Protein 8TJ3 (pdb70)

Sequence (833 aa):
TFWDKVHLDPTMLLILLALLVYSALVIWSASGQDIGMMERKIGQIAMGLVIMVVMAQIPPRVYEGWAPYLYIICIILLVAVDAFGRFQPSEIAKIAVPLMVARFINRDVCPPSLKNTGIALVLIFMPTLLVAAQPDLGTSILVALSGLFVLFLSGLSWRLIGVAVVLVAAFIPILWFFLMHDYQRQRVMMLLDPESDPLGAGYHIIQSKIAIGSGGLRGKGWLHGTQSQLEFLPERHTDFIFAVLAEELGLVGILILLALYILLIMRGLWIAARAQTTFGRVMAGGLMLILFVYVFVNIGMVSGILPVVGVPLPLVSYGGSALIVLMAGFGIVMSIHTHRKTAESALFVRRALVAFLGILLLTGVLIANLYNLQIVRFTDYQTRSNENRIKLVPIAPSRGIIYDRNGIPLALNRTIYQIEMMPEKVDNVQQTLDALRSVVDLTDDDIAAFRKERARSHRFTSIPVKTNLTEVQVARFAVNQYRFPGVEVKGYKRRYYPYGSALTHVIGYVSKINDKDVERLNNDGKLANYAATHDIGKLGIERYYEDVLHGQTGYEEVEVNNRGRVIRQLKEVPPQAGHDIYLTLDLKLQQYIETLLAGSRAAVVVTDPRTGGVLALVSTPSYDPNLFVDGISSKDYSALLNDPNTPLVNRATQGVYPPASTVKPYVAVSALSAGDRLSEWMGKFGYGHYTGIDLAEERSGNMPTWTATPIQMSKALMILINDGIVKVPHLLMSTAEDGKQVPWVQPHEPPVGDIHSGYWELAKDGMYGVANRPNGTAHKYFASAPYKIDHKLMTAFAPYNNPQVAVAMILENGGAGPAVGTLMRQILDHIML

GO terms:
  GO:0005886 plasma membrane (C, IDA)
  GO:0008360 regulation of cell shape (P, EXP)
  GO:0009252 peptidoglycan biosynthetic process (P, EXP)
  GO:0005515 protein binding (F, IPI)
  GO:0008360 regulation of cell shape (P, IMP)
  GO:0008955 peptidoglycan glycosyltransferase activity (F, IDA)
  GO:0031504 peptidoglycan-based cell wall organization (P, IDA)
  GO:0009252 peptidoglycan biosynthetic process (P, IDA)

Radius of gyration: 35.45 Å; Cα contacts (8 Å, |Δi|>4): 1522; chains: 2; bounding box: 64×69×116 Å

InterPro domains:
  IPR001182 Probable peptidoglycan glycosyltransferase FtsW/RodA [PF01098] (20-364)
  IPR001182 Probable peptidoglycan glycosyltransferase FtsW/RodA [PTHR30474] (14-365)
  IPR011923 Probable peptidoglycan glycosyltransferase RodA/MrdB [MF_02079] (12-366)
  IPR011923 Probable peptidoglycan glycosyltransferase RodA/MrdB [TIGR02210] (17-364)
  IPR018365 Cell cycle, FtsW / RodA / SpoVE, conserved site [PS00428] (321-345)

B-factor: mean 107.6, std 36.01, range [61.43, 160.34]

Solvent-accessible surface area: 37955 Å² total; per-residue (Å²): 159,122,109,68,140,40,49,9,0,62,58,0,32,120,21,1,90,41,0,7,80,35,0,12,93,5,0,72,1,2,15,45,76,61,137,19,22,29,123,128,1,90,39,36,19,51,114,0,57,95,45,0,50,82,58,0,58,67,36,20,176,46,18,22,43,160,1,22,136,49,23,96,94,2,30,113,46,2,79,35,42,27,44,188,93,233,106,116,7,18,33,40,0,15,25,1,1,0,4,29,0,0,53,63,5,42,140,61,102,57,62,18,36,92,113,110,4,4,77,26,0,55,120,24,1,84,54,0,16,118,20,2,38,123,83,75,118,12,18,6,76,5,0,16,60,0,0,60,33,0,2,36,0,2,5,21,34,119,177,39,54,31,90,45,86,96,106,82,56,55,109,102,53,78,65,109,128,151,99,72,124,106,164,73,62,93,155,67,78,81,79,107,48,12,59,37,50,21,10,19,73,0,70,65,4,13,8,0,30,16,6,0,0,7,8,0,44,147,58,88,29,71,83,67,32,40,121,21,34,4,56,45,1,43,82,18,45,30,38,11,0,0,0,0,0,0,1,1,27,0,14,37,1,0,70,91,0,5,51,28,0,18,80,0,0,74,38,0,15,156,4,0,29,134,8,91,62,13,1,0,18,0,0,0,0,0,10,1,2,10,1,2,20,7,0,25,21,3,0,0,22,1,0,2,61,52,52,82,26,56,5,46,1,0,3,0,8,55,30,22,57,20,2,47,13,14,0,12,5,4,0,4,0,0,0,8,50,10,44,105,222,143,78,30,39,41,32,2,57,131,2,10,100,73,14,38,104,30,15,70,129,70,12,36,79,0,55,52,30,0,88,82,3,0,20,85,96,100,44,10,56,84,33,224,45,114,61,9,75,20,75,2,35,43,36,52,10,56,29,0,45,0,40,0,102,88,24,59,52,5,0,46,38,99,62,16,86,17,0,16,9,58,21,112,98,31,137,77,55,83,101,6,6,78,17,1,61,89,37,2,110,6,63,106,107,25,5,58,44,4,117,94,58,86,89,160,28,114,126,79,66,57,3,71,14,34,53,73,14,66,151,99,37,27,51,138,3,50,110,35,58,165,171,20,43,9,5,21,36,90,32,64,135,32,8,67,4,56,75,8,48,12,6,1,4,4,0,0,12,3,8,74,50,73,123,137,18,47,92,105,20,84,130,91,59,64,43,6,17,3,44,12,21,83,16,14,8,58,15,2,0,0,97,94,23,16,87,49,0,2,17,97,7,0,40,17,9,0,4,8,39,48,110,23,129,76,83,57,97,73,78,55,64,87,44,105,50,2,74,40,0,53,0,3,0,31,0,109,3,1,52,70,0,28,100,44,8,76,57,4,57,0,0,2,0,0,1,7,1,134,71,0,1,0,14,0,0,1,6,19,28,5,12,53,0,29,71,6,2,16,40,36,60,82,152,48,84,51,37,20,88,116,48,122,69,50,10,49,44,10,7,0,1,35,2,25,42,78,3,72,74,13,15,137,19,1,55,38,2,11,53,59,43,60,103,119,175,76,12,114,45,0,19,97,1,6,0,19,89,159,0,24,2,4,6,58,57,30,126,48,29,75,36,68,143,79,35,0,0,0,0,0,1,1,16,0,1,0,0,0,15,27,35,0,55,6,35,15,0,4,0,12,49,4,16,16,69,145,58,138,84,61,101,56,122,37,77,177,74,117,59,4,45,91,76,172,23,52,100,5,85,103,8,17,76,37,34,63,0,76,7,35,97,114,119,8,108,18,46,149,60,4,68,100,16,118,48,126,4,138,63,105,29,33,24,12,7,0,16,66,139,101,18,57,9,0,2,0,4,2,6,12,78,27,27,85,44,91,51,10,1,60,13,0,38,102,0,0,43,56,33,59,161

Nearest PDB structures (foldseek):
  8tj3-assembly1_B  TM=1.003E+00  e=8.280E-47  Escherichia coli
  6pl5-assembly1_A  TM=8.513E-01  e=1.662E-13  Thermus thermophilus HB8
  6pl6-assembly1_A  TM=8.512E-01  e=1.893E-13  Thermus thermophilus HB8
  8bh1-assembly1_A  TM=8.185E-01  e=3.469E-11  Pseudomonas aeruginosa PAO1
  6bas-assembly1_A  TM=8.240E-01  e=2.146E-09  Thermus thermophilus HB8

Secondary structure (DSSP, 8-state):
--HHHHT--HHHHHHHHHHHHHHHHHHHHHTTS-HHHHHHHHHHHHHHHHHHHHHTTS-HHHHHHHHHHHHHHHHHHHHHHHS-----THHHHHHHHHHHHHHHHHTS-SSPPTTTTHHHHHHHHHHHHHHHHSS-SHHHHHHHHHHHHHHHHHT--HHHHHHHHHHHHHHHHHHHHTT--HHHHHHHHHHH-SSSSTTTHHHHHHHHHHHHHTT-STT--S-STT-S--SSSS-TTTTTHHHHHHHHHHHHHHHHHHHHHHHHHHHHHHHHTT-SSHHHHHHHHHHHHHHHHHHHHHHHHHHT-S-S---PPTTSSS-HHHHHHHHHHHHHHHHHHHH--/-HHHHHHHHHHHHHHHHHHHHHHHHHHHHIIIIIITGGGT--SSTT----EEEE---PPPBB-SS---SBEEEEEEEEEE-GGG-S-HHHHHHHHHHHH---HHHHHHHHHHHHHSPSSS-EEEE-S--HHHHHHHHHT-TTSSSEEEEEEEEEE-TTGGGSSSSS--EEE--HHHHHHHHHTT-HHHHSS-SEEE-SSHHHHTHHHHH---EEEE--EETTTEE----EEEPP-PPP--EES--HHHHHHHHHHHTTS-EEEEEEETTTTEEEEEEESS---SHHHHTT--HHHHHHHHT-TT-TTS-TTTT--B--GGGGHHHHHHHHHHT--HHHHHHHHHTTTS----S-SS----B----BB-HHHHHHHHHHHHTTT-----B-EEE--STTS--PPPP-----SS-SS-THHHHHHHHHHHHHSSTTSTTGGGTTT-SS----EEEEEES-SSS---EEEEEEGGG-SSS-HHHHHHHHHHHHH-

Foldseek 3Di:
DVCLVLLFDVVLVVLVVVLLVVLLQLLCLQVLVDPVLSVVLVVLVVLLLVLLSVLSPDAVVVLLVCLVVLLVVLLVVLVVVVPPCPPPCLLSLQLRLLSNLLSLLLPDDQAADVVPRVVVSVVSLVSSLCSNPSVHNFSSVLSNQLNVQLNVVSHPDVVVVVVVVVVVVVVVVVCVPVVPPPVVVVVVVCQQALCPPDPPSNVLLVVLQVLLVALQAPVQGAAGPNPGDPVSRPLCFWQVSVSSQRNHGHVVSVVVSVVSLVSSLVVLLVLLCVQDRSSSVSLSNSLSVSLVVLQVVSVCSNNGRGGDHDRTNQSNGRDNSRSNSNSSSSSNSSSRSSVHD/DVVVVVVVVVVVVVVVVVVVVVVVVVVVVCVVPPVVVCLPVDPDPQWAQDWAWFFFAFAFAAEPVGDTFKHWDWWKFKKFAPVQFPDPVVLVVVCCVQQVQDVVLVVVQVVCVPQPDHPDMGTRDTRRDPSSVVSCVVVVVVGRTMAMDIDTFIGGPVFLLQDQAQFAWAAQHVVNVVVVVVVVCCQQPVNDGTAGPWHLSPLCVCQRRARIKIWRFGAHGNGDGDRTDDIDHTDHRKHFYWNEDSVLSVLLQVQFAQQFKWKFKAFLVQLETHYTDGHPRHGRVCRRTPNDPVVVVCCCPPPSNNVDRQQFNVWAFPVCLCVLQVQLVCVLVCVVCLVSLVLLQQQADLPESIPPGDRAHRPCGTGGQLSSVQNVSCLLQQQFGFRHYGGQFIQDPVGTDGDDGDGDDGDHDSPDCSSVVSLVVQQCLCPPVVHPNVVLCVPPPARWVKAWDWIFGHSVNTGMTITMIRPPQRDDDHVSNSVSVSVVVVVD

Structure (mmCIF, N/CA/C/O backbone):
data_8TJ3
#
_entry.id   8TJ3
#
_cell.length_a   1.00
_cell.length_b   1.00
_cell.length_c   1.00
_cell.angle_alpha   90.00
_cell.angle_beta   90.00
_cell.angle_gamma   90.00
#
_symmetry.space_group_name_H-M   'P 1'
#
loop_
_entity.id
_entity.type
_entity.pdbx_description
1 polymer 'Peptidoglycan glycosyltransferase MrdB'
2 polymer 'Peptidoglycan D,D-transpeptidase MrdA'
#
loop_
_atom_site.group_PDB
_atom_site.id
_atom_site.type_symbol
_atom_site.label_atom_id
_atom_site.label_alt_id
_atom_site.label_comp_id
_atom_site.label_asym_id
_atom_site.label_entity_id
_atom_site.label_seq_id
_atom_site.pdbx_PDB_ins_code
_atom_site.Cartn_x
_atom_site.Cartn_y
_atom_site.Cartn_z
_atom_site.occupancy
_atom_site.B_iso_or_equiv
_atom_site.auth_seq_id
_atom_site.auth_comp_id
_atom_site.auth_asym_id
_atom_site.auth_atom_id
_atom_site.pdbx_PDB_model_num
ATOM 1 N N . THR A 1 9 ? 173.518 151.010 124.476 1.00 78.74 9 THR B N 1
ATOM 2 C CA . THR A 1 9 ? 173.235 149.837 125.293 1.00 78.74 9 THR B CA 1
ATOM 3 C C . THR A 1 9 ? 174.444 149.461 126.143 1.00 78.74 9 THR B C 1
ATOM 4 O O . THR A 1 9 ? 174.702 148.284 126.389 1.00 78.74 9 THR B O 1
ATOM 14 N N . PHE A 1 10 ? 175.185 150.475 126.590 1.00 74.64 10 PHE B N 1
ATOM 15 C CA . PHE A 1 10 ? 176.310 150.265 127.493 1.00 74.64 10 PHE B CA 1
ATOM 16 C C . PHE A 1 10 ? 175.909 150.383 128.955 1.00 74.64 10 PHE B C 1
ATOM 17 O O . PHE A 1 10 ? 176.355 149.586 129.788 1.00 74.64 10 PHE B O 1
ATOM 34 N N . TRP A 1 11 ? 175.084 151.375 129.286 1.00 73.32 11 TRP B N 1
ATOM 35 C CA . TRP A 1 11 ? 174.700 151.583 130.676 1.00 73.32 11 TRP B CA 1
ATOM 36 C C . TRP A 1 11 ? 173.916 150.390 131.205 1.00 73.32 11 TRP B C 1
ATOM 37 O O . TRP A 1 11 ? 174.134 149.938 132.334 1.00 73.32 11 TRP B O 1
ATOM 58 N N . ASP A 1 12 ? 173.065 149.829 130.342 1.00 74.41 12 ASP B N 1
ATOM 59 C CA . ASP A 1 12 ? 172.249 148.638 130.679 1.00 74.41 12 ASP B CA 1
ATOM 60 C C . ASP A 1 12 ? 173.192 147.458 130.855 1.00 74.41 12 ASP B C 1
ATOM 61 O O . ASP A 1 12 ? 172.916 146.609 131.715 1.00 74.41 12 ASP B O 1
ATOM 70 N N . LYS A 1 13 ? 174.233 147.382 130.033 1.00 72.31 13 LYS B N 1
ATOM 71 C CA . LYS A 1 13 ? 175.240 146.337 130.176 1.00 72.31 13 LYS B CA 1
ATOM 72 C C . LYS A 1 13 ? 175.932 146.442 131.525 1.00 72.31 13 LYS B C 1
ATOM 73 O O . LYS A 1 13 ? 176.198 145.426 132.177 1.00 72.31 13 LYS B O 1
ATOM 92 N N . VAL A 1 14 ? 176.237 147.667 131.958 1.00 70.62 14 VAL B N 1
ATOM 93 C CA . VAL A 1 14 ? 176.764 147.888 133.302 1.00 70.62 14 VAL B CA 1
ATOM 94 C C . VAL A 1 14 ? 175.673 147.851 134.359 1.00 70.62 14 VAL B C 1
ATOM 95 O O . VAL A 1 14 ? 175.981 147.747 135.553 1.00 70.62 14 VAL B O 1
ATOM 108 N N . HIS A 1 15 ? 174.406 147.914 133.950 1.00 69.09 15 HIS B N 1
ATOM 109 C CA . HIS A 1 15 ? 173.267 147.934 134.865 1.00 69.09 15 HIS B CA 1
ATOM 110 C C . HIS A 1 15 ? 173.292 149.192 135.734 1.00 69.09 15 HIS B C 1
ATOM 111 O O . HIS A 1 15 ? 173.310 149.136 136.963 1.00 69.09 15 HIS B O 1
ATOM 125 N N . LEU A 1 16 ? 173.301 150.339 135.061 1.00 69.13 16 LEU B N 1
ATOM 126 C CA . LEU A 1 16 ? 173.207 151.628 135.728 1.00 69.13 16 LEU B CA 1
ATOM 127 C C . LEU A 1 16 ? 172.266 152.525 134.940 1.00 69.13 16 LEU B C 1
ATOM 128 O O . LEU A 1 16 ? 172.124 152.386 133.724 1.00 69.13 16 LEU B O 1
ATOM 144 N N . ASP A 1 17 ? 171.623 153.449 135.651 1.00 69.51 17 ASP B N 1
ATOM 145 C CA . ASP A 1 17 ? 170.687 154.375 135.037 1.00 69.51 17 ASP B CA 1
ATOM 146 C C . ASP A 1 17 ? 171.394 155.696 134.782 1.00 69.51 17 ASP B C 1
ATOM 147 O O . ASP A 1 17 ? 171.828 156.342 135.748 1.00 69.51 17 ASP B O 1
ATOM 156 N N . PRO A 1 18 ? 171.549 156.140 133.532 1.00 70.09 18 PRO B N 1
ATOM 157 C CA . PRO A 1 18 ? 172.298 157.387 133.309 1.00 70.09 18 PRO B CA 1
ATOM 158 C C . PRO A 1 18 ? 171.697 158.588 134.014 1.00 70.09 18 PRO B C 1
ATOM 159 O O . PRO A 1 18 ? 172.438 159.397 134.583 1.00 70.09 18 PRO B O 1
ATOM 170 N N . THR A 1 19 ? 170.371 158.725 134.004 1.00 67.42 19 THR B N 1
ATOM 171 C CA . THR A 1 19 ? 169.754 159.932 134.545 1.00 67.42 19 THR B CA 1
ATOM 172 C C . THR A 1 19 ? 169.907 159.998 136.059 1.00 67.42 19 THR B C 1
ATOM 173 O O . THR A 1 19 ? 170.316 161.029 136.608 1.00 67.42 19 THR B O 1
ATOM 184 N N . MET A 1 20 ? 169.579 158.907 136.754 1.00 67.89 20 MET B N 1
ATOM 185 C CA . MET A 1 20 ? 169.748 158.897 138.201 1.00 67.89 20 MET B CA 1
ATOM 186 C C . MET A 1 20 ? 171.207 159.073 138.579 1.00 67.89 20 MET B C 1
ATOM 187 O O . MET A 1 20 ? 171.525 159.805 139.520 1.00 67.89 20 MET B O 1
ATOM 201 N N . LEU A 1 21 ? 172.111 158.403 137.864 1.00 68.52 21 LEU B N 1
ATOM 202 C CA . LEU A 1 21 ? 173.526 158.525 138.191 1.00 68.52 21 LEU B CA 1
ATOM 203 C C . LEU A 1 21 ? 174.004 159.959 138.009 1.00 68.52 21 LEU B C 1
ATOM 204 O O . LEU A 1 21 ? 174.755 160.479 138.839 1.00 68.52 21 LEU B O 1
ATOM 220 N N . LEU A 1 22 ? 173.564 160.623 136.940 1.00 66.37 22 LEU B N 1
ATOM 221 C CA . LEU A 1 22 ? 173.982 161.999 136.696 1.00 66.37 22 LEU B CA 1
ATOM 222 C C . LEU A 1 22 ? 173.433 162.940 137.761 1.00 66.37 22 LEU B C 1
ATOM 223 O O . LEU A 1 22 ? 174.162 163.786 138.294 1.00 66.37 22 LEU B O 1
ATOM 239 N N . ILE A 1 23 ? 172.142 162.819 138.076 1.00 65.96 23 ILE B N 1
ATOM 240 C CA . ILE A 1 23 ? 171.554 163.686 139.093 1.00 65.96 23 ILE B CA 1
ATOM 241 C C . ILE A 1 23 ? 172.225 163.450 140.437 1.00 65.96 23 ILE B C 1
ATOM 242 O O . ILE A 1 23 ? 172.501 164.393 141.187 1.00 65.96 23 ILE B O 1
ATOM 258 N N . LEU A 1 24 ? 172.499 162.187 140.761 1.00 67.24 24 LEU B N 1
ATOM 259 C CA . LEU A 1 24 ? 173.124 161.865 142.035 1.00 67.24 24 LEU B CA 1
ATOM 260 C C . LEU A 1 24 ? 174.557 162.370 142.089 1.00 67.24 24 LEU B C 1
ATOM 261 O O . LEU A 1 24 ? 175.024 162.806 143.143 1.00 67.24 24 LEU B O 1
ATOM 277 N N . LEU A 1 25 ? 175.273 162.324 140.966 1.00 67.59 25 LEU B N 1
ATOM 278 C CA . LEU A 1 25 ? 176.619 162.884 140.925 1.00 67.59 25 LEU B CA 1
ATOM 279 C C . LEU A 1 25 ? 176.591 164.393 141.123 1.00 67.59 25 LEU B C 1
ATOM 280 O O . LEU A 1 25 ? 177.422 164.948 141.851 1.00 67.59 25 LEU B O 1
ATOM 296 N N . ALA A 1 26 ? 175.646 165.077 140.476 1.00 67.28 26 ALA B N 1
ATOM 297 C CA . ALA A 1 26 ? 175.525 166.518 140.674 1.00 67.28 26 ALA B CA 1
ATOM 298 C C . ALA A 1 26 ? 175.211 166.842 142.128 1.00 67.28 26 ALA B C 1
ATOM 299 O O . ALA A 1 26 ? 175.805 167.754 142.718 1.00 67.28 26 ALA B O 1
ATOM 306 N N . LEU A 1 27 ? 174.288 166.092 142.727 1.00 67.31 27 LEU B N 1
ATOM 307 C CA . LEU A 1 27 ? 173.941 166.327 144.121 1.00 67.31 27 LEU B CA 1
ATOM 308 C C . LEU A 1 27 ? 175.110 166.011 145.043 1.00 67.31 27 LEU B C 1
ATOM 309 O O . LEU A 1 27 ? 175.305 166.699 146.048 1.00 67.31 27 LEU B O 1
ATOM 325 N N . LEU A 1 28 ? 175.906 164.992 144.714 1.00 66.96 28 LEU B N 1
ATOM 326 C CA . LEU A 1 28 ? 177.080 164.673 145.518 1.00 66.96 28 LEU B CA 1
ATOM 327 C C . LEU A 1 28 ? 178.127 165.775 145.433 1.00 66.96 28 LEU B C 1
ATOM 328 O O . LEU A 1 28 ? 178.757 166.116 146.437 1.00 66.96 28 LEU B O 1
ATOM 344 N N . VAL A 1 29 ? 178.337 166.336 144.243 1.00 64.58 29 VAL B N 1
ATOM 345 C CA . VAL A 1 29 ? 179.273 167.449 144.110 1.00 64.58 29 VAL B CA 1
ATOM 346 C C . VAL A 1 29 ? 178.789 168.644 144.919 1.00 64.58 29 VAL B C 1
ATOM 347 O O . VAL A 1 29 ? 179.572 169.313 145.611 1.00 64.58 29 VAL B O 1
ATOM 360 N N . TYR A 1 30 ? 177.493 168.943 144.831 1.00 67.03 30 TYR B N 1
ATOM 361 C CA . TYR A 1 30 ? 176.945 170.059 145.591 1.00 67.03 30 TYR B CA 1
ATOM 362 C C . TYR A 1 30 ? 177.102 169.819 147.088 1.00 67.03 30 TYR B C 1
ATOM 363 O O . TYR A 1 30 ? 177.441 170.739 147.843 1.00 67.03 30 TYR B O 1
ATOM 381 N N . SER A 1 31 ? 176.883 168.579 147.530 1.00 67.03 31 SER B N 1
ATOM 382 C CA . SER A 1 31 ? 177.102 168.229 148.929 1.00 67.03 31 SER B CA 1
ATOM 383 C C . SER A 1 31 ? 178.560 168.400 149.323 1.00 67.03 31 SER B C 1
ATOM 384 O O . SER A 1 31 ? 178.861 168.851 150.432 1.00 67.03 31 SER B O 1
ATOM 392 N N . ALA A 1 32 ? 179.481 168.011 148.443 1.00 65.73 32 ALA B N 1
ATOM 393 C CA . ALA A 1 32 ? 180.899 168.171 148.740 1.00 65.73 32 ALA B CA 1
ATOM 394 C C . ALA A 1 32 ? 181.247 169.637 148.948 1.00 65.73 32 ALA B C 1
ATOM 395 O O . ALA A 1 32 ? 181.936 169.993 149.912 1.00 65.73 32 ALA B O 1
ATOM 402 N N . LEU A 1 33 ? 180.766 170.504 148.060 1.00 65.18 33 LEU B N 1
ATOM 403 C CA . LEU A 1 33 ? 181.037 171.929 148.214 1.00 65.18 33 LEU B CA 1
ATOM 404 C C . LEU A 1 33 ? 180.414 172.464 149.498 1.00 65.18 33 LEU B C 1
ATOM 405 O O . LEU A 1 33 ? 181.032 173.249 150.229 1.00 65.18 33 LEU B O 1
ATOM 421 N N . VAL A 1 34 ? 179.184 172.041 149.793 1.00 66.84 34 VAL B N 1
ATOM 422 C CA . VAL A 1 34 ? 178.514 172.518 150.996 1.00 66.84 34 VAL B CA 1
ATOM 423 C C . VAL A 1 34 ? 179.257 172.068 152.245 1.00 66.84 34 VAL B C 1
ATOM 424 O O . VAL A 1 34 ? 179.331 172.812 153.227 1.00 66.84 34 VAL B O 1
ATOM 437 N N . ILE A 1 35 ? 179.804 170.852 152.245 1.00 66.84 35 ILE B N 1
ATOM 438 C CA . ILE A 1 35 ? 180.560 170.380 153.401 1.00 66.84 35 ILE B CA 1
ATOM 439 C C . ILE A 1 35 ? 181.873 171.139 153.525 1.00 66.84 35 ILE B C 1
ATOM 440 O O . ILE A 1 35 ? 182.311 171.471 154.633 1.00 66.84 35 ILE B O 1
ATOM 456 N N . TRP A 1 36 ? 182.530 171.418 152.399 1.00 66.97 36 TRP B N 1
ATOM 457 C CA . TRP A 1 36 ? 183.713 172.270 152.441 1.00 66.97 36 TRP B CA 1
ATOM 458 C C . TRP A 1 36 ? 183.390 173.596 153.110 1.00 66.97 36 TRP B C 1
ATOM 459 O O . TRP A 1 36 ? 184.144 174.080 153.961 1.00 66.97 36 TRP B O 1
ATOM 480 N N . SER A 1 37 ? 182.260 174.196 152.737 1.00 68.04 37 SER B N 1
ATOM 481 C CA . SER A 1 37 ? 181.834 175.430 153.388 1.00 68.04 37 SER B CA 1
ATOM 482 C C . SER A 1 37 ? 181.575 175.209 154.874 1.00 68.04 37 SER B C 1
ATOM 483 O O . SER A 1 37 ? 181.956 176.035 155.710 1.00 68.04 37 SER B O 1
ATOM 491 N N . ALA A 1 38 ? 180.935 174.094 155.220 1.00 68.29 38 ALA B N 1
ATOM 492 C CA . ALA A 1 38 ? 180.482 173.827 156.578 1.00 68.29 38 ALA B CA 1
ATOM 493 C C . ALA A 1 38 ? 181.519 173.124 157.438 1.00 68.29 38 ALA B C 1
ATOM 494 O O . ALA A 1 38 ? 181.273 172.922 158.630 1.00 68.29 38 ALA B O 1
ATOM 501 N N . SER A 1 39 ? 182.658 172.741 156.874 1.00 68.76 39 SER B N 1
ATOM 502 C CA . SER A 1 39 ? 183.687 172.033 157.621 1.00 68.76 39 SER B CA 1
ATOM 503 C C . SER A 1 39 ? 184.737 172.965 158.208 1.00 68.76 39 SER B C 1
ATOM 504 O O . SER A 1 39 ? 185.678 172.489 158.849 1.00 68.76 39 SER B O 1
ATOM 512 N N . GLY A 1 40 ? 184.595 174.272 158.017 1.00 70.10 40 GLY B N 1
ATOM 513 C CA . GLY A 1 40 ? 185.628 175.201 158.435 1.00 70.10 40 GLY B CA 1
ATOM 514 C C . GLY A 1 40 ? 186.908 175.032 157.649 1.00 70.10 40 GLY B C 1
ATOM 515 O O . GLY A 1 40 ? 188.000 175.205 158.203 1.00 70.10 40 GLY B O 1
ATOM 519 N N . GLN A 1 41 ? 186.799 174.702 156.363 1.00 69.88 41 GLN B N 1
ATOM 520 C CA . GLN A 1 41 ? 187.965 174.447 155.522 1.00 69.88 41 GLN B CA 1
ATOM 521 C C . GLN A 1 41 ? 188.851 173.364 156.133 1.00 69.88 41 GLN B C 1
ATOM 522 O O . GLN A 1 41 ? 190.078 173.413 156.040 1.00 69.88 41 GLN B O 1
ATOM 536 N N . ASP A 1 42 ? 188.223 172.376 156.766 1.00 68.17 42 ASP B N 1
ATOM 537 C CA . ASP A 1 42 ? 188.954 171.268 157.368 1.00 68.17 42 ASP B CA 1
ATOM 538 C C . ASP A 1 42 ? 189.328 170.269 156.282 1.00 68.17 42 ASP B C 1
ATOM 539 O O . ASP A 1 42 ? 188.452 169.723 155.604 1.00 68.17 42 ASP B O 1
ATOM 548 N N . ILE A 1 43 ? 190.629 170.031 156.116 1.00 65.57 43 ILE B N 1
ATOM 549 C CA . ILE A 1 43 ? 191.086 169.125 155.069 1.00 65.57 43 ILE B CA 1
ATOM 550 C C . ILE A 1 43 ? 190.732 167.684 155.412 1.00 65.57 43 ILE B C 1
ATOM 551 O O . ILE A 1 43 ? 190.318 166.910 154.543 1.00 65.57 43 ILE B O 1
ATOM 567 N N . GLY A 1 44 ? 190.895 167.295 156.678 1.00 66.36 44 GLY B N 1
ATOM 568 C CA . GLY A 1 44 ? 190.630 165.916 157.054 1.00 66.36 44 GLY B CA 1
ATOM 569 C C . GLY A 1 44 ? 189.179 165.523 156.861 1.00 66.36 44 GLY B C 1
ATOM 570 O O . GLY A 1 44 ? 188.879 164.441 156.347 1.00 66.36 44 GLY B O 1
ATOM 574 N N . MET A 1 45 ? 188.257 166.391 157.278 1.00 68.49 45 MET B N 1
ATOM 575 C CA . MET A 1 45 ? 186.841 166.081 157.124 1.00 68.49 45 MET B CA 1
ATOM 576 C C . MET A 1 45 ? 186.456 166.004 155.654 1.00 68.49 45 MET B C 1
ATOM 577 O O . MET A 1 45 ? 185.649 165.156 155.265 1.00 68.49 45 MET B O 1
ATOM 591 N N . MET A 1 46 ? 187.021 166.878 154.819 1.00 66.94 46 MET B N 1
ATOM 592 C CA . MET A 1 46 ? 186.746 166.800 153.388 1.00 66.94 46 MET B CA 1
ATOM 593 C C . MET A 1 46 ? 187.292 165.513 152.787 1.00 66.94 46 MET B C 1
ATOM 594 O O . MET A 1 46 ? 186.640 164.891 151.939 1.00 66.94 46 MET B O 1
ATOM 608 N N . GLU A 1 47 ? 188.493 165.104 153.196 1.00 67.41 47 GLU B N 1
ATOM 609 C CA . GLU A 1 47 ? 189.034 163.838 152.717 1.00 67.41 47 GLU B CA 1
ATOM 610 C C . GLU A 1 47 ? 188.118 162.685 153.102 1.00 67.41 47 GLU B C 1
ATOM 611 O O . GLU A 1 47 ? 187.819 161.812 152.277 1.00 67.41 47 GLU B O 1
ATOM 623 N N . ARG A 1 48 ? 187.645 162.676 154.349 1.00 67.71 48 ARG B N 1
ATOM 624 C CA . ARG A 1 48 ? 186.757 161.605 154.788 1.00 67.71 48 ARG B CA 1
ATOM 625 C C . ARG A 1 48 ? 185.437 161.637 154.029 1.00 67.71 48 ARG B C 1
ATOM 626 O O . ARG A 1 48 ? 184.877 160.586 153.699 1.00 67.71 48 ARG B O 1
ATOM 647 N N . LYS A 1 49 ? 184.915 162.831 153.748 1.00 66.65 49 LYS B N 1
ATOM 648 C CA . LYS A 1 49 ? 183.669 162.925 152.996 1.00 66.65 49 LYS B CA 1
ATOM 649 C C . LYS A 1 49 ? 183.838 162.419 151.573 1.00 66.65 49 LYS B C 1
ATOM 650 O O . LYS A 1 49 ? 182.946 161.746 151.046 1.00 66.65 49 LYS B O 1
ATOM 669 N N . ILE A 1 50 ? 184.960 162.739 150.931 1.00 66.37 50 ILE B N 1
ATOM 670 C CA . ILE A 1 50 ? 185.210 162.212 149.594 1.00 66.37 50 ILE B CA 1
ATOM 671 C C . ILE A 1 50 ? 185.330 160.695 149.642 1.00 66.37 50 ILE B C 1
ATOM 672 O O . ILE A 1 50 ? 184.842 159.991 148.751 1.00 66.37 50 ILE B O 1
ATOM 688 N N . GLY A 1 51 ? 185.983 160.167 150.678 1.00 67.05 51 GLY B N 1
ATOM 689 C CA . GLY A 1 51 ? 186.051 158.722 150.829 1.00 67.05 51 GLY B CA 1
ATOM 690 C C . GLY A 1 51 ? 184.680 158.093 150.981 1.00 67.05 51 GLY B C 1
ATOM 691 O O . GLY A 1 51 ? 184.394 157.047 150.391 1.00 67.05 51 GLY B O 1
ATOM 695 N N . GLN A 1 52 ? 183.813 158.722 151.776 1.00 68.83 52 GLN B N 1
ATOM 696 C CA . GLN A 1 52 ? 182.453 158.221 151.935 1.00 68.83 52 GLN B CA 1
ATOM 697 C C . GLN A 1 52 ? 181.694 158.263 150.617 1.00 68.83 52 GLN B C 1
ATOM 698 O O . GLN A 1 52 ? 180.948 157.335 150.292 1.00 68.83 52 GLN B O 1
ATOM 712 N N . ILE A 1 53 ? 181.866 159.337 149.847 1.00 66.79 53 ILE B N 1
ATOM 713 C CA . ILE A 1 53 ? 181.205 159.434 148.549 1.00 66.79 53 ILE B CA 1
ATOM 714 C C . ILE A 1 53 ? 181.680 158.320 147.627 1.00 66.79 53 ILE B C 1
ATOM 715 O O . ILE A 1 53 ? 180.882 157.701 146.913 1.00 66.79 53 ILE B O 1
ATOM 731 N N . ALA A 1 54 ? 182.989 158.061 147.610 1.00 66.84 54 ALA B N 1
ATOM 732 C CA . ALA A 1 54 ? 183.517 156.999 146.760 1.00 66.84 54 ALA B CA 1
ATOM 733 C C . ALA A 1 54 ? 182.974 155.639 147.179 1.00 66.84 54 ALA B C 1
ATOM 734 O O . ALA A 1 54 ? 182.587 154.825 146.330 1.00 66.84 54 ALA B O 1
ATOM 741 N N . MET A 1 55 ? 182.937 155.375 148.486 1.00 69.89 55 MET B N 1
ATOM 742 C CA . MET A 1 55 ? 182.385 154.113 148.963 1.00 69.89 55 MET B CA 1
ATOM 743 C C . MET A 1 55 ? 180.917 153.986 148.581 1.00 69.89 55 MET B C 1
ATOM 744 O O . MET A 1 55 ? 180.456 152.903 148.199 1.00 69.89 55 MET B O 1
ATOM 758 N N . GLY A 1 56 ? 180.166 155.082 148.684 1.00 67.79 56 GLY B N 1
ATOM 759 C CA . GLY A 1 56 ? 178.768 155.048 148.293 1.00 67.79 56 GLY B CA 1
ATOM 760 C C . GLY A 1 56 ? 178.584 154.755 146.818 1.00 67.79 56 GLY B C 1
ATOM 761 O O . GLY A 1 56 ? 177.713 153.974 146.436 1.00 67.79 56 GLY B O 1
ATOM 765 N N . LEU A 1 57 ? 179.402 155.377 145.968 1.00 67.79 57 LEU B N 1
ATOM 766 C CA . LEU A 1 57 ? 179.334 155.078 144.541 1.00 67.79 57 LEU B CA 1
ATOM 767 C C . LEU A 1 57 ? 179.640 153.611 144.279 1.00 67.79 57 LEU B C 1
ATOM 768 O O . LEU A 1 57 ? 178.957 152.955 143.481 1.00 67.79 57 LEU B O 1
ATOM 784 N N . VAL A 1 58 ? 180.667 153.077 144.942 1.00 67.21 58 VAL B N 1
ATOM 785 C CA . VAL A 1 58 ? 181.050 151.686 144.718 1.00 67.21 58 VAL B CA 1
ATOM 786 C C . VAL A 1 58 ? 179.919 150.753 145.130 1.00 67.21 58 VAL B C 1
ATOM 787 O O . VAL A 1 58 ? 179.572 149.813 144.405 1.00 67.21 58 VAL B O 1
ATOM 800 N N . ILE A 1 59 ? 179.328 150.994 146.302 1.00 67.49 59 ILE B N 1
ATOM 801 C CA . ILE A 1 59 ? 178.272 150.107 146.779 1.00 67.49 59 ILE B CA 1
ATOM 802 C C . ILE A 1 59 ? 177.030 150.239 145.907 1.00 67.49 59 ILE B C 1
ATOM 803 O O . ILE A 1 59 ? 176.338 149.251 145.641 1.00 67.49 59 ILE B O 1
ATOM 819 N N . MET A 1 60 ? 176.727 151.453 145.445 1.00 68.19 60 MET B N 1
ATOM 820 C CA . MET A 1 60 ? 175.614 151.648 144.523 1.00 68.19 60 MET B CA 1
ATOM 821 C C . MET A 1 60 ? 175.811 150.827 143.256 1.00 68.19 60 MET B C 1
ATOM 822 O O . MET A 1 60 ? 174.911 150.096 142.824 1.00 68.19 60 MET B O 1
ATOM 836 N N . VAL A 1 61 ? 176.997 150.922 142.655 1.00 66.91 61 VAL B N 1
ATOM 837 C CA . VAL A 1 61 ? 177.259 150.183 141.425 1.00 66.91 61 VAL B CA 1
ATOM 838 C C . VAL A 1 61 ? 177.183 148.684 141.680 1.00 66.91 61 VAL B C 1
ATOM 839 O O . VAL A 1 61 ? 176.615 147.933 140.880 1.00 66.91 61 VAL B O 1
ATOM 852 N N . VAL A 1 62 ? 177.751 148.222 142.795 1.00 65.61 62 VAL B N 1
ATOM 853 C CA . VAL A 1 62 ? 177.743 146.792 143.091 1.00 65.61 62 VAL B CA 1
ATOM 854 C C . VAL A 1 62 ? 176.313 146.293 143.257 1.00 65.61 62 VAL B C 1
ATOM 855 O O . VAL A 1 62 ? 175.937 145.246 142.718 1.00 65.61 62 VAL B O 1
ATOM 868 N N . MET A 1 63 ? 175.494 147.033 144.007 1.00 67.37 63 MET B N 1
ATOM 869 C CA . MET A 1 63 ? 174.110 146.628 144.213 1.00 67.37 63 MET B CA 1
ATOM 870 C C . MET A 1 63 ? 173.293 146.723 142.936 1.00 67.37 63 MET B C 1
ATOM 871 O O . MET A 1 63 ? 172.271 146.040 142.818 1.00 67.37 63 MET B O 1
ATOM 885 N N . ALA A 1 64 ? 173.714 147.548 141.979 1.00 66.63 64 ALA B N 1
ATOM 886 C CA . ALA A 1 64 ? 172.982 147.653 140.726 1.00 66.63 64 ALA B CA 1
ATOM 887 C C . ALA A 1 64 ? 173.179 146.442 139.825 1.00 66.63 64 ALA B C 1
ATOM 888 O O . ALA A 1 64 ? 172.485 146.331 138.811 1.00 66.63 64 ALA B O 1
ATOM 895 N N . GLN A 1 65 ? 174.100 145.539 140.161 1.00 65.36 65 GLN B N 1
ATOM 896 C CA . GLN A 1 65 ? 174.374 144.376 139.324 1.00 65.36 65 GLN B CA 1
ATOM 897 C C . GLN A 1 65 ? 173.493 143.184 139.680 1.00 65.36 65 GLN B C 1
ATOM 898 O O . GLN A 1 65 ? 172.932 142.540 138.789 1.00 65.36 65 GLN B O 1
ATOM 912 N N . ILE A 1 66 ? 173.367 142.874 140.966 1.00 63.50 66 ILE B N 1
ATOM 913 C CA . ILE A 1 66 ? 172.646 141.654 141.351 1.00 63.50 66 ILE B CA 1
ATOM 914 C C . ILE A 1 66 ? 171.196 141.755 140.887 1.00 63.50 66 ILE B C 1
ATOM 915 O O . ILE A 1 66 ? 170.545 142.793 141.112 1.00 63.50 66 ILE B O 1
ATOM 931 N N . PRO A 1 67 ? 170.640 140.727 140.237 1.00 63.05 67 PRO B N 1
ATOM 932 C CA . PRO A 1 67 ? 169.340 140.893 139.592 1.00 63.05 67 PRO B CA 1
ATOM 933 C C . PRO A 1 67 ? 168.231 141.060 140.612 1.00 63.05 67 PRO B C 1
ATOM 934 O O . PRO A 1 67 ? 168.349 140.602 141.762 1.00 63.05 67 PRO B O 1
ATOM 945 N N . PRO A 1 68 ? 167.122 141.701 140.235 1.00 62.51 68 PRO B N 1
ATOM 946 C CA . PRO A 1 68 ? 166.001 141.834 141.175 1.00 62.51 68 PRO B CA 1
ATOM 947 C C . PRO A 1 68 ? 165.419 140.506 141.615 1.00 62.51 68 PRO B C 1
ATOM 948 O O . PRO A 1 68 ? 164.920 140.404 142.741 1.00 62.51 68 PRO B O 1
ATOM 959 N N . ARG A 1 69 ? 165.443 139.487 140.755 1.00 61.43 69 ARG B N 1
ATOM 960 C CA . ARG A 1 69 ? 164.952 138.178 141.171 1.00 61.43 69 ARG B CA 1
ATOM 961 C C . ARG A 1 69 ? 165.732 137.665 142.372 1.00 61.43 69 ARG B C 1
ATOM 962 O O . ARG A 1 69 ? 165.163 137.026 143.263 1.00 61.43 69 ARG B O 1
ATOM 983 N N . VAL A 1 70 ? 167.035 137.943 142.422 1.00 62.23 70 VAL B N 1
ATOM 984 C CA . VAL A 1 70 ? 167.823 137.561 143.588 1.00 62.23 70 VAL B CA 1
ATOM 985 C C . VAL A 1 70 ? 167.372 138.347 144.810 1.00 62.23 70 VAL B C 1
ATOM 986 O O . VAL A 1 70 ? 167.320 137.813 145.924 1.00 62.23 70 VAL B O 1
ATOM 999 N N . TYR A 1 71 ? 167.050 139.629 144.628 1.00 64.11 71 TYR B N 1
ATOM 1000 C CA . TYR A 1 71 ? 166.524 140.417 145.735 1.00 64.11 71 TYR B CA 1
ATOM 1001 C C . TYR A 1 71 ? 165.252 139.790 146.283 1.00 64.11 71 TYR B C 1
ATOM 1002 O O . TYR A 1 71 ? 165.092 139.639 147.497 1.00 64.11 71 TYR B O 1
ATOM 1020 N N . GLU A 1 72 ? 164.311 139.441 145.415 1.00 65.37 72 GLU B N 1
ATOM 1021 C CA . GLU A 1 72 ? 163.053 138.805 145.863 1.00 65.37 72 GLU B CA 1
ATOM 1022 C C . GLU A 1 72 ? 163.422 137.508 146.570 1.00 65.37 72 GLU B C 1
ATOM 1023 O O . GLU A 1 72 ? 162.944 137.311 147.681 1.00 65.37 72 GLU B O 1
ATOM 1035 N N . GLY A 1 73 ? 164.266 136.666 145.984 1.00 65.00 73 GLY B N 1
ATOM 1036 C CA . GLY A 1 73 ? 164.554 135.377 146.587 1.00 65.00 73 GLY B CA 1
ATOM 1037 C C . GLY A 1 73 ? 165.159 135.499 147.972 1.00 65.00 73 GLY B C 1
ATOM 1038 O O . GLY A 1 73 ? 164.832 134.721 148.871 1.00 65.00 73 GLY B O 1
ATOM 1042 N N . TRP A 1 74 ? 166.047 136.470 148.164 1.00 64.30 74 TRP B N 1
ATOM 1043 C CA . TRP A 1 74 ? 166.778 136.601 149.416 1.00 64.30 74 TRP B CA 1
ATOM 1044 C C . TRP A 1 74 ? 166.128 137.565 150.398 1.00 64.30 74 TRP B C 1
ATOM 1045 O O . TRP A 1 74 ? 166.608 137.683 151.530 1.00 64.30 74 TRP B O 1
ATOM 1066 N N . ALA A 1 75 ? 165.057 138.252 150.008 1.00 63.77 75 ALA B N 1
ATOM 1067 C CA . ALA A 1 75 ? 164.380 139.156 150.934 1.00 63.77 75 ALA B CA 1
ATOM 1068 C C . ALA A 1 75 ? 163.985 138.480 152.236 1.00 63.77 75 ALA B C 1
ATOM 1069 O O . ALA A 1 75 ? 164.182 139.085 153.300 1.00 63.77 75 ALA B O 1
ATOM 1076 N N . PRO A 1 76 ? 163.422 137.270 152.242 1.00 63.64 76 PRO B N 1
ATOM 1077 C CA . PRO A 1 76 ? 163.117 136.638 153.533 1.00 63.64 76 PRO B CA 1
ATOM 1078 C C . PRO A 1 76 ? 164.340 136.489 154.417 1.00 63.64 76 PRO B C 1
ATOM 1079 O O . PRO A 1 76 ? 164.276 136.787 155.616 1.00 63.64 76 PRO B O 1
ATOM 1090 N N . TYR A 1 77 ? 165.471 136.072 153.846 1.00 62.97 77 TYR B N 1
ATOM 1091 C CA . TYR A 1 77 ? 166.666 135.851 154.653 1.00 62.97 77 TYR B CA 1
ATOM 1092 C C . TYR A 1 77 ? 167.252 137.168 155.140 1.00 62.97 77 TYR B C 1
ATOM 1093 O O . TYR A 1 77 ? 167.660 137.281 156.303 1.00 62.97 77 TYR B O 1
ATOM 1111 N N . LEU A 1 78 ? 167.305 138.174 154.266 1.00 63.70 78 LEU B N 1
ATOM 1112 C CA . LEU A 1 78 ? 167.800 139.480 154.682 1.00 63.70 78 LEU B CA 1
ATOM 1113 C C . LEU A 1 78 ? 166.929 140.061 155.785 1.00 63.70 78 LEU B C 1
ATOM 1114 O O . LEU A 1 78 ? 167.438 140.596 156.776 1.00 63.70 78 LEU B O 1
ATOM 1130 N N . TYR A 1 79 ? 165.609 139.950 155.637 1.00 63.75 79 TYR B N 1
ATOM 1131 C CA . TYR A 1 79 ? 164.698 140.446 156.660 1.00 63.75 79 TYR B CA 1
ATOM 1132 C C . TYR A 1 79 ? 164.884 139.696 157.971 1.00 63.75 79 TYR B C 1
ATOM 1133 O O . TYR A 1 79 ? 164.862 140.301 159.047 1.00 63.75 79 TYR B O 1
ATOM 1151 N N . ILE A 1 80 ? 165.064 138.376 157.905 1.00 62.10 80 ILE B N 1
ATOM 1152 C CA . ILE A 1 80 ? 165.225 137.594 159.126 1.00 62.10 80 ILE B CA 1
ATOM 1153 C C . ILE A 1 80 ? 166.499 138.002 159.853 1.00 62.10 80 ILE B C 1
ATOM 1154 O O . ILE A 1 80 ? 166.499 138.202 161.073 1.00 62.10 80 ILE B O 1
ATOM 1170 N N . ILE A 1 81 ? 167.608 138.121 159.121 1.00 63.78 81 ILE B N 1
ATOM 1171 C CA . ILE A 1 81 ? 168.858 138.504 159.771 1.00 63.78 81 ILE B CA 1
ATOM 1172 C C . ILE A 1 81 ? 168.755 139.921 160.319 1.00 63.78 81 ILE B C 1
ATOM 1173 O O . ILE A 1 81 ? 169.268 140.220 161.405 1.00 63.78 81 ILE B O 1
ATOM 1189 N N . CYS A 1 82 ? 168.083 140.814 159.588 1.00 64.58 82 CYS B N 1
ATOM 1190 C CA . CYS A 1 82 ? 167.918 142.179 160.069 1.00 64.58 82 CY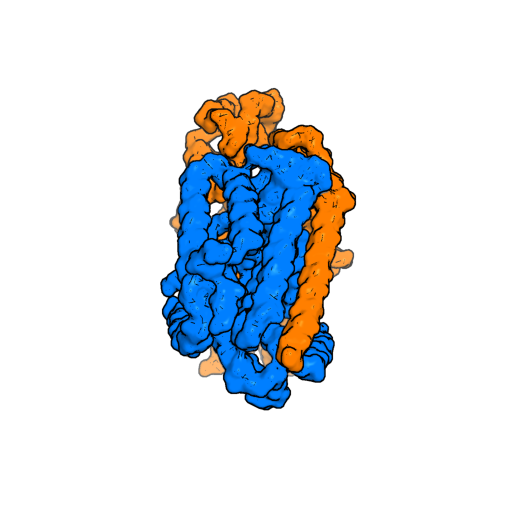S B CA 1
ATOM 1191 C C . CYS A 1 82 ? 167.117 142.212 161.361 1.00 64.58 82 CYS B C 1
ATOM 1192 O O . CYS A 1 82 ? 167.465 142.939 162.295 1.00 64.58 82 CYS B O 1
ATOM 1200 N N . ILE A 1 83 ? 166.037 141.436 161.433 1.00 63.34 83 ILE B N 1
ATOM 1201 C CA . ILE A 1 83 ? 165.239 141.395 162.654 1.00 63.34 83 ILE B CA 1
ATOM 1202 C C . ILE A 1 83 ? 166.045 140.790 163.792 1.00 63.34 83 ILE B C 1
ATOM 1203 O O . ILE A 1 83 ? 165.972 141.251 164.937 1.00 63.34 83 ILE B O 1
ATOM 1219 N N . ILE A 1 84 ? 166.825 139.748 163.503 1.00 63.41 84 ILE B N 1
ATOM 1220 C CA . ILE A 1 84 ? 167.624 139.112 164.546 1.00 63.41 84 ILE B CA 1
ATOM 1221 C C . ILE A 1 84 ? 168.614 140.112 165.126 1.00 63.41 84 ILE B C 1
ATOM 1222 O O . ILE A 1 84 ? 168.770 140.230 166.348 1.00 63.41 84 ILE B O 1
ATOM 1238 N N . LEU A 1 85 ? 169.288 140.861 164.257 1.00 64.48 85 LEU B N 1
ATOM 1239 C CA . LEU A 1 85 ? 170.297 141.799 164.732 1.00 64.48 85 LEU B CA 1
ATOM 1240 C C . LEU A 1 85 ? 169.677 143.053 165.347 1.00 64.48 85 LEU B C 1
ATOM 1241 O O . LEU A 1 85 ? 170.289 143.666 166.228 1.00 64.48 85 LEU B O 1
ATOM 1257 N N . LEU A 1 86 ? 168.465 143.439 164.938 1.00 64.52 86 LEU B N 1
ATOM 1258 C CA . LEU A 1 86 ? 167.762 144.496 165.662 1.00 64.52 86 LEU B CA 1
ATOM 1259 C C . LEU A 1 86 ? 167.371 144.034 167.058 1.00 64.52 86 LEU B C 1
ATOM 1260 O O . LEU A 1 86 ? 167.455 144.806 168.020 1.00 64.52 86 LEU B O 1
ATOM 1276 N N . VAL A 1 87 ? 166.935 142.783 167.193 1.00 65.63 87 VAL B N 1
ATOM 1277 C CA . VAL A 1 87 ? 166.660 142.243 168.519 1.00 65.63 87 VAL B CA 1
ATOM 1278 C C . VAL A 1 87 ? 167.937 142.225 169.346 1.00 65.63 87 VAL B C 1
ATOM 1279 O O . VAL A 1 87 ? 167.918 142.487 170.555 1.00 65.63 87 VAL B O 1
ATOM 1292 N N . ALA A 1 88 ? 169.064 141.912 168.708 1.00 65.91 88 ALA B N 1
ATOM 1293 C CA . ALA A 1 88 ? 170.341 141.928 169.414 1.00 65.91 88 ALA B CA 1
ATOM 1294 C C . ALA A 1 88 ? 170.684 143.331 169.902 1.00 65.91 88 ALA B C 1
ATOM 1295 O O . ALA A 1 88 ? 170.974 143.535 171.086 1.00 65.91 88 ALA B O 1
ATOM 1302 N N . VAL A 1 89 ? 170.649 144.318 169.004 1.00 65.73 89 VAL B N 1
ATOM 1303 C CA . VAL A 1 89 ? 171.060 145.668 169.382 1.00 65.73 89 VAL B CA 1
ATOM 1304 C C . VAL A 1 89 ? 170.127 146.221 170.448 1.00 65.73 89 VAL B C 1
ATOM 1305 O O . VAL A 1 89 ? 170.571 146.868 171.404 1.00 65.73 89 VAL B O 1
ATOM 1318 N N . ASP A 1 90 ? 168.822 145.983 170.306 1.00 68.17 90 ASP B N 1
ATOM 1319 C CA . ASP A 1 90 ? 167.901 146.365 171.368 1.00 68.17 90 ASP B CA 1
ATOM 1320 C C . ASP A 1 90 ? 168.236 145.643 172.663 1.00 68.17 90 ASP B C 1
ATOM 1321 O O . ASP A 1 90 ? 168.059 146.202 173.750 1.00 68.17 90 ASP B O 1
ATOM 1330 N N . ALA A 1 91 ? 168.721 144.410 172.569 1.00 69.71 91 ALA B N 1
ATOM 1331 C CA . ALA A 1 91 ? 169.292 143.738 173.722 1.00 69.71 91 ALA B CA 1
ATOM 1332 C C . ALA A 1 91 ? 170.680 144.310 173.998 1.00 69.71 91 ALA B C 1
ATOM 1333 O O . ALA A 1 91 ? 171.158 145.212 173.306 1.00 69.71 91 ALA B O 1
ATOM 1340 N N . PHE A 1 92 ? 171.345 143.779 175.021 1.00 71.02 92 PHE B N 1
ATOM 1341 C CA . PHE A 1 92 ? 172.635 144.311 175.455 1.00 71.02 92 PHE B CA 1
ATOM 1342 C C . PHE A 1 92 ? 172.514 145.790 175.810 1.00 71.02 92 PHE B C 1
ATOM 1343 O O . PHE A 1 92 ? 173.412 146.590 175.539 1.00 71.02 92 PHE B O 1
ATOM 1360 N N . GLY A 1 93 ? 171.391 146.157 176.419 1.00 71.66 93 GLY B N 1
ATOM 1361 C CA . GLY A 1 93 ? 171.136 147.539 176.780 1.00 71.66 93 GLY B CA 1
ATOM 1362 C C . GLY A 1 93 ? 170.455 148.310 175.667 1.00 71.66 93 GLY B C 1
ATOM 1363 O O . GLY A 1 93 ? 169.333 147.990 175.275 1.00 71.66 93 GLY B O 1
ATOM 1367 N N . ARG A 1 109 ? 176.306 146.106 167.248 1.00 74.98 109 ARG B N 1
ATOM 1368 C CA . ARG A 1 109 ? 177.336 147.136 167.297 1.00 74.98 109 ARG B CA 1
ATOM 1369 C C . ARG A 1 109 ? 176.897 148.365 166.500 1.00 74.98 109 ARG B C 1
ATOM 1370 O O . ARG A 1 109 ? 176.220 149.243 167.037 1.00 74.98 109 ARG B O 1
ATOM 1390 N N . PHE A 1 110 ? 177.279 148.432 165.227 1.00 72.02 110 PHE B N 1
ATOM 1391 C CA . PHE A 1 110 ? 176.856 149.542 164.387 1.00 72.02 110 PHE B CA 1
ATOM 1392 C C . PHE A 1 110 ? 175.336 149.591 164.313 1.00 72.02 110 PHE B C 1
ATOM 1393 O O . PHE A 1 110 ? 174.673 148.570 164.116 1.00 72.02 110 PHE B O 1
ATOM 1410 N N . GLN A 1 111 ? 174.783 150.791 164.481 1.00 71.22 111 GLN B N 1
ATOM 1411 C CA . GLN A 1 111 ? 173.339 150.982 164.479 1.00 71.22 111 GLN B CA 1
ATOM 1412 C C . GLN A 1 111 ? 172.765 150.436 163.175 1.00 71.22 111 GLN B C 1
ATOM 1413 O O . GLN A 1 111 ? 172.950 151.052 162.118 1.00 71.22 111 GLN B O 1
ATOM 1427 N N . PRO A 1 112 ? 172.078 149.292 163.196 1.00 65.65 112 PRO B N 1
ATOM 1428 C CA . PRO A 1 112 ? 171.643 148.659 161.948 1.00 65.65 112 PRO B CA 1
ATOM 1429 C C . PRO A 1 112 ? 170.336 149.184 161.377 1.00 65.65 112 PRO B C 1
ATOM 1430 O O . PRO A 1 112 ? 169.791 148.555 160.467 1.00 65.65 112 PRO B O 1
ATOM 1441 N N . SER A 1 113 ? 169.811 150.304 161.873 1.00 68.01 113 SER B N 1
ATOM 1442 C CA . SER A 1 113 ? 168.534 150.795 161.370 1.00 68.01 113 SER B CA 1
ATOM 1443 C C . SER A 1 113 ? 168.568 150.990 159.861 1.00 68.01 113 SER B C 1
ATOM 1444 O O . SER A 1 113 ? 167.528 150.901 159.199 1.00 68.01 113 SER B O 1
ATOM 1452 N N . GLU A 1 114 ? 169.745 151.272 159.301 1.00 69.65 114 GLU B N 1
ATOM 1453 C CA . GLU A 1 114 ? 169.867 151.354 157.849 1.00 69.65 114 GLU B CA 1
ATOM 1454 C C . GLU A 1 114 ? 169.506 150.025 157.201 1.00 69.65 114 GLU B C 1
ATOM 1455 O O . GLU A 1 114 ? 168.793 149.985 156.188 1.00 69.65 114 GLU B O 1
ATOM 1467 N N . ILE A 1 115 ? 169.984 148.922 157.778 1.00 67.17 115 ILE B N 1
ATOM 1468 C CA . ILE A 1 115 ? 169.604 147.608 157.276 1.00 67.17 115 ILE B CA 1
ATOM 1469 C C . ILE A 1 115 ? 168.096 147.435 157.366 1.00 67.17 115 ILE B C 1
ATOM 1470 O O . ILE A 1 115 ? 167.469 146.866 156.469 1.00 67.17 115 ILE B O 1
ATOM 1486 N N . ALA A 1 116 ? 167.487 147.928 158.445 1.00 67.29 116 ALA B N 1
ATOM 1487 C CA . ALA A 1 116 ? 166.042 147.793 158.603 1.00 67.29 116 ALA B CA 1
ATOM 1488 C C . ALA A 1 116 ? 165.296 148.539 157.506 1.00 67.29 116 ALA B C 1
ATOM 1489 O O . ALA A 1 116 ? 164.356 148.006 156.905 1.00 67.29 116 ALA B O 1
ATOM 1496 N N . LYS A 1 117 ? 165.703 149.776 157.228 1.00 68.32 117 LYS B N 1
ATOM 1497 C CA . LYS A 1 117 ? 164.982 150.588 156.258 1.00 68.32 117 LYS B CA 1
ATOM 1498 C C . LYS A 1 117 ? 165.343 150.253 154.821 1.00 68.32 117 LYS B C 1
ATOM 1499 O O . LYS A 1 117 ? 164.694 150.767 153.904 1.00 68.32 117 LYS B O 1
ATOM 1518 N N . ILE A 1 118 ? 166.359 149.422 154.597 1.00 67.25 118 ILE B N 1
ATOM 1519 C CA . ILE A 1 118 ? 166.573 148.849 153.273 1.00 67.25 118 ILE B CA 1
ATOM 1520 C C . ILE A 1 118 ? 165.979 147.448 153.151 1.00 67.25 118 ILE B C 1
ATOM 1521 O O . ILE A 1 118 ? 165.797 146.964 152.023 1.00 67.25 118 ILE B O 1
ATOM 1537 N N . ALA A 1 119 ? 165.659 146.792 154.266 1.00 65.80 119 ALA B N 1
ATOM 1538 C CA . ALA A 1 119 ? 165.172 145.419 154.262 1.00 65.80 119 ALA B CA 1
ATOM 1539 C C . ALA A 1 119 ? 163.654 145.319 154.302 1.00 65.80 119 ALA B C 1
ATOM 1540 O O . ALA A 1 119 ? 163.068 144.601 153.489 1.00 65.80 119 ALA B O 1
ATOM 1547 N N . VAL A 1 120 ? 162.994 146.011 155.238 1.00 66.35 120 VAL B N 1
ATOM 1548 C CA . VAL A 1 120 ? 161.543 145.852 155.377 1.00 66.35 120 VAL B CA 1
ATOM 1549 C C . VAL A 1 120 ? 160.818 146.162 154.078 1.00 66.35 120 VAL B C 1
ATOM 1550 O O . VAL A 1 120 ? 159.849 145.458 153.757 1.00 66.35 120 VAL B O 1
ATOM 1563 N N . PRO A 1 121 ? 161.202 147.167 153.285 1.00 65.53 121 PRO B N 1
ATOM 1564 C CA . PRO A 1 121 ? 160.538 147.315 151.985 1.00 65.53 121 PRO B CA 1
ATOM 1565 C C . PRO A 1 121 ? 160.730 146.100 151.099 1.00 65.53 121 PRO B C 1
ATOM 1566 O O . PRO A 1 121 ? 159.809 145.733 150.364 1.00 65.53 121 PRO B O 1
ATOM 1577 N N . LEU A 1 122 ? 161.891 145.443 151.167 1.00 65.10 122 LEU B N 1
ATOM 1578 C CA . LEU A 1 122 ? 162.116 144.247 150.360 1.00 65.10 122 LEU B CA 1
ATOM 1579 C C . LEU A 1 122 ? 161.170 143.124 150.767 1.00 65.10 122 LEU B C 1
ATOM 1580 O O . LEU A 1 122 ? 160.516 142.511 149.916 1.00 65.10 122 LEU B O 1
ATOM 1596 N N . MET A 1 123 ? 161.093 142.832 152.067 1.00 64.84 123 MET B N 1
ATOM 1597 C CA . MET A 1 123 ? 160.202 141.775 152.530 1.00 64.84 123 MET B CA 1
ATOM 1598 C C . MET A 1 123 ? 158.755 142.101 152.205 1.00 64.84 123 MET B C 1
ATOM 1599 O O . MET A 1 123 ? 157.990 141.224 151.787 1.00 64.84 123 MET B O 1
ATOM 1613 N N . VAL A 1 124 ? 158.361 143.358 152.391 1.00 65.92 124 VAL B N 1
ATOM 1614 C CA . VAL A 1 124 ? 156.984 143.750 152.120 1.00 65.92 124 VAL B CA 1
ATOM 1615 C C . VAL A 1 124 ? 156.667 143.600 150.638 1.00 65.92 124 VAL B C 1
ATOM 1616 O O . VAL A 1 124 ? 155.605 143.089 150.267 1.00 65.92 124 VAL B O 1
ATOM 1629 N N . ALA A 1 125 ? 157.578 144.040 149.767 1.00 65.38 125 ALA B N 1
ATOM 1630 C CA . ALA A 1 125 ? 157.349 143.917 148.334 1.00 65.38 125 ALA B CA 1
ATOM 1631 C C . ALA A 1 125 ? 157.288 142.457 147.910 1.00 65.38 125 ALA B C 1
ATOM 1632 O O . ALA A 1 125 ? 156.469 142.088 147.063 1.00 65.38 125 ALA B O 1
ATOM 1639 N N . ARG A 1 126 ? 158.150 141.611 148.478 1.00 64.87 126 ARG B N 1
ATOM 1640 C CA . ARG A 1 126 ? 158.072 140.188 148.173 1.00 64.87 126 ARG B CA 1
ATOM 1641 C C . ARG A 1 126 ? 156.730 139.613 148.593 1.00 64.87 126 ARG B C 1
ATOM 1642 O O . ARG A 1 126 ? 156.070 138.921 147.810 1.00 64.87 126 ARG B O 1
ATOM 1663 N N . PHE A 1 127 ? 156.305 139.893 149.825 1.00 66.07 127 PHE B N 1
ATOM 1664 C CA . PHE A 1 127 ? 155.047 139.340 150.307 1.00 66.07 127 PHE B CA 1
ATOM 1665 C C . PHE A 1 127 ? 153.885 139.806 149.442 1.00 66.07 127 PHE B C 1
ATOM 1666 O O . PHE A 1 127 ? 152.981 139.024 149.128 1.00 66.07 127 PHE B O 1
ATOM 1683 N N . ILE A 1 128 ? 153.892 141.078 149.047 1.00 66.68 128 ILE B N 1
ATOM 1684 C CA . ILE A 1 128 ? 152.857 141.580 148.150 1.00 66.68 128 ILE B CA 1
ATOM 1685 C C . ILE A 1 128 ? 152.900 140.836 146.823 1.00 66.68 128 ILE B C 1
ATOM 1686 O O . ILE A 1 128 ? 151.863 140.435 146.284 1.00 66.68 128 ILE B O 1
ATOM 1702 N N . ASN A 1 129 ? 154.101 140.640 146.275 1.00 64.73 129 ASN B N 1
ATOM 1703 C CA . ASN A 1 129 ? 154.237 139.990 144.978 1.00 64.73 129 ASN B CA 1
ATOM 1704 C C . ASN A 1 129 ? 153.734 138.555 144.996 1.00 64.73 129 ASN B C 1
ATOM 1705 O O . ASN A 1 129 ? 153.353 138.031 143.944 1.00 64.73 129 ASN B O 1
ATOM 1716 N N . ARG A 1 130 ? 153.719 137.909 146.162 1.00 66.80 130 ARG B N 1
ATOM 1717 C CA . ARG A 1 130 ? 153.298 136.520 146.291 1.00 66.80 130 ARG B CA 1
ATOM 1718 C C . ARG A 1 130 ? 151.823 136.385 146.643 1.00 66.80 130 ARG B C 1
ATOM 1719 O O . ARG A 1 130 ? 151.435 135.413 147.304 1.00 66.80 130 ARG B O 1
ATOM 1740 N N . ASP A 1 131 ? 151.010 137.357 146.258 1.00 71.40 131 ASP B N 1
ATOM 1741 C CA . ASP A 1 131 ? 149.582 137.366 146.641 1.00 71.40 131 ASP B CA 1
ATOM 1742 C C . ASP A 1 131 ? 148.773 137.863 145.453 1.00 71.40 131 ASP B C 1
ATOM 1743 O O . ASP A 1 131 ? 149.367 138.060 144.381 1.00 71.40 131 ASP B O 1
ATOM 1752 N N . VAL A 1 132 ? 147.476 138.072 145.645 1.00 73.93 132 VAL B N 1
ATOM 1753 C CA . VAL A 1 132 ? 146.602 138.559 144.589 1.00 73.93 132 VAL B CA 1
ATOM 1754 C C . VAL A 1 132 ? 147.030 139.969 144.181 1.00 73.93 132 VAL B C 1
ATOM 1755 O O . VAL A 1 132 ? 147.790 140.649 144.881 1.00 73.93 132 VAL B O 1
ATOM 1768 N N . CYS A 1 133 ? 146.537 140.405 143.023 1.00 72.98 133 CYS B N 1
ATOM 1769 C CA . CYS A 1 133 ? 146.983 141.677 142.458 1.00 72.98 133 CYS B CA 1
ATOM 1770 C C . CYS A 1 133 ? 146.835 142.838 143.437 1.00 72.98 133 CYS B C 1
ATOM 1771 O O . CYS A 1 133 ? 147.865 143.405 143.840 1.00 72.98 133 CYS B O 1
ATOM 1779 N N . PRO A 1 134 ? 145.639 143.244 143.863 1.00 70.55 134 PRO B N 1
ATOM 1780 C CA . PRO A 1 134 ? 145.550 144.177 144.988 1.00 70.55 134 PRO B CA 1
ATOM 1781 C C . PRO A 1 134 ? 145.495 143.421 146.302 1.00 70.55 134 PRO B C 1
ATOM 1782 O O . PRO A 1 134 ? 144.935 142.317 146.365 1.00 70.55 134 PRO B O 1
ATOM 1793 N N . PRO A 1 135 ? 146.055 143.973 147.375 1.00 68.59 135 PRO B N 1
ATOM 1794 C CA . PRO A 1 135 ? 146.086 143.229 148.638 1.00 68.59 135 PRO B CA 1
ATOM 1795 C C . PRO A 1 135 ? 144.682 142.947 149.147 1.00 68.59 135 PRO B C 1
ATOM 1796 O O . PRO A 1 135 ? 143.746 143.711 148.904 1.00 68.59 135 PRO B O 1
ATOM 1807 N N . SER A 1 136 ? 144.543 141.829 149.854 1.00 71.85 136 SER B N 1
ATOM 1808 C CA . SER A 1 136 ? 143.253 141.412 150.384 1.00 71.85 136 SER B CA 1
ATOM 1809 C C . SER A 1 136 ? 142.987 142.083 151.725 1.00 71.85 136 SER B C 1
ATOM 1810 O O . SER A 1 136 ? 143.830 142.050 152.627 1.00 71.85 136 SER B O 1
ATOM 1818 N N . LEU A 1 137 ? 141.806 142.684 151.854 1.00 75.12 137 LEU B N 1
ATOM 1819 C CA . LEU A 1 137 ? 141.452 143.419 153.061 1.00 75.12 137 LEU B CA 1
ATOM 1820 C C . LEU A 1 137 ? 141.481 142.501 154.275 1.00 75.12 137 LEU B C 1
ATOM 1821 O O . LEU A 1 137 ? 140.802 141.471 154.303 1.00 75.12 137 LEU B O 1
ATOM 1837 N N . LYS A 1 138 ? 142.270 142.881 155.278 1.00 75.22 138 LYS B N 1
ATOM 1838 C CA . LYS A 1 138 ? 142.379 142.145 156.538 1.00 75.22 138 LYS B CA 1
ATOM 1839 C C . LYS A 1 138 ? 142.669 140.665 156.319 1.00 75.22 138 LYS B C 1
ATOM 1840 O O . LYS A 1 138 ? 142.366 139.832 157.179 1.00 75.22 138 LYS B O 1
ATOM 1859 N N . ASN A 1 139 ? 143.248 140.322 155.177 1.00 74.42 139 ASN B N 1
ATOM 1860 C CA . ASN A 1 139 ? 143.787 138.992 154.933 1.00 74.42 139 ASN B CA 1
ATOM 1861 C C . ASN A 1 139 ? 145.246 139.040 154.530 1.00 74.42 139 ASN B C 1
ATOM 1862 O O . ASN A 1 139 ? 146.021 138.165 154.922 1.00 74.42 139 ASN B O 1
ATOM 1873 N N . THR A 1 140 ? 145.596 140.088 153.784 1.00 71.26 140 THR B N 1
ATOM 1874 C CA . THR A 1 140 ? 146.999 140.313 153.369 1.00 71.26 140 THR B CA 1
ATOM 1875 C C . THR A 1 140 ? 147.499 141.554 154.095 1.00 71.26 140 THR B C 1
ATOM 1876 O O . THR A 1 140 ? 148.526 141.452 154.699 1.00 71.26 140 THR B O 1
ATOM 1887 N N . GLY A 1 141 ? 146.805 142.674 154.037 1.00 68.44 141 GLY B N 1
ATOM 1888 C CA . GLY A 1 141 ? 147.246 143.895 154.691 1.00 68.44 141 GLY B CA 1
ATOM 1889 C C . GLY A 1 141 ? 147.560 143.684 156.157 1.00 68.44 141 GLY B C 1
ATOM 1890 O O . GLY A 1 141 ? 148.509 144.265 156.690 1.00 68.44 141 GLY B O 1
ATOM 1894 N N . ILE A 1 142 ? 146.776 142.842 156.829 1.00 72.79 142 ILE B N 1
ATOM 1895 C CA . ILE A 1 142 ? 147.077 142.508 158.217 1.00 72.79 142 ILE B CA 1
ATOM 1896 C C . ILE A 1 142 ? 148.426 141.811 158.305 1.00 72.79 142 ILE B C 1
ATOM 1897 O O . ILE A 1 142 ? 149.227 142.092 159.203 1.00 72.79 142 ILE B O 1
ATOM 1913 N N . ALA A 1 143 ? 148.701 140.891 157.379 1.00 68.76 143 ALA B N 1
ATOM 1914 C CA . ALA A 1 143 ? 149.986 140.202 157.389 1.00 68.76 143 ALA B CA 1
ATOM 1915 C C . ALA A 1 143 ? 151.133 141.182 157.186 1.00 68.76 143 ALA B C 1
ATOM 1916 O O . ALA A 1 143 ? 152.164 141.095 157.864 1.00 68.76 143 ALA B O 1
ATOM 1923 N N . LEU A 1 144 ? 150.974 142.126 156.259 1.00 68.85 144 LEU B N 1
ATOM 1924 C CA . LEU A 1 144 ? 152.028 143.106 156.026 1.00 68.85 144 LEU B CA 1
ATOM 1925 C C . LEU A 1 144 ? 152.257 143.963 157.264 1.00 68.85 144 LEU B C 1
ATOM 1926 O O . LEU A 1 144 ? 153.398 144.158 157.701 1.00 68.85 144 LEU B O 1
ATOM 1942 N N . VAL A 1 145 ? 151.179 144.484 157.851 1.00 68.16 145 VAL B N 1
ATOM 1943 C CA . VAL A 1 145 ? 151.326 145.315 159.039 1.00 68.16 145 VAL B CA 1
ATOM 1944 C C . VAL A 1 145 ? 151.948 144.516 160.176 1.00 68.16 145 VAL B C 1
ATOM 1945 O O . VAL A 1 145 ? 152.690 145.067 160.999 1.00 68.16 145 VAL B O 1
ATOM 1958 N N . LEU A 1 146 ? 151.651 143.218 160.256 1.00 68.12 146 LEU B N 1
ATOM 1959 C CA . LEU A 1 146 ? 152.264 142.390 161.286 1.00 68.12 146 LEU B CA 1
ATOM 1960 C C . LEU A 1 146 ? 153.747 142.187 161.019 1.00 68.12 146 LEU B C 1
ATOM 1961 O O . LEU A 1 146 ? 154.534 142.087 161.963 1.00 68.12 146 LEU B O 1
ATOM 1977 N N . ILE A 1 147 ? 154.145 142.110 159.749 1.00 67.32 147 ILE B N 1
ATOM 1978 C CA . ILE A 1 147 ? 155.570 142.138 159.426 1.00 67.32 147 ILE B CA 1
ATOM 1979 C C . ILE A 1 147 ? 156.175 143.451 159.897 1.00 67.32 147 ILE B C 1
ATOM 1980 O O . ILE A 1 147 ? 157.317 143.499 160.369 1.00 67.32 147 ILE B O 1
ATOM 1996 N N . PHE A 1 148 ? 155.416 144.536 159.766 1.00 67.65 148 PHE B N 1
ATOM 1997 C CA . PHE A 1 148 ? 155.941 145.863 160.071 1.00 67.65 148 PHE B CA 1
ATOM 1998 C C . PHE A 1 148 ? 156.187 146.032 161.563 1.00 67.65 148 PHE B C 1
ATOM 1999 O O . PHE A 1 148 ? 157.262 146.472 161.985 1.00 67.65 148 PHE B O 1
ATOM 2016 N N . MET A 1 149 ? 155.192 145.688 162.375 1.00 70.26 149 MET B N 1
ATOM 2017 C CA . MET A 1 149 ? 155.224 146.034 163.795 1.00 70.26 149 MET B CA 1
ATOM 2018 C C . MET A 1 149 ? 156.478 145.564 164.518 1.00 70.26 149 MET B C 1
ATOM 2019 O O . MET A 1 149 ? 157.034 146.352 165.297 1.00 70.26 149 MET B O 1
ATOM 2033 N N . PRO A 1 150 ? 156.962 144.330 164.353 1.00 69.16 150 PRO B N 1
ATOM 2034 C CA . PRO A 1 150 ? 158.215 143.981 165.040 1.00 69.16 150 PRO B CA 1
ATOM 2035 C C . PRO A 1 150 ? 159.367 144.876 164.627 1.00 69.16 150 PRO B C 1
ATOM 2036 O O . PRO A 1 150 ? 160.156 145.301 165.482 1.00 69.16 150 PRO B O 1
ATOM 2047 N N . THR A 1 151 ? 159.458 145.217 163.340 1.00 66.92 151 THR B N 1
ATOM 2048 C CA . THR A 1 151 ? 160.530 146.093 162.885 1.00 66.92 151 THR B CA 1
ATOM 2049 C C . THR A 1 151 ? 160.407 147.476 163.510 1.00 66.92 151 THR B C 1
ATOM 2050 O O . THR A 1 151 ? 161.393 148.045 163.990 1.00 66.92 151 THR B O 1
ATOM 2061 N N . LEU A 1 152 ? 159.199 148.040 163.501 1.00 67.44 152 LEU B N 1
ATOM 2062 C CA . LEU A 1 152 ? 159.015 149.372 164.061 1.00 67.44 152 LEU B CA 1
ATOM 2063 C C . LEU A 1 152 ? 159.281 149.380 165.556 1.00 67.44 152 LEU B C 1
ATOM 2064 O O . LEU A 1 152 ? 159.905 150.307 166.074 1.00 67.44 152 LEU B O 1
ATOM 2080 N N . LEU A 1 153 ? 158.815 148.356 166.266 1.00 69.57 153 LEU B N 1
ATOM 2081 C CA . LEU A 1 153 ? 159.068 148.277 167.698 1.00 69.57 153 LEU B CA 1
ATOM 2082 C C . LEU A 1 153 ? 160.562 148.206 167.982 1.00 69.57 153 LEU B C 1
ATOM 2083 O O . LEU A 1 153 ? 161.074 148.918 168.855 1.00 69.57 153 LEU B O 1
ATOM 2099 N N . VAL A 1 154 ? 161.285 147.360 167.245 1.00 66.92 154 VAL B N 1
ATOM 2100 C CA . VAL A 1 154 ? 162.704 147.189 167.532 1.00 66.92 154 VAL B CA 1
ATOM 2101 C C . VAL A 1 154 ? 163.483 148.448 167.166 1.00 66.92 154 VAL B C 1
ATOM 2102 O O . VAL A 1 154 ? 164.429 148.829 167.864 1.00 66.92 154 VAL B O 1
ATOM 2115 N N . ALA A 1 155 ? 163.107 149.116 166.076 1.00 66.60 155 ALA B N 1
ATOM 2116 C CA . ALA A 1 155 ? 163.803 150.319 165.640 1.00 66.60 155 ALA B CA 1
ATOM 2117 C C . ALA A 1 155 ? 163.318 151.574 166.349 1.00 66.60 155 ALA B C 1
ATOM 2118 O O . ALA A 1 155 ? 163.905 152.642 166.153 1.00 66.60 155 ALA B O 1
ATOM 2125 N N . ALA A 1 156 ? 162.260 151.475 167.155 1.00 67.71 156 ALA B N 1
ATOM 2126 C CA . ALA A 1 156 ? 161.778 152.591 167.950 1.00 67.71 156 ALA B CA 1
ATOM 2127 C C . ALA A 1 156 ? 162.147 152.484 169.417 1.00 67.71 156 ALA B C 1
ATOM 2128 O O . ALA A 1 156 ? 162.176 153.509 170.103 1.00 67.71 156 ALA B O 1
ATOM 2135 N N . GLN A 1 157 ? 162.424 151.280 169.912 1.00 69.83 157 GLN B N 1
ATOM 2136 C CA . GLN A 1 157 ? 162.783 151.130 171.320 1.00 69.83 157 GLN B CA 1
ATOM 2137 C C . GLN A 1 157 ? 163.967 152.003 171.709 1.00 69.83 157 GLN B C 1
ATOM 2138 O O . GLN A 1 157 ? 163.875 152.710 172.728 1.00 69.83 157 GLN B O 1
ATOM 2152 N N . PRO A 1 158 ? 165.087 152.016 170.978 1.00 67.93 158 PRO B N 1
ATOM 2153 C CA . PRO A 1 158 ? 166.182 152.921 171.350 1.00 67.93 158 PRO B CA 1
ATOM 2154 C C . PRO A 1 158 ? 165.872 154.379 171.045 1.00 67.93 158 PRO B C 1
ATOM 2155 O O . PRO A 1 158 ? 166.085 155.253 171.891 1.00 67.93 158 PRO B O 1
ATOM 2166 N N . ASP A 1 159 ? 165.361 154.652 169.846 1.00 69.32 159 ASP B N 1
ATOM 2167 C CA . ASP A 1 159 ? 165.079 156.017 169.427 1.00 69.32 159 ASP B CA 1
ATOM 2168 C C . ASP A 1 159 ? 163.926 156.012 168.437 1.00 69.32 159 ASP B C 1
ATOM 2169 O O . ASP A 1 159 ? 163.709 155.032 167.721 1.00 69.32 159 ASP B O 1
ATOM 2178 N N . LEU A 1 160 ? 163.202 157.129 168.388 1.00 70.85 160 LEU B N 1
ATOM 2179 C CA . LEU A 1 160 ? 161.999 157.234 167.574 1.00 70.85 160 LEU B CA 1
ATOM 2180 C C . LEU A 1 160 ? 162.265 157.773 166.177 1.00 70.85 160 LEU B C 1
ATOM 2181 O O . LEU A 1 160 ? 161.484 157.490 165.262 1.00 70.85 160 LEU B O 1
ATOM 2197 N N . GLY A 1 161 ? 163.347 158.518 165.983 1.00 69.90 161 GLY B N 1
ATOM 2198 C CA . GLY A 1 161 ? 163.613 159.137 164.699 1.00 69.90 161 GLY B CA 1
ATOM 2199 C C . GLY A 1 161 ? 163.613 158.165 163.539 1.00 69.90 161 GLY B C 1
ATOM 2200 O O . GLY A 1 161 ? 162.763 158.253 162.649 1.00 69.90 161 GLY B O 1
ATOM 2204 N N . THR A 1 162 ? 164.566 157.231 163.535 1.00 69.29 162 THR B N 1
ATOM 2205 C CA . THR A 1 162 ? 164.668 156.274 162.439 1.00 69.29 162 THR B CA 1
ATOM 2206 C C . THR A 1 162 ? 163.457 155.355 162.353 1.00 69.29 162 THR B C 1
ATOM 2207 O O . THR A 1 162 ? 163.200 154.790 161.284 1.00 69.29 162 THR B O 1
ATOM 2218 N N . SER A 1 163 ? 162.717 155.184 163.449 1.00 68.19 163 SER B N 1
ATOM 2219 C CA . SER A 1 163 ? 161.539 154.325 163.415 1.00 68.19 163 SER B CA 1
ATOM 2220 C C . SER A 1 163 ? 160.492 154.862 162.449 1.00 68.19 163 SER B C 1
ATOM 2221 O O . SER A 1 163 ? 159.864 154.095 161.710 1.00 68.19 163 SER B O 1
ATOM 2229 N N . ILE A 1 164 ? 160.280 156.178 162.447 1.00 68.60 164 ILE B N 1
ATOM 2230 C CA . ILE A 1 164 ? 159.297 156.760 161.541 1.00 68.60 164 ILE B CA 1
ATOM 2231 C C . ILE A 1 164 ? 159.691 156.490 160.097 1.00 68.60 164 ILE B C 1
ATOM 2232 O O . ILE A 1 164 ? 158.846 156.154 159.260 1.00 68.60 164 ILE B O 1
ATOM 2248 N N . LEU A 1 165 ? 160.976 156.647 159.778 1.00 68.83 165 LEU B N 1
ATOM 2249 C CA . LEU A 1 165 ? 161.433 156.351 158.426 1.00 68.83 165 LEU B CA 1
ATOM 2250 C C . LEU A 1 165 ? 161.219 154.883 158.088 1.00 68.83 165 LEU B C 1
ATOM 2251 O O . LEU A 1 165 ? 160.726 154.553 157.003 1.00 68.83 165 LEU B O 1
ATOM 2267 N N . VAL A 1 166 ? 161.571 153.988 159.011 1.00 67.06 166 VAL B N 1
ATOM 2268 C CA . VAL A 1 166 ? 161.430 152.560 158.744 1.00 67.06 166 VAL B CA 1
ATOM 2269 C C . VAL A 1 166 ? 159.978 152.223 158.442 1.00 67.06 166 VAL B C 1
ATOM 2270 O O . VAL A 1 166 ? 159.682 151.467 157.509 1.00 67.06 166 VAL B O 1
ATOM 2283 N N . ALA A 1 167 ? 159.049 152.775 159.224 1.00 66.76 167 ALA B N 1
ATOM 2284 C CA . ALA A 1 167 ? 157.633 152.542 158.954 1.00 66.76 167 ALA B CA 1
ATOM 2285 C C . ALA A 1 167 ? 157.232 153.118 157.606 1.00 66.76 167 ALA B C 1
ATOM 2286 O O . ALA A 1 167 ? 156.841 152.380 156.694 1.00 66.76 167 ALA B O 1
ATOM 2293 N N . LEU A 1 168 ? 157.349 154.437 157.452 1.00 67.54 168 LEU B N 1
ATOM 2294 C CA . LEU A 1 168 ? 156.827 155.089 156.258 1.00 67.54 168 LEU B CA 1
ATOM 2295 C C . LEU A 1 168 ? 157.397 154.481 154.986 1.00 67.54 168 LEU B C 1
ATOM 2296 O O . LEU A 1 168 ? 156.689 154.389 153.977 1.00 67.54 168 LEU B O 1
ATOM 2312 N N . SER A 1 169 ? 158.653 154.026 155.017 1.00 68.12 169 SER B N 1
ATOM 2313 C CA . SER A 1 169 ? 159.266 153.484 153.810 1.00 68.12 169 SER B CA 1
ATOM 2314 C C . SER A 1 169 ? 158.416 152.379 153.203 1.00 68.12 169 SER B C 1
ATOM 2315 O O . SER A 1 169 ? 158.137 152.388 151.999 1.00 68.12 169 SER B O 1
ATOM 2323 N N . GLY A 1 170 ? 157.985 151.426 154.022 1.00 67.00 170 GLY B N 1
ATOM 2324 C CA . GLY A 1 170 ? 157.208 150.312 153.525 1.00 67.00 170 GLY B CA 1
ATOM 2325 C C . GLY A 1 170 ? 155.711 150.543 153.580 1.00 67.00 170 GLY B C 1
ATOM 2326 O O . GLY A 1 170 ? 154.950 149.863 152.883 1.00 67.00 170 GLY B O 1
ATOM 2330 N N . LEU A 1 171 ? 155.261 151.473 154.423 1.00 67.17 171 LEU B N 1
ATOM 2331 C CA . LEU A 1 171 ? 153.879 151.917 154.308 1.00 67.17 171 LEU B CA 1
ATOM 2332 C C . LEU A 1 171 ? 153.622 152.488 152.926 1.00 67.17 171 LEU B C 1
ATOM 2333 O O . LEU A 1 171 ? 152.523 152.342 152.385 1.00 67.17 171 LEU B O 1
ATOM 2349 N N . PHE A 1 172 ? 154.635 153.116 152.329 1.00 67.56 172 PHE B N 1
ATOM 2350 C CA . PHE A 1 172 ? 154.528 153.531 150.935 1.00 67.56 172 PHE B CA 1
ATOM 2351 C C . PHE A 1 172 ? 154.394 152.334 150.005 1.00 67.56 172 PHE B C 1
ATOM 2352 O O . PHE A 1 172 ? 153.642 152.386 149.027 1.00 67.56 172 PHE B O 1
ATOM 2369 N N . VAL A 1 173 ? 155.113 151.247 150.283 1.00 66.97 173 VAL B N 1
ATOM 2370 C CA . VAL A 1 173 ? 154.977 150.050 149.456 1.00 66.97 173 VAL B CA 1
ATOM 2371 C C . VAL A 1 173 ? 153.552 149.521 149.534 1.00 66.97 173 VAL B C 1
ATOM 2372 O O . VAL A 1 173 ? 152.938 149.180 148.517 1.00 66.97 173 VAL B O 1
ATOM 2385 N N . LEU A 1 174 ? 153.007 149.444 150.747 1.00 67.98 174 LEU B N 1
ATOM 2386 C CA . LEU A 1 174 ? 151.633 148.978 150.908 1.00 67.98 174 LEU B CA 1
ATOM 2387 C C . LEU A 1 174 ? 150.657 149.906 150.200 1.00 67.98 174 LEU B C 1
ATOM 2388 O O . LEU A 1 174 ? 149.722 149.448 149.535 1.00 67.98 174 LEU B O 1
ATOM 2404 N N . PHE A 1 175 ? 150.861 151.215 150.331 1.00 66.36 175 PHE B N 1
ATOM 2405 C CA . PHE A 1 175 ? 149.975 152.174 149.688 1.00 66.36 175 PHE B CA 1
ATOM 2406 C C . PHE A 1 175 ? 150.014 152.030 148.173 1.00 66.36 175 PHE B C 1
ATOM 2407 O O . PHE A 1 175 ? 148.977 152.115 147.506 1.00 66.36 175 PHE B O 1
ATOM 2424 N N . LEU A 1 176 ? 151.203 151.814 147.611 1.00 65.97 176 LEU B N 1
ATOM 2425 C CA . LEU A 1 176 ? 151.343 151.654 146.170 1.00 65.97 176 LEU B CA 1
ATOM 2426 C C . LEU A 1 176 ? 150.855 150.300 145.680 1.00 65.97 176 LEU B C 1
ATOM 2427 O O . LEU A 1 176 ? 150.507 150.169 144.503 1.00 65.97 176 LEU B O 1
ATOM 2443 N N . SER A 1 177 ? 150.830 149.291 146.551 1.00 67.79 177 SER B N 1
ATOM 2444 C CA . SER A 1 177 ? 150.382 147.966 146.149 1.00 67.79 177 SER B CA 1
ATOM 2445 C C . SER A 1 177 ? 148.891 147.922 145.855 1.00 67.79 177 SER B C 1
ATOM 2446 O O . SER A 1 177 ? 148.435 146.993 145.183 1.00 67.79 177 SER B O 1
ATOM 2454 N N . GLY A 1 178 ? 148.126 148.893 146.346 1.00 67.99 178 GLY B N 1
ATOM 2455 C CA . GLY A 1 178 ? 146.698 148.921 146.114 1.00 67.99 178 GLY B CA 1
ATOM 2456 C C . GLY A 1 178 ? 145.885 148.741 147.378 1.00 67.99 178 GLY B C 1
ATOM 2457 O O . GLY A 1 178 ? 144.739 148.288 147.321 1.00 67.99 178 GLY B O 1
ATOM 2461 N N . LEU A 1 179 ? 146.464 149.093 148.525 1.00 69.93 179 LEU B N 1
ATOM 2462 C CA . LEU A 1 179 ? 145.745 148.989 149.787 1.00 69.93 179 LEU B CA 1
ATOM 2463 C C . LEU A 1 179 ? 144.416 149.723 149.685 1.00 69.93 179 LEU B C 1
ATOM 2464 O O . LEU A 1 179 ? 144.361 150.872 149.242 1.00 69.93 179 LEU B O 1
ATOM 2480 N N . SER A 1 180 ? 143.344 149.049 150.095 1.00 71.58 180 SER B N 1
ATOM 2481 C CA . SER A 1 180 ? 142.003 149.558 149.841 1.00 71.58 180 SER B CA 1
ATOM 2482 C C . SER A 1 180 ? 141.812 150.926 150.478 1.00 71.58 180 SER B C 1
ATOM 2483 O O . SER A 1 180 ? 142.162 151.139 151.642 1.00 71.58 180 SER B O 1
ATOM 2491 N N . TRP A 1 181 ? 141.249 151.856 149.704 1.00 69.29 181 TRP B N 1
ATOM 2492 C CA . TRP A 1 181 ? 140.954 153.178 150.241 1.00 69.29 181 TRP B CA 1
ATOM 2493 C C . TRP A 1 181 ? 139.972 153.099 151.398 1.00 69.29 181 TRP B C 1
ATOM 2494 O O . TRP A 1 181 ? 139.969 153.975 152.267 1.00 69.29 181 TRP B O 1
ATOM 2515 N N . ARG A 1 182 ? 139.126 152.068 151.425 1.00 74.36 182 ARG B N 1
ATOM 2516 C CA . ARG A 1 182 ? 138.189 151.918 152.533 1.00 74.36 182 ARG B CA 1
ATOM 2517 C C . ARG A 1 182 ? 138.934 151.762 153.850 1.00 74.36 182 ARG B C 1
ATOM 2518 O O . ARG A 1 182 ? 138.596 152.407 154.848 1.00 74.36 182 ARG B O 1
ATOM 2539 N N . LEU A 1 183 ? 139.967 150.918 153.866 1.00 74.59 183 LEU B N 1
ATOM 2540 C CA . LEU A 1 183 ? 140.752 150.738 155.082 1.00 74.59 183 LEU B CA 1
ATOM 2541 C C . LEU A 1 183 ? 141.461 152.027 155.473 1.00 74.59 183 LEU B C 1
ATOM 2542 O O . LEU A 1 183 ? 141.507 152.384 156.654 1.00 74.59 183 LEU B O 1
ATOM 2558 N N . ILE A 1 184 ? 142.029 152.733 154.495 1.00 75.51 184 ILE B N 1
ATOM 2559 C CA . ILE A 1 184 ? 142.738 153.975 154.793 1.00 75.51 184 ILE B CA 1
ATOM 2560 C C . ILE A 1 184 ? 141.784 154.989 155.411 1.00 75.51 184 ILE B C 1
ATOM 2561 O O . ILE A 1 184 ? 142.098 155.632 156.419 1.00 75.51 184 ILE B O 1
ATOM 2577 N N . GLY A 1 185 ? 140.603 155.146 154.814 1.00 78.35 185 GLY B N 1
ATOM 2578 C CA . GLY A 1 185 ? 139.633 156.085 155.349 1.00 78.35 185 GLY B CA 1
ATOM 2579 C C . GLY A 1 185 ? 139.142 155.690 156.727 1.00 78.35 185 GLY B C 1
ATOM 2580 O O . GLY A 1 185 ? 138.971 156.540 157.603 1.00 78.35 185 GLY B O 1
ATOM 2584 N N . VAL A 1 186 ? 138.901 154.396 156.938 1.00 79.40 186 VAL B N 1
ATOM 2585 C CA . VAL A 1 186 ? 138.460 153.931 158.248 1.00 79.40 186 VAL B CA 1
ATOM 2586 C C . VAL A 1 186 ? 139.522 154.236 159.294 1.00 79.40 186 VAL B C 1
ATOM 2587 O O . VAL A 1 186 ? 139.220 154.731 160.386 1.00 79.40 186 VAL B O 1
ATOM 2600 N N . ALA A 1 187 ? 140.785 153.951 158.974 1.00 80.34 187 ALA B N 1
ATOM 2601 C CA . ALA A 1 187 ? 141.862 154.229 159.916 1.00 80.34 187 ALA B CA 1
ATOM 2602 C C . ALA A 1 187 ? 141.971 155.720 160.200 1.00 80.34 187 ALA B C 1
ATOM 2603 O O . ALA A 1 187 ? 14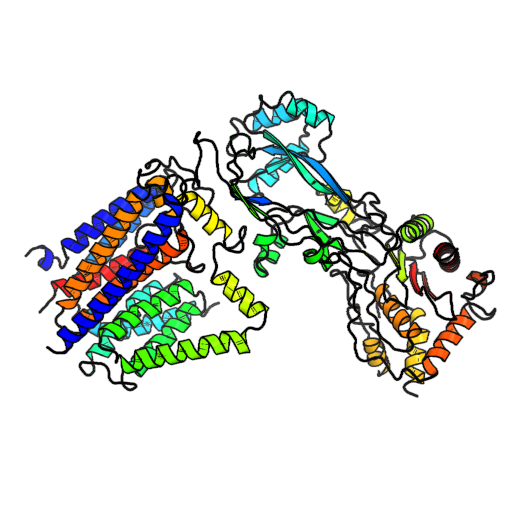2.161 156.128 161.352 1.00 80.34 187 ALA B O 1
ATOM 2610 N N . VAL A 1 188 ? 141.858 156.550 159.162 1.00 82.74 188 VAL B N 1
ATOM 2611 C CA . VAL A 1 188 ? 141.956 157.993 159.356 1.00 82.74 188 VAL B CA 1
ATOM 2612 C C . VAL A 1 188 ? 140.833 158.482 160.257 1.00 82.74 188 VAL B C 1
ATOM 2613 O O . VAL A 1 188 ? 141.055 159.284 161.172 1.00 82.74 188 VAL B O 1
ATOM 2626 N N . VAL A 1 189 ? 139.608 158.013 160.015 1.00 83.57 189 VAL B N 1
ATOM 2627 C CA . VAL A 1 189 ? 138.480 158.438 160.837 1.00 83.57 189 VAL B CA 1
ATOM 2628 C C . VAL A 1 189 ? 138.672 157.982 162.277 1.00 83.57 189 VAL B C 1
ATOM 2629 O O . VAL A 1 189 ? 138.417 158.738 163.221 1.00 83.57 189 VAL B O 1
ATOM 2642 N N . LEU A 1 190 ? 139.119 156.741 162.473 1.00 84.03 190 LEU B N 1
ATOM 2643 C CA . LEU A 1 190 ? 139.312 156.243 163.831 1.00 84.03 190 LEU B CA 1
ATOM 2644 C C . LEU A 1 190 ? 140.379 157.037 164.572 1.00 84.03 190 LEU B C 1
ATOM 2645 O O . LEU A 1 190 ? 140.204 157.370 165.748 1.00 84.03 190 LEU B O 1
ATOM 2661 N N . VAL A 1 191 ? 141.492 157.355 163.909 1.00 86.46 191 VAL B N 1
ATOM 2662 C CA . VAL A 1 191 ? 142.541 158.109 164.592 1.00 86.46 191 VAL B CA 1
ATOM 2663 C C . VAL A 1 191 ? 142.082 159.537 164.864 1.00 86.46 191 VAL B C 1
ATOM 2664 O O . VAL A 1 191 ? 142.375 160.105 165.923 1.00 86.46 191 VAL B O 1
ATOM 2677 N N . ALA A 1 192 ? 141.357 160.143 163.920 1.00 88.60 192 ALA B N 1
ATOM 2678 C CA . ALA A 1 192 ? 140.859 161.496 164.127 1.00 88.60 192 ALA B CA 1
ATOM 2679 C C . ALA A 1 192 ? 139.776 161.552 165.194 1.00 88.60 192 ALA B C 1
ATOM 2680 O O . ALA A 1 192 ? 139.541 162.622 165.761 1.00 88.60 192 ALA B O 1
ATOM 2687 N N . ALA A 1 193 ? 139.095 160.439 165.458 1.00 90.47 193 ALA B N 1
ATOM 2688 C CA . ALA A 1 193 ? 138.143 160.380 166.559 1.00 90.47 193 ALA B CA 1
ATOM 2689 C C . ALA A 1 193 ? 138.816 160.063 167.884 1.00 90.47 193 ALA B C 1
ATOM 2690 O O . ALA A 1 193 ? 138.333 160.495 168.936 1.00 90.47 193 ALA B O 1
ATOM 2697 N N . PHE A 1 194 ? 139.918 159.316 167.852 1.00 94.95 194 PHE B N 1
ATOM 2698 C CA . PHE A 1 194 ? 140.658 158.997 169.064 1.00 94.95 194 PHE B CA 1
ATOM 2699 C C . PHE A 1 194 ? 141.499 160.165 169.560 1.00 94.95 194 PHE B C 1
ATOM 2700 O O . PHE A 1 194 ? 141.712 160.287 170.770 1.00 94.95 194 PHE B O 1
ATOM 2717 N N . ILE A 1 195 ? 141.979 161.020 168.660 1.00 94.88 195 ILE B N 1
ATOM 2718 C CA . ILE A 1 195 ? 142.823 162.150 169.043 1.00 94.88 195 ILE B CA 1
ATOM 2719 C C . ILE A 1 195 ? 142.053 163.081 169.975 1.00 94.88 195 ILE B C 1
ATOM 2720 O O . ILE A 1 195 ? 142.557 163.411 171.058 1.00 94.88 195 ILE B O 1
ATOM 2736 N N . PRO A 1 196 ? 140.846 163.531 169.619 1.00 96.84 196 PRO B N 1
ATOM 2737 C CA . PRO A 1 196 ? 140.081 164.352 170.570 1.00 96.84 196 PRO B CA 1
ATOM 2738 C C . PRO A 1 196 ? 139.847 163.660 171.897 1.00 96.84 196 PRO B C 1
ATOM 2739 O O . PRO A 1 196 ? 139.891 164.317 172.945 1.00 96.84 196 PRO B O 1
ATOM 2750 N N . ILE A 1 197 ? 139.604 162.350 171.889 1.00 97.75 197 ILE B N 1
ATOM 2751 C CA . ILE A 1 197 ? 139.491 161.620 173.147 1.00 97.75 197 ILE B CA 1
ATOM 2752 C C . ILE A 1 197 ? 140.809 161.685 173.905 1.00 97.75 197 ILE B C 1
ATOM 2753 O O . ILE A 1 197 ? 140.833 161.888 175.125 1.00 97.75 197 ILE B O 1
ATOM 2769 N N . LEU A 1 198 ? 141.926 161.512 173.196 1.00 97.26 198 LEU B N 1
ATOM 2770 C CA . LEU A 1 198 ? 143.228 161.776 173.794 1.00 97.26 198 LEU B CA 1
ATOM 2771 C C . LEU A 1 198 ? 143.379 163.235 174.197 1.00 97.26 198 LEU B C 1
ATOM 2772 O O . LEU A 1 198 ? 144.138 163.535 175.125 1.00 97.26 198 LEU B O 1
ATOM 2788 N N . TRP A 1 199 ? 142.677 164.143 173.521 1.00 98.96 199 TRP B N 1
ATOM 2789 C CA . TRP A 1 199 ? 142.758 165.568 173.801 1.00 98.96 199 TRP B CA 1
ATOM 2790 C C . TRP A 1 199 ? 141.813 166.014 174.909 1.00 98.96 199 TRP B C 1
ATOM 2791 O O . TRP A 1 199 ? 141.914 167.159 175.360 1.00 98.96 199 TRP B O 1
ATOM 2812 N N . PHE A 1 200 ? 140.893 165.153 175.347 1.00 100.60 200 PHE B N 1
ATOM 2813 C CA . PHE A 1 200 ? 139.986 165.478 176.443 1.00 100.60 200 PHE B CA 1
ATOM 2814 C C . PHE A 1 200 ? 140.203 164.578 177.651 1.00 100.60 200 PHE B C 1
ATOM 2815 O O . PHE A 1 200 ? 140.485 165.082 178.743 1.00 100.60 200 PHE B O 1
ATOM 2832 N N . PHE A 1 201 ? 140.086 163.258 177.493 1.00 100.56 201 PHE B N 1
ATOM 2833 C CA . PHE A 1 201 ? 140.218 162.363 178.638 1.00 100.56 201 PHE B CA 1
ATOM 2834 C C . PHE A 1 201 ? 141.673 162.172 179.039 1.00 100.56 201 PHE B C 1
ATOM 2835 O O . PHE A 1 201 ? 141.984 162.091 180.233 1.00 100.56 201 PHE B O 1
ATOM 2852 N N . LEU A 1 202 ? 142.575 162.098 178.065 1.00 100.72 202 LEU B N 1
ATOM 2853 C CA . LEU A 1 202 ? 144.003 161.920 178.319 1.00 100.72 202 LEU B CA 1
ATOM 2854 C C . LEU A 1 202 ? 144.758 163.229 178.146 1.00 100.72 202 LEU B C 1
ATOM 2855 O O . LEU A 1 202 ? 145.885 163.260 177.643 1.00 100.72 202 LEU B O 1
ATOM 2871 N N . MET A 1 203 ? 144.142 164.346 178.547 1.00 102.98 203 MET B N 1
ATOM 2872 C CA . MET A 1 203 ? 144.777 165.689 178.445 1.00 102.98 203 MET B CA 1
ATOM 2873 C C . MET A 1 203 ? 145.397 166.060 179.792 1.00 102.98 203 MET B C 1
ATOM 2874 O O . MET A 1 203 ? 145.660 167.260 179.998 1.00 102.98 203 MET B O 1
ATOM 2888 N N . HIS A 1 204 ? 145.614 165.087 180.681 1.00 105.39 204 HIS B N 1
ATOM 2889 C CA . HIS A 1 204 ? 146.265 165.352 181.959 1.00 105.39 204 HIS B CA 1
ATOM 2890 C C . HIS A 1 204 ? 147.428 166.318 181.771 1.00 105.39 204 HIS B C 1
ATOM 2891 O O . HIS A 1 204 ? 148.179 166.232 180.797 1.00 105.39 204 HIS B O 1
ATOM 2905 N N . ASP A 1 205 ? 147.569 167.243 182.723 1.00 104.53 205 ASP B N 1
ATOM 2906 C CA . ASP A 1 205 ? 148.234 168.510 182.436 1.00 104.53 205 ASP B CA 1
ATOM 2907 C C . ASP A 1 205 ? 149.634 168.308 181.863 1.00 104.53 205 ASP B C 1
ATOM 2908 O O . ASP A 1 205 ? 149.953 168.838 180.794 1.00 104.53 205 ASP B O 1
ATOM 2917 N N . TYR A 1 206 ? 150.485 167.538 182.545 1.00 104.61 206 TYR B N 1
ATOM 2918 C CA . TYR A 1 206 ? 151.884 167.521 182.127 1.00 104.61 206 TYR B CA 1
ATOM 2919 C C . TYR A 1 206 ? 152.110 166.659 180.890 1.00 104.61 206 TYR B C 1
ATOM 2920 O O . TYR A 1 206 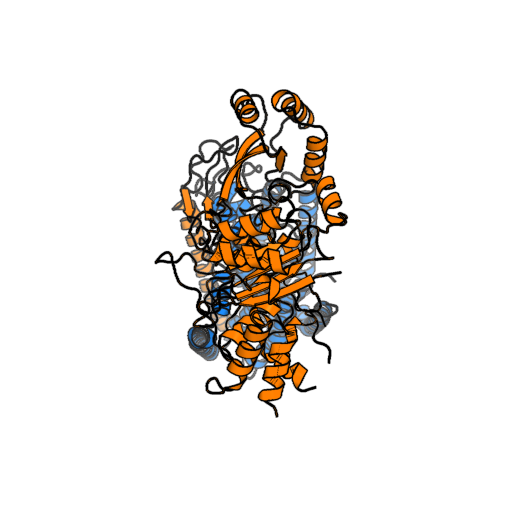? 152.992 166.977 180.085 1.00 104.61 206 TYR B O 1
ATOM 2938 N N . GLN A 1 207 ? 151.325 165.598 180.690 1.00 103.63 207 GLN B N 1
ATOM 2939 C CA . GLN A 1 207 ? 151.387 164.892 179.413 1.00 103.63 207 GLN B CA 1
ATOM 2940 C C . GLN A 1 207 ? 151.091 165.836 178.255 1.00 103.63 207 GLN B C 1
ATOM 2941 O O . GLN A 1 207 ? 151.845 165.894 177.276 1.00 103.63 207 GLN B O 1
ATOM 2955 N N . ARG A 1 208 ? 149.992 166.587 178.346 1.00 100.35 208 ARG B N 1
ATOM 2956 C CA . ARG A 1 208 ? 149.628 167.471 177.246 1.00 100.35 208 ARG B CA 1
ATOM 2957 C C . ARG A 1 208 ? 150.649 168.588 177.079 1.00 100.35 208 ARG B C 1
ATOM 2958 O O . ARG A 1 208 ? 150.949 168.998 175.952 1.00 100.35 208 ARG B O 1
ATOM 2979 N N . GLN A 1 209 ? 151.195 169.094 178.185 1.00 100.29 209 GLN B N 1
ATOM 2980 C CA . GLN A 1 209 ? 152.226 170.119 178.079 1.00 100.29 209 GLN B CA 1
ATOM 2981 C C . GLN A 1 209 ? 153.460 169.581 177.368 1.00 100.29 209 GLN B C 1
ATOM 2982 O O . GLN A 1 209 ? 154.038 170.262 176.514 1.00 100.29 209 GLN B O 1
ATOM 2996 N N . ARG A 1 210 ? 153.879 168.359 177.703 1.00 98.08 210 ARG B N 1
ATOM 2997 C CA . ARG A 1 210 ? 155.020 167.763 177.019 1.00 98.08 210 ARG B CA 1
ATOM 2998 C C . ARG A 1 210 ? 154.725 167.559 175.540 1.00 98.08 210 ARG B C 1
ATOM 2999 O O . ARG A 1 210 ? 155.599 167.766 174.688 1.00 98.08 210 ARG B O 1
ATOM 3020 N N . VAL A 1 211 ? 153.503 167.136 175.215 1.00 97.75 211 VAL B N 1
ATOM 3021 C CA . VAL A 1 211 ? 153.135 166.967 173.812 1.00 97.75 211 VAL B CA 1
ATOM 3022 C C . VAL A 1 211 ? 153.221 168.299 173.081 1.00 97.75 211 VAL B C 1
ATOM 3023 O O . VAL A 1 211 ? 153.711 168.371 171.949 1.00 97.75 211 VAL B O 1
ATOM 3036 N N . MET A 1 212 ? 152.739 169.373 173.708 1.00 97.00 212 MET B N 1
ATOM 3037 C CA . MET A 1 212 ? 152.840 170.691 173.088 1.00 97.00 212 MET B CA 1
ATOM 3038 C C . MET A 1 212 ? 154.295 171.101 172.901 1.00 97.00 212 MET B C 1
ATOM 3039 O O . MET A 1 212 ? 154.668 171.626 171.846 1.00 97.00 212 MET B O 1
ATOM 3053 N N . MET A 1 213 ? 155.132 170.870 173.914 1.00 95.06 213 MET B N 1
ATOM 3054 C CA . MET A 1 213 ? 156.547 171.209 173.796 1.00 95.06 213 MET B CA 1
ATOM 3055 C C . MET A 1 213 ? 157.182 170.484 172.618 1.00 95.06 213 MET B C 1
ATOM 3056 O O . MET A 1 213 ? 157.863 171.096 171.788 1.00 95.06 213 MET B O 1
ATOM 3070 N N . LEU A 1 214 ? 156.966 169.172 172.528 1.00 92.02 214 LEU B N 1
ATOM 3071 C CA . LEU A 1 214 ? 157.544 168.407 171.429 1.00 92.02 214 LEU B CA 1
ATOM 3072 C C . LEU A 1 214 ? 157.006 168.890 170.088 1.00 92.02 214 LEU B C 1
ATOM 3073 O O . LEU A 1 214 ? 157.768 169.080 169.133 1.00 92.02 214 LEU B O 1
ATOM 3089 N N . LEU A 1 215 ? 155.695 169.111 170.003 1.00 90.39 215 LEU B N 1
ATOM 3090 C CA . LEU A 1 215 ? 155.093 169.528 168.741 1.00 90.39 215 LEU B CA 1
ATOM 3091 C C . LEU A 1 215 ? 155.584 170.908 168.324 1.00 90.39 215 LEU B C 1
ATOM 3092 O O . LEU A 1 215 ? 155.757 171.174 167.129 1.00 90.39 215 LEU B O 1
ATOM 3108 N N . ASP A 1 216 ? 155.802 171.801 169.290 1.00 87.66 216 ASP B N 1
ATOM 3109 C CA . ASP A 1 216 ? 156.222 173.166 169.005 1.00 87.66 216 ASP B CA 1
ATOM 3110 C C . ASP A 1 216 ? 157.721 173.290 169.246 1.00 87.66 216 ASP B C 1
ATOM 3111 O O . ASP A 1 216 ? 158.140 173.537 170.387 1.00 87.66 216 ASP B O 1
ATOM 3120 N N . PRO A 1 217 ? 158.570 173.127 168.226 1.00 80.93 217 PRO B N 1
ATOM 3121 C CA . PRO A 1 217 ? 160.018 173.221 168.458 1.00 80.93 217 PRO B CA 1
ATOM 3122 C C . PRO A 1 217 ? 160.467 174.624 168.830 1.00 80.93 217 PRO B C 1
ATOM 3123 O O . PRO A 1 217 ? 161.159 174.811 169.836 1.00 80.93 217 PRO B O 1
ATOM 3134 N N . GLU A 1 218 ? 160.078 175.621 168.030 1.00 82.62 218 GLU B N 1
ATOM 3135 C CA . GLU A 1 218 ? 160.527 176.984 168.291 1.00 82.62 218 GLU B CA 1
ATOM 3136 C C . GLU A 1 218 ? 160.122 177.447 169.682 1.00 82.62 218 GLU B C 1
ATOM 3137 O O . GLU A 1 218 ? 160.788 178.308 170.268 1.00 82.62 218 GLU B O 1
ATOM 3149 N N . SER A 1 219 ? 159.041 176.897 170.225 1.00 87.22 219 SER B N 1
ATOM 3150 C CA . SER A 1 219 ? 158.678 177.200 171.597 1.00 87.22 219 SER B CA 1
ATOM 3151 C C . SER A 1 219 ? 159.726 176.631 172.548 1.00 87.22 219 SER B C 1
ATOM 3152 O O . SER A 1 219 ? 160.537 175.776 172.184 1.00 87.22 219 SER B O 1
ATOM 3160 N N . ASP A 1 220 ? 159.699 177.119 173.781 1.00 94.05 220 ASP B N 1
ATOM 3161 C CA . ASP A 1 220 ? 160.717 176.782 174.767 1.00 94.05 220 ASP B CA 1
ATOM 3162 C C . ASP A 1 220 ? 162.109 177.077 174.219 1.00 94.05 220 ASP B C 1
ATOM 3163 O O . ASP A 1 220 ? 162.929 176.160 174.090 1.00 94.05 220 ASP B O 1
ATOM 3172 N N . PRO A 1 221 ? 162.416 178.328 173.879 1.00 92.14 221 PRO B N 1
ATOM 3173 C CA . PRO A 1 221 ? 163.790 178.667 173.498 1.00 92.14 221 PRO B CA 1
ATOM 3174 C C . PRO A 1 221 ? 164.764 178.347 174.617 1.00 92.14 221 PRO B C 1
ATOM 3175 O O . PRO A 1 221 ? 164.387 177.992 175.734 1.00 92.14 221 PRO B O 1
ATOM 3186 N N . LEU A 1 222 ? 166.050 178.480 174.301 1.00 98.52 222 LEU B N 1
ATOM 3187 C CA . LEU A 1 222 ? 167.153 178.252 175.226 1.00 98.52 222 LEU B CA 1
ATOM 3188 C C . LEU A 1 222 ? 167.307 176.786 175.597 1.00 98.52 222 LEU B C 1
ATOM 3189 O O . LEU A 1 222 ? 168.179 176.457 176.409 1.00 98.52 222 LEU B O 1
ATOM 3205 N N . GLY A 1 223 ? 166.494 175.895 175.038 1.00 93.24 223 GLY B N 1
ATOM 3206 C CA . GLY A 1 223 ? 166.610 174.475 175.295 1.00 93.24 223 GLY B CA 1
ATOM 3207 C C . GLY A 1 223 ? 166.544 173.680 174.010 1.00 93.24 223 GLY B C 1
ATOM 3208 O O . GLY A 1 223 ? 167.342 173.901 173.095 1.00 93.24 223 GLY B O 1
ATOM 3212 N N . ALA A 1 224 ? 165.594 172.748 173.930 1.00 85.16 224 ALA B N 1
ATOM 3213 C CA . ALA A 1 224 ? 165.423 171.983 172.702 1.00 85.16 224 ALA B CA 1
ATOM 3214 C C . ALA A 1 224 ? 165.229 172.905 171.507 1.00 85.16 224 ALA B C 1
ATOM 3215 O O . ALA A 1 224 ? 165.742 172.635 170.415 1.00 85.16 224 ALA B O 1
ATOM 3222 N N . GLY A 1 225 ? 164.498 174.003 171.695 1.00 83.42 225 GLY B N 1
ATOM 3223 C CA . GLY A 1 225 ? 164.286 174.957 170.624 1.00 83.42 225 GLY B CA 1
ATOM 3224 C C . GLY A 1 225 ? 165.418 175.934 170.406 1.00 83.42 225 GLY B C 1
ATOM 3225 O O . GLY A 1 225 ? 165.367 176.719 169.455 1.00 83.42 225 GLY B O 1
ATOM 3229 N N . TYR A 1 226 ? 166.441 175.901 171.259 1.00 84.70 226 TYR B N 1
ATOM 3230 C CA . TYR A 1 226 ? 167.544 176.847 171.132 1.00 84.70 226 TYR B CA 1
ATOM 3231 C C . TYR A 1 226 ? 168.212 176.725 169.770 1.00 84.70 226 TYR B C 1
ATOM 3232 O O . TYR A 1 226 ? 168.356 177.714 169.041 1.00 84.70 226 TYR B O 1
ATOM 3250 N N . HIS A 1 227 ? 168.612 175.510 169.401 1.00 77.91 227 HIS B N 1
ATOM 3251 C CA . HIS A 1 227 ? 169.301 175.323 168.132 1.00 77.91 227 HIS B CA 1
ATOM 3252 C C . HIS A 1 227 ? 168.370 175.550 166.952 1.00 77.91 227 HIS B C 1
ATOM 3253 O O . HIS A 1 227 ? 168.811 176.033 165.908 1.00 77.91 227 HIS B O 1
ATOM 3267 N N . ILE A 1 228 ? 167.084 175.230 167.094 1.00 77.36 228 ILE B N 1
ATOM 3268 C CA . ILE A 1 228 ? 166.148 175.499 166.007 1.00 77.36 228 ILE B CA 1
ATOM 3269 C C . ILE A 1 228 ? 165.977 176.998 165.812 1.00 77.36 228 ILE B C 1
ATOM 3270 O O . ILE A 1 228 ? 165.855 177.477 164.680 1.00 77.36 228 ILE B O 1
ATOM 3286 N N . ILE A 1 229 ? 165.969 177.766 166.900 1.00 81.41 229 ILE B N 1
ATOM 3287 C CA . ILE A 1 229 ? 165.849 179.214 166.761 1.00 81.41 229 ILE B CA 1
ATOM 3288 C C . ILE A 1 229 ? 167.123 179.800 166.169 1.00 81.41 229 ILE B C 1
ATOM 3289 O O . ILE A 1 229 ? 167.073 180.722 165.348 1.00 81.41 229 ILE B O 1
ATOM 3305 N N . GLN A 1 230 ? 168.285 179.286 166.575 1.00 79.60 230 GLN B N 1
ATOM 3306 C CA . GLN A 1 230 ? 169.526 179.724 165.947 1.00 79.60 230 GLN B CA 1
ATOM 3307 C C . GLN A 1 230 ? 169.525 179.394 164.461 1.00 79.60 230 GLN B C 1
ATOM 3308 O O . GLN A 1 230 ? 169.993 180.188 163.640 1.00 79.60 230 GLN B O 1
ATOM 3322 N N . SER A 1 231 ? 169.001 178.224 164.097 1.00 74.47 231 SER B N 1
ATOM 3323 C CA . SER A 1 231 ? 168.898 177.852 162.692 1.00 74.47 231 SER B CA 1
ATOM 3324 C C . SER A 1 231 ? 167.952 178.780 161.948 1.00 74.47 231 SER B C 1
ATOM 3325 O O . SER A 1 231 ? 168.198 179.126 160.789 1.00 74.47 231 SER B O 1
ATOM 3333 N N . LYS A 1 232 ? 166.849 179.168 162.586 1.00 73.83 232 LYS B N 1
ATOM 3334 C CA . LYS A 1 232 ? 165.928 180.104 161.955 1.00 73.83 232 LYS B CA 1
ATOM 3335 C C . LYS A 1 232 ? 166.590 181.456 161.741 1.00 73.83 232 LYS B C 1
ATOM 3336 O O . LYS A 1 232 ? 166.418 182.081 160.690 1.00 73.83 232 LYS B O 1
ATOM 3355 N N . ILE A 1 233 ? 167.354 181.925 162.729 1.00 77.95 233 ILE B N 1
ATOM 3356 C CA . ILE A 1 233 ? 168.087 183.178 162.566 1.00 77.95 233 ILE B CA 1
ATOM 3357 C C . ILE A 1 233 ? 169.098 183.050 161.437 1.00 77.95 233 ILE B C 1
ATOM 3358 O O . ILE A 1 233 ? 169.288 183.977 160.643 1.00 77.95 233 ILE B O 1
ATOM 3374 N N . ALA A 1 234 ? 169.766 181.901 161.351 1.00 73.81 234 ALA B N 1
ATOM 3375 C CA . ALA A 1 234 ? 170.713 181.667 160.268 1.00 73.81 234 ALA B CA 1
ATOM 3376 C C . ALA A 1 234 ? 170.022 181.737 158.915 1.00 73.81 234 ALA B C 1
ATOM 3377 O O . ALA A 1 234 ? 170.480 182.433 158.004 1.00 73.81 234 ALA B O 1
ATOM 3384 N N . ILE A 1 235 ? 168.905 181.024 158.770 1.00 70.91 235 ILE B N 1
ATOM 3385 C CA . ILE A 1 235 ? 168.214 180.976 157.488 1.00 70.91 235 ILE B CA 1
ATOM 3386 C C . ILE A 1 235 ? 167.672 182.348 157.124 1.00 70.91 235 ILE B C 1
ATOM 3387 O O . ILE A 1 235 ? 167.679 182.740 155.953 1.00 70.91 235 ILE B O 1
ATOM 3403 N N . GLY A 1 236 ? 167.179 183.097 158.109 1.00 74.89 236 GLY B N 1
ATOM 3404 C CA . GLY A 1 236 ? 166.743 184.454 157.834 1.00 74.89 236 GLY B CA 1
ATOM 3405 C C . GLY A 1 236 ? 167.891 185.341 157.398 1.00 74.89 236 GLY B C 1
ATOM 3406 O O . GLY A 1 236 ? 167.750 186.151 156.478 1.00 74.89 236 GLY B O 1
ATOM 3410 N N . SER A 1 237 ? 169.040 185.197 158.047 1.00 75.56 237 SER B N 1
ATOM 3411 C CA . SER A 1 237 ? 170.208 185.992 157.706 1.00 75.56 237 SER B CA 1
ATOM 3412 C C . SER A 1 237 ? 170.852 185.443 156.443 1.00 75.56 237 SER B C 1
ATOM 3413 O O . SER A 1 237 ? 171.200 184.260 156.378 1.00 75.56 237 SER B O 1
ATOM 3421 N N . GLY A 1 238 ? 171.004 186.299 155.438 1.00 75.44 238 GLY B N 1
ATOM 3422 C CA . GLY A 1 238 ? 171.626 185.891 154.197 1.00 75.44 238 GLY B CA 1
ATOM 3423 C C . GLY A 1 238 ? 170.907 184.726 153.556 1.00 75.44 238 GLY B C 1
ATOM 3424 O O . GLY A 1 238 ? 171.518 183.928 152.840 1.00 75.44 238 GLY B O 1
ATOM 3428 N N . GLY A 1 239 ? 169.612 184.606 153.821 1.00 70.45 239 GLY B N 1
ATOM 3429 C CA . GLY A 1 239 ? 168.803 183.585 153.198 1.00 70.45 239 GLY B CA 1
ATOM 3430 C C . GLY A 1 239 ? 167.942 184.065 152.060 1.00 70.45 239 GLY B C 1
ATOM 3431 O O . GLY A 1 239 ? 167.208 183.267 151.471 1.00 70.45 239 GLY B O 1
ATOM 3435 N N . LEU A 1 240 ? 168.009 185.346 151.722 1.00 71.16 240 LEU B N 1
ATOM 3436 C CA . LEU A 1 240 ? 167.108 185.897 150.727 1.00 71.16 240 LEU B CA 1
ATOM 3437 C C . LEU A 1 240 ? 167.337 185.243 149.367 1.00 71.16 240 LEU B C 1
ATOM 3438 O O . LEU A 1 240 ? 168.280 184.478 149.155 1.00 71.16 240 LEU B O 1
ATOM 3454 N N . ARG A 1 241 ? 166.443 185.564 148.435 1.00 70.15 241 ARG B N 1
ATOM 3455 C CA . ARG A 1 241 ? 166.568 185.121 147.055 1.00 70.15 241 ARG B CA 1
ATOM 3456 C C . ARG A 1 241 ? 167.785 185.763 146.405 1.00 70.15 241 ARG B C 1
ATOM 3457 O O . ARG A 1 241 ? 168.222 185.335 145.332 1.00 70.15 241 ARG B O 1
ATOM 3478 N N . GLY A 1 242 ? 168.339 186.792 147.046 1.00 71.53 242 GLY B N 1
ATOM 3479 C CA . GLY A 1 242 ? 169.563 187.421 146.604 1.00 71.53 242 GLY B CA 1
ATOM 3480 C C . GLY A 1 242 ? 170.812 186.611 146.846 1.00 71.53 242 GLY B C 1
ATOM 3481 O O . GLY A 1 242 ? 171.919 187.131 146.689 1.00 71.53 242 GLY B O 1
ATOM 3485 N N . LYS A 1 243 ? 170.667 185.343 147.223 1.00 69.90 243 LYS B N 1
ATOM 3486 C CA . LYS A 1 243 ? 171.721 184.368 147.459 1.00 69.90 243 LYS B CA 1
ATOM 3487 C C . LYS A 1 243 ? 172.422 184.584 148.795 1.00 69.90 243 LYS B C 1
ATOM 3488 O O . LYS A 1 243 ? 173.202 183.724 149.201 1.00 69.90 243 LYS B O 1
ATOM 3507 N N . GLY A 1 244 ? 172.159 185.672 149.510 1.00 72.45 244 GLY B N 1
ATOM 3508 C CA . GLY A 1 244 ? 172.929 185.975 150.700 1.00 72.45 244 GLY B CA 1
ATOM 3509 C C . GLY A 1 244 ? 174.418 185.954 150.421 1.00 72.45 244 GLY B C 1
ATOM 3510 O O . GLY A 1 244 ? 174.834 185.958 149.259 1.00 72.45 244 GLY B O 1
ATOM 3514 N N . TRP A 1 245 ? 175.235 185.939 151.469 1.00 74.97 245 TRP B N 1
ATOM 3515 C CA . TRP A 1 245 ? 176.667 185.755 151.277 1.00 74.97 245 TRP B CA 1
ATOM 3516 C C . TRP A 1 245 ? 176.928 184.341 150.775 1.00 74.97 245 TRP B C 1
ATOM 3517 O O . TRP A 1 245 ? 176.262 183.389 151.188 1.00 74.97 245 TRP B O 1
ATOM 3538 N N . LEU A 1 246 ? 177.903 184.201 149.880 1.00 70.81 246 LEU B N 1
ATOM 3539 C CA . LEU A 1 246 ? 178.055 182.985 149.086 1.00 70.81 246 LEU B CA 1
ATOM 3540 C C . LEU A 1 246 ? 179.342 182.260 149.456 1.00 70.81 246 LEU B C 1
ATOM 3541 O O . LEU A 1 246 ? 180.438 182.810 149.303 1.00 70.81 246 LEU B O 1
ATOM 3557 N N . HIS A 1 247 ? 179.203 181.022 149.935 1.00 67.27 247 HIS B N 1
ATOM 3558 C CA . HIS A 1 247 ? 180.312 180.077 150.016 1.00 67.27 247 HIS B CA 1
ATOM 3559 C C . HIS A 1 247 ? 181.459 180.633 150.851 1.00 67.27 247 HIS B C 1
ATOM 3560 O O . HIS A 1 247 ? 181.365 181.740 151.388 1.00 67.27 247 HIS B O 1
ATOM 3574 N N . GLY A 1 248 ? 182.535 179.860 150.987 1.00 70.56 248 GLY B N 1
ATOM 3575 C CA . GLY A 1 248 ? 183.737 180.331 151.636 1.00 70.56 248 GLY B CA 1
ATOM 3576 C C . GLY A 1 248 ? 183.649 180.425 153.137 1.00 70.56 248 GLY B C 1
ATOM 3577 O O . GLY A 1 248 ? 184.553 180.994 153.759 1.00 70.56 248 GLY B O 1
ATOM 3581 N N . THR A 1 249 ? 182.590 179.893 153.741 1.00 74.31 249 THR B N 1
ATOM 3582 C CA . THR A 1 249 ? 182.364 180.022 155.177 1.00 74.31 249 THR B CA 1
ATOM 3583 C C . THR A 1 249 ? 182.264 181.491 155.581 1.00 74.31 249 THR B C 1
ATOM 3584 O O . THR A 1 249 ? 182.468 181.849 156.743 1.00 74.31 249 THR B O 1
ATOM 3595 N N . GLN A 1 250 ? 181.940 182.357 154.622 1.00 71.32 250 GLN B N 1
ATOM 3596 C CA . GLN A 1 250 ? 181.690 183.758 154.928 1.00 71.32 250 GLN B CA 1
ATOM 3597 C C . GLN A 1 250 ? 180.334 183.864 155.602 1.00 71.32 250 GLN B C 1
ATOM 3598 O O . GLN A 1 250 ? 179.389 184.416 155.032 1.00 71.32 250 GLN B O 1
ATOM 3612 N N . SER A 1 251 ? 180.234 183.335 156.817 1.00 75.29 251 SER B N 1
ATOM 3613 C CA . SER A 1 251 ? 178.951 183.175 157.477 1.00 75.29 251 SER B CA 1
ATOM 3614 C C . SER A 1 251 ? 179.164 183.139 158.981 1.00 75.29 251 SER B C 1
ATOM 3615 O O . SER A 1 251 ? 180.289 183.235 159.477 1.00 75.29 251 SER B O 1
ATOM 3623 N N . GLN A 1 252 ? 178.059 182.998 159.702 1.00 80.83 252 GLN B N 1
ATOM 3624 C CA . GLN A 1 252 ? 178.049 182.906 161.157 1.00 80.83 252 GLN B CA 1
ATOM 3625 C C . GLN A 1 252 ? 177.182 181.701 161.504 1.00 80.83 252 GLN B C 1
ATOM 3626 O O . GLN A 1 252 ? 175.974 181.830 161.717 1.00 80.83 252 GLN B O 1
ATOM 3640 N N . LEU A 1 253 ? 177.810 180.522 161.550 1.00 76.43 253 LEU B N 1
ATOM 3641 C CA . LEU A 1 253 ? 177.069 179.279 161.714 1.00 76.43 253 LEU B CA 1
ATOM 3642 C C . LEU A 1 253 ? 177.711 178.332 162.718 1.00 76.43 253 LEU B C 1
ATOM 3643 O O . LEU A 1 253 ? 177.342 177.152 162.750 1.00 76.43 253 LEU B O 1
ATOM 3659 N N . GLU A 1 254 ? 178.663 178.789 163.520 1.00 89.01 254 GLU B N 1
ATOM 3660 C CA . GLU A 1 254 ? 179.123 178.006 164.654 1.00 89.01 254 GLU B CA 1
ATOM 3661 C C . GLU A 1 254 ? 178.304 178.285 165.906 1.00 89.01 254 GLU B C 1
ATOM 3662 O O . GLU A 1 254 ? 178.579 177.695 166.956 1.00 89.01 254 GLU B O 1
ATOM 3674 N N . PHE A 1 255 ? 177.312 179.174 165.817 1.00 86.94 255 PHE B N 1
ATOM 3675 C CA . PHE A 1 255 ? 176.353 179.336 166.903 1.00 86.94 255 PHE B CA 1
ATOM 3676 C C . PHE A 1 255 ? 175.578 178.049 167.132 1.00 86.94 255 PHE B C 1
ATOM 3677 O O . PHE A 1 255 ? 175.239 177.709 168.272 1.00 86.94 255 PHE B O 1
ATOM 3694 N N . LEU A 1 256 ? 175.284 177.327 166.056 1.00 76.49 256 LEU B N 1
ATOM 3695 C CA . LEU A 1 256 ? 174.617 176.039 166.138 1.00 76.49 256 LEU B CA 1
ATOM 3696 C C . LEU A 1 256 ? 175.637 174.936 165.896 1.00 76.49 256 LEU B C 1
ATOM 3697 O O . LEU A 1 256 ? 176.156 174.823 164.776 1.00 76.49 256 LEU B O 1
ATOM 3713 N N . PRO A 1 257 ? 175.982 174.123 166.900 1.00 76.19 257 PRO B N 1
ATOM 3714 C CA . PRO A 1 257 ? 176.986 173.075 166.678 1.00 76.19 257 PRO B CA 1
ATOM 3715 C C . PRO A 1 257 ? 176.502 172.028 165.694 1.00 76.19 257 PRO B C 1
ATOM 3716 O O . PRO A 1 257 ? 175.402 172.150 165.149 1.00 76.19 257 PRO B O 1
ATOM 3727 N N . GLU A 1 258 ? 177.322 171.003 165.456 1.00 72.67 258 GLU B N 1
ATOM 3728 C CA . GLU A 1 258 ? 177.031 169.983 164.456 1.00 72.67 258 GLU B CA 1
ATOM 3729 C C . GLU A 1 258 ? 176.451 170.627 163.205 1.00 72.67 258 GLU B C 1
ATOM 3730 O O . GLU A 1 258 ? 175.477 170.133 162.629 1.00 72.67 258 GLU B O 1
ATOM 3742 N N . ARG A 1 259 ? 177.052 171.737 162.781 1.00 72.41 259 ARG B N 1
ATOM 3743 C CA . ARG A 1 259 ? 176.623 172.430 161.576 1.00 72.41 259 ARG B CA 1
ATOM 3744 C C . ARG A 1 259 ? 176.888 171.627 160.313 1.00 72.41 259 ARG B C 1
ATOM 3745 O O . ARG A 1 259 ? 176.398 172.008 159.246 1.00 72.41 259 ARG B O 1
ATOM 3766 N N . HIS A 1 260 ? 177.650 170.538 160.405 1.00 69.81 260 HIS B N 1
ATOM 3767 C CA . HIS A 1 260 ? 178.040 169.759 159.242 1.00 69.81 260 HIS B CA 1
ATOM 3768 C C . HIS A 1 260 ? 177.298 168.438 159.103 1.00 69.81 260 HIS B C 1
ATOM 3769 O O . HIS A 1 260 ? 177.477 167.759 158.087 1.00 69.81 260 HIS B O 1
ATOM 3783 N N . THR A 1 261 ? 176.474 168.051 160.079 1.00 69.58 261 THR B N 1
ATOM 3784 C CA . THR A 1 261 ? 175.773 166.773 160.031 1.00 69.58 261 THR B CA 1
ATOM 3785 C C . THR A 1 261 ? 174.265 166.940 159.896 1.00 69.58 261 THR B C 1
ATOM 3786 O O . THR A 1 261 ? 173.674 166.452 158.930 1.00 69.58 261 THR B O 1
ATOM 3797 N N . ASP A 1 262 ? 173.624 167.632 160.835 1.00 70.93 262 ASP B N 1
ATOM 3798 C CA . ASP A 1 262 ? 172.172 167.765 160.850 1.00 70.93 262 ASP B CA 1
ATOM 3799 C C . ASP A 1 262 ? 171.707 169.107 160.305 1.00 70.93 262 ASP B C 1
ATOM 3800 O O . ASP A 1 262 ? 170.828 169.156 159.441 1.00 70.93 262 ASP B O 1
ATOM 3809 N N . PHE A 1 263 ? 172.283 170.201 160.794 1.00 71.27 263 PHE B N 1
ATOM 3810 C CA . PHE A 1 263 ? 171.937 171.535 160.332 1.00 71.27 263 PHE B CA 1
ATOM 3811 C C . PHE A 1 263 ? 172.772 171.961 159.134 1.00 71.27 263 PHE B C 1
ATOM 3812 O O . PHE A 1 263 ? 172.905 173.164 158.865 1.00 71.27 263 PHE B O 1
ATOM 3829 N N . ILE A 1 264 ? 173.337 170.995 158.408 1.00 69.09 264 ILE B N 1
ATOM 3830 C CA . ILE A 1 264 ? 173.995 171.308 157.149 1.00 69.09 264 ILE B CA 1
ATOM 3831 C C . ILE A 1 264 ? 173.050 172.081 156.249 1.00 69.09 264 ILE B C 1
ATOM 3832 O O . ILE A 1 264 ? 173.488 172.894 155.431 1.00 69.09 264 ILE B O 1
ATOM 3848 N N . PHE A 1 265 ? 171.742 171.858 156.388 1.00 69.11 265 PHE B N 1
ATOM 3849 C CA . PHE A 1 265 ? 170.794 172.693 155.663 1.00 69.11 265 PHE B CA 1
ATOM 3850 C C . PHE A 1 265 ? 170.803 174.121 156.182 1.00 69.11 265 PHE B C 1
ATOM 3851 O O . PHE A 1 265 ? 170.620 175.059 155.402 1.00 69.11 265 PHE B O 1
ATOM 3868 N N . ALA A 1 266 ? 170.992 174.314 157.487 1.00 71.66 266 ALA B N 1
ATOM 3869 C CA . ALA A 1 266 ? 171.134 175.671 158.000 1.00 71.66 266 ALA B CA 1
ATOM 3870 C C . ALA A 1 266 ? 172.343 176.351 157.379 1.00 71.66 266 ALA B C 1
ATOM 3871 O O . ALA A 1 266 ? 172.272 177.516 156.964 1.00 71.66 266 ALA B O 1
ATOM 3878 N N . VAL A 1 267 ? 173.462 175.630 157.296 1.00 70.92 267 VAL B N 1
ATOM 3879 C CA . VAL A 1 267 ? 174.655 176.192 156.669 1.00 70.92 267 VAL B CA 1
ATOM 3880 C C . VAL A 1 267 ? 174.380 176.511 155.207 1.00 70.92 267 VAL B C 1
ATOM 3881 O O . VAL A 1 267 ? 174.740 177.582 154.705 1.00 70.92 267 VAL B O 1
ATOM 3894 N N . LEU A 1 268 ? 173.742 175.577 154.503 1.00 69.09 268 LEU B N 1
ATOM 3895 C CA . LEU A 1 268 ? 173.405 175.787 153.102 1.00 69.09 268 LEU B CA 1
ATOM 3896 C C . LEU A 1 268 ? 172.568 177.043 152.930 1.00 69.09 268 LEU B C 1
ATOM 3897 O O . LEU A 1 268 ? 172.850 177.878 152.068 1.00 69.09 268 LEU B O 1
ATOM 3913 N N . ALA A 1 269 ? 171.525 177.191 153.742 1.00 70.61 269 ALA B N 1
ATOM 3914 C CA . ALA A 1 269 ? 170.659 178.355 153.633 1.00 70.61 269 ALA B CA 1
ATOM 3915 C C . ALA A 1 269 ? 171.448 179.633 153.870 1.00 70.61 269 ALA B C 1
ATOM 3916 O O . ALA A 1 269 ? 171.464 180.535 153.027 1.00 70.61 269 ALA B O 1
ATOM 3923 N N . GLU A 1 270 ? 172.155 179.702 155.000 1.00 74.48 270 GLU B N 1
ATOM 3924 C CA . GLU A 1 270 ? 172.824 180.943 155.365 1.00 74.48 270 GLU B CA 1
ATOM 3925 C C . GLU A 1 270 ? 173.925 181.305 154.378 1.00 74.48 270 GLU B C 1
ATOM 3926 O O . GLU A 1 270 ? 174.232 182.489 154.207 1.00 74.48 270 GLU B O 1
ATOM 3938 N N . GLU A 1 271 ? 174.527 180.316 153.715 1.00 72.38 271 GLU B N 1
ATOM 3939 C CA . GLU A 1 271 ? 175.633 180.579 152.807 1.00 72.38 271 GLU B CA 1
ATOM 3940 C C . GLU A 1 271 ? 175.241 180.578 151.336 1.00 72.38 271 GLU B C 1
ATOM 3941 O O . GLU A 1 271 ? 176.096 180.861 150.494 1.00 72.38 271 GLU B O 1
ATOM 3953 N N . LEU A 1 272 ? 173.991 180.266 150.997 1.00 69.47 272 LEU B N 1
ATOM 3954 C CA . LEU A 1 272 ? 173.583 180.226 149.601 1.00 69.47 272 LEU B CA 1
ATOM 3955 C C . LEU A 1 272 ? 172.283 180.960 149.307 1.00 69.47 272 LEU B C 1
ATOM 3956 O O . LEU A 1 272 ? 171.891 181.013 148.138 1.00 69.47 272 LEU B O 1
ATOM 3972 N N . GLY A 1 273 ? 171.605 181.526 150.305 1.00 69.99 273 GLY B N 1
ATOM 3973 C CA . GLY A 1 273 ? 170.336 182.176 150.060 1.00 69.99 273 GLY B CA 1
ATOM 3974 C C . GLY A 1 273 ? 169.219 181.174 149.843 1.00 69.99 273 GLY B C 1
ATOM 3975 O O . GLY A 1 273 ? 169.340 179.977 150.107 1.00 69.99 273 GLY B O 1
ATOM 3979 N N . LEU A 1 274 ? 168.092 181.691 149.350 1.00 68.39 274 LEU B N 1
ATOM 3980 C CA . LEU A 1 274 ? 166.969 180.824 149.012 1.00 68.39 274 LEU B CA 1
ATOM 3981 C C . LEU A 1 274 ? 167.243 180.031 147.742 1.00 68.39 274 LEU B C 1
ATOM 3982 O O . LEU A 1 274 ? 166.657 178.959 147.541 1.00 68.39 274 LEU B O 1
ATOM 3998 N N . VAL A 1 275 ? 168.124 180.536 146.877 1.00 67.03 275 VAL B N 1
ATOM 3999 C CA . VAL A 1 275 ? 168.373 179.868 145.606 1.00 67.03 275 VAL B CA 1
ATOM 4000 C C . VAL A 1 275 ? 169.050 178.524 145.834 1.00 67.03 275 VAL B C 1
ATOM 4001 O O . VAL A 1 275 ? 168.752 177.543 145.146 1.00 67.03 275 VAL B O 1
ATOM 4014 N N . GLY A 1 276 ? 169.977 178.456 146.787 1.00 66.68 276 GLY B N 1
ATOM 4015 C CA . GLY A 1 276 ? 170.608 177.182 147.084 1.00 66.68 276 GLY B CA 1
ATOM 4016 C C . GLY A 1 276 ? 169.610 176.147 147.558 1.00 66.68 276 GLY B C 1
ATOM 4017 O O . GLY A 1 276 ? 169.643 174.990 147.128 1.00 66.68 276 GLY B O 1
ATOM 4021 N N . ILE A 1 277 ? 168.701 176.551 148.446 1.00 67.71 277 ILE B N 1
ATOM 4022 C CA . ILE A 1 277 ? 167.678 175.633 148.932 1.00 67.71 277 ILE B CA 1
ATOM 4023 C C . ILE A 1 277 ? 166.799 175.171 147.782 1.00 67.71 277 ILE B C 1
ATOM 4024 O O . ILE A 1 277 ? 166.465 173.986 147.669 1.00 67.71 277 ILE B O 1
ATOM 4040 N N . LEU A 1 278 ? 166.388 176.106 146.924 1.00 65.77 278 LEU B N 1
ATOM 4041 C CA . LEU A 1 278 ? 165.525 175.746 145.807 1.00 65.77 278 LEU B CA 1
ATOM 4042 C C . LEU A 1 278 ? 166.226 174.776 144.868 1.00 65.77 278 LEU B C 1
ATOM 4043 O O . LEU A 1 278 ? 165.611 173.827 144.378 1.00 65.77 278 LEU B O 1
ATOM 4059 N N . ILE A 1 279 ? 167.515 174.995 144.608 1.00 64.31 279 ILE B N 1
ATOM 4060 C CA . ILE A 1 279 ? 168.260 174.095 143.733 1.00 64.31 279 ILE B CA 1
ATOM 4061 C C . ILE A 1 279 ? 168.373 172.710 144.356 1.00 64.31 279 ILE B C 1
ATOM 4062 O O . ILE A 1 279 ? 168.191 171.690 143.677 1.00 64.31 279 ILE B O 1
ATOM 4078 N N . LEU A 1 280 ? 168.684 172.644 145.652 1.00 65.63 280 LEU B N 1
ATOM 4079 C CA . LEU A 1 280 ? 168.791 171.350 146.316 1.00 65.63 280 LEU B CA 1
ATOM 4080 C C . LEU A 1 280 ? 167.464 170.603 146.267 1.00 65.63 280 LEU B C 1
ATOM 4081 O O . LEU A 1 280 ? 167.418 169.401 145.968 1.00 65.63 280 LEU B O 1
ATOM 4097 N N . LEU A 1 281 ? 166.366 171.302 146.556 1.00 66.49 281 LEU B N 1
ATOM 4098 C CA . LEU A 1 281 ? 165.060 170.657 146.528 1.00 66.49 281 LEU B CA 1
ATOM 4099 C C . LEU A 1 281 ? 164.688 170.238 145.114 1.00 66.49 281 LEU B C 1
ATOM 4100 O O . LEU A 1 281 ? 164.065 169.191 144.917 1.00 66.49 281 LEU B O 1
ATOM 4116 N N . ALA A 1 282 ? 165.052 171.044 144.116 1.00 64.37 282 ALA B N 1
ATOM 4117 C CA . ALA A 1 282 ? 164.793 170.661 142.735 1.00 64.37 282 ALA B CA 1
ATOM 4118 C C . ALA A 1 282 ? 165.529 169.380 142.384 1.00 64.37 282 ALA B C 1
ATOM 4119 O O . ALA A 1 282 ? 164.970 168.495 141.730 1.00 64.37 282 ALA B O 1
ATOM 4126 N N . LEU A 1 283 ? 166.787 169.261 142.811 1.00 65.74 283 LEU B N 1
ATOM 4127 C CA . LEU A 1 283 ? 167.530 168.033 142.552 1.00 65.74 283 LEU B CA 1
ATOM 4128 C C . LEU A 1 283 ? 166.876 166.840 143.239 1.00 65.74 283 LEU B C 1
ATOM 4129 O O . LEU A 1 283 ? 166.742 165.763 142.643 1.00 65.74 283 LEU B O 1
ATOM 4145 N N . TYR A 1 284 ? 166.464 167.014 144.498 1.00 66.84 284 TYR B N 1
ATOM 4146 C CA . TYR A 1 284 ? 165.820 165.933 145.285 1.00 66.84 284 TYR B CA 1
ATOM 4147 C C . TYR A 1 284 ? 164.509 165.520 144.612 1.00 66.84 284 TYR B C 1
ATOM 4148 O O . TYR A 1 284 ? 164.273 164.331 144.585 1.00 66.84 284 TYR B O 1
ATOM 4166 N N . ILE A 1 285 ? 163.698 166.455 144.098 1.00 65.27 285 ILE B N 1
ATOM 4167 C CA . ILE A 1 285 ? 162.437 166.132 143.444 1.00 65.27 285 ILE B CA 1
ATOM 4168 C C . ILE A 1 285 ? 162.688 165.494 142.085 1.00 65.27 285 ILE B C 1
ATOM 4169 O O . ILE A 1 285 ? 161.939 164.613 141.656 1.00 65.27 285 ILE B O 1
ATOM 4185 N N . LEU A 1 286 ? 163.732 165.931 141.379 1.00 63.60 286 LEU B N 1
ATOM 4186 C CA . LEU A 1 286 ? 164.073 165.297 140.111 1.00 63.60 286 LEU B CA 1
ATOM 4187 C C . LEU A 1 286 ? 164.460 163.842 140.321 1.00 63.60 286 LEU B C 1
ATOM 4188 O O . LEU A 1 286 ? 164.044 162.959 139.558 1.00 63.60 286 LEU B O 1
ATOM 4204 N N . LEU A 1 287 ? 165.255 163.571 141.356 1.00 65.35 287 LEU B N 1
ATOM 4205 C CA . LEU A 1 287 ? 165.608 162.190 141.660 1.00 65.35 287 LEU B CA 1
ATOM 4206 C C . LEU A 1 287 ? 164.363 161.371 141.965 1.00 65.35 287 LEU B C 1
ATOM 4207 O O . LEU A 1 287 ? 164.217 160.239 141.484 1.00 65.35 287 LEU B O 1
ATOM 4223 N N . ILE A 1 288 ? 163.445 161.935 142.751 1.00 64.96 288 ILE B N 1
ATOM 4224 C CA . ILE A 1 288 ? 162.214 161.225 143.086 1.00 64.96 288 ILE B CA 1
ATOM 4225 C C . ILE A 1 288 ? 161.402 160.936 141.830 1.00 64.96 288 ILE B C 1
ATOM 4226 O O . ILE A 1 288 ? 160.879 159.829 141.652 1.00 64.96 288 ILE B O 1
ATOM 4242 N N . MET A 1 289 ? 161.261 161.930 140.952 1.00 64.18 289 MET B N 1
ATOM 4243 C CA . MET A 1 289 ? 160.466 161.728 139.748 1.00 64.18 289 MET B CA 1
ATOM 4244 C C . MET A 1 289 ? 161.075 160.654 138.864 1.00 64.18 289 MET B C 1
ATOM 4245 O O . MET A 1 289 ? 160.355 159.804 138.334 1.00 64.18 289 MET B O 1
ATOM 4259 N N . ARG A 1 290 ? 162.396 160.671 138.683 1.00 64.42 290 ARG B N 1
ATOM 4260 C CA . ARG A 1 290 ? 163.014 159.643 137.851 1.00 64.42 290 ARG B CA 1
ATOM 4261 C C . ARG A 1 290 ? 162.845 158.263 138.471 1.00 64.42 290 ARG B C 1
ATOM 4262 O O . ARG A 1 290 ? 162.560 157.284 137.766 1.00 64.42 290 ARG B O 1
ATOM 4283 N N . GLY A 1 291 ? 163.017 158.161 139.790 1.00 63.57 291 GLY B N 1
ATOM 4284 C CA . GLY A 1 291 ? 162.846 156.873 140.439 1.00 63.57 291 GLY B CA 1
ATOM 4285 C C . GLY A 1 291 ? 161.441 156.328 140.278 1.00 63.57 291 GLY B C 1
ATOM 4286 O O . GLY A 1 291 ? 161.250 155.156 139.949 1.00 63.57 291 GLY B O 1
ATOM 4290 N N . LEU A 1 292 ? 160.435 157.175 140.495 1.00 63.62 292 LEU B N 1
ATOM 4291 C CA . LEU A 1 292 ? 159.058 156.725 140.315 1.00 63.62 292 LEU B CA 1
ATOM 4292 C C . LEU A 1 292 ? 158.775 156.394 138.855 1.00 63.62 292 LEU B C 1
ATOM 4293 O O . LEU A 1 292 ? 158.040 155.446 138.558 1.00 63.62 292 LEU B O 1
ATOM 4309 N N . TRP A 1 293 ? 159.342 157.169 137.930 1.00 63.82 293 TRP B N 1
ATOM 4310 C CA . TRP A 1 293 ? 159.122 156.916 136.513 1.00 63.82 293 TRP B CA 1
ATOM 4311 C C . TRP A 1 293 ? 159.641 155.544 136.121 1.00 63.82 293 TRP B C 1
ATOM 4312 O O . TRP A 1 293 ? 158.978 154.808 135.384 1.00 63.82 293 TRP B O 1
ATOM 4333 N N . ILE A 1 294 ? 160.825 155.176 136.611 1.00 64.15 294 ILE B N 1
ATOM 4334 C CA . ILE A 1 294 ? 161.347 153.850 136.303 1.00 64.15 294 ILE B CA 1
ATOM 4335 C C . ILE A 1 294 ? 160.690 152.767 137.150 1.00 64.15 294 ILE B C 1
ATOM 4336 O O . ILE A 1 294 ? 160.752 151.587 136.784 1.00 64.15 294 ILE B O 1
ATOM 4352 N N . ALA A 1 295 ? 160.063 153.131 138.271 1.00 63.67 295 ALA B N 1
ATOM 4353 C CA . ALA A 1 295 ? 159.332 152.145 139.061 1.00 63.67 295 ALA B CA 1
ATOM 4354 C C . ALA A 1 295 ? 158.023 151.761 138.386 1.00 63.67 295 ALA B C 1
ATOM 4355 O O . ALA A 1 295 ? 157.622 150.592 138.414 1.00 63.67 295 ALA B O 1
ATOM 4362 N N . ALA A 1 296 ? 157.339 152.733 137.781 1.00 62.88 296 ALA B N 1
ATOM 4363 C CA . ALA A 1 296 ? 156.094 152.445 137.083 1.00 62.88 296 ALA B CA 1
ATOM 4364 C C . ALA A 1 296 ? 156.306 151.554 135.869 1.00 62.88 296 ALA B C 1
ATOM 4365 O O . ALA A 1 296 ? 155.339 150.969 135.371 1.00 62.88 296 ALA B O 1
ATOM 4372 N N . ARG A 1 297 ? 157.539 151.442 135.379 1.00 62.74 297 ARG B N 1
ATOM 4373 C CA . ARG A 1 297 ? 157.842 150.601 134.232 1.00 62.74 297 ARG B CA 1
ATOM 4374 C C . ARG A 1 297 ? 158.265 149.191 134.620 1.00 62.74 297 ARG B C 1
ATOM 4375 O O . ARG A 1 297 ? 158.287 148.311 133.754 1.00 62.74 297 ARG B O 1
ATOM 4396 N N . ALA A 1 298 ? 158.594 148.953 135.887 1.00 64.19 298 ALA B N 1
ATOM 4397 C CA . ALA A 1 298 ? 159.043 147.632 136.300 1.00 64.19 298 ALA B CA 1
ATOM 4398 C C . ALA A 1 298 ? 157.980 146.589 135.983 1.00 64.19 298 ALA B C 1
ATOM 4399 O O . ALA A 1 298 ? 156.780 146.839 136.120 1.00 64.19 298 ALA B O 1
ATOM 4406 N N . GLN A 1 299 ? 158.429 145.413 135.546 1.00 67.44 299 GLN B N 1
ATOM 4407 C CA . GLN A 1 299 ? 157.500 144.370 135.126 1.00 67.44 299 GLN B CA 1
ATOM 4408 C C . GLN A 1 299 ? 156.879 143.664 136.326 1.00 67.44 299 GLN B C 1
ATOM 4409 O O . GLN A 1 299 ? 155.661 143.704 136.521 1.00 67.44 299 GLN B O 1
ATOM 4423 N N . THR A 1 300 ? 157.701 143.012 137.140 1.00 66.14 300 THR B N 1
ATOM 4424 C CA . THR A 1 300 ? 157.183 142.327 138.313 1.00 66.14 300 THR B CA 1
ATOM 4425 C C . THR A 1 300 ? 156.775 143.338 139.378 1.00 66.14 300 THR B C 1
ATOM 4426 O O . THR A 1 300 ? 157.433 144.360 139.581 1.00 66.14 300 THR B O 1
ATOM 4437 N N . THR A 1 301 ? 155.671 143.039 140.064 1.00 64.92 301 THR B N 1
ATOM 4438 C CA . THR A 1 301 ? 155.143 143.979 141.046 1.00 64.92 301 THR B CA 1
ATOM 4439 C C . THR A 1 301 ? 156.138 144.241 142.166 1.00 64.92 301 THR B C 1
ATOM 4440 O O . THR A 1 301 ? 156.153 145.340 142.733 1.00 64.92 301 THR B O 1
ATOM 4451 N N . PHE A 1 302 ? 156.968 143.254 142.502 1.00 64.48 302 PHE B N 1
ATOM 4452 C CA . PHE A 1 302 ? 157.954 143.452 143.558 1.00 64.48 302 PHE B CA 1
ATOM 4453 C C . PHE A 1 302 ? 158.834 144.657 143.260 1.00 64.48 302 PHE B C 1
ATOM 4454 O O . PHE A 1 302 ? 158.960 145.571 144.084 1.00 64.48 302 PHE B O 1
ATOM 4471 N N . GLY A 1 303 ? 159.437 144.686 142.071 1.00 64.32 303 GLY B N 1
ATOM 4472 C CA . GLY A 1 303 ? 160.228 145.832 141.673 1.00 64.32 303 GLY B CA 1
ATOM 4473 C C . GLY A 1 303 ? 159.399 147.055 141.363 1.00 64.32 303 GLY B C 1
ATOM 4474 O O . GLY A 1 303 ? 159.914 148.175 141.434 1.00 64.32 303 GLY B O 1
ATOM 4478 N N . ARG A 1 304 ? 158.126 146.867 141.018 1.00 65.16 304 ARG B N 1
ATOM 4479 C CA . ARG A 1 304 ? 157.249 148.011 140.813 1.00 65.16 304 ARG B CA 1
ATOM 4480 C C . ARG A 1 304 ? 157.091 148.807 142.099 1.00 65.16 304 ARG B C 1
ATOM 4481 O O . ARG A 1 304 ? 157.147 150.041 142.086 1.00 65.16 304 ARG B O 1
ATOM 4502 N N . VAL A 1 305 ? 156.916 148.118 143.222 1.00 65.26 305 VAL B N 1
ATOM 4503 C CA . VAL A 1 305 ? 156.629 148.802 144.476 1.00 65.26 305 VAL B CA 1
ATOM 4504 C C . VAL A 1 305 ? 157.893 149.109 145.276 1.00 65.26 305 VAL B C 1
ATOM 4505 O O . VAL A 1 305 ? 157.912 150.075 146.047 1.00 65.26 305 VAL B O 1
ATOM 4518 N N . MET A 1 306 ? 158.954 148.314 145.119 1.00 66.09 306 MET B N 1
ATOM 4519 C CA . MET A 1 306 ? 160.175 148.563 145.878 1.00 66.09 306 MET B CA 1
ATOM 4520 C C . MET A 1 306 ? 160.761 149.931 145.545 1.00 66.09 306 MET B C 1
ATOM 4521 O O . MET A 1 306 ? 161.122 150.703 146.442 1.00 66.09 306 MET B O 1
ATOM 4535 N N . ALA A 1 307 ? 160.869 150.245 144.253 1.00 65.28 307 ALA B N 1
ATOM 4536 C CA . ALA A 1 307 ? 161.441 151.525 143.854 1.00 65.28 307 ALA B CA 1
ATOM 4537 C C . ALA A 1 307 ? 160.583 152.686 144.338 1.00 65.28 307 ALA B C 1
ATOM 4538 O O . ALA A 1 307 ? 161.108 153.710 144.797 1.00 65.28 307 ALA B O 1
ATOM 4545 N N . GLY A 1 308 ? 159.262 152.552 144.233 1.00 65.26 308 GLY B N 1
ATOM 4546 C CA . GLY A 1 308 ? 158.391 153.590 144.754 1.00 65.26 308 GLY B CA 1
ATOM 4547 C C . GLY A 1 308 ? 158.608 153.819 146.235 1.00 65.26 308 GLY B C 1
ATOM 4548 O O . GLY A 1 308 ? 158.701 154.960 146.696 1.00 65.26 308 GLY B O 1
ATOM 4552 N N . GLY A 1 309 ? 158.703 152.731 147.002 1.00 66.82 309 GLY B N 1
ATOM 4553 C CA . GLY A 1 309 ? 158.955 152.871 148.425 1.00 66.82 309 GLY B CA 1
ATOM 4554 C C . GLY A 1 309 ? 160.266 153.575 148.712 1.00 66.82 309 GLY B C 1
ATOM 4555 O O . GLY A 1 309 ? 160.337 154.450 149.578 1.00 66.82 309 GLY B O 1
ATOM 4559 N N . LEU A 1 310 ? 161.319 153.210 147.979 1.00 66.61 310 LEU B N 1
ATOM 4560 C CA . LEU A 1 310 ? 162.622 153.833 148.199 1.00 66.61 310 LEU B CA 1
ATOM 4561 C C . LEU A 1 310 ? 162.573 155.331 147.914 1.00 66.61 310 LEU B C 1
ATOM 4562 O O . LEU A 1 310 ? 163.062 156.147 148.708 1.00 66.61 310 LEU B O 1
ATOM 4578 N N . MET A 1 311 ? 161.978 155.718 146.786 1.00 66.66 311 MET B N 1
ATOM 4579 C CA . MET A 1 311 ? 161.922 157.138 146.454 1.00 66.66 311 MET B CA 1
ATOM 4580 C C . MET A 1 311 ? 161.080 157.910 147.462 1.00 66.66 311 MET B C 1
ATOM 4581 O O . MET A 1 311 ? 161.456 159.010 147.894 1.00 66.66 311 MET B O 1
ATOM 4595 N N . LEU A 1 312 ? 159.937 157.353 147.857 1.00 66.54 312 LEU B N 1
ATOM 4596 C CA . LEU A 1 312 ? 159.086 158.064 148.801 1.00 66.54 312 LEU B CA 1
ATOM 4597 C C . LEU A 1 312 ? 159.770 158.211 150.156 1.00 66.54 312 LEU B C 1
ATOM 4598 O O . LEU A 1 312 ? 159.663 159.263 150.794 1.00 66.54 312 LEU B O 1
ATOM 4614 N N . ILE A 1 313 ? 160.498 157.186 150.609 1.00 67.30 313 ILE B N 1
ATOM 4615 C CA . ILE A 1 313 ? 161.222 157.338 151.868 1.00 67.30 313 ILE B CA 1
ATOM 4616 C C . ILE A 1 313 ? 162.338 158.367 151.729 1.00 67.30 313 ILE B C 1
ATOM 4617 O O . ILE A 1 313 ? 162.645 159.093 152.685 1.00 67.30 313 ILE B O 1
ATOM 4633 N N . LEU A 1 314 ? 162.969 158.455 150.556 1.00 66.84 314 LEU B N 1
ATOM 4634 C CA . LEU A 1 314 ? 163.949 159.517 150.351 1.00 66.84 314 LEU B CA 1
ATOM 4635 C C . LEU A 1 314 ? 163.306 160.888 150.523 1.00 66.84 314 LEU B C 1
ATOM 4636 O O . LEU A 1 314 ? 163.872 161.781 151.174 1.00 66.84 314 LEU B O 1
ATOM 4652 N N . PHE A 1 315 ? 162.120 161.078 149.945 1.00 66.12 315 PHE B N 1
ATOM 4653 C CA . PHE A 1 315 ? 161.456 162.364 150.123 1.00 66.12 315 PHE B CA 1
ATOM 4654 C C . PHE A 1 315 ? 161.085 162.591 151.581 1.00 66.12 315 PHE B C 1
ATOM 4655 O O . PHE A 1 315 ? 161.077 163.731 152.054 1.00 66.12 315 PHE B O 1
ATOM 4672 N N . VAL A 1 316 ? 160.720 161.527 152.296 1.00 67.38 316 VAL B N 1
ATOM 4673 C CA . VAL A 1 316 ? 160.452 161.675 153.723 1.00 67.38 316 VAL B CA 1
ATOM 4674 C C . VAL A 1 316 ? 161.685 162.210 154.431 1.00 67.38 316 VAL B C 1
ATOM 4675 O O . VAL A 1 316 ? 161.595 163.115 155.266 1.00 67.38 316 VAL B O 1
ATOM 4688 N N . TYR A 1 317 ? 162.855 161.656 154.113 1.00 68.39 317 TYR B N 1
ATOM 4689 C CA . TYR A 1 317 ? 164.096 162.192 154.665 1.00 68.39 317 TYR B CA 1
ATOM 4690 C C . TYR A 1 317 ? 164.205 163.688 154.398 1.00 68.39 317 TYR B C 1
ATOM 4691 O O . TYR A 1 317 ? 164.423 164.494 155.317 1.00 68.39 317 TYR B O 1
ATOM 4709 N N . VAL A 1 318 ? 164.053 164.070 153.127 1.00 67.33 318 VAL B N 1
ATOM 4710 C CA . VAL A 1 318 ? 164.247 165.467 152.743 1.00 67.33 318 VAL B CA 1
ATOM 4711 C C . VAL A 1 318 ? 163.305 166.364 153.532 1.00 67.33 318 VAL B C 1
ATOM 4712 O O . VAL A 1 318 ? 163.722 167.353 154.151 1.00 67.33 318 VAL B O 1
ATOM 4725 N N . PHE A 1 319 ? 162.017 166.026 153.518 1.00 67.06 319 PHE B N 1
ATOM 4726 C CA . PHE A 1 319 ? 161.018 166.879 154.142 1.00 67.06 319 PHE B CA 1
ATOM 4727 C C . PHE A 1 319 ? 161.220 166.947 155.646 1.00 67.06 319 PHE B C 1
ATOM 4728 O O . PHE A 1 319 ? 161.111 168.023 156.241 1.00 67.06 319 PHE B O 1
ATOM 4745 N N . VAL A 1 320 ? 161.516 165.813 156.281 1.00 68.43 320 VAL B N 1
ATOM 4746 C CA . VAL A 1 320 ? 161.667 165.802 157.729 1.00 68.43 320 VAL B CA 1
ATOM 4747 C C . VAL A 1 320 ? 162.823 166.701 158.141 1.00 68.43 320 VAL B C 1
ATOM 4748 O O . VAL A 1 320 ? 162.702 167.500 159.075 1.00 68.43 320 VAL B O 1
ATOM 4761 N N . ASN A 1 321 ? 163.945 166.609 157.424 1.00 68.95 321 ASN B N 1
ATOM 4762 C CA . ASN A 1 321 ? 165.160 167.392 157.768 1.00 68.95 321 ASN B CA 1
ATOM 4763 C C . ASN A 1 321 ? 164.899 168.869 157.497 1.00 68.95 321 ASN B C 1
ATOM 4764 O O . ASN A 1 321 ? 165.301 169.661 158.320 1.00 68.95 321 ASN B O 1
ATOM 4775 N N . ILE A 1 322 ? 164.276 169.226 156.382 1.00 67.78 322 ILE B N 1
ATOM 4776 C CA . ILE A 1 322 ? 164.064 170.634 156.073 1.00 67.78 322 ILE B CA 1
ATOM 4777 C C . ILE A 1 322 ? 163.055 171.243 157.041 1.00 67.78 322 ILE B C 1
ATOM 4778 O O . ILE A 1 322 ? 163.176 172.411 157.425 1.00 67.78 322 ILE B O 1
ATOM 4794 N N . GLY A 1 323 ? 162.049 170.468 157.454 1.00 69.14 323 GLY B N 1
ATOM 4795 C CA . GLY A 1 323 ? 161.145 170.937 158.493 1.00 69.14 323 GLY B CA 1
ATOM 4796 C C . GLY A 1 323 ? 161.839 171.116 159.829 1.00 69.14 323 GLY B C 1
ATOM 4797 O O . GLY A 1 323 ? 161.617 172.111 160.524 1.00 69.14 323 GLY B O 1
ATOM 4801 N N . MET A 1 324 ? 162.676 170.150 160.213 1.00 72.06 324 MET B N 1
ATOM 4802 C CA . MET A 1 324 ? 163.577 170.325 161.346 1.00 72.06 324 MET B CA 1
ATOM 4803 C C . MET A 1 324 ? 164.231 171.697 161.333 1.00 72.06 324 MET B C 1
ATOM 4804 O O . MET A 1 324 ? 164.061 172.498 162.258 1.00 72.06 324 MET B O 1
ATOM 4818 N N . VAL A 1 325 ? 164.996 171.976 160.281 1.00 70.33 325 VAL B N 1
ATOM 4819 C CA . VAL A 1 325 ? 165.848 173.160 160.288 1.00 70.33 325 VAL B CA 1
ATOM 4820 C C . VAL A 1 325 ? 165.007 174.427 160.194 1.00 70.33 325 VAL B C 1
ATOM 4821 O O . VAL A 1 325 ? 165.289 175.424 160.866 1.00 70.33 325 VAL B O 1
ATOM 4834 N N . SER A 1 326 ? 163.964 174.416 159.360 1.00 69.62 326 SER B N 1
ATOM 4835 C CA . SER A 1 326 ? 163.076 175.568 159.279 1.00 69.62 326 SER B CA 1
ATOM 4836 C C . SER A 1 326 ? 162.217 175.729 160.524 1.00 69.62 326 SER B C 1
ATOM 4837 O O . SER A 1 326 ? 161.578 176.773 160.683 1.00 69.62 326 SER B O 1
ATOM 4845 N N . GLY A 1 327 ? 162.176 174.724 161.395 1.00 73.21 327 GLY B N 1
ATOM 4846 C CA . GLY A 1 327 ? 161.528 174.848 162.686 1.00 73.21 327 GLY B CA 1
ATOM 4847 C C . GLY A 1 327 ? 160.025 174.666 162.674 1.00 73.21 327 GLY B C 1
ATOM 4848 O O . GLY A 1 327 ? 159.291 175.553 163.120 1.00 73.21 327 GLY B O 1
ATOM 4852 N N . ILE A 1 328 ? 159.549 173.533 162.158 1.00 70.25 328 ILE B N 1
ATOM 4853 C CA . ILE A 1 328 ? 158.128 173.202 162.216 1.00 70.25 328 ILE B CA 1
ATOM 4854 C C . ILE A 1 328 ? 157.897 171.798 162.773 1.00 70.25 328 ILE B C 1
ATOM 4855 O O . ILE A 1 328 ? 157.082 171.622 163.684 1.00 70.25 328 ILE B O 1
ATOM 4871 N N . LEU A 1 329 ? 158.599 170.791 162.257 1.00 72.14 329 LEU B N 1
ATOM 4872 C CA . LEU A 1 329 ? 158.428 169.449 162.797 1.00 72.14 329 LEU B CA 1
ATOM 4873 C C . LEU A 1 329 ? 159.088 169.330 164.170 1.00 72.14 329 LEU B C 1
ATOM 4874 O O . LEU A 1 329 ? 160.002 170.091 164.499 1.00 72.14 329 LEU B O 1
ATOM 4890 N N . PRO A 1 330 ? 158.643 168.379 164.990 1.00 77.36 330 PRO B N 1
ATOM 4891 C CA . PRO A 1 330 ? 159.287 168.159 166.291 1.00 77.36 330 PRO B CA 1
ATOM 4892 C C . PRO A 1 330 ? 160.764 167.837 166.137 1.00 77.36 330 PRO B C 1
ATOM 4893 O O . PRO A 1 330 ? 161.300 167.705 165.035 1.00 77.36 330 PRO B O 1
ATOM 4904 N N . VAL A 1 331 ? 161.434 167.721 167.284 1.00 77.48 331 VAL B N 1
ATOM 4905 C CA . VAL A 1 331 ? 162.841 167.351 167.290 1.00 77.48 331 VAL B CA 1
ATOM 4906 C C . VAL A 1 331 ? 162.983 165.908 166.825 1.00 77.48 331 VAL B C 1
ATOM 4907 O O . VAL A 1 331 ? 162.320 165.004 167.349 1.00 77.48 331 VAL B O 1
ATOM 4920 N N . VAL A 1 332 ? 163.845 165.684 165.831 1.00 72.37 332 VAL B N 1
ATOM 4921 C CA . VAL A 1 332 ? 164.068 164.343 165.294 1.00 72.37 332 VAL B CA 1
ATOM 4922 C C . VAL A 1 332 ? 165.387 164.301 164.528 1.00 72.37 332 VAL B C 1
ATOM 4923 O O . VAL A 1 332 ? 165.702 165.216 163.759 1.00 72.37 332 VAL B O 1
ATOM 4936 N N . GLY A 1 333 ? 166.159 163.235 164.730 1.00 70.92 333 GLY B N 1
ATOM 4937 C CA . GLY A 1 333 ? 167.469 163.092 164.121 1.00 70.92 333 GLY B CA 1
ATOM 4938 C C . GLY A 1 333 ? 167.470 162.399 162.773 1.00 70.92 333 GLY B C 1
ATOM 4939 O O . GLY A 1 333 ? 167.867 161.235 162.676 1.00 70.92 333 GLY B O 1
ATOM 4943 N N . VAL A 1 334 ? 167.034 163.093 161.727 1.00 69.73 334 VAL B N 1
ATOM 4944 C CA . VAL A 1 334 ? 167.003 162.526 160.380 1.00 69.73 334 VAL B CA 1
ATOM 4945 C C . VAL A 1 334 ? 167.985 163.290 159.500 1.00 69.73 334 VAL B C 1
ATOM 4946 O O . VAL A 1 334 ? 167.636 164.357 158.982 1.00 69.73 334 VAL B O 1
ATOM 4959 N N . PRO A 1 335 ? 169.199 162.786 159.278 1.00 69.60 335 PRO B N 1
ATOM 4960 C CA . PRO A 1 335 ? 170.164 163.544 158.475 1.00 69.60 335 PRO B CA 1
ATOM 4961 C C . PRO A 1 335 ? 169.658 163.778 157.061 1.00 69.60 335 PRO B C 1
ATOM 4962 O O . PRO A 1 335 ? 168.949 162.952 156.484 1.00 69.60 335 PRO B O 1
ATOM 4973 N N . LEU A 1 336 ? 170.040 164.920 156.501 1.00 68.11 336 LEU B N 1
ATOM 4974 C CA . LEU A 1 336 ? 169.654 165.236 155.136 1.00 68.11 336 LEU B CA 1
ATOM 4975 C C . LEU A 1 336 ? 170.222 164.179 154.191 1.00 68.11 336 LEU B C 1
ATOM 4976 O O . LEU A 1 336 ? 171.335 163.687 154.412 1.00 68.11 336 LEU B O 1
ATOM 4992 N N . PRO A 1 337 ? 169.496 163.798 153.139 1.00 67.71 337 PRO B N 1
ATOM 4993 C CA . PRO A 1 337 ? 169.967 162.691 152.294 1.00 67.71 337 PRO B CA 1
ATOM 4994 C C . PRO A 1 337 ? 171.280 163.023 151.608 1.00 67.71 337 PRO B C 1
ATOM 4995 O O . PRO A 1 337 ? 171.382 163.995 150.857 1.00 67.71 337 PRO B O 1
ATOM 5006 N N . LEU A 1 338 ? 172.300 162.220 151.904 1.00 68.13 338 LEU B N 1
ATOM 5007 C CA . LEU A 1 338 ? 173.558 162.202 151.163 1.00 68.13 338 LEU B CA 1
ATOM 5008 C C . LEU A 1 338 ? 174.157 163.592 150.975 1.00 68.13 338 LEU B C 1
ATOM 5009 O O . LEU A 1 338 ? 175.018 163.786 150.112 1.00 68.13 338 LEU B O 1
ATOM 5025 N N . VAL A 1 339 ? 173.719 164.562 151.773 1.00 67.51 339 VAL B N 1
ATOM 5026 C CA . VAL A 1 339 ? 174.394 165.852 151.896 1.00 67.51 339 VAL B CA 1
ATOM 5027 C C . VAL A 1 339 ? 174.582 166.080 153.393 1.00 67.51 339 VAL B C 1
ATOM 5028 O O . VAL A 1 339 ? 173.753 166.703 154.060 1.00 67.51 339 VAL B O 1
ATOM 5041 N N . SER A 1 340 ? 175.706 165.621 153.910 1.00 67.60 340 SER B N 1
ATOM 5042 C CA . SER A 1 340 ? 175.993 165.721 155.349 1.00 67.60 340 SER B CA 1
ATOM 5043 C C . SER A 1 340 ? 177.333 165.068 155.624 1.00 67.60 340 SER B C 1
ATOM 5044 O O . SER A 1 340 ? 178.096 164.975 154.684 1.00 67.60 340 SER B O 1
ATOM 5052 N N . TYR A 1 341 ? 177.715 164.904 156.872 1.00 69.15 341 TYR B N 1
ATOM 5053 C CA . TYR A 1 341 ? 178.829 164.067 157.286 1.00 69.15 341 TYR B CA 1
ATOM 5054 C C . TYR A 1 341 ? 178.281 162.829 157.981 1.00 69.15 341 TYR B C 1
ATOM 5055 O O . TYR A 1 341 ? 177.495 162.937 158.928 1.00 69.15 341 TYR B O 1
ATOM 5073 N N . GLY A 1 342 ? 178.699 161.661 157.506 1.00 69.21 342 GLY B N 1
ATOM 5074 C CA . GLY A 1 342 ? 178.192 160.401 158.006 1.00 69.21 342 GLY B CA 1
ATOM 5075 C C . GLY A 1 342 ? 178.069 159.392 156.886 1.00 69.21 342 GLY B C 1
ATOM 5076 O O . GLY A 1 342 ? 177.518 159.699 155.826 1.00 69.21 342 GLY B O 1
ATOM 5080 N N . GLY A 1 343 ? 178.580 158.186 157.104 1.00 70.59 343 GLY B N 1
ATOM 5081 C CA . GLY A 1 343 ? 178.600 157.187 156.057 1.00 70.59 343 GLY B CA 1
ATOM 5082 C C . GLY A 1 343 ? 177.331 156.368 155.978 1.00 70.59 343 GLY B C 1
ATOM 5083 O O . GLY A 1 343 ? 176.809 156.132 154.885 1.00 70.59 343 GLY B O 1
ATOM 5087 N N . SER A 1 344 ? 176.814 155.947 157.134 1.00 71.41 344 SER B N 1
ATOM 5088 C CA . SER A 1 344 ? 175.710 154.992 157.155 1.00 71.41 344 SER B CA 1
ATOM 5089 C C . SER A 1 344 ? 174.541 155.473 156.304 1.00 71.41 344 SER B C 1
ATOM 5090 O O . SER A 1 344 ? 174.056 154.749 155.426 1.00 71.41 344 SER B O 1
ATOM 5098 N N . ALA A 1 345 ? 174.077 156.701 156.544 1.00 69.36 345 ALA B N 1
ATOM 5099 C CA . ALA A 1 345 ? 172.955 157.223 155.772 1.00 69.36 345 ALA B CA 1
ATOM 5100 C C . ALA A 1 345 ? 173.300 157.300 154.292 1.00 69.36 345 ALA B C 1
ATOM 5101 O O . ALA A 1 345 ? 172.498 156.911 153.431 1.00 69.36 345 ALA B O 1
ATOM 5108 N N . LEU A 1 346 ? 174.496 157.797 153.977 1.00 69.50 346 LEU B N 1
ATOM 5109 C CA . LEU A 1 346 ? 174.915 157.877 152.585 1.00 69.50 346 LEU B CA 1
ATOM 5110 C C . LEU A 1 346 ? 174.907 156.502 151.937 1.00 69.50 346 LEU B C 1
ATOM 5111 O O . LEU A 1 346 ? 174.325 156.315 150.864 1.00 69.50 346 LEU B O 1
ATOM 5127 N N . ILE A 1 347 ? 175.537 155.519 152.581 1.00 70.26 347 ILE B N 1
ATOM 5128 C CA . ILE A 1 347 ? 175.670 154.212 151.950 1.00 70.26 347 ILE B CA 1
ATOM 5129 C C . ILE A 1 347 ? 174.308 153.549 151.798 1.00 70.26 347 ILE B C 1
ATOM 5130 O O . ILE A 1 347 ? 174.054 152.863 150.805 1.00 70.26 347 ILE B O 1
ATOM 5146 N N . VAL A 1 348 ? 173.405 153.740 152.762 1.00 68.75 348 VAL B N 1
ATOM 5147 C CA . VAL A 1 348 ? 172.102 153.091 152.656 1.00 68.75 348 VAL B CA 1
ATOM 5148 C C . VAL A 1 348 ? 171.275 153.728 151.544 1.00 68.75 348 VAL B C 1
ATOM 5149 O O . VAL A 1 348 ? 170.604 153.027 150.775 1.00 68.75 348 VAL B O 1
ATOM 5162 N N . LEU A 1 349 ? 171.313 155.057 151.424 1.00 68.96 349 LEU B N 1
ATOM 5163 C CA . LEU A 1 349 ? 170.611 155.694 150.313 1.00 68.96 349 LEU B CA 1
ATOM 5164 C C . LEU A 1 349 ? 171.202 155.256 148.978 1.00 68.96 349 LEU B C 1
ATOM 5165 O O . LEU A 1 349 ? 170.469 155.010 148.010 1.00 68.96 349 LEU B O 1
ATOM 5181 N N . MET A 1 350 ? 172.529 155.150 148.910 1.00 69.66 350 MET B N 1
ATOM 5182 C CA . MET A 1 350 ? 173.182 154.706 147.685 1.00 69.66 350 MET B CA 1
ATOM 5183 C C . MET A 1 350 ? 172.785 153.275 147.345 1.00 69.66 350 MET B C 1
ATOM 5184 O O . MET A 1 350 ? 172.581 152.942 146.174 1.00 69.66 350 MET B O 1
ATOM 5198 N N . ALA A 1 351 ? 172.681 152.413 148.358 1.00 67.78 351 ALA B N 1
ATOM 5199 C CA . ALA A 1 351 ? 172.237 151.043 148.131 1.00 67.78 351 ALA B CA 1
ATOM 5200 C C . ALA A 1 351 ? 170.809 151.011 147.609 1.00 67.78 351 ALA B C 1
ATOM 5201 O O . ALA A 1 351 ? 170.479 150.211 146.726 1.00 67.78 351 ALA B O 1
ATOM 5208 N N . GLY A 1 352 ? 169.941 151.859 148.158 1.00 67.03 352 GLY B N 1
ATOM 5209 C CA . GLY A 1 352 ? 168.593 151.954 147.622 1.00 67.03 352 GLY B CA 1
ATOM 5210 C C . GLY A 1 352 ? 168.593 152.353 146.159 1.00 67.03 352 GLY B C 1
ATOM 5211 O O . GLY A 1 352 ? 167.882 151.769 145.337 1.00 67.03 352 GLY B O 1
ATOM 5215 N N . PHE A 1 353 ? 169.406 153.351 145.812 1.00 67.37 353 PHE B N 1
ATOM 5216 C CA . PHE A 1 353 ? 169.495 153.770 144.417 1.00 67.37 353 PHE B CA 1
ATOM 5217 C C . PHE A 1 353 ? 170.027 152.645 143.539 1.00 67.37 353 PHE B C 1
ATOM 5218 O O . PHE A 1 353 ? 169.597 152.482 142.391 1.00 67.37 353 PHE B O 1
ATOM 5235 N N . GLY A 1 354 ? 170.972 151.863 144.056 1.00 67.13 354 GLY B N 1
ATOM 5236 C CA . GLY A 1 354 ? 171.476 150.733 143.296 1.00 67.13 354 GLY B CA 1
ATOM 5237 C C . GLY A 1 354 ? 170.411 149.682 143.054 1.00 67.13 354 GLY B C 1
ATOM 5238 O O . GLY A 1 354 ? 170.298 149.140 141.951 1.00 67.13 354 GLY B O 1
ATOM 5242 N N . ILE A 1 355 ? 169.621 149.375 144.083 1.00 66.14 355 ILE B N 1
ATOM 5243 C CA . ILE A 1 355 ? 168.499 148.458 143.909 1.00 66.14 355 ILE B CA 1
ATOM 5244 C C . ILE A 1 355 ? 167.568 148.981 142.828 1.00 66.14 355 ILE B C 1
ATOM 5245 O O . ILE A 1 355 ? 167.107 148.231 141.956 1.00 66.14 355 ILE B O 1
ATOM 5261 N N . VAL A 1 356 ? 167.279 150.280 142.871 1.00 65.32 356 VAL B N 1
ATOM 5262 C CA . VAL A 1 356 ? 166.369 150.871 141.899 1.00 65.32 356 VAL B CA 1
ATOM 5263 C C . VAL A 1 356 ? 166.928 150.733 140.490 1.00 65.32 356 VAL B C 1
ATOM 5264 O O . VAL A 1 356 ? 166.200 150.397 139.550 1.00 65.32 356 VAL B O 1
ATOM 5277 N N . MET A 1 357 ? 168.225 150.991 140.312 1.00 67.57 357 MET B N 1
ATOM 5278 C CA . MET A 1 357 ? 168.796 150.902 138.971 1.00 67.57 357 MET B CA 1
ATOM 5279 C C . MET A 1 357 ? 168.828 149.463 138.481 1.00 67.57 357 MET B C 1
ATOM 5280 O O . MET A 1 357 ? 168.631 149.203 137.290 1.00 67.57 357 MET B O 1
ATOM 5294 N N . SER A 1 358 ? 169.113 148.515 139.374 1.00 65.32 358 SER B N 1
ATOM 5295 C CA . SER A 1 358 ? 169.053 147.112 138.985 1.00 65.32 358 SER B CA 1
ATOM 5296 C C . SER A 1 358 ? 167.663 146.763 138.482 1.00 65.32 358 SER B C 1
ATOM 5297 O O . SER A 1 358 ? 167.504 146.135 137.428 1.00 65.32 358 SER B O 1
ATOM 5305 N N . ILE A 1 359 ? 166.638 147.185 139.223 1.00 63.97 359 ILE B N 1
ATOM 5306 C CA . ILE A 1 359 ? 165.265 146.944 138.794 1.00 63.97 359 ILE B CA 1
ATOM 5307 C C . ILE A 1 359 ? 165.019 147.582 137.436 1.00 63.97 359 ILE B C 1
ATOM 5308 O O . ILE A 1 359 ? 164.370 146.996 136.562 1.00 63.97 359 ILE B O 1
ATOM 5324 N N . HIS A 1 360 ? 165.532 148.795 137.239 1.00 65.11 360 HIS B N 1
ATOM 5325 C CA . HIS A 1 360 ? 165.280 149.514 135.996 1.00 65.11 360 HIS B CA 1
ATOM 5326 C C . HIS A 1 360 ? 165.931 148.829 134.803 1.00 65.11 360 HIS B C 1
ATOM 5327 O O . HIS A 1 360 ? 165.343 148.772 133.718 1.00 65.11 360 HIS B O 1
ATOM 5341 N N . THR A 1 361 ? 167.145 148.316 134.976 1.00 69.01 361 THR B N 1
ATOM 5342 C CA . THR A 1 361 ? 167.930 147.849 133.840 1.00 69.01 361 THR B CA 1
ATOM 5343 C C . THR A 1 361 ? 167.745 146.369 133.544 1.00 69.01 361 THR B C 1
ATOM 5344 O O . THR A 1 361 ? 167.794 145.976 132.373 1.00 69.01 361 THR B O 1
ATOM 5355 N N . HIS A 1 362 ? 167.539 145.533 134.563 1.00 64.92 362 HIS B N 1
ATOM 5356 C CA . HIS A 1 362 ? 167.441 144.099 134.311 1.00 64.92 362 HIS B CA 1
ATOM 5357 C C . HIS A 1 362 ? 166.232 143.769 133.446 1.00 64.92 362 HIS B C 1
ATOM 5358 O O . HIS A 1 362 ? 166.315 142.920 132.550 1.00 64.92 362 HIS B O 1
ATOM 5373 N N . ARG A 1 363 ? 165.103 144.429 133.694 1.00 67.62 363 ARG B N 1
ATOM 5374 C CA . ARG A 1 363 ? 163.890 144.298 132.877 1.00 67.62 363 ARG B CA 1
ATOM 5375 C C . ARG A 1 363 ? 163.615 142.808 132.670 1.00 67.62 363 ARG B C 1
ATOM 5376 O O . ARG A 1 363 ? 163.665 142.045 133.644 1.00 67.62 363 ARG B O 1
ATOM 5397 N N . LYS A 1 364 ? 163.338 142.356 131.451 1.00 68.24 364 LYS B N 1
ATOM 5398 C CA . LYS A 1 364 ? 162.962 140.969 131.205 1.00 68.24 364 LYS B CA 1
ATOM 5399 C C . LYS A 1 364 ? 164.052 140.006 131.662 1.00 68.24 364 LYS B C 1
ATOM 5400 O O . LYS A 1 364 ? 163.794 139.088 132.441 1.00 68.24 364 LYS B O 1
ATOM 5419 N N . THR B 2 11 ? 148.392 145.857 132.633 1.00 70.77 388 THR C N 1
ATOM 5420 C CA . THR B 2 11 ? 147.469 145.078 133.448 1.00 70.77 388 THR C CA 1
ATOM 5421 C C . THR B 2 11 ? 146.831 145.956 134.517 1.00 70.77 388 THR C C 1
ATOM 5422 O O . THR B 2 11 ? 147.112 147.151 134.599 1.00 70.77 388 THR C O 1
ATOM 5432 N N . ALA B 2 12 ? 145.965 145.355 135.335 1.00 70.08 389 ALA C N 1
ATOM 5433 C CA . ALA B 2 12 ? 145.317 146.108 136.402 1.00 70.08 389 ALA C CA 1
ATOM 5434 C C . ALA B 2 12 ? 146.338 146.632 137.402 1.00 70.08 389 ALA C C 1
ATOM 5435 O O . ALA B 2 12 ? 146.243 147.779 137.855 1.00 70.08 389 ALA C O 1
ATOM 5442 N N . GLU B 2 13 ? 147.324 145.806 137.757 1.00 70.06 390 GLU C N 1
ATOM 5443 C CA . GLU B 2 13 ? 148.315 146.220 138.744 1.00 70.06 390 GLU C CA 1
ATOM 5444 C C . GLU B 2 13 ? 149.114 147.423 138.271 1.00 70.06 390 GLU C C 1
ATOM 5445 O O . GLU B 2 13 ? 149.430 148.307 139.074 1.00 70.06 390 GLU C O 1
ATOM 5457 N N . SER B 2 14 ? 149.467 147.473 136.987 1.00 67.45 391 SER C N 1
ATOM 5458 C CA . SER B 2 14 ? 150.206 148.621 136.478 1.00 67.45 391 SER C CA 1
ATOM 5459 C C . SER B 2 14 ? 149.419 149.907 136.684 1.00 67.45 391 SER C C 1
ATOM 5460 O O . SER B 2 14 ? 149.949 150.897 137.201 1.00 67.45 391 SER C O 1
ATOM 5468 N N . ALA B 2 15 ? 148.143 149.907 136.294 1.00 65.38 392 ALA C N 1
ATOM 5469 C CA . ALA B 2 15 ? 147.323 151.101 136.458 1.00 65.38 392 ALA C CA 1
ATOM 5470 C C . ALA B 2 15 ? 147.159 151.457 137.928 1.00 65.38 392 ALA C C 1
ATOM 5471 O O . ALA B 2 15 ? 147.220 152.635 138.302 1.00 65.38 392 ALA C O 1
ATOM 5478 N N . LEU B 2 16 ? 146.936 150.454 138.776 1.00 65.91 393 LEU C N 1
ATOM 5479 C CA . LEU B 2 16 ? 146.741 150.723 140.195 1.00 65.91 393 LEU C CA 1
ATOM 5480 C C . LEU B 2 16 ? 147.983 151.358 140.802 1.00 65.91 393 LEU C C 1
ATOM 5481 O O . LEU B 2 16 ? 147.893 152.339 141.553 1.00 65.91 393 LEU C O 1
ATOM 5497 N N . PHE B 2 17 ? 149.160 150.813 140.485 1.00 65.12 394 PHE C N 1
ATOM 5498 C CA . PHE B 2 17 ? 150.391 151.395 141.001 1.00 65.12 394 PHE C CA 1
ATOM 5499 C C . PHE B 2 17 ? 150.606 152.795 140.454 1.00 65.12 394 PHE C C 1
ATOM 5500 O O . PHE B 2 17 ? 151.072 153.679 141.175 1.00 65.12 394 PHE C O 1
ATOM 5517 N N . VAL B 2 18 ? 150.305 153.013 139.176 1.00 63.67 395 VAL C N 1
ATOM 5518 C CA . VAL B 2 18 ? 150.468 154.349 138.617 1.00 63.67 395 VAL C CA 1
ATOM 5519 C C . VAL B 2 18 ? 149.603 155.341 139.378 1.00 63.67 395 VAL C C 1
ATOM 5520 O O . VAL B 2 18 ? 150.051 156.438 139.728 1.00 63.67 395 VAL C O 1
ATOM 5533 N N . ARG B 2 19 ? 148.352 154.970 139.655 1.00 64.12 396 ARG C N 1
ATOM 5534 C CA . ARG B 2 19 ? 147.453 155.875 140.366 1.00 64.12 396 ARG C CA 1
ATOM 5535 C C . ARG B 2 19 ? 147.949 156.150 141.781 1.00 64.12 396 ARG C C 1
ATOM 5536 O O . ARG B 2 19 ? 147.982 157.304 142.231 1.00 64.12 396 ARG C O 1
ATOM 5557 N N . ARG B 2 20 ? 148.232 155.096 142.517 1.00 66.15 397 ARG C N 1
ATOM 5558 C CA . ARG B 2 20 ? 148.749 155.245 143.878 1.00 66.15 397 ARG C CA 1
ATOM 5559 C C . ARG B 2 20 ? 150.036 156.074 143.863 1.00 66.15 397 ARG C C 1
ATOM 5560 O O . ARG B 2 20 ? 150.132 156.891 144.734 1.00 66.15 397 ARG C O 1
ATOM 5581 N N . ALA B 2 21 ? 150.997 155.898 142.942 1.00 64.69 398 ALA C N 1
ATOM 5582 C CA . ALA B 2 21 ? 152.224 156.679 142.870 1.00 64.69 398 ALA C CA 1
ATOM 5583 C C . ALA B 2 21 ? 151.927 158.132 142.540 1.00 64.69 398 ALA C C 1
ATOM 5584 O O . ALA B 2 21 ? 152.584 159.036 143.061 1.00 64.69 398 ALA C O 1
ATOM 5591 N N . LEU B 2 22 ? 150.953 158.381 141.666 1.00 63.07 399 LEU C N 1
ATOM 5592 C CA . LEU B 2 22 ? 150.573 159.757 141.374 1.00 63.07 399 LEU C CA 1
ATOM 5593 C C . LEU B 2 22 ? 150.030 160.445 142.617 1.00 63.07 399 LEU C C 1
ATOM 5594 O O . LEU B 2 22 ? 150.347 161.611 142.882 1.00 63.07 399 LEU C O 1
ATOM 5610 N N . VAL B 2 23 ? 149.212 159.738 143.396 1.00 63.62 400 VAL C N 1
ATOM 5611 C CA . VAL B 2 23 ? 148.681 160.323 144.626 1.00 63.62 400 VAL C CA 1
ATOM 5612 C C . VAL B 2 23 ? 149.819 160.654 145.586 1.00 63.62 400 VAL C C 1
ATOM 5613 O O . VAL B 2 23 ? 149.862 161.737 146.184 1.00 63.62 400 VAL C O 1
ATOM 5626 N N . ALA B 2 24 ? 150.762 159.724 145.744 1.00 64.14 401 ALA C N 1
ATOM 5627 C CA . ALA B 2 24 ? 151.891 159.969 146.638 1.00 64.14 401 ALA C CA 1
ATOM 5628 C C . ALA B 2 24 ? 152.750 161.124 146.137 1.00 64.14 401 ALA C C 1
ATOM 5629 O O . ALA B 2 24 ? 153.268 161.918 146.932 1.00 64.14 401 ALA C O 1
ATOM 5636 N N . PHE B 2 25 ? 152.925 161.226 144.819 1.00 64.00 402 PHE C N 1
ATOM 5637 C CA . PHE B 2 25 ? 153.701 162.323 144.258 1.00 64.00 402 PHE C CA 1
ATOM 5638 C C . PHE B 2 25 ? 153.028 163.658 144.533 1.00 64.00 402 PHE C C 1
ATOM 5639 O O . PHE B 2 25 ? 153.696 164.641 144.872 1.00 64.00 402 PHE C O 1
ATOM 5656 N N . LEU B 2 26 ? 151.704 163.715 144.390 1.00 63.19 403 LEU C N 1
ATOM 5657 C CA . LEU B 2 26 ? 150.986 164.938 144.729 1.00 63.19 403 LEU C CA 1
ATOM 5658 C C . LEU B 2 26 ? 151.152 165.270 146.205 1.00 63.19 403 LEU C C 1
ATOM 5659 O O . LEU B 2 26 ? 151.319 166.439 146.574 1.00 63.19 403 LEU C O 1
ATOM 5675 N N . GLY B 2 27 ? 151.108 164.254 147.066 1.00 64.17 404 GLY C N 1
ATOM 5676 C CA . GLY B 2 27 ? 151.300 164.503 148.486 1.00 64.17 404 GLY C CA 1
ATOM 5677 C C . GLY B 2 27 ? 152.664 165.095 148.789 1.00 64.17 404 GLY C C 1
ATOM 5678 O O . GLY B 2 27 ? 152.787 166.059 149.554 1.00 64.17 404 GLY C O 1
ATOM 5682 N N . ILE B 2 28 ? 153.711 164.530 148.186 1.00 65.55 405 ILE C N 1
ATOM 5683 C CA . ILE B 2 28 ? 155.052 165.044 148.453 1.00 65.55 405 ILE C CA 1
ATOM 5684 C C . ILE B 2 28 ? 155.232 166.422 147.830 1.00 65.55 405 ILE C C 1
ATOM 5685 O O . ILE B 2 28 ? 155.964 167.257 148.368 1.00 65.55 405 ILE C O 1
ATOM 5701 N N . LEU B 2 29 ? 154.577 166.692 146.699 1.00 63.88 406 LEU C N 1
ATOM 5702 C CA . LEU B 2 29 ? 154.615 168.040 146.141 1.00 63.88 406 LEU C CA 1
ATOM 5703 C C . LEU B 2 29 ? 153.968 169.041 147.088 1.00 63.88 406 LEU C C 1
ATOM 5704 O O . LEU B 2 29 ? 154.473 170.155 147.266 1.00 63.88 406 LEU C O 1
ATOM 5720 N N . LEU B 2 30 ? 152.844 168.666 147.699 1.00 63.77 407 LEU C N 1
ATOM 5721 C CA . LEU B 2 30 ? 152.208 169.556 148.665 1.00 63.77 407 LEU C CA 1
ATOM 5722 C C . LEU B 2 30 ? 153.107 169.782 149.874 1.00 63.77 407 LEU C C 1
ATOM 5723 O O . LEU B 2 30 ? 153.198 170.901 150.392 1.00 63.77 407 LEU C O 1
ATOM 5739 N N . LEU B 2 31 ? 153.779 168.730 150.343 1.00 64.58 408 LEU C N 1
ATOM 5740 C CA . LEU B 2 31 ? 154.701 168.897 151.463 1.00 64.58 408 LEU C CA 1
ATOM 5741 C C . LEU B 2 31 ? 155.868 169.810 151.091 1.00 64.58 408 LEU C C 1
ATOM 5742 O O . LEU B 2 31 ? 156.305 170.640 151.899 1.00 64.58 408 LEU C O 1
ATOM 5758 N N . THR B 2 32 ? 156.388 169.669 149.870 1.00 64.64 409 THR C N 1
ATOM 5759 C CA . THR B 2 32 ? 157.444 170.563 149.408 1.00 64.64 409 THR C CA 1
ATOM 5760 C C . THR B 2 32 ? 156.952 172.001 149.353 1.00 64.64 409 THR C C 1
ATOM 5761 O O . THR B 2 32 ? 157.685 172.931 149.707 1.00 64.64 409 THR C O 1
ATOM 5772 N N . GLY B 2 33 ? 155.722 172.203 148.883 1.00 63.77 410 GLY C N 1
ATOM 5773 C CA . GLY B 2 33 ? 155.148 173.536 148.907 1.00 63.77 410 GLY C CA 1
ATOM 5774 C C . GLY B 2 33 ? 155.057 174.087 150.315 1.00 63.77 410 GLY C C 1
ATOM 5775 O O . GLY B 2 33 ? 155.318 175.268 150.548 1.00 63.77 410 GLY C O 1
ATOM 5779 N N . VAL B 2 34 ? 154.687 173.237 151.273 1.00 64.30 411 VAL C N 1
ATOM 5780 C CA . VAL B 2 34 ? 154.639 173.664 152.669 1.00 64.30 411 VAL C CA 1
ATOM 5781 C C . VAL B 2 34 ? 156.016 174.130 153.122 1.00 64.30 411 VAL C C 1
ATOM 5782 O O . VAL B 2 34 ? 156.161 175.183 153.755 1.00 64.30 411 VAL C O 1
ATOM 5795 N N . LEU B 2 35 ? 157.047 173.345 152.810 1.00 65.85 412 LEU C N 1
ATOM 5796 C CA . LEU B 2 35 ? 158.398 173.703 153.235 1.00 65.85 412 LEU C CA 1
ATOM 5797 C C . LEU B 2 35 ? 158.853 175.009 152.596 1.00 65.85 412 LEU C C 1
ATOM 5798 O O . LEU B 2 35 ? 159.457 175.862 153.260 1.00 65.85 412 LEU C O 1
ATOM 5814 N N . ILE B 2 36 ? 158.583 175.181 151.304 1.00 64.71 413 ILE C N 1
ATOM 5815 C CA . ILE B 2 36 ? 159.017 176.392 150.619 1.00 64.71 413 ILE C CA 1
ATOM 5816 C C . ILE B 2 36 ? 158.261 177.604 151.145 1.00 64.71 413 ILE C C 1
ATOM 5817 O O . ILE B 2 36 ? 158.822 178.697 151.251 1.00 64.71 413 ILE C O 1
ATOM 5833 N N . ALA B 2 37 ? 156.976 177.442 151.470 1.00 65.13 414 ALA C N 1
ATOM 5834 C CA . ALA B 2 37 ? 156.233 178.539 152.080 1.00 65.13 414 ALA C CA 1
ATOM 5835 C C . ALA B 2 37 ? 156.811 178.897 153.442 1.00 65.13 414 ALA C C 1
ATOM 5836 O O . ALA B 2 37 ? 156.973 180.081 153.767 1.00 65.13 414 ALA C O 1
ATOM 5843 N N . ASN B 2 38 ? 157.138 177.887 154.249 1.00 66.45 415 ASN C N 1
ATOM 5844 C CA . ASN B 2 38 ? 157.825 178.140 155.510 1.00 66.45 415 ASN C CA 1
ATOM 5845 C C . ASN B 2 38 ? 159.074 178.978 155.293 1.00 66.45 415 ASN C C 1
ATOM 5846 O O . ASN B 2 38 ? 159.277 180.003 155.952 1.00 66.45 415 ASN C O 1
ATOM 5857 N N . LEU B 2 39 ? 159.929 178.547 154.367 1.00 67.37 416 LEU C N 1
AT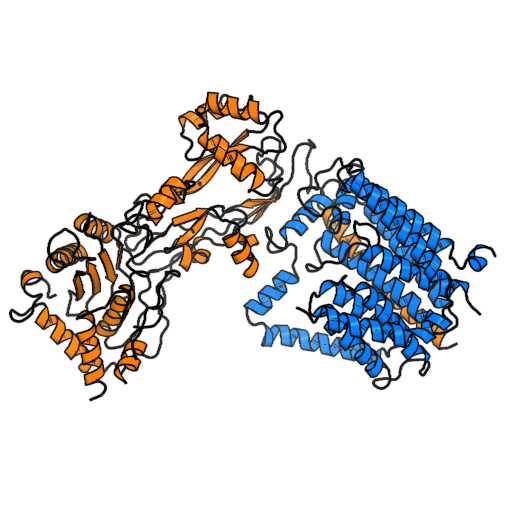OM 5858 C CA . LEU B 2 39 ? 161.199 179.234 154.170 1.00 67.37 416 LEU C CA 1
ATOM 5859 C C . LEU B 2 39 ? 160.988 180.645 153.639 1.00 67.37 416 LEU C C 1
ATOM 5860 O O . LEU B 2 39 ? 161.683 181.578 154.053 1.00 67.37 416 LEU C O 1
ATOM 5876 N N . TYR B 2 40 ? 160.037 180.824 152.722 1.00 66.05 417 TYR C N 1
ATOM 5877 C CA . TYR B 2 40 ? 159.754 182.160 152.217 1.00 66.05 417 TYR C CA 1
ATOM 5878 C C . TYR B 2 40 ? 159.305 183.080 153.339 1.00 66.05 417 TYR C C 1
ATOM 5879 O O . TYR B 2 40 ? 159.759 184.225 153.433 1.00 66.05 417 TYR C O 1
ATOM 5897 N N . ASN B 2 41 ? 158.409 182.600 154.202 1.00 68.29 418 ASN C N 1
ATOM 5898 C CA . ASN B 2 41 ? 157.990 183.413 155.338 1.00 68.29 418 ASN C CA 1
ATOM 5899 C C . ASN B 2 41 ? 159.143 183.639 156.306 1.00 68.29 418 ASN C C 1
ATOM 5900 O O . ASN B 2 41 ? 159.272 184.725 156.883 1.00 68.29 418 ASN C O 1
ATOM 5911 N N . LEU B 2 42 ? 159.993 182.628 156.494 1.00 70.33 419 LEU C N 1
ATOM 5912 C CA . LEU B 2 42 ? 161.021 182.695 157.527 1.00 70.33 419 LEU C CA 1
ATOM 5913 C C . LEU B 2 42 ? 162.169 183.622 157.145 1.00 70.33 419 LEU C C 1
ATOM 5914 O O . LEU B 2 42 ? 162.715 184.314 158.010 1.00 70.33 419 LEU C O 1
ATOM 5930 N N . GLN B 2 43 ? 162.556 183.653 155.869 1.00 68.31 420 GLN C N 1
ATOM 5931 C CA . GLN B 2 43 ? 163.748 184.375 155.454 1.00 68.31 420 GLN C CA 1
ATOM 5932 C C . GLN B 2 43 ? 163.512 185.439 154.395 1.00 68.31 420 GLN C C 1
ATOM 5933 O O . GLN B 2 43 ? 164.413 186.249 154.160 1.00 68.31 420 GLN C O 1
ATOM 5947 N N . ILE B 2 44 ? 162.347 185.474 153.753 1.00 68.15 421 ILE C N 1
ATOM 5948 C CA . ILE B 2 44 ? 162.087 186.474 152.722 1.00 68.15 421 ILE C CA 1
ATOM 5949 C C . ILE B 2 44 ? 161.188 187.567 153.283 1.00 68.15 421 ILE C C 1
ATOM 5950 O O . ILE B 2 44 ? 161.571 188.741 153.318 1.00 68.15 421 ILE C O 1
ATOM 5966 N N . VAL B 2 45 ? 159.984 187.193 153.713 1.00 70.88 422 VAL C N 1
ATOM 5967 C CA . VAL B 2 45 ? 159.091 188.170 154.325 1.00 70.88 422 VAL C CA 1
ATOM 5968 C C . VAL B 2 45 ? 159.681 188.678 155.633 1.00 70.88 422 VAL C C 1
ATOM 5969 O O . VAL B 2 45 ? 159.628 189.877 155.931 1.00 70.88 422 VAL C O 1
ATOM 5982 N N . ARG B 2 46 ? 160.251 187.780 156.433 1.00 76.62 423 ARG C N 1
ATOM 5983 C CA . ARG B 2 46 ? 160.913 188.171 157.670 1.00 76.62 423 ARG C CA 1
ATOM 5984 C C . ARG B 2 46 ? 162.347 188.595 157.377 1.00 76.62 423 ARG C C 1
ATOM 5985 O O . ARG B 2 46 ? 163.290 188.102 158.004 1.00 76.62 423 ARG C O 1
ATOM 6006 N N . PHE B 2 47 ? 162.516 189.522 156.431 1.00 80.98 424 PHE C N 1
ATOM 6007 C CA . PHE B 2 47 ? 163.849 189.880 155.957 1.00 80.98 424 PHE C CA 1
ATOM 6008 C C . PHE B 2 47 ? 164.695 190.547 157.031 1.00 80.98 424 PHE C C 1
ATOM 6009 O O . PHE B 2 47 ? 165.923 190.445 156.981 1.00 80.98 424 PHE C O 1
ATOM 6026 N N . THR B 2 48 ? 164.079 191.212 158.002 1.00 82.61 425 THR C N 1
ATOM 6027 C CA . THR B 2 48 ? 164.842 191.932 159.020 1.00 82.61 425 THR C CA 1
ATOM 6028 C C . THR B 2 48 ? 165.517 191.024 159.990 1.00 82.61 425 THR C C 1
ATOM 6029 O O . THR B 2 48 ? 166.022 191.511 161.004 1.00 82.61 425 THR C O 1
ATOM 6040 N N . ASP B 2 49 ? 165.541 189.715 159.744 1.00 82.16 426 ASP C N 1
ATOM 6041 C CA . ASP B 2 49 ? 166.184 188.807 160.681 1.00 82.16 426 ASP C CA 1
ATOM 6042 C C . ASP B 2 49 ? 167.688 189.043 160.746 1.00 82.16 426 ASP C C 1
ATOM 6043 O O . ASP B 2 49 ? 168.322 188.697 161.748 1.00 82.16 426 ASP C O 1
ATOM 6052 N N . TYR B 2 50 ? 168.279 189.621 159.695 1.00 85.81 427 TYR C N 1
ATOM 6053 C CA . TYR B 2 50 ? 169.682 190.029 159.735 1.00 85.81 427 TYR C CA 1
ATOM 6054 C C . TYR B 2 50 ? 169.837 191.507 160.081 1.00 85.81 427 TYR C C 1
ATOM 6055 O O . TYR B 2 50 ? 170.441 191.841 161.104 1.00 85.81 427 TYR C O 1
ATOM 6073 N N . GLN B 2 51 ? 169.296 192.399 159.251 1.00 92.56 428 GLN C N 1
ATOM 6074 C CA . GLN B 2 51 ? 169.407 193.839 159.463 1.00 92.56 428 GLN C CA 1
ATOM 6075 C C . GLN B 2 51 ? 170.813 194.223 159.914 1.00 92.56 428 GLN C C 1
ATOM 6076 O O . GLN B 2 51 ? 170.989 195.173 160.683 1.00 92.56 428 GLN C O 1
ATOM 6090 N N . THR B 2 52 ? 171.819 193.501 159.432 1.00 96.81 429 THR C N 1
ATOM 6091 C CA . THR B 2 52 ? 173.193 193.641 159.900 1.00 96.81 429 THR C CA 1
ATOM 6092 C C . THR B 2 52 ? 174.020 194.303 158.804 1.00 96.81 429 THR C C 1
ATOM 6093 O O . THR B 2 52 ? 174.298 193.688 157.769 1.00 96.81 429 THR C O 1
ATOM 6104 N N . ARG B 2 53 ? 174.412 195.557 159.037 1.00 100.22 430 ARG C N 1
ATOM 6105 C CA . ARG B 2 53 ? 175.200 196.288 158.051 1.00 100.22 430 ARG C CA 1
ATOM 6106 C C . ARG B 2 53 ? 176.647 195.814 158.005 1.00 100.22 430 ARG C C 1
ATOM 6107 O O . ARG B 2 53 ? 177.223 195.709 156.916 1.00 100.22 430 ARG C O 1
ATOM 6128 N N . SER B 2 54 ? 177.246 195.521 159.158 1.00 101.47 431 SER C N 1
ATOM 6129 C CA . SER B 2 54 ? 178.633 195.082 159.241 1.00 101.47 431 SER C CA 1
ATOM 6130 C C . SER B 2 54 ? 178.666 193.606 159.605 1.00 101.47 431 SER C C 1
ATOM 6131 O O . SER B 2 54 ? 178.051 193.191 160.592 1.00 101.47 431 SER C O 1
ATOM 6139 N N . ASN B 2 55 ? 179.395 192.821 158.809 1.00 100.60 432 ASN C N 1
ATOM 6140 C CA . ASN B 2 55 ? 179.416 191.377 159.010 1.00 100.60 432 ASN C CA 1
ATOM 6141 C C . ASN B 2 55 ? 179.889 191.005 160.408 1.00 100.60 432 ASN C C 1
ATOM 6142 O O . ASN B 2 55 ? 179.461 189.983 160.954 1.00 100.60 432 ASN C O 1
ATOM 6153 N N . GLU B 2 56 ? 180.764 191.814 161.006 1.00 104.65 433 GLU C N 1
ATOM 6154 C CA . GLU B 2 56 ? 181.321 191.456 162.304 1.00 104.65 433 GLU C CA 1
ATOM 6155 C C . GLU B 2 56 ? 180.252 191.366 163.385 1.00 104.65 433 GLU C C 1
ATOM 6156 O O . GLU B 2 56 ? 180.473 190.698 164.400 1.00 104.65 433 GLU C O 1
ATOM 6168 N N . ASN B 2 57 ? 179.107 192.014 163.194 1.00 100.21 434 ASN C N 1
ATOM 6169 C CA . ASN B 2 57 ? 178.038 191.926 164.175 1.00 100.21 434 ASN C CA 1
ATOM 6170 C C . ASN B 2 57 ? 177.431 190.528 164.174 1.00 100.21 434 ASN C C 1
ATOM 6171 O O . ASN B 2 57 ? 177.445 189.819 163.165 1.00 100.21 434 ASN C O 1
ATOM 6182 N N . ARG B 2 58 ? 176.891 190.104 165.286 1.00 93.11 435 ARG C N 1
ATOM 6183 C CA . ARG B 2 58 ? 176.206 188.808 165.348 1.00 93.11 435 ARG C CA 1
ATOM 6184 C C . ARG B 2 58 ? 174.751 189.092 165.639 1.00 93.11 435 ARG C C 1
ATOM 6185 O O . ARG B 2 58 ? 174.405 190.251 165.624 1.00 93.11 435 ARG C O 1
ATOM 6206 N N . ILE B 2 59 ? 173.943 188.069 165.779 1.00 88.45 436 ILE C N 1
ATOM 6207 C CA . ILE B 2 59 ? 172.531 188.139 166.140 1.00 88.45 436 ILE C CA 1
ATOM 6208 C C . ILE B 2 59 ? 172.254 187.049 167.163 1.00 88.45 436 ILE C C 1
ATOM 6209 O O . ILE B 2 59 ? 171.159 186.481 167.211 1.00 88.45 436 ILE C O 1
ATOM 6225 N N . LYS B 2 60 ? 173.256 186.747 167.982 1.00 93.15 437 LYS C N 1
ATOM 6226 C CA . LYS B 2 60 ? 173.137 185.672 168.953 1.00 93.15 437 LYS C CA 1
ATOM 6227 C C . LYS B 2 60 ? 171.887 185.850 169.800 1.00 93.15 437 LYS C C 1
ATOM 6228 O O . LYS B 2 60 ? 171.559 186.959 170.228 1.00 93.15 437 LYS C O 1
ATOM 6247 N N . LEU B 2 61 ? 171.187 184.745 170.032 1.00 91.21 438 LEU C N 1
ATOM 6248 C CA . LEU B 2 61 ? 169.984 184.741 170.860 1.00 91.21 438 LEU C CA 1
ATOM 6249 C C . LEU B 2 61 ? 170.417 184.772 172.318 1.00 91.21 438 LEU C C 1
ATOM 6250 O O . LEU B 2 61 ? 170.720 183.737 172.913 1.00 91.21 438 LEU C O 1
ATOM 6266 N N . VAL B 2 62 ? 170.452 185.968 172.894 1.00 97.31 439 VAL C N 1
ATOM 6267 C CA . VAL B 2 62 ? 170.937 186.162 174.257 1.00 97.31 439 VAL C CA 1
ATOM 6268 C C . VAL B 2 62 ? 169.850 185.754 175.245 1.00 97.31 439 VAL C C 1
ATOM 6269 O O . VAL B 2 62 ? 168.736 186.292 175.189 1.00 97.31 439 VAL C O 1
ATOM 6282 N N . PRO B 2 63 ? 170.111 184.817 176.153 1.00 100.44 440 PRO C N 1
ATOM 6283 C CA . PRO B 2 63 ? 169.160 184.578 177.241 1.00 100.44 440 PRO C CA 1
ATOM 6284 C C . PRO B 2 63 ? 169.081 185.780 178.167 1.00 100.44 440 PRO C C 1
ATOM 6285 O O . PRO B 2 63 ? 170.051 186.520 178.345 1.00 100.44 440 PRO C O 1
ATOM 6296 N N . ILE B 2 64 ? 167.906 185.971 178.758 1.00 103.59 441 ILE C N 1
ATOM 6297 C CA . ILE B 2 64 ? 167.664 187.049 179.711 1.00 103.59 441 ILE C CA 1
ATOM 6298 C C . ILE B 2 64 ? 167.346 186.406 181.051 1.00 103.59 441 ILE C C 1
ATOM 6299 O O . ILE B 2 64 ? 166.255 185.851 181.238 1.00 103.59 441 ILE C O 1
ATOM 6315 N N . ALA B 2 65 ? 168.284 186.480 181.981 1.00 110.62 442 ALA C N 1
ATOM 6316 C CA . ALA B 2 65 ? 168.041 185.950 183.312 1.00 110.62 442 ALA C CA 1
ATOM 6317 C C . ALA B 2 65 ? 166.936 186.759 183.979 1.00 110.62 442 ALA C C 1
ATOM 6318 O O . ALA B 2 65 ? 166.949 187.993 183.904 1.00 110.62 442 ALA C O 1
ATOM 6325 N N . PRO B 2 66 ? 165.968 186.118 184.630 1.00 114.53 443 PRO C N 1
ATOM 6326 C CA . PRO B 2 66 ? 164.888 186.881 185.254 1.00 114.53 443 PRO C CA 1
ATOM 6327 C C . PRO B 2 66 ? 165.317 187.438 186.598 1.00 114.53 443 PRO C C 1
ATOM 6328 O O . PRO B 2 66 ? 166.157 186.865 187.296 1.00 114.53 443 PRO C O 1
ATOM 6339 N N . SER B 2 67 ? 164.724 188.571 186.962 1.00 120.78 444 SER C N 1
ATOM 6340 C CA . SER B 2 67 ? 165.008 189.158 188.263 1.00 120.78 444 SER C CA 1
ATOM 6341 C C . SER B 2 67 ? 164.517 188.208 189.344 1.00 120.78 444 SER C C 1
ATOM 6342 O O . SER B 2 67 ? 163.310 188.095 189.581 1.00 120.78 444 SER C O 1
ATOM 6350 N N . ARG B 2 68 ? 165.446 187.519 190.001 1.00 126.81 445 ARG C N 1
ATOM 6351 C CA . ARG B 2 68 ? 165.069 186.512 190.979 1.00 126.81 445 ARG C CA 1
ATOM 6352 C C . ARG B 2 68 ? 164.230 187.139 192.083 1.00 126.81 445 ARG C C 1
ATOM 6353 O O . ARG B 2 68 ? 164.513 188.246 192.549 1.00 126.81 445 ARG C O 1
ATOM 6374 N N . GLY B 2 69 ? 163.188 186.426 192.496 1.00 128.40 446 GLY C N 1
ATOM 6375 C CA . GLY B 2 69 ? 162.269 186.945 193.486 1.00 128.40 446 GLY C CA 1
ATOM 6376 C C . GLY B 2 69 ? 162.959 187.345 194.771 1.00 128.40 446 GLY C C 1
ATOM 6377 O O . GLY B 2 69 ? 163.746 186.576 195.328 1.00 128.40 446 GLY C O 1
ATOM 6381 N N . ILE B 2 70 ? 162.671 188.551 195.249 1.00 129.81 447 ILE C N 1
ATOM 6382 C CA . ILE B 2 70 ? 163.255 189.042 196.492 1.00 129.81 447 ILE C CA 1
ATOM 6383 C C . ILE B 2 70 ? 162.483 188.430 197.652 1.00 129.81 447 ILE C C 1
ATOM 6384 O O . ILE B 2 70 ? 161.257 188.556 197.731 1.00 129.81 447 ILE C O 1
ATOM 6400 N N . ILE B 2 71 ? 163.198 187.768 198.554 1.00 131.07 448 ILE C N 1
ATOM 6401 C CA . ILE B 2 71 ? 162.567 187.104 199.687 1.00 131.07 448 ILE C CA 1
ATOM 6402 C C . ILE B 2 71 ? 162.325 188.135 200.780 1.00 131.07 448 ILE C C 1
ATOM 6403 O O . ILE B 2 71 ? 163.268 188.747 201.292 1.00 131.07 448 ILE C O 1
ATOM 6419 N N . TYR B 2 72 ? 161.056 188.345 201.126 1.00 130.46 449 TYR C N 1
ATOM 6420 C CA . TYR B 2 72 ? 160.687 189.240 202.215 1.00 130.46 449 TYR C CA 1
ATOM 6421 C C . TYR B 2 72 ? 160.422 188.440 203.482 1.00 130.46 449 TYR C C 1
ATOM 6422 O O . TYR B 2 72 ? 160.701 187.239 203.532 1.00 130.46 449 TYR C O 1
ATOM 6440 N N . ASP B 2 73 ? 159.893 189.094 204.510 1.00 135.34 450 ASP C N 1
ATOM 6441 C CA . ASP B 2 73 ? 159.513 188.416 205.743 1.00 135.34 450 ASP C CA 1
ATOM 6442 C C . ASP B 2 73 ? 158.141 188.933 206.164 1.00 135.34 450 ASP C C 1
ATOM 6443 O O . ASP B 2 73 ? 157.489 189.684 205.433 1.00 135.34 450 ASP C O 1
ATOM 6452 N N . ARG B 2 74 ? 157.701 188.517 207.355 1.00 137.02 451 ARG C N 1
ATOM 6453 C CA . ARG B 2 74 ? 156.378 188.902 207.836 1.00 137.02 451 ARG C CA 1
ATOM 6454 C C . ARG B 2 74 ? 156.227 190.416 207.880 1.00 137.02 451 ARG C C 1
ATOM 6455 O O . ARG B 2 74 ? 155.235 190.971 207.397 1.00 137.02 451 ARG C O 1
ATOM 6476 N N . ASN B 2 75 ? 157.212 191.103 208.460 1.00 136.40 452 ASN C N 1
ATOM 6477 C CA . ASN B 2 75 ? 157.146 192.557 208.546 1.00 136.40 452 ASN C CA 1
ATOM 6478 C C . ASN B 2 75 ? 157.153 193.184 207.157 1.00 136.40 452 ASN C C 1
ATOM 6479 O O . ASN B 2 75 ? 156.558 194.246 206.938 1.00 136.40 452 ASN C O 1
ATOM 6490 N N . GLY B 2 76 ? 157.823 192.540 206.205 1.00 133.03 453 GLY C N 1
ATOM 6491 C CA . GLY B 2 76 ? 157.870 193.010 204.831 1.00 133.03 453 GLY C CA 1
ATOM 6492 C C . GLY B 2 76 ? 159.212 193.554 204.389 1.00 133.03 453 GLY C C 1
ATOM 6493 O O . GLY B 2 76 ? 159.363 193.881 203.203 1.00 133.03 453 GLY C O 1
ATOM 6497 N N . ILE B 2 77 ? 160.197 193.672 205.269 1.00 134.08 454 ILE C N 1
ATOM 6498 C CA . ILE B 2 77 ? 161.501 194.202 204.856 1.00 134.08 454 ILE C CA 1
ATOM 6499 C C . ILE B 2 77 ? 162.226 193.157 204.016 1.00 134.08 454 ILE C C 1
ATOM 6500 O O . ILE B 2 77 ? 162.082 191.950 204.282 1.00 134.08 454 ILE C O 1
ATOM 6516 N N . PRO B 2 78 ? 163.003 193.551 203.007 1.00 132.03 455 PRO C N 1
ATOM 6517 C CA . PRO B 2 78 ? 163.724 192.554 202.208 1.00 132.03 455 PRO C CA 1
ATOM 6518 C C . PRO B 2 78 ? 164.725 191.779 203.050 1.00 132.03 455 PRO C C 1
ATOM 6519 O O . PRO B 2 78 ? 165.302 192.300 204.006 1.00 132.03 455 PRO C O 1
ATOM 6530 N N . LEU B 2 79 ? 164.925 190.515 202.682 1.00 134.34 456 LEU C N 1
ATOM 6531 C CA . LEU B 2 79 ? 165.879 189.641 203.352 1.00 134.34 456 LEU C CA 1
ATOM 6532 C C . LEU B 2 79 ? 167.085 189.322 202.483 1.00 134.34 456 LEU C C 1
ATOM 6533 O O . LEU B 2 79 ? 168.226 189.443 202.939 1.00 134.34 456 LEU C O 1
ATOM 6549 N N . ALA B 2 80 ? 166.862 188.913 201.236 1.00 132.20 457 ALA C N 1
ATOM 6550 C CA . ALA B 2 80 ? 167.933 188.644 200.285 1.00 132.20 457 ALA C CA 1
ATOM 6551 C C . ALA B 2 80 ? 167.684 189.473 199.036 1.00 132.20 457 ALA C C 1
ATOM 6552 O O . ALA B 2 80 ? 166.618 189.366 198.420 1.00 132.20 457 ALA C O 1
ATOM 6559 N N . LEU B 2 81 ? 168.664 190.287 198.661 1.00 131.94 458 LEU C N 1
ATOM 6560 C CA . LEU B 2 81 ? 168.532 191.256 197.584 1.00 131.94 458 LEU C CA 1
ATOM 6561 C C . LEU B 2 81 ? 169.323 190.795 196.364 1.00 131.94 458 LEU C C 1
ATOM 6562 O O . LEU B 2 81 ? 169.921 189.717 196.346 1.00 131.94 458 LEU C O 1
ATOM 6578 N N . ASN B 2 82 ? 169.321 191.638 195.333 1.00 131.91 459 ASN C N 1
ATOM 6579 C CA . ASN B 2 82 ? 170.026 191.356 194.086 1.00 131.91 459 ASN C CA 1
ATOM 6580 C C . ASN B 2 82 ? 170.699 192.640 193.623 1.00 131.91 459 ASN C C 1
ATOM 6581 O O . ASN B 2 82 ? 170.029 193.540 193.107 1.00 131.91 459 ASN C O 1
ATOM 6592 N N . ARG B 2 83 ? 172.013 192.726 193.802 1.00 135.77 460 ARG C N 1
ATOM 6593 C CA . ARG B 2 83 ? 172.795 193.872 193.365 1.00 135.77 460 ARG C CA 1
ATOM 6594 C C . ARG B 2 83 ? 173.537 193.531 192.081 1.00 135.77 460 ARG C C 1
ATOM 6595 O O . ARG B 2 83 ? 173.645 192.369 191.684 1.00 135.77 460 ARG C O 1
ATOM 6616 N N . THR B 2 84 ? 174.062 194.568 191.435 1.00 138.86 461 THR C N 1
ATOM 6617 C CA . THR B 2 84 ? 174.809 194.424 190.192 1.00 138.86 461 THR C CA 1
ATOM 6618 C C . THR B 2 84 ? 176.295 194.363 190.525 1.00 138.86 461 THR C C 1
ATOM 6619 O O . THR B 2 84 ? 176.896 195.375 190.899 1.00 138.86 461 THR C O 1
ATOM 6630 N N . ILE B 2 85 ? 176.882 193.176 190.392 1.00 140.52 462 ILE C N 1
ATOM 6631 C CA . ILE B 2 85 ? 178.313 192.971 190.582 1.00 140.52 462 ILE C CA 1
ATOM 6632 C C . ILE B 2 85 ? 178.964 192.896 189.209 1.00 140.52 462 ILE C C 1
ATOM 6633 O O . ILE B 2 85 ? 178.463 192.205 188.313 1.00 140.52 462 ILE C O 1
ATOM 6649 N N . TYR B 2 86 ? 180.075 193.605 189.042 1.00 144.96 463 TYR C N 1
ATOM 6650 C CA . TYR B 2 86 ? 180.733 193.707 187.749 1.00 144.96 463 TYR C CA 1
ATOM 6651 C C . TYR B 2 86 ? 181.833 192.662 187.614 1.00 144.96 463 TYR C C 1
ATOM 6652 O O . TYR B 2 86 ? 182.495 192.294 188.589 1.00 144.96 463 TYR C O 1
ATOM 6670 N N . GLN B 2 87 ? 182.019 192.185 186.386 1.00 147.45 464 GLN C N 1
ATOM 6671 C CA . GLN B 2 87 ? 183.000 191.158 186.074 1.00 147.45 464 GLN C CA 1
ATOM 6672 C C . GLN B 2 87 ? 183.760 191.556 184.817 1.00 147.45 464 GLN C C 1
ATOM 6673 O O . GLN B 2 87 ? 183.282 192.351 184.004 1.00 147.45 464 GLN C O 1
ATOM 6687 N N . ILE B 2 88 ? 184.954 190.991 184.664 1.00 151.92 465 ILE C N 1
ATOM 6688 C CA . ILE B 2 88 ? 185.770 191.185 183.471 1.00 151.92 465 ILE C CA 1
ATOM 6689 C C . ILE B 2 88 ? 185.521 190.010 182.537 1.00 151.92 465 ILE C C 1
ATOM 6690 O O . ILE B 2 88 ? 185.734 188.850 182.910 1.00 151.92 465 ILE C O 1
ATOM 6706 N N . GLU B 2 89 ? 185.073 190.312 181.322 1.00 147.94 466 GLU C N 1
ATOM 6707 C CA . GLU B 2 89 ? 184.691 189.310 180.342 1.00 147.94 466 GLU C CA 1
ATOM 6708 C C . GLU B 2 89 ? 185.462 189.512 179.045 1.00 147.94 466 GLU C C 1
ATOM 6709 O O . GLU B 2 89 ? 185.890 190.621 178.717 1.00 147.94 466 GLU C O 1
ATOM 6721 N N . MET B 2 90 ? 185.640 188.415 178.313 1.00 149.58 467 MET C N 1
ATOM 6722 C CA . MET B 2 90 ? 186.297 188.445 177.013 1.00 149.58 467 MET C CA 1
ATOM 6723 C C . MET B 2 90 ? 185.938 187.172 176.260 1.00 149.58 467 MET C C 1
ATOM 6724 O O . MET B 2 90 ? 185.504 186.181 176.853 1.00 149.58 467 MET C O 1
ATOM 6738 N N . MET B 2 91 ? 186.127 187.215 174.940 1.00 141.67 468 MET C N 1
ATOM 6739 C CA . MET B 2 91 ? 185.892 186.058 174.089 1.00 141.67 468 MET C CA 1
ATOM 6740 C C . MET B 2 91 ? 187.220 185.397 173.762 1.00 141.67 468 MET C C 1
ATOM 6741 O O . MET B 2 91 ? 188.067 186.033 173.116 1.00 141.67 468 MET C O 1
ATOM 6755 N N . PRO B 2 92 ? 187.458 184.147 174.172 1.00 143.84 469 PRO C N 1
ATOM 6756 C CA . PRO B 2 92 ? 188.766 183.531 173.888 1.00 143.84 469 PRO C CA 1
ATOM 6757 C C . PRO B 2 92 ? 189.098 183.465 172.410 1.00 143.84 469 PRO C C 1
ATOM 6758 O O . PRO B 2 92 ? 190.280 183.512 172.048 1.00 143.84 469 PRO C O 1
ATOM 6769 N N . GLU B 2 93 ? 188.096 183.358 171.542 1.00 140.90 470 GLU C N 1
ATOM 6770 C CA . GLU B 2 93 ? 188.322 183.189 170.114 1.00 140.90 470 GLU C CA 1
ATOM 6771 C C . GLU B 2 93 ? 188.455 184.510 169.369 1.00 140.90 470 GLU C C 1
ATOM 6772 O O . GLU B 2 93 ? 188.611 184.498 168.143 1.00 140.90 470 GLU C O 1
ATOM 6784 N N . LYS B 2 94 ? 188.399 185.642 170.067 1.00 139.97 471 LYS C N 1
ATOM 6785 C CA . LYS B 2 94 ? 188.539 186.959 169.457 1.00 139.97 471 LYS C CA 1
ATOM 6786 C C . LYS B 2 94 ? 189.578 187.785 170.202 1.00 139.97 471 LYS C C 1
ATOM 6787 O O . LYS B 2 94 ? 189.416 188.992 170.402 1.00 139.97 471 LYS C O 1
ATOM 6806 N N . VAL B 2 95 ? 190.663 187.141 170.625 1.00 151.10 472 VAL C N 1
ATOM 6807 C CA . VAL B 2 95 ? 191.762 187.801 171.320 1.00 151.10 472 VAL C CA 1
ATOM 6808 C C . VAL B 2 95 ? 193.026 187.612 170.493 1.00 151.10 472 VAL C C 1
ATOM 6809 O O . VAL B 2 95 ? 193.360 186.484 170.110 1.00 151.10 472 VAL C O 1
ATOM 6822 N N . ASP B 2 96 ? 193.720 188.715 170.211 1.00 155.28 473 ASP C N 1
ATOM 6823 C CA . ASP B 2 96 ? 194.924 188.641 169.390 1.00 155.28 473 ASP C CA 1
ATOM 6824 C C . ASP B 2 96 ? 196.018 187.843 170.090 1.00 155.28 473 ASP C C 1
ATOM 6825 O O . ASP B 2 96 ? 196.627 186.947 169.495 1.00 155.28 473 ASP C O 1
ATOM 6834 N N . ASN B 2 97 ? 196.281 188.156 171.358 1.00 156.00 474 ASN C N 1
ATOM 6835 C CA . ASN B 2 97 ? 197.306 187.468 172.136 1.00 156.00 474 ASN C CA 1
ATOM 6836 C C . ASN B 2 97 ? 196.799 187.298 173.558 1.00 156.00 474 ASN C C 1
ATOM 6837 O O . ASN B 2 97 ? 196.564 188.288 174.256 1.00 156.00 474 ASN C O 1
ATOM 6848 N N . VAL B 2 98 ? 196.635 186.045 173.984 1.00 156.12 475 VAL C N 1
ATOM 6849 C CA . VAL B 2 98 ? 196.081 185.778 175.308 1.00 156.12 475 VAL C CA 1
ATOM 6850 C C . VAL B 2 98 ? 197.022 186.288 176.394 1.00 156.12 475 VAL C C 1
ATOM 6851 O O . VAL B 2 98 ? 196.594 186.940 177.354 1.00 156.12 475 VAL C O 1
ATOM 6864 N N . GLN B 2 99 ? 198.319 186.007 176.256 1.00 157.78 476 GLN C N 1
ATOM 6865 C CA . GLN B 2 99 ? 199.257 186.343 177.323 1.00 157.78 476 GLN C CA 1
ATOM 6866 C C . GLN B 2 99 ? 199.433 187.851 177.457 1.00 157.78 476 GLN C C 1
ATOM 6867 O O . GLN B 2 99 ? 199.458 188.382 178.574 1.00 157.78 476 GLN C O 1
ATOM 6881 N N . GLN B 2 100 ? 199.568 188.558 176.333 1.00 158.33 477 GLN C N 1
ATOM 6882 C CA . GLN B 2 100 ? 199.719 190.008 176.395 1.00 158.33 477 GLN C CA 1
ATOM 6883 C C . GLN B 2 100 ? 198.476 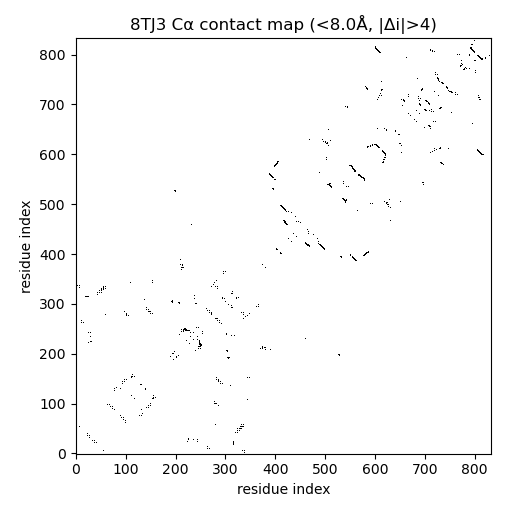190.660 176.985 1.00 158.33 477 GLN C C 1
ATOM 6884 O O . GLN B 2 100 ? 198.577 191.587 177.798 1.00 158.33 477 GLN C O 1
ATOM 6898 N N . THR B 2 101 ? 197.293 190.192 176.583 1.00 157.75 478 THR C N 1
ATOM 6899 C CA . THR B 2 101 ? 196.059 190.733 177.142 1.00 157.75 478 THR C CA 1
ATOM 6900 C C . THR B 2 101 ? 195.973 190.463 178.638 1.00 157.75 478 THR C C 1
ATOM 6901 O O . THR B 2 101 ? 195.551 191.331 179.411 1.00 157.75 478 THR C O 1
ATOM 6912 N N . LEU B 2 102 ? 196.365 189.263 179.068 1.00 158.03 479 LEU C N 1
ATOM 6913 C CA . LEU B 2 102 ? 196.341 188.949 180.492 1.00 158.03 479 LEU C CA 1
ATOM 6914 C C . LEU B 2 102 ? 197.297 189.846 181.268 1.00 158.03 479 LEU C C 1
ATOM 6915 O O . LEU B 2 102 ? 196.969 190.318 182.362 1.00 158.03 479 LEU C O 1
ATOM 6931 N N . ASP B 2 103 ? 198.489 190.092 180.721 1.00 159.80 480 ASP C N 1
ATOM 6932 C CA . ASP B 2 103 ? 199.422 191.001 181.378 1.00 159.80 480 ASP C CA 1
ATOM 6933 C C . ASP B 2 103 ? 198.848 192.411 181.456 1.00 159.80 480 ASP C C 1
ATOM 6934 O O . ASP B 2 103 ? 198.967 193.087 182.486 1.00 159.80 480 ASP C O 1
ATOM 6943 N N . ALA B 2 104 ? 198.214 192.869 180.374 1.00 158.54 481 ALA C N 1
ATOM 6944 C CA . ALA B 2 104 ? 197.595 194.190 180.389 1.00 158.54 481 ALA C CA 1
ATOM 6945 C C . ALA B 2 104 ? 196.517 194.271 181.461 1.00 158.54 481 ALA C C 1
ATOM 6946 O O . ALA B 2 104 ? 196.397 195.286 182.157 1.00 158.54 481 ALA C O 1
ATOM 6953 N N . LEU B 2 105 ? 195.721 193.210 181.611 1.00 158.32 482 LEU C N 1
ATOM 6954 C CA . LEU B 2 105 ? 194.762 193.161 182.712 1.00 158.32 482 LEU C CA 1
ATOM 6955 C C . LEU B 2 105 ? 195.474 193.243 184.056 1.00 158.32 482 LEU C C 1
ATOM 6956 O O . LEU B 2 105 ? 195.033 193.964 184.958 1.00 158.32 482 LEU C O 1
ATOM 6972 N N . ARG B 2 106 ? 196.580 192.512 184.207 1.00 159.02 483 ARG C N 1
ATOM 6973 C CA . ARG B 2 106 ? 197.350 192.597 185.444 1.00 159.02 483 ARG C CA 1
ATOM 6974 C C . ARG B 2 106 ? 197.796 194.024 185.723 1.00 159.02 483 ARG C C 1
ATOM 6975 O O . ARG B 2 106 ? 197.917 194.420 186.888 1.00 159.02 483 ARG C O 1
ATOM 6996 N N . SER B 2 107 ? 198.044 194.808 184.677 1.00 159.90 484 SER C N 1
ATOM 6997 C CA . SER B 2 107 ? 198.582 196.154 184.829 1.00 159.90 484 SER C CA 1
ATOM 6998 C C . SER B 2 107 ? 197.510 197.231 184.962 1.00 159.90 484 SER C C 1
ATOM 6999 O O . SER B 2 107 ? 197.858 198.395 185.187 1.00 159.90 484 SER C O 1
ATOM 7007 N N . VAL B 2 108 ? 196.227 196.888 184.831 1.00 158.86 485 VAL C N 1
ATOM 7008 C CA . VAL B 2 108 ? 195.170 197.895 184.859 1.00 158.86 485 VAL C CA 1
ATOM 7009 C C . VAL B 2 108 ? 194.179 197.616 185.983 1.00 158.86 485 VAL C C 1
ATOM 7010 O O . VAL B 2 108 ? 193.546 198.542 186.504 1.00 158.86 485 VAL C O 1
ATOM 7023 N N . VAL B 2 109 ? 194.031 196.348 186.366 1.00 157.68 486 VAL C N 1
ATOM 7024 C CA . VAL B 2 109 ? 193.066 195.974 187.397 1.00 157.68 486 VAL C CA 1
ATOM 7025 C C . VAL B 2 109 ? 193.732 195.112 188.461 1.00 157.68 486 VAL C C 1
ATOM 7026 O O . VAL B 2 109 ? 193.050 194.443 189.246 1.00 157.68 486 VAL C O 1
ATOM 7039 N N . ASP B 2 110 ? 195.063 195.122 188.501 1.00 160.34 487 ASP C N 1
ATOM 7040 C CA . ASP B 2 110 ? 195.820 194.387 189.512 1.00 160.34 487 ASP C CA 1
ATOM 7041 C C . ASP B 2 110 ? 195.402 192.918 189.541 1.00 160.34 487 ASP C C 1
ATOM 7042 O O . ASP B 2 110 ? 195.242 192.307 190.601 1.00 160.34 487 ASP C O 1
ATOM 7051 N N . LEU B 2 111 ? 195.222 192.351 188.353 1.00 158.16 488 LEU C N 1
ATOM 7052 C CA . LEU B 2 111 ? 194.828 190.954 188.240 1.00 158.16 488 LEU C CA 1
ATOM 7053 C C . LEU B 2 111 ? 195.921 190.057 188.810 1.00 158.16 488 LEU C C 1
ATOM 7054 O O . LEU B 2 111 ? 197.106 190.241 188.517 1.00 158.16 488 LEU C O 1
ATOM 7070 N N . THR B 2 112 ? 195.521 189.086 189.625 1.00 157.88 489 THR C N 1
ATOM 7071 C CA . THR B 2 112 ? 196.461 188.223 190.324 1.00 157.88 489 THR C CA 1
ATOM 7072 C C . THR B 2 112 ? 196.715 186.941 189.537 1.00 157.88 489 THR C C 1
ATOM 7073 O O . THR B 2 112 ? 195.894 186.500 188.731 1.00 157.88 489 THR C O 1
ATOM 7084 N N . ASP B 2 113 ? 197.879 186.337 189.792 1.00 157.93 490 ASP C N 1
ATOM 7085 C CA . ASP B 2 113 ? 198.241 185.108 189.094 1.00 157.93 490 ASP C CA 1
ATOM 7086 C C . ASP B 2 113 ? 197.267 183.979 189.403 1.00 157.93 490 ASP C C 1
ATOM 7087 O O . ASP B 2 113 ? 197.029 183.113 188.552 1.00 157.93 490 ASP C O 1
ATOM 7096 N N . ASP B 2 114 ? 196.699 183.962 190.611 1.00 156.55 491 ASP C N 1
ATOM 7097 C CA . ASP B 2 114 ? 195.668 182.977 190.917 1.00 156.55 491 ASP C CA 1
ATOM 7098 C C . ASP B 2 114 ? 194.464 183.157 190.003 1.00 156.55 491 ASP C C 1
ATOM 7099 O O . ASP B 2 114 ? 193.836 182.176 189.586 1.00 156.55 491 ASP C O 1
ATOM 7108 N N . ASP B 2 115 ? 194.129 184.407 189.678 1.00 157.67 492 ASP C N 1
ATOM 7109 C CA . ASP B 2 115 ? 193.069 184.656 188.707 1.00 157.67 492 ASP C CA 1
ATOM 7110 C C . ASP B 2 115 ? 193.442 184.092 187.343 1.00 157.67 492 ASP C C 1
ATOM 7111 O O . ASP B 2 115 ? 192.586 183.558 186.630 1.00 157.67 492 ASP C O 1
ATOM 7120 N N . ILE B 2 116 ? 194.716 184.202 186.961 1.00 156.54 493 ILE C N 1
ATOM 7121 C CA . ILE B 2 116 ? 195.164 183.622 185.697 1.00 156.54 493 ILE C CA 1
ATOM 7122 C C . ILE B 2 116 ? 194.983 182.111 185.714 1.00 156.54 493 ILE C C 1
ATOM 7123 O O . ILE B 2 116 ? 194.520 181.512 184.734 1.00 156.54 493 ILE C O 1
ATOM 7139 N N . ALA B 2 117 ? 195.362 181.468 186.820 1.00 155.26 494 ALA C N 1
ATOM 7140 C CA . ALA B 2 117 ? 195.206 180.020 186.920 1.00 155.26 494 ALA C CA 1
ATOM 7141 C C . ALA B 2 117 ? 193.739 179.621 186.843 1.00 155.26 494 ALA C C 1
ATOM 7142 O O . ALA B 2 117 ? 193.386 178.641 186.175 1.00 155.26 494 ALA C O 1
ATOM 7149 N N . ALA B 2 118 ? 192.869 180.367 187.527 1.00 154.14 495 ALA C N 1
ATOM 7150 C CA . ALA B 2 118 ? 191.440 180.082 187.462 1.00 154.14 495 ALA C CA 1
ATOM 7151 C C . ALA B 2 118 ? 190.913 180.255 186.044 1.00 154.14 495 ALA C C 1
ATOM 7152 O O . ALA B 2 118 ? 190.106 179.448 185.568 1.00 154.14 495 ALA C O 1
ATOM 7159 N N . PHE B 2 119 ? 191.357 181.304 185.351 1.00 152.26 496 PHE C N 1
ATOM 7160 C CA . PHE B 2 119 ? 190.939 181.508 183.970 1.00 152.26 496 PHE C CA 1
ATOM 7161 C C . PHE B 2 119 ? 191.367 180.340 183.095 1.00 152.26 496 PHE C C 1
ATOM 7162 O O . PHE B 2 119 ? 190.585 179.844 182.277 1.00 152.26 496 PHE C O 1
ATOM 7179 N N . ARG B 2 120 ? 192.613 179.892 183.246 1.00 152.65 497 ARG C N 1
ATOM 7180 C CA . ARG B 2 120 ? 193.097 178.787 182.425 1.00 152.65 497 ARG C CA 1
ATOM 7181 C C . ARG B 2 120 ? 192.311 177.513 182.708 1.00 152.65 497 ARG C C 1
ATOM 7182 O O . ARG B 2 120 ? 191.894 176.805 181.782 1.00 152.65 497 ARG C O 1
ATOM 7203 N N . LYS B 2 121 ? 192.010 177.256 183.983 1.00 151.81 498 LYS C N 1
ATOM 7204 C CA . LYS B 2 121 ? 191.202 176.072 184.378 1.00 151.81 498 LYS C CA 1
ATOM 7205 C C . LYS B 2 121 ? 189.875 176.142 183.620 1.00 151.81 498 LYS C C 1
ATOM 7206 O O . LYS B 2 121 ? 189.490 175.120 183.017 1.00 151.81 498 LYS C O 1
ATOM 7225 N N . GLU B 2 122 ? 189.236 177.312 183.591 1.00 150.67 499 GLU C N 1
ATOM 7226 C CA . GLU B 2 122 ? 187.909 177.488 182.945 1.00 150.67 499 GLU C CA 1
ATOM 7227 C C . GLU B 2 122 ? 188.090 177.648 181.435 1.00 150.67 499 GLU C C 1
ATOM 7228 O O . GLU B 2 122 ? 187.119 177.401 180.701 1.00 150.67 499 GLU C O 1
ATOM 7240 N N . ARG B 2 123 ? 189.288 178.030 180.992 1.00 148.76 500 ARG C N 1
ATOM 7241 C CA . ARG B 2 123 ? 189.590 178.184 179.551 1.00 148.76 500 ARG C CA 1
ATOM 7242 C C . ARG B 2 123 ? 189.207 176.871 178.876 1.00 148.76 500 ARG C C 1
ATOM 7243 O O . ARG B 2 123 ? 188.651 176.932 177.768 1.00 148.76 500 ARG C O 1
ATOM 7264 N N . ALA B 2 124 ? 189.469 175.739 179.528 1.00 149.08 501 ALA C N 1
ATOM 7265 C CA . ALA B 2 124 ? 189.170 174.395 178.987 1.00 149.08 501 ALA C CA 1
ATOM 7266 C C . ALA B 2 124 ? 187.833 173.899 179.540 1.00 149.08 501 ALA C C 1
ATOM 7267 O O . ALA B 2 124 ? 187.059 173.324 178.754 1.00 149.08 501 ALA C O 1
ATOM 7274 N N . ARG B 2 125 ? 187.568 174.109 180.830 1.00 149.95 502 ARG C N 1
ATOM 7275 C CA . ARG B 2 125 ? 186.325 173.614 181.472 1.00 149.95 502 ARG C CA 1
ATOM 7276 C C . ARG B 2 125 ? 185.124 174.171 180.713 1.00 149.95 502 ARG C C 1
ATOM 7277 O O . ARG B 2 125 ? 184.353 173.369 180.159 1.00 149.95 502 ARG C O 1
ATOM 7298 N N . SER B 2 126 ? 184.977 175.493 180.677 1.00 142.86 503 SER C N 1
ATOM 7299 C CA . SER B 2 126 ? 183.831 176.159 180.008 1.00 142.86 503 SER C CA 1
ATOM 7300 C C . SER B 2 126 ? 183.765 175.701 178.551 1.00 142.86 503 SER C C 1
ATOM 7301 O O . SER B 2 126 ? 184.814 175.746 177.881 1.00 142.86 503 SER C O 1
ATOM 7309 N N . HIS B 2 127 ? 182.592 175.274 178.078 1.00 127.27 504 HIS C N 1
ATOM 7310 C CA . HIS B 2 127 ? 182.412 174.878 176.657 1.00 127.27 504 HIS C CA 1
ATOM 7311 C C . HIS B 2 127 ? 183.006 175.984 175.786 1.00 127.27 504 HIS C C 1
ATOM 7312 O O . HIS B 2 127 ? 182.871 177.158 176.158 1.00 127.27 504 HIS C O 1
ATOM 7326 N N . ARG B 2 128 ? 183.654 175.637 174.674 1.00 116.41 505 ARG C N 1
ATOM 7327 C CA . ARG B 2 128 ? 184.229 176.623 173.773 1.00 116.41 505 ARG C CA 1
ATOM 7328 C C . ARG B 2 128 ? 183.128 177.408 173.061 1.00 116.41 505 ARG C C 1
ATOM 7329 O O . ARG B 2 128 ? 181.955 177.028 173.051 1.00 116.41 505 ARG C O 1
ATOM 7350 N N . PHE B 2 129 ? 183.529 178.526 172.457 1.00 111.20 506 PHE C N 1
ATOM 7351 C CA . PHE B 2 129 ? 182.613 179.386 171.709 1.00 111.20 506 PHE C CA 1
ATOM 7352 C C . PHE B 2 129 ? 181.554 179.986 172.633 1.00 111.20 506 PHE C C 1
ATOM 7353 O O . PHE B 2 129 ? 180.352 179.917 172.369 1.00 111.20 506 PHE C O 1
ATOM 7370 N N . THR B 2 130 ? 182.012 180.582 173.729 1.00 128.73 507 THR C N 1
ATOM 7371 C CA . THR B 2 130 ? 181.115 181.190 174.702 1.00 128.73 507 THR C CA 1
ATOM 7372 C C . THR B 2 130 ? 181.916 182.159 175.563 1.00 128.73 507 THR C C 1
ATOM 7373 O O . THR B 2 130 ? 183.119 182.350 175.369 1.00 128.73 507 THR C O 1
ATOM 7384 N N . SER B 2 131 ? 181.228 182.774 176.521 1.00 139.72 508 SER C N 1
ATOM 7385 C CA . SER B 2 131 ? 181.864 183.717 177.427 1.00 139.72 508 SER C CA 1
ATOM 7386 C C . SER B 2 131 ? 182.764 182.994 178.422 1.00 139.72 508 SER C C 1
ATOM 7387 O O . SER B 2 131 ? 182.594 181.804 178.699 1.00 139.72 508 SER C O 1
ATOM 7395 N N . ILE B 2 132 ? 183.732 183.728 178.961 1.00 146.91 509 ILE C N 1
ATOM 7396 C CA . ILE B 2 132 ? 184.629 183.195 179.984 1.00 146.91 509 ILE C CA 1
ATOM 7397 C C . ILE B 2 132 ? 184.935 184.298 180.993 1.00 146.91 509 ILE C C 1
ATOM 7398 O O . ILE B 2 132 ? 185.376 185.388 180.599 1.00 146.91 509 ILE C O 1
ATOM 7414 N N . PRO B 2 133 ? 184.708 184.081 182.288 1.00 148.93 510 PRO C N 1
ATOM 7415 C CA . PRO B 2 133 ? 185.053 185.099 183.282 1.00 148.93 510 PRO C CA 1
ATOM 7416 C C . PRO B 2 133 ? 186.453 184.914 183.843 1.00 148.93 510 PRO C C 1
ATOM 7417 O O . PRO B 2 133 ? 187.000 183.810 183.885 1.00 148.93 510 PRO C O 1
ATOM 7428 N N . VAL B 2 134 ? 187.035 186.031 184.282 1.00 152.95 511 VAL C N 1
ATOM 7429 C CA . VAL B 2 134 ? 188.374 186.056 184.858 1.00 152.95 511 VAL C CA 1
ATOM 7430 C C . VAL B 2 134 ? 188.368 186.650 186.263 1.00 152.95 511 VAL C C 1
ATOM 7431 O O . VAL B 2 134 ? 188.993 186.108 187.180 1.00 152.95 511 VAL C O 1
ATOM 7444 N N . LYS B 2 135 ? 187.664 187.764 186.451 1.00 152.77 512 LYS C N 1
ATOM 7445 C CA . LYS B 2 135 ? 187.708 188.526 187.689 1.00 152.77 512 LYS C CA 1
ATOM 7446 C C . LYS B 2 135 ? 186.319 188.622 188.303 1.00 152.77 512 LYS C C 1
ATOM 7447 O O . LYS B 2 135 ? 185.310 188.692 187.595 1.00 152.77 512 LYS C O 1
ATOM 7466 N N . THR B 2 136 ? 186.280 188.626 189.634 1.00 149.27 513 THR C N 1
ATOM 7467 C CA . THR B 2 136 ? 185.041 188.727 190.388 1.00 149.27 513 THR C CA 1
ATOM 7468 C C . THR B 2 136 ? 185.166 189.833 191.428 1.00 149.27 513 THR C C 1
ATOM 7469 O O . THR B 2 136 ? 186.267 190.222 191.825 1.00 149.27 513 THR C O 1
ATOM 7480 N N . ASN B 2 137 ? 184.012 190.338 191.864 1.00 146.80 514 ASN C N 1
ATOM 7481 C CA . ASN B 2 137 ? 183.953 191.409 192.859 1.00 146.80 514 ASN C CA 1
ATOM 7482 C C . ASN B 2 137 ? 184.753 192.625 192.404 1.00 146.80 514 ASN C C 1
ATOM 7483 O O . ASN B 2 137 ? 185.439 193.273 193.197 1.00 146.80 514 ASN C O 1
ATOM 7494 N N . LEU B 2 138 ? 184.669 192.937 191.114 1.00 151.99 515 LEU C N 1
ATOM 7495 C CA . LEU B 2 138 ? 185.382 194.088 190.579 1.00 151.99 515 LEU C CA 1
ATOM 7496 C C . LEU B 2 138 ? 184.939 195.358 191.295 1.00 151.99 515 LEU C C 1
ATOM 7497 O O . LEU B 2 138 ? 183.742 195.604 191.467 1.00 151.99 515 LEU C O 1
ATOM 7513 N N . THR B 2 139 ? 185.910 196.163 191.715 1.00 155.61 516 THR C N 1
ATOM 7514 C CA . THR B 2 139 ? 185.612 197.396 192.425 1.00 155.61 516 THR C CA 1
ATOM 7515 C C . THR B 2 139 ? 185.282 198.515 191.441 1.00 155.61 516 THR C C 1
ATOM 7516 O O . THR B 2 139 ? 185.574 198.439 190.245 1.00 155.61 516 THR C O 1
ATOM 7527 N N . GLU B 2 140 ? 184.661 199.572 191.969 1.00 157.07 517 GLU C N 1
ATOM 7528 C CA . GLU B 2 140 ? 184.243 200.683 191.120 1.00 157.07 517 GLU C CA 1
ATOM 7529 C C . GLU B 2 140 ? 185.441 201.360 190.467 1.00 157.07 517 GLU C C 1
ATOM 7530 O O . GLU B 2 140 ? 185.383 201.742 189.292 1.00 157.07 517 GLU C O 1
ATOM 7542 N N . VAL B 2 141 ? 186.533 201.530 191.215 1.00 157.46 518 VAL C N 1
ATOM 7543 C CA . VAL B 2 141 ? 187.727 202.153 190.650 1.00 157.46 518 VAL C CA 1
ATOM 7544 C C . VAL B 2 141 ? 188.266 201.317 189.497 1.00 157.46 518 VAL C C 1
ATOM 7545 O O . VAL B 2 141 ? 188.661 201.851 188.452 1.00 157.46 518 VAL C O 1
ATOM 7558 N N . GLN B 2 142 ? 188.300 199.994 189.668 1.00 156.57 519 GLN C N 1
ATOM 7559 C CA . GLN B 2 142 ? 188.752 199.121 188.593 1.00 156.57 519 GLN C CA 1
ATOM 7560 C C . GLN B 2 142 ? 187.837 199.215 187.379 1.00 156.57 519 GLN C C 1
ATOM 7561 O O . GLN B 2 142 ? 188.318 199.220 186.239 1.00 156.57 519 GLN C O 1
ATOM 7575 N N . VAL B 2 143 ? 186.524 199.292 187.602 1.00 155.55 520 VAL C N 1
ATOM 7576 C CA . VAL B 2 143 ? 185.592 199.455 186.492 1.00 155.55 520 VAL C CA 1
ATOM 7577 C C . VAL B 2 143 ? 185.878 200.751 185.747 1.00 155.55 520 VAL C C 1
ATOM 7578 O O . VAL B 2 143 ? 185.886 200.784 184.512 1.00 155.55 520 VAL C O 1
ATOM 7591 N N . ALA B 2 144 ? 186.105 201.841 186.484 1.00 158.08 521 ALA C N 1
ATOM 7592 C CA . ALA B 2 144 ? 186.392 203.119 185.841 1.00 158.08 521 ALA C CA 1
ATOM 7593 C C . ALA B 2 144 ? 187.686 203.055 185.039 1.00 158.08 521 ALA C C 1
ATOM 7594 O O . ALA B 2 144 ? 187.758 203.573 183.918 1.00 158.08 521 ALA C O 1
ATOM 7601 N N . ARG B 2 145 ? 188.724 202.432 185.601 1.00 158.30 522 ARG C N 1
ATOM 7602 C CA . ARG B 2 145 ? 189.988 202.309 184.881 1.00 158.30 522 ARG C CA 1
ATOM 7603 C C . ARG B 2 145 ? 189.805 201.514 183.595 1.00 158.30 522 ARG C C 1
ATOM 7604 O O . ARG B 2 145 ? 190.286 201.914 182.526 1.00 158.30 522 ARG C O 1
ATOM 7625 N N . PHE B 2 146 ? 189.096 200.386 183.674 1.00 155.55 523 PHE C N 1
ATOM 7626 C CA . PHE B 2 146 ? 188.861 199.591 182.475 1.00 155.55 523 PHE C CA 1
ATOM 7627 C C . PHE B 2 146 ? 188.071 200.386 181.444 1.00 155.55 523 PHE C C 1
ATOM 7628 O O . PHE B 2 146 ? 188.384 200.351 180.249 1.00 155.55 523 PHE C O 1
ATOM 7645 N N . ALA B 2 147 ? 187.045 201.114 181.888 1.00 157.74 524 ALA C N 1
ATOM 7646 C CA . ALA B 2 147 ? 186.232 201.886 180.956 1.00 157.74 524 ALA C CA 1
ATOM 7647 C C . ALA B 2 147 ? 187.059 202.957 180.262 1.00 157.74 524 ALA C C 1
ATOM 7648 O O . ALA B 2 147 ? 186.916 203.176 179.053 1.00 157.74 524 ALA C O 1
ATOM 7655 N N . VAL B 2 148 ? 187.931 203.639 181.007 1.00 158.78 525 VAL C N 1
ATOM 7656 C CA . VAL B 2 148 ? 188.732 204.698 180.401 1.00 158.78 525 VAL C CA 1
ATOM 7657 C C . VAL B 2 148 ? 189.846 204.143 179.522 1.00 158.78 525 VAL C C 1
ATOM 7658 O O . VAL B 2 148 ? 190.312 204.846 178.617 1.00 158.78 525 VAL C O 1
ATOM 7671 N N . ASN B 2 149 ? 190.289 202.907 179.753 1.00 158.58 526 ASN C N 1
ATOM 7672 C CA . ASN B 2 149 ? 191.282 202.262 178.899 1.00 158.58 526 ASN C CA 1
ATOM 7673 C C . ASN B 2 149 ? 190.731 200.972 178.299 1.00 158.58 526 ASN C C 1
ATOM 7674 O O . ASN B 2 149 ? 191.428 199.959 178.203 1.00 158.58 526 ASN C O 1
ATOM 7685 N N . GLN B 2 150 ? 189.464 201.000 177.881 1.00 156.80 527 GLN C N 1
ATOM 7686 C CA . GLN B 2 150 ? 188.836 199.810 177.317 1.00 156.80 527 GLN C CA 1
ATOM 7687 C C . GLN B 2 150 ? 189.291 199.550 175.885 1.00 156.80 527 GLN C C 1
ATOM 7688 O O . GLN B 2 150 ? 189.453 198.392 175.485 1.00 156.80 527 GLN C O 1
ATOM 7702 N N . TYR B 2 151 ? 189.505 200.608 175.102 1.00 156.20 528 TYR C N 1
ATOM 7703 C CA . TYR B 2 151 ? 189.835 200.447 173.691 1.00 156.20 528 TYR C CA 1
ATOM 7704 C C . TYR B 2 151 ? 191.180 199.772 173.466 1.00 156.20 528 TYR C C 1
ATOM 7705 O O . TYR B 2 151 ? 191.455 199.345 172.340 1.00 156.20 528 TYR C O 1
ATOM 7723 N N . ARG B 2 152 ? 192.018 199.662 174.498 1.00 155.71 529 ARG C N 1
ATOM 7724 C CA . ARG B 2 152 ? 193.352 199.088 174.366 1.00 155.71 529 ARG C CA 1
ATOM 7725 C C . ARG B 2 152 ? 193.379 197.592 174.659 1.00 155.71 529 ARG C C 1
ATOM 7726 O O . ARG B 2 152 ? 194.422 197.061 175.066 1.00 155.71 529 ARG C O 1
ATOM 7747 N N . PHE B 2 153 ? 192.260 196.895 174.464 1.00 156.01 530 PHE C N 1
ATOM 7748 C CA . PHE B 2 153 ? 192.197 195.458 174.661 1.00 156.01 530 PHE C CA 1
ATOM 7749 C C . PHE B 2 153 ? 191.513 194.806 173.467 1.00 156.01 530 PHE C C 1
ATOM 7750 O O . PHE B 2 153 ? 190.607 195.401 172.871 1.00 156.01 530 PHE C O 1
ATOM 7767 N N . PRO B 2 154 ? 191.918 193.585 173.090 1.00 155.39 531 PRO C N 1
ATOM 7768 C CA . PRO B 2 154 ? 191.352 192.974 171.879 1.00 155.39 531 PRO C CA 1
ATOM 7769 C C . PRO B 2 154 ? 189.857 192.713 171.978 1.00 155.39 531 PRO C C 1
ATOM 7770 O O . PRO B 2 154 ? 189.084 193.191 171.141 1.00 155.39 531 PRO C O 1
ATOM 7781 N N . GLY B 2 155 ? 189.440 191.957 172.991 1.00 151.64 532 GLY C N 1
ATOM 7782 C CA . GLY B 2 155 ? 188.048 191.570 173.113 1.00 151.64 532 GLY C CA 1
ATOM 7783 C C . GLY B 2 155 ? 187.538 191.497 174.538 1.00 151.64 532 GLY C C 1
ATOM 7784 O O . GLY B 2 155 ? 186.592 190.757 174.818 1.00 151.64 532 GLY C O 1
ATOM 7788 N N . VAL B 2 156 ? 188.142 192.254 175.443 1.00 152.07 533 VAL C N 1
ATOM 7789 C CA . VAL B 2 156 ? 187.757 192.232 176.849 1.00 152.07 533 VAL C CA 1
ATOM 7790 C C . VAL B 2 156 ? 186.692 193.291 177.088 1.00 152.07 533 VAL C C 1
ATOM 7791 O O . VAL B 2 156 ? 186.817 194.434 176.632 1.00 152.07 533 VAL C O 1
ATOM 7804 N N . GLU B 2 157 ? 185.634 192.912 177.805 1.00 145.06 534 GLU C N 1
ATOM 7805 C CA . GLU B 2 157 ? 184.538 193.827 178.109 1.00 145.06 534 GLU C CA 1
ATOM 7806 C C . GLU B 2 157 ? 184.065 193.578 179.531 1.00 145.06 534 GLU C C 1
ATOM 7807 O O . GLU B 2 157 ? 183.988 192.425 179.967 1.00 145.06 534 GLU C O 1
ATOM 7819 N N . VAL B 2 158 ? 183.755 194.658 180.250 1.00 147.81 535 VAL C N 1
ATOM 7820 C CA . VAL B 2 158 ? 183.203 194.537 181.593 1.00 147.81 535 VAL C CA 1
ATOM 7821 C C . VAL B 2 158 ? 181.684 194.483 181.511 1.00 147.81 535 VAL C C 1
ATOM 7822 O O . VAL B 2 158 ? 181.059 195.195 180.712 1.00 147.81 535 VAL C O 1
ATOM 7835 N N . LYS B 2 159 ? 181.079 193.632 182.337 1.00 143.90 536 LYS C N 1
ATOM 7836 C CA . LYS B 2 159 ? 179.631 193.470 182.341 1.00 143.90 536 LYS C CA 1
ATOM 7837 C C . LYS B 2 159 ? 179.158 193.249 183.768 1.00 143.90 536 LYS C C 1
ATOM 7838 O O . LYS B 2 159 ? 179.813 192.540 184.537 1.00 143.90 536 LYS C O 1
ATOM 7857 N N . GLY B 2 160 ? 178.026 193.858 184.113 1.00 142.72 537 GLY C N 1
ATOM 7858 C CA . GLY B 2 160 ? 177.440 193.690 185.428 1.00 142.72 537 GLY C CA 1
ATOM 7859 C C . GLY B 2 160 ? 176.357 192.632 185.446 1.00 142.72 537 GLY C C 1
ATOM 7860 O O . GLY B 2 160 ? 175.385 192.719 184.691 1.00 142.72 537 GLY C O 1
ATOM 7864 N N . TYR B 2 161 ? 176.511 191.630 186.306 1.00 141.07 538 TYR C N 1
ATOM 7865 C CA . TYR B 2 161 ? 175.571 190.522 186.408 1.00 141.07 538 TYR C CA 1
ATOM 7866 C C . TYR B 2 161 ? 174.958 190.506 187.800 1.00 141.07 538 TYR C C 1
ATOM 7867 O O . TYR B 2 161 ? 175.678 190.563 188.801 1.00 141.07 538 TYR C O 1
ATOM 7885 N N . LYS B 2 162 ? 173.631 190.421 187.857 1.00 136.04 539 LYS C N 1
ATOM 7886 C CA . LYS B 2 162 ? 172.911 190.440 189.127 1.00 136.04 539 LYS C CA 1
ATOM 7887 C C . LYS B 2 162 ? 173.219 189.161 189.889 1.00 136.04 539 LYS C C 1
ATOM 7888 O O . LYS B 2 162 ? 172.719 188.085 189.554 1.00 136.04 539 LYS C O 1
ATOM 7907 N N . ARG B 2 163 ? 174.045 189.275 190.921 1.00 136.61 540 ARG C N 1
ATOM 7908 C CA . ARG B 2 163 ? 174.378 188.157 191.790 1.00 136.61 540 ARG C CA 1
ATOM 7909 C C . ARG B 2 163 ? 173.656 188.349 193.114 1.00 136.61 540 ARG C C 1
ATOM 7910 O O . ARG B 2 163 ? 173.719 189.431 193.707 1.00 136.61 540 ARG C O 1
ATOM 7931 N N . ARG B 2 164 ? 172.968 187.307 193.573 1.00 131.26 541 ARG C N 1
ATOM 7932 C CA . ARG B 2 164 ? 172.125 187.441 194.752 1.00 131.26 541 ARG C CA 1
ATOM 7933 C C . ARG B 2 164 ? 172.927 187.995 195.920 1.00 131.26 541 ARG C C 1
ATOM 7934 O O . ARG B 2 164 ? 173.937 187.414 196.326 1.00 131.26 541 ARG C O 1
ATOM 7955 N N . TYR B 2 165 ? 172.473 189.124 196.453 1.00 133.17 542 TYR C N 1
ATOM 7956 C CA . TYR B 2 165 ? 173.086 189.760 197.608 1.00 133.17 542 TYR C CA 1
ATOM 7957 C C . TYR B 2 165 ? 172.252 189.453 198.843 1.00 133.17 542 TYR C C 1
ATOM 7958 O O . TYR B 2 165 ? 171.019 189.464 198.789 1.00 133.17 542 TYR C O 1
ATOM 7976 N N . TYR B 2 166 ? 172.929 189.176 199.955 1.00 132.94 543 TYR C N 1
ATOM 7977 C CA . TYR B 2 166 ? 172.280 188.898 201.234 1.00 132.94 543 TYR C CA 1
ATOM 7978 C C . TYR B 2 166 ? 172.699 189.993 202.205 1.00 132.94 543 TYR C C 1
ATOM 7979 O O . TYR B 2 166 ? 173.734 189.872 202.879 1.00 132.94 543 TYR C O 1
ATOM 7997 N N . PRO B 2 167 ? 171.929 191.082 202.311 1.00 133.21 544 PRO C N 1
ATOM 7998 C CA . PRO B 2 167 ? 172.372 192.191 203.172 1.00 133.21 544 PRO C CA 1
ATOM 7999 C C . PRO B 2 167 ? 172.608 191.772 204.608 1.00 133.21 544 PRO C C 1
ATOM 8000 O O . PRO B 2 167 ? 173.516 192.296 205.263 1.00 133.21 544 PRO C O 1
ATOM 8011 N N . TYR B 2 168 ? 171.813 190.837 205.117 1.00 135.25 545 TYR C N 1
ATOM 8012 C CA . TYR B 2 168 ? 171.998 190.332 206.467 1.00 135.25 545 TYR C CA 1
ATOM 8013 C C . TYR B 2 168 ? 172.959 189.152 206.519 1.00 135.25 545 TYR C C 1
ATOM 8014 O O . TYR B 2 168 ? 173.302 188.700 207.617 1.00 135.25 545 TYR C O 1
ATOM 8032 N N . GLY B 2 169 ? 173.396 188.653 205.368 1.00 134.77 546 GLY C N 1
ATOM 8033 C CA . GLY B 2 169 ? 174.528 187.742 205.323 1.00 134.77 546 GLY C CA 1
ATOM 8034 C C . GLY B 2 169 ? 174.333 186.536 206.215 1.00 134.77 546 GLY C C 1
ATOM 8035 O O . GLY B 2 169 ? 173.378 185.765 206.066 1.00 134.77 546 GLY C O 1
ATOM 8039 N N . SER B 2 170 ? 175.250 186.370 207.170 1.00 135.39 547 SER C N 1
ATOM 8040 C CA . SER B 2 170 ? 175.228 185.201 208.038 1.00 135.39 547 SER C CA 1
ATOM 8041 C C . SER B 2 170 ? 173.944 185.112 208.847 1.00 135.39 547 SER C C 1
ATOM 8042 O O . SER B 2 170 ? 173.632 184.041 209.378 1.00 135.39 547 SER C O 1
ATOM 8050 N N . ALA B 2 171 ? 173.137 186.171 208.873 1.00 137.50 548 ALA C N 1
ATOM 8051 C CA . ALA B 2 171 ? 171.835 186.156 209.575 1.00 137.50 548 ALA C CA 1
ATOM 8052 C C . ALA B 2 171 ? 170.982 184.993 209.058 1.00 137.50 548 ALA C C 1
ATOM 8053 O O . ALA B 2 171 ? 170.763 184.043 209.822 1.00 137.50 548 ALA C O 1
ATOM 8060 N N . LEU B 2 172 ? 170.512 185.062 207.812 1.00 137.16 549 LEU C N 1
ATOM 8061 C CA . LEU B 2 172 ? 169.666 184.005 207.199 1.00 137.16 549 LEU C CA 1
ATOM 8062 C C . LEU B 2 172 ? 170.412 183.410 206.004 1.00 137.16 549 LEU C C 1
ATOM 8063 O O . LEU B 2 172 ? 170.275 183.974 204.905 1.00 137.16 549 LEU C O 1
ATOM 8079 N N . THR B 2 173 ? 171.188 182.342 206.207 1.00 136.15 550 THR C N 1
ATOM 8080 C CA . THR B 2 173 ? 171.984 181.676 205.140 1.00 136.15 550 THR C CA 1
ATOM 8081 C C . THR B 2 173 ? 171.490 180.251 204.940 1.00 136.15 550 THR C C 1
ATOM 8082 O O . THR B 2 173 ? 171.516 179.783 203.794 1.00 136.15 550 THR C O 1
ATOM 8093 N N . HIS B 2 174 ? 171.132 179.573 206.025 1.00 136.60 551 HIS C N 1
ATOM 8094 C CA . HIS B 2 174 ? 170.609 178.190 205.957 1.00 136.60 551 HIS C CA 1
ATOM 8095 C C . HIS B 2 174 ? 169.123 178.284 205.615 1.00 136.60 551 HIS C C 1
ATOM 8096 O O . HIS B 2 174 ? 168.649 177.493 204.778 1.00 136.60 551 HIS C O 1
ATOM 8110 N N . VAL B 2 175 ? 168.417 179.242 206.216 1.00 136.29 552 VAL C N 1
ATOM 8111 C CA . VAL B 2 175 ? 166.958 179.432 205.978 1.00 136.29 552 VAL C CA 1
ATOM 8112 C C . VAL B 2 175 ? 166.775 179.948 204.563 1.00 136.29 552 VAL C C 1
ATOM 8113 O O . VAL B 2 175 ? 166.151 179.233 203.817 1.00 136.29 552 VAL C O 1
ATOM 8126 N N . ILE B 2 176 ? 167.317 181.120 204.232 1.00 133.83 553 ILE C N 1
ATOM 8127 C CA . ILE B 2 176 ? 167.120 181.766 202.903 1.00 133.83 553 ILE C CA 1
ATOM 8128 C C . ILE B 2 176 ? 167.898 180.983 201.847 1.00 133.83 553 ILE C C 1
ATOM 8129 O O . ILE B 2 176 ? 167.347 180.841 200.760 1.00 133.83 553 ILE C O 1
ATOM 8145 N N . GLY B 2 177 ? 169.119 180.520 202.136 1.00 133.84 554 GLY C N 1
ATOM 8146 C CA . GLY B 2 177 ? 169.931 179.752 201.215 1.00 133.84 554 GLY C CA 1
ATOM 8147 C C . GLY B 2 177 ? 170.942 180.608 200.485 1.00 133.84 554 GLY C C 1
ATOM 8148 O O . GLY B 2 177 ? 171.077 181.815 200.705 1.00 133.84 554 GLY C O 1
ATOM 8152 N N . TYR B 2 178 ? 171.671 179.947 199.591 1.00 132.07 555 TYR C N 1
ATOM 8153 C CA . TYR B 2 178 ? 172.663 180.610 198.764 1.00 132.07 555 TYR C CA 1
ATOM 8154 C C . TYR B 2 178 ? 172.580 180.045 197.356 1.00 132.07 555 TYR C C 1
ATOM 8155 O O . TYR B 2 178 ? 172.225 178.881 197.159 1.00 132.07 555 TYR C O 1
ATOM 8173 N N . VAL B 2 179 ? 172.916 180.881 196.380 1.00 130.33 556 VAL C N 1
ATOM 8174 C CA . VAL B 2 179 ? 172.928 180.498 194.975 1.00 130.33 556 VAL C CA 1
ATOM 8175 C C . VAL B 2 179 ? 174.379 180.414 194.526 1.00 130.33 556 VAL C C 1
ATOM 8176 O O . VAL B 2 179 ? 175.142 181.374 194.687 1.00 130.33 556 VAL C O 1
ATOM 8189 N N . SER B 2 180 ? 174.761 179.264 193.976 1.00 130.58 557 SER C N 1
ATOM 8190 C CA . SER B 2 180 ? 176.131 179.016 193.558 1.00 130.58 557 SER C CA 1
ATOM 8191 C C . SER B 2 180 ? 176.146 178.567 192.105 1.00 130.58 557 SER C C 1
ATOM 8192 O O . SER B 2 180 ? 175.106 178.315 191.492 1.00 130.58 557 SER C O 1
ATOM 8200 N N . LYS B 2 181 ? 177.357 178.447 191.571 1.00 131.85 558 LYS C N 1
ATOM 8201 C CA . LYS B 2 181 ? 177.542 178.250 190.141 1.00 131.85 558 LYS C CA 1
ATOM 8202 C C . LYS B 2 181 ? 176.947 176.921 189.699 1.00 131.85 558 LYS C C 1
ATOM 8203 O O . LYS B 2 181 ? 176.983 175.929 190.433 1.00 131.85 558 LYS C O 1
ATOM 8222 N N . ILE B 2 182 ? 176.397 176.905 188.491 1.00 128.99 559 ILE C N 1
ATOM 8223 C CA . ILE B 2 182 ? 175.884 175.671 187.907 1.00 128.99 559 ILE C CA 1
ATOM 8224 C C . ILE B 2 182 ? 177.046 174.892 187.306 1.00 128.99 559 ILE C C 1
ATOM 8225 O O . ILE B 2 182 ? 177.740 175.377 186.406 1.00 128.99 559 ILE C O 1
ATOM 8241 N N . ASN B 2 183 ? 177.274 173.688 187.819 1.00 130.53 560 ASN C N 1
ATOM 8242 C CA . ASN B 2 183 ? 178.326 172.821 187.325 1.00 130.53 560 ASN C CA 1
ATOM 8243 C C . ASN B 2 183 ? 177.719 171.782 186.385 1.00 130.53 560 ASN C C 1
ATOM 8244 O O . ASN B 2 183 ? 176.527 171.819 186.068 1.00 130.53 560 ASN C O 1
ATOM 8255 N N . ASP B 2 184 ? 178.545 170.840 185.929 1.00 131.04 561 ASP C N 1
ATOM 8256 C CA . ASP B 2 184 ? 178.058 169.826 185.002 1.00 131.04 561 ASP C CA 1
ATOM 8257 C C . ASP B 2 184 ? 176.998 168.940 185.643 1.00 131.04 561 ASP C C 1
ATOM 8258 O O . ASP B 2 184 ? 176.056 168.514 184.964 1.00 131.04 561 ASP C O 1
ATOM 8267 N N . LYS B 2 185 ? 177.131 168.645 186.938 1.00 129.47 562 LYS C N 1
ATOM 8268 C CA . LYS B 2 185 ? 176.138 167.807 187.601 1.00 129.47 562 LYS C CA 1
ATOM 8269 C C . LYS B 2 185 ? 174.769 168.475 187.605 1.00 129.47 562 LYS C C 1
ATOM 8270 O O . LYS B 2 185 ? 173.755 167.830 187.313 1.00 129.47 562 LYS C O 1
ATOM 8289 N N . ASP B 2 186 ? 174.715 169.769 187.923 1.00 129.71 563 ASP C N 1
ATOM 8290 C CA . ASP B 2 186 ? 173.440 170.477 187.862 1.00 129.71 563 ASP C CA 1
ATOM 8291 C C . ASP B 2 186 ? 172.928 170.554 186.431 1.00 129.71 563 ASP C C 1
ATOM 8292 O O . ASP B 2 186 ? 171.718 170.468 186.190 1.00 129.71 563 ASP C O 1
ATOM 8301 N N . VAL B 2 187 ? 173.833 170.717 185.465 1.00 128.36 564 VAL C N 1
ATOM 8302 C CA . VAL B 2 187 ? 173.415 170.791 184.068 1.00 128.36 564 VAL C CA 1
ATOM 8303 C C . VAL B 2 187 ? 172.723 169.498 183.656 1.00 128.36 564 VAL C C 1
ATOM 8304 O O . VAL B 2 187 ? 171.639 169.515 183.062 1.00 128.36 564 VAL C O 1
ATOM 8317 N N . GLU B 2 188 ? 173.329 168.354 183.980 1.00 129.19 565 GLU C N 1
ATOM 8318 C CA . GLU B 2 188 ? 172.712 167.084 183.609 1.00 129.19 565 GLU C CA 1
ATOM 8319 C C . GLU B 2 188 ? 171.458 166.809 184.431 1.00 129.19 565 GLU C C 1
ATOM 8320 O O . GLU B 2 188 ? 170.512 166.195 183.923 1.00 129.19 565 GLU C O 1
ATOM 8332 N N . ARG B 2 189 ? 171.420 167.257 185.688 1.00 128.71 566 ARG C N 1
ATOM 8333 C CA . ARG B 2 189 ? 170.206 167.100 186.482 1.00 128.71 566 ARG C CA 1
ATOM 8334 C C . ARG B 2 189 ? 169.043 167.857 185.856 1.00 128.71 566 ARG C C 1
ATOM 8335 O O . ARG B 2 189 ? 167.921 167.343 185.788 1.00 128.71 566 ARG C O 1
ATOM 8356 N N . LEU B 2 190 ? 169.291 169.084 185.394 1.00 125.95 567 LEU C N 1
ATOM 8357 C CA . LEU B 2 190 ? 168.235 169.851 184.742 1.00 125.95 567 LEU C CA 1
ATOM 8358 C C . LEU B 2 190 ? 167.898 169.266 183.376 1.00 125.95 567 LEU C C 1
ATOM 8359 O O . LEU B 2 190 ? 166.744 169.330 182.936 1.00 125.95 567 LEU C O 1
ATOM 8375 N N . ASN B 2 191 ? 168.890 168.693 182.689 1.00 126.20 568 ASN C N 1
ATOM 8376 C CA . ASN B 2 191 ? 168.610 167.996 181.438 1.00 126.20 568 ASN C CA 1
ATOM 8377 C C . ASN B 2 191 ? 167.651 166.838 181.667 1.00 126.20 568 ASN C C 1
ATOM 8378 O O . ASN B 2 191 ? 166.734 166.612 180.868 1.00 126.20 568 ASN C O 1
ATOM 8389 N N . ASN B 2 192 ? 167.850 166.089 182.753 1.00 127.14 569 ASN C N 1
ATOM 8390 C CA . ASN B 2 192 ? 166.918 165.021 183.092 1.00 127.14 569 ASN C CA 1
ATOM 8391 C C . ASN B 2 192 ? 165.494 165.552 183.194 1.00 127.14 569 ASN C C 1
ATOM 8392 O O . ASN B 2 192 ? 164.539 164.874 182.797 1.00 127.14 569 ASN C O 1
ATOM 8403 N N . ASP B 2 193 ? 165.332 166.764 183.722 1.00 126.18 570 ASP C N 1
ATOM 8404 C CA . ASP B 2 193 ? 164.027 167.395 183.857 1.00 126.18 570 ASP C CA 1
ATOM 8405 C C . ASP B 2 193 ? 163.707 168.348 182.714 1.00 126.18 570 ASP C C 1
ATOM 8406 O O . ASP B 2 193 ? 162.650 168.985 182.735 1.00 126.18 570 ASP C O 1
ATOM 8415 N N . GLY B 2 194 ? 164.587 168.465 181.722 1.00 125.89 571 GLY C N 1
ATOM 8416 C CA . GLY B 2 194 ? 164.346 169.356 180.605 1.00 125.89 571 GLY C CA 1
ATOM 8417 C C . GLY B 2 194 ? 164.175 170.797 181.039 1.00 125.89 571 GLY C C 1
ATOM 8418 O O . GLY B 2 194 ? 163.244 171.478 180.597 1.00 125.89 571 GLY C O 1
ATOM 8422 N N . LYS B 2 195 ? 165.067 171.272 181.908 1.00 123.31 572 LYS C N 1
ATOM 8423 C CA . LYS B 2 195 ? 164.984 172.619 182.453 1.00 123.31 572 LYS C CA 1
ATOM 8424 C C . LYS B 2 195 ? 166.130 173.521 182.020 1.00 123.31 572 LYS C C 1
ATOM 8425 O O . LYS B 2 195 ? 166.224 174.652 182.511 1.00 123.31 572 LYS C O 1
ATOM 8444 N N . LEU B 2 196 ? 167.004 173.065 181.119 1.00 120.80 573 LEU C N 1
ATOM 8445 C CA . LEU B 2 196 ? 168.058 173.939 180.618 1.00 120.80 573 LEU C CA 1
ATOM 8446 C C . LEU B 2 196 ? 167.480 175.174 179.945 1.00 120.80 573 LEU C C 1
ATOM 8447 O O . LEU B 2 196 ? 168.102 176.242 179.969 1.00 120.80 573 LEU C O 1
ATOM 8463 N N . ALA B 2 197 ? 166.296 175.052 179.343 1.00 107.71 574 ALA C N 1
ATOM 8464 C CA . ALA B 2 197 ? 165.692 176.194 178.669 1.00 107.71 574 ALA C CA 1
ATOM 8465 C C . ALA B 2 197 ? 165.464 177.346 179.637 1.00 107.71 574 ALA C C 1
ATOM 8466 O O . ALA B 2 197 ? 165.760 178.503 179.321 1.00 107.71 574 ALA C O 1
ATOM 8473 N N . ASN B 2 198 ? 164.949 177.050 180.823 1.00 116.62 575 ASN C N 1
ATOM 8474 C CA . ASN B 2 198 ? 164.641 178.074 181.807 1.00 116.62 575 ASN C CA 1
ATOM 8475 C C . ASN B 2 198 ? 165.857 178.482 182.629 1.00 116.62 575 ASN C C 1
ATOM 8476 O O . ASN B 2 198 ? 165.746 179.378 183.471 1.00 116.62 575 ASN C O 1
ATOM 8487 N N . TYR B 2 199 ? 167.019 177.867 182.392 1.00 120.73 576 TYR C N 1
ATOM 8488 C CA . TYR B 2 199 ? 168.192 178.098 183.224 1.00 120.73 576 TYR C CA 1
ATOM 8489 C C . TYR B 2 199 ? 169.417 178.517 182.422 1.00 120.73 576 TYR C C 1
ATOM 8490 O O . TYR B 2 199 ? 170.506 178.631 182.996 1.00 120.73 576 TYR C O 1
ATOM 8508 N N . ALA B 2 200 ? 169.275 178.752 181.117 1.00 111.95 577 ALA C N 1
ATOM 8509 C CA . ALA B 2 200 ? 170.434 179.106 180.306 1.00 111.95 577 ALA C CA 1
ATOM 8510 C C . ALA B 2 200 ? 171.063 180.409 180.779 1.00 111.95 577 ALA C C 1
ATOM 8511 O O . ALA B 2 200 ? 172.291 180.513 180.882 1.00 111.95 577 ALA C O 1
ATOM 8518 N N . ALA B 2 201 ? 170.239 181.413 181.077 1.00 111.59 578 ALA C N 1
ATOM 8519 C CA . ALA B 2 201 ? 170.769 182.726 181.429 1.00 111.59 578 ALA C CA 1
ATOM 8520 C C . ALA B 2 201 ? 171.516 182.688 182.757 1.00 111.59 578 ALA C C 1
ATOM 8521 O O . ALA B 2 201 ? 172.657 183.154 182.853 1.00 111.59 578 ALA C O 1
ATOM 8528 N N . THR B 2 202 ? 170.890 182.132 183.790 1.00 120.38 579 THR C N 1
ATOM 8529 C CA . THR B 2 202 ? 171.434 182.231 185.137 1.00 120.38 579 THR C CA 1
ATOM 8530 C C . THR B 2 202 ? 172.668 181.354 185.291 1.00 120.38 579 THR C C 1
ATOM 8531 O O . THR B 2 202 ? 172.719 180.236 184.770 1.00 120.38 579 THR C O 1
ATOM 8542 N N . HIS B 2 203 ? 173.663 181.866 186.015 1.00 128.13 580 HIS C N 1
ATOM 8543 C CA . HIS B 2 203 ? 174.852 181.093 186.346 1.00 128.13 580 HIS C CA 1
ATOM 8544 C C . HIS B 2 203 ? 174.838 180.573 187.775 1.00 128.13 580 HIS C C 1
ATOM 8545 O O . HIS B 2 203 ? 175.401 179.505 188.035 1.00 128.13 580 HIS C O 1
ATOM 8559 N N . ASP B 2 204 ? 174.209 181.294 188.699 1.00 129.72 581 ASP C N 1
ATOM 8560 C CA . ASP B 2 204 ? 174.130 180.896 190.097 1.00 129.72 581 ASP C CA 1
ATOM 8561 C C . ASP B 2 204 ? 172.737 180.357 190.388 1.00 129.72 581 ASP C C 1
ATOM 8562 O O . ASP B 2 204 ? 171.739 181.041 190.140 1.00 129.72 581 ASP C O 1
ATOM 8571 N N . ILE B 2 205 ? 172.675 179.140 190.921 1.00 126.90 582 ILE C N 1
ATOM 8572 C CA . ILE B 2 205 ? 171.419 178.460 191.208 1.00 126.90 582 ILE C CA 1
ATOM 8573 C C . ILE B 2 205 ? 171.461 177.933 192.634 1.00 126.90 582 ILE C C 1
ATOM 8574 O O . ILE B 2 205 ? 172.490 177.422 193.089 1.00 126.90 582 ILE C O 1
ATOM 8590 N N . GLY B 2 206 ? 170.336 178.050 193.333 1.00 128.54 583 GLY C N 1
ATOM 8591 C CA . GLY B 2 206 ? 170.266 177.685 194.732 1.00 128.54 583 GLY C CA 1
ATOM 8592 C C . GLY B 2 206 ? 170.709 176.267 195.016 1.00 128.54 583 GLY C C 1
ATOM 8593 O O . GLY B 2 206 ? 170.285 175.327 194.339 1.00 128.54 583 GLY C O 1
ATOM 8597 N N . LYS B 2 207 ? 171.571 176.106 196.019 1.00 130.06 584 LYS C N 1
ATOM 8598 C CA . LYS B 2 207 ? 172.004 174.794 196.474 1.00 130.06 584 LYS C CA 1
ATOM 8599 C C . LYS B 2 207 ? 171.355 174.380 197.786 1.00 130.06 584 LYS C C 1
ATOM 8600 O O . LYS B 2 207 ? 171.408 173.196 198.136 1.00 130.06 584 LYS C O 1
ATOM 8619 N N . LEU B 2 208 ? 170.756 175.313 198.517 1.00 132.69 585 LEU C N 1
ATOM 8620 C CA . LEU B 2 208 ? 170.026 174.988 199.737 1.00 132.69 585 LEU C CA 1
ATOM 8621 C C . LEU B 2 208 ? 169.199 176.206 200.131 1.00 132.69 585 LEU C C 1
ATOM 8622 O O . LEU B 2 208 ? 169.145 177.206 199.410 1.00 132.69 585 LEU C O 1
ATOM 8638 N N . GLY B 2 209 ? 168.549 176.106 201.289 1.00 134.45 586 GLY C N 1
ATOM 8639 C CA . GLY B 2 209 ? 167.634 177.126 201.754 1.00 134.45 586 GLY C CA 1
ATOM 8640 C C . GLY B 2 209 ? 166.386 177.233 200.891 1.00 134.45 586 GLY C C 1
ATOM 8641 O O . GLY B 2 209 ? 166.076 176.378 200.062 1.00 134.45 586 GLY C O 1
ATOM 8645 N N . ILE B 2 210 ? 165.661 178.333 201.110 1.00 133.00 587 ILE C N 1
ATOM 8646 C CA . ILE B 2 210 ? 164.476 178.606 200.305 1.00 133.00 587 ILE C CA 1
ATOM 8647 C C . ILE B 2 210 ? 164.855 178.771 198.842 1.00 133.00 587 ILE C C 1
ATOM 8648 O O . ILE B 2 210 ? 164.023 178.571 197.949 1.00 133.00 587 ILE C O 1
ATOM 8664 N N . GLU B 2 211 ? 166.110 179.132 198.569 1.00 131.26 588 GLU C N 1
ATOM 8665 C CA . GLU B 2 211 ? 166.587 179.290 197.173 1.00 131.26 588 GLU C CA 1
ATOM 8666 C C . GLU B 2 211 ? 166.372 177.970 196.433 1.00 131.26 588 GLU C C 1
ATOM 8667 O O . GLU B 2 211 ? 166.214 178.034 195.223 1.00 131.26 588 GLU C O 1
ATOM 8679 N N . ARG B 2 212 ? 166.372 176.822 197.117 1.00 131.59 589 ARG C N 1
ATOM 8680 C CA . ARG B 2 212 ? 166.263 175.516 196.475 1.00 131.59 589 ARG C CA 1
ATOM 8681 C C . ARG B 2 212 ? 164.823 175.011 196.437 1.00 131.59 589 ARG C C 1
ATOM 8682 O O . ARG B 2 212 ? 164.296 174.721 195.359 1.00 131.59 589 ARG C O 1
ATOM 8703 N N . TYR B 2 213 ? 164.173 174.899 197.598 1.00 132.41 590 TYR C N 1
ATOM 8704 C CA . TYR B 2 213 ? 162.824 174.341 197.636 1.00 132.41 590 TYR C CA 1
ATOM 8705 C C . TYR B 2 213 ? 161.883 175.134 196.740 1.00 132.41 590 TYR C C 1
ATOM 8706 O O . TYR B 2 213 ? 161.141 174.563 195.933 1.00 132.41 590 TYR C O 1
ATOM 8724 N N . TYR B 2 214 ? 161.905 176.458 196.866 1.00 130.72 591 TYR C N 1
ATOM 8725 C CA . TYR B 2 214 ? 161.181 177.356 195.970 1.00 130.72 591 TYR C CA 1
ATOM 8726 C C . TYR B 2 214 ? 162.077 177.871 194.858 1.00 130.72 591 TYR C C 1
ATOM 8727 O O . TYR B 2 214 ? 161.914 178.996 194.379 1.00 130.72 591 TYR C O 1
ATOM 8745 N N . GLU B 2 215 ? 163.031 177.048 194.425 1.00 128.28 592 GLU C N 1
ATOM 8746 C CA . GLU B 2 215 ? 163.924 177.451 193.346 1.00 128.28 592 GLU C CA 1
ATOM 8747 C C . GLU B 2 215 ? 163.135 177.829 192.100 1.00 128.28 592 GLU C C 1
ATOM 8748 O O . GLU B 2 215 ? 163.374 178.879 191.494 1.00 128.28 592 GLU C O 1
ATOM 8760 N N . ASP B 2 216 ? 162.185 176.983 191.701 1.00 127.60 593 ASP C N 1
ATOM 8761 C CA . ASP B 2 216 ? 161.358 177.306 190.544 1.00 127.60 593 ASP C CA 1
ATOM 8762 C C . ASP B 2 216 ? 160.440 178.487 190.835 1.00 127.60 593 ASP C C 1
ATOM 8763 O O . ASP B 2 216 ? 160.211 179.332 189.962 1.00 127.60 593 ASP C O 1
ATOM 8772 N N . VAL B 2 217 ? 159.900 178.561 192.053 1.00 129.13 594 VAL C N 1
ATOM 8773 C CA . VAL B 2 217 ? 159.033 179.680 192.412 1.00 129.13 594 VAL C CA 1
ATOM 8774 C C . VAL B 2 217 ? 159.820 180.984 192.423 1.00 129.13 594 VAL C C 1
ATOM 8775 O O . VAL B 2 217 ? 159.356 182.011 191.913 1.00 129.13 594 VAL C O 1
ATOM 8788 N N . LEU B 2 218 ? 161.020 180.968 193.002 1.00 128.21 595 LEU C N 1
ATOM 8789 C CA . LEU B 2 218 ? 161.840 182.164 193.134 1.00 128.21 595 LEU C CA 1
ATOM 8790 C C . LEU B 2 218 ? 162.623 182.492 191.871 1.00 128.21 595 LEU C C 1
ATOM 8791 O O . LEU B 2 218 ? 163.200 183.580 191.784 1.00 128.21 595 LEU C O 1
ATOM 8807 N N . HIS B 2 219 ? 162.659 181.587 190.896 1.00 121.83 596 HIS C N 1
ATOM 8808 C CA . HIS B 2 219 ? 163.355 181.822 189.639 1.00 121.83 596 HIS C CA 1
ATOM 8809 C C . HIS B 2 219 ? 162.397 182.308 188.560 1.00 121.83 596 HIS C C 1
ATOM 8810 O O . HIS B 2 219 ? 162.616 183.367 187.966 1.00 121.83 596 HIS C O 1
ATOM 8824 N N . GLY B 2 220 ? 161.336 181.558 188.289 1.00 119.79 597 GLY C N 1
ATOM 8825 C CA . GLY B 2 220 ? 160.386 181.941 187.270 1.00 119.79 597 GLY C CA 1
ATOM 8826 C C . GLY B 2 220 ? 160.928 181.702 185.877 1.00 119.79 597 GLY C C 1
ATOM 8827 O O . GLY B 2 220 ? 162.081 181.320 185.671 1.00 119.79 597 GLY C O 1
ATOM 8831 N N . GLN B 2 221 ? 160.064 181.938 184.895 1.00 114.95 598 GLN C N 1
ATOM 8832 C CA . GLN B 2 221 ? 160.457 181.766 183.504 1.00 114.95 598 GLN C CA 1
ATOM 8833 C C . GLN B 2 221 ? 161.574 182.740 183.155 1.00 114.95 598 GLN C C 1
ATOM 8834 O O . GLN B 2 221 ? 161.498 183.931 183.471 1.00 114.95 598 GLN C O 1
ATOM 8848 N N . THR B 2 222 ? 162.615 182.231 182.503 1.00 111.16 599 THR C N 1
ATOM 8849 C CA . THR B 2 222 ? 163.737 183.057 182.081 1.00 111.16 599 THR C CA 1
ATOM 8850 C C . THR B 2 222 ? 163.448 183.620 180.697 1.00 111.16 599 THR C C 1
ATOM 8851 O O . THR B 2 222 ? 162.910 182.920 179.834 1.00 111.16 599 THR C O 1
ATOM 8862 N N . GLY B 2 223 ? 163.799 184.882 180.493 1.00 104.37 600 GLY C N 1
ATOM 8863 C CA . GLY B 2 223 ? 163.566 185.519 179.221 1.00 104.37 600 GLY C CA 1
ATOM 8864 C C . GLY B 2 223 ? 164.598 185.104 178.188 1.00 104.37 600 GLY C C 1
ATOM 8865 O O . GLY B 2 223 ? 165.497 184.297 178.425 1.00 104.37 600 GLY C O 1
ATOM 8869 N N . TYR B 2 224 ? 164.443 185.681 177.003 1.00 97.85 601 TYR C N 1
ATOM 8870 C CA . TYR B 2 224 ? 165.372 185.481 175.902 1.00 97.85 601 TYR C CA 1
ATOM 8871 C C . TYR B 2 224 ? 165.190 186.644 174.943 1.00 97.85 601 TYR C C 1
ATOM 8872 O O . TYR B 2 224 ? 164.197 187.372 175.015 1.00 97.85 601 TYR C O 1
ATOM 8890 N N . GLU B 2 225 ? 166.155 186.813 174.046 1.00 97.76 602 GLU C N 1
ATOM 8891 C CA . GLU B 2 225 ? 166.078 187.909 173.094 1.00 97.76 602 GLU C CA 1
ATOM 8892 C C . GLU B 2 225 ? 166.990 187.630 171.911 1.00 97.76 602 GLU C C 1
ATOM 8893 O O . GLU B 2 225 ? 168.054 187.027 172.066 1.00 97.76 602 GLU C O 1
ATOM 8905 N N . GLU B 2 226 ? 166.557 188.074 170.734 1.00 94.30 603 GLU C N 1
ATOM 8906 C CA . GLU B 2 226 ? 167.356 188.017 169.512 1.00 94.30 603 GLU C CA 1
ATOM 8907 C C . GLU B 2 226 ? 167.917 189.415 169.282 1.00 94.30 603 GLU C C 1
ATOM 8908 O O . GLU B 2 226 ? 167.310 190.249 168.610 1.00 94.30 603 GLU C O 1
ATOM 8920 N N . VAL B 2 227 ? 169.094 189.665 169.848 1.00 98.27 604 VAL C N 1
ATOM 8921 C CA . VAL B 2 227 ? 169.727 190.979 169.835 1.00 98.27 604 VAL C CA 1
ATOM 8922 C C . VAL B 2 227 ? 170.916 190.932 168.890 1.00 98.27 604 VAL C C 1
ATOM 8923 O O . VAL B 2 227 ? 171.781 190.057 169.013 1.00 98.27 604 VAL C O 1
ATOM 8936 N N . GLU B 2 228 ? 170.960 191.872 167.951 1.00 96.82 605 GLU C N 1
ATOM 8937 C CA . GLU B 2 228 ? 172.067 191.960 167.004 1.00 96.82 605 GLU C CA 1
ATOM 8938 C C . GLU B 2 228 ? 173.215 192.677 167.699 1.00 96.82 605 GLU C C 1
ATOM 8939 O O . GLU B 2 228 ? 173.227 193.905 167.798 1.00 96.82 605 GLU C O 1
ATOM 8951 N N . VAL B 2 229 ? 174.184 191.909 168.185 1.00 101.24 606 VAL C N 1
ATOM 8952 C CA . VAL B 2 229 ? 175.302 192.442 168.955 1.00 101.24 606 VAL C CA 1
ATOM 8953 C C . VAL B 2 229 ? 176.458 192.728 168.008 1.00 101.24 606 VAL C C 1
ATOM 8954 O O . VAL B 2 229 ? 176.853 191.863 167.215 1.00 101.24 606 VAL C O 1
ATOM 8967 N N . ASN B 2 230 ? 176.993 193.942 168.083 1.00 109.23 607 ASN C N 1
ATOM 8968 C CA . ASN B 2 230 ? 178.174 194.314 167.318 1.00 109.23 607 ASN C CA 1
ATOM 8969 C C . ASN B 2 230 ? 179.420 193.891 168.093 1.00 109.23 607 ASN C C 1
ATOM 8970 O O . ASN B 2 230 ? 179.350 193.128 169.061 1.00 109.23 607 ASN C O 1
ATOM 8981 N N . ASN B 2 231 ? 180.584 194.380 167.668 1.00 119.36 608 ASN C N 1
ATOM 8982 C CA . ASN B 2 231 ? 181.823 194.098 168.381 1.00 119.36 608 ASN C CA 1
ATOM 8983 C C . ASN B 2 231 ? 181.664 194.459 169.851 1.00 119.36 608 ASN C C 1
ATOM 8984 O O . ASN B 2 231 ? 180.800 195.266 170.208 1.00 119.36 608 ASN C O 1
ATOM 8995 N N . ARG B 2 232 ? 182.483 193.857 170.712 1.00 125.15 609 ARG C N 1
ATOM 8996 C CA . ARG B 2 232 ? 182.440 194.036 172.160 1.00 125.15 609 ARG C CA 1
ATOM 8997 C C . ARG B 2 232 ? 181.159 193.492 172.780 1.00 125.15 609 ARG C C 1
ATOM 8998 O O . ARG B 2 232 ? 180.929 193.690 173.980 1.00 125.15 609 ARG C O 1
ATOM 9019 N N . GLY B 2 233 ? 180.321 192.807 172.006 1.00 117.81 610 GLY C N 1
ATOM 9020 C CA . GLY B 2 233 ? 179.096 192.238 172.535 1.00 117.81 610 GLY C CA 1
ATOM 9021 C C . GLY B 2 233 ? 178.189 193.266 173.178 1.00 117.81 610 GLY C C 1
ATOM 9022 O O . GLY B 2 233 ? 177.970 193.234 174.393 1.00 117.81 610 GLY C O 1
ATOM 9026 N N . ARG B 2 234 ? 177.657 194.184 172.375 1.00 114.44 611 ARG C N 1
ATOM 9027 C CA . ARG B 2 234 ? 176.777 195.241 172.852 1.00 114.44 611 ARG C CA 1
ATOM 9028 C C . ARG B 2 234 ? 175.434 195.139 172.143 1.00 114.44 611 ARG C C 1
ATOM 9029 O O . ARG B 2 234 ? 175.380 195.109 170.909 1.00 114.44 611 ARG C O 1
ATOM 9050 N N . VAL B 2 235 ? 174.356 195.095 172.923 1.00 104.05 612 VAL C N 1
ATOM 9051 C CA . VAL B 2 235 ? 173.014 195.032 172.354 1.00 104.05 612 VAL C CA 1
ATOM 9052 C C . VAL B 2 235 ? 172.701 196.369 171.697 1.00 104.05 612 VAL C C 1
ATOM 9053 O O . VAL B 2 235 ? 172.658 197.409 172.364 1.00 104.05 612 VAL C O 1
ATOM 9066 N N . ILE B 2 236 ? 172.481 196.349 170.383 1.00 104.10 613 ILE C N 1
ATOM 9067 C CA . ILE B 2 236 ? 172.237 197.581 169.639 1.00 104.10 613 ILE C CA 1
ATOM 9068 C C . ILE B 2 236 ? 171.000 197.528 168.757 1.00 104.10 613 ILE C C 1
ATOM 9069 O O . ILE B 2 236 ? 170.491 198.592 168.360 1.00 104.10 613 ILE C O 1
ATOM 9085 N N . ARG B 2 237 ? 170.470 196.356 168.410 1.00 97.26 614 ARG C N 1
ATOM 9086 C CA . ARG B 2 237 ? 169.336 196.263 167.495 1.00 97.26 614 ARG C CA 1
ATOM 9087 C C . ARG B 2 237 ? 168.351 195.204 167.970 1.00 97.26 614 ARG C C 1
ATOM 9088 O O . ARG B 2 237 ? 167.873 194.378 167.185 1.00 97.26 614 ARG C O 1
ATOM 9109 N N . GLN B 2 238 ? 168.041 195.213 169.263 1.00 100.47 615 GLN C N 1
ATOM 9110 C CA . GLN B 2 238 ? 167.095 194.262 169.835 1.00 100.47 615 GLN C CA 1
ATOM 9111 C C . GLN B 2 238 ? 165.804 194.233 169.028 1.00 100.47 615 GLN C C 1
ATOM 9112 O O . GLN B 2 238 ? 165.157 195.267 168.835 1.00 100.47 615 GLN C O 1
ATOM 9126 N N . LEU B 2 239 ? 165.431 193.043 168.555 1.00 96.34 616 LEU C N 1
ATOM 9127 C CA . LEU B 2 239 ? 164.251 192.871 167.715 1.00 96.34 616 LEU C CA 1
ATOM 9128 C C . LEU B 2 239 ? 163.154 192.085 168.421 1.00 96.34 616 LEU C C 1
ATOM 9129 O O . LEU B 2 239 ? 162.032 192.579 168.562 1.00 96.34 616 LEU C O 1
ATOM 9145 N N . LYS B 2 240 ? 163.450 190.868 168.871 1.00 94.74 617 LYS C N 1
ATOM 9146 C CA . LYS B 2 240 ? 162.480 190.004 169.530 1.00 94.74 617 LYS C CA 1
ATOM 9147 C C . LYS B 2 240 ? 162.991 189.666 170.921 1.00 94.74 617 LYS C C 1
ATOM 9148 O O . LYS B 2 240 ? 164.172 189.346 171.089 1.00 94.74 617 LYS C O 1
ATOM 9167 N N . GLU B 2 241 ? 162.109 189.742 171.915 1.00 100.24 618 GLU C N 1
ATOM 9168 C CA . GLU B 2 241 ? 162.510 189.482 173.294 1.00 100.24 618 GLU C CA 1
ATOM 9169 C C . GLU B 2 241 ? 161.273 189.205 174.130 1.00 100.24 618 GLU C C 1
ATOM 9170 O O . GLU B 2 241 ? 160.427 190.089 174.293 1.00 100.24 618 GLU C O 1
ATOM 9182 N N . VAL B 2 242 ? 161.171 187.994 174.659 1.00 101.56 619 VAL C N 1
ATOM 9183 C CA . VAL B 2 242 ? 160.092 187.664 175.591 1.00 101.56 619 VAL C CA 1
ATOM 9184 C C . VAL B 2 242 ? 160.457 188.204 176.971 1.00 101.56 619 VAL C C 1
ATOM 9185 O O . VAL B 2 242 ? 161.544 187.888 177.479 1.00 101.56 619 VAL C O 1
ATOM 9198 N N . PRO B 2 243 ? 159.607 189.010 177.602 1.00 106.02 620 PRO C N 1
ATOM 9199 C CA . PRO B 2 243 ? 159.940 189.538 178.927 1.00 106.02 620 PRO C CA 1
ATOM 9200 C C . PRO B 2 243 ? 160.200 188.411 179.910 1.00 106.02 620 PRO C C 1
ATOM 9201 O O . PRO B 2 243 ? 159.504 187.385 179.888 1.00 106.02 620 PRO C O 1
ATOM 9212 N N . PRO B 2 244 ? 161.191 188.558 180.790 1.00 108.43 621 PRO C N 1
ATOM 9213 C CA . PRO B 2 244 ? 161.460 187.505 181.776 1.00 108.43 621 PRO C CA 1
ATOM 9214 C C . PRO B 2 244 ? 160.451 187.560 182.912 1.00 108.43 621 PRO C C 1
ATOM 9215 O O . PRO B 2 244 ? 160.223 188.616 183.506 1.00 108.43 621 PRO C O 1
ATOM 9226 N N . GLN B 2 245 ? 159.846 186.416 183.214 1.00 116.04 622 GLN C N 1
ATOM 9227 C CA . GLN B 2 245 ? 158.898 186.323 184.320 1.00 116.04 622 GLN C CA 1
ATOM 9228 C C . GLN B 2 245 ? 159.677 186.418 185.624 1.00 116.04 622 GLN C C 1
ATOM 9229 O O . GLN B 2 245 ? 160.265 185.438 186.085 1.00 116.04 622 GLN C O 1
ATOM 9243 N N . ALA B 2 246 ? 159.688 187.607 186.221 1.00 117.74 623 ALA C N 1
ATOM 9244 C CA . ALA B 2 246 ? 160.433 187.812 187.453 1.00 117.74 623 ALA C CA 1
ATOM 9245 C C . ALA B 2 246 ? 159.964 186.835 188.521 1.00 117.74 623 ALA C C 1
ATOM 9246 O O . ALA B 2 246 ? 158.765 186.598 188.687 1.00 117.74 623 ALA C O 1
ATOM 9253 N N . GLY B 2 247 ? 160.921 186.260 189.244 1.00 123.48 624 GLY C N 1
ATOM 9254 C CA . GLY B 2 247 ? 160.569 185.303 190.276 1.00 123.48 624 GLY C CA 1
ATOM 9255 C C . GLY B 2 247 ? 159.610 185.913 191.282 1.00 123.48 624 GLY C C 1
ATOM 9256 O O . GLY B 2 247 ? 159.772 187.057 191.712 1.00 123.48 624 GLY C O 1
ATOM 9260 N N . HIS B 2 248 ? 158.597 185.137 191.654 1.00 128.87 625 HIS C N 1
ATOM 9261 C CA . HIS B 2 248 ? 157.601 185.615 192.600 1.00 128.87 625 HIS C CA 1
ATOM 9262 C C . HIS B 2 248 ? 158.258 185.914 193.940 1.00 128.87 625 HIS C C 1
ATOM 9263 O O . HIS B 2 248 ? 158.967 185.071 194.498 1.00 128.87 625 HIS C O 1
ATOM 9277 N N . ASP B 2 249 ? 158.017 187.116 194.461 1.00 130.21 626 ASP C N 1
ATOM 9278 C CA . ASP B 2 249 ? 158.641 187.531 195.709 1.00 130.21 626 ASP C CA 1
ATOM 9279 C C . ASP B 2 249 ? 158.003 186.802 196.882 1.00 130.21 626 ASP C C 1
ATOM 9280 O O . ASP B 2 249 ? 156.997 187.257 197.435 1.00 130.21 626 ASP C O 1
ATOM 9289 N N . ILE B 2 250 ? 158.587 185.667 197.267 1.00 130.86 627 ILE C N 1
ATOM 9290 C CA . ILE B 2 250 ? 158.042 184.888 198.368 1.00 130.86 627 ILE C CA 1
ATOM 9291 C C . ILE B 2 250 ? 158.077 185.719 199.639 1.00 130.86 627 ILE C C 1
ATOM 9292 O O . ILE B 2 250 ? 159.076 186.383 199.942 1.00 130.86 627 ILE C O 1
ATOM 9308 N N . TYR B 2 251 ? 156.979 185.691 200.387 1.00 131.56 628 TYR C N 1
ATOM 9309 C CA . TYR B 2 251 ? 156.888 186.344 201.690 1.00 131.56 628 TYR C CA 1
ATOM 9310 C C . TYR B 2 251 ? 156.984 185.255 202.750 1.00 131.56 628 TYR C C 1
ATOM 9311 O O . TYR B 2 251 ? 156.010 184.551 203.022 1.00 131.56 628 TYR C O 1
ATOM 9329 N N . LEU B 2 252 ? 158.163 185.113 203.343 1.00 133.33 629 LEU C N 1
ATOM 9330 C CA . LEU B 2 252 ? 158.363 184.080 204.343 1.00 133.33 629 LEU C CA 1
ATOM 9331 C C . LEU B 2 252 ? 157.551 184.388 205.595 1.00 133.33 629 LEU C C 1
ATOM 9332 O O . LEU B 2 252 ? 157.147 185.527 205.843 1.00 133.33 629 LEU C O 1
ATOM 9348 N N . THR B 2 253 ? 157.305 183.347 206.388 1.00 137.03 630 THR C N 1
ATOM 9349 C CA . THR B 2 253 ? 156.682 183.532 207.692 1.00 137.03 630 THR C CA 1
ATOM 9350 C C . THR B 2 253 ? 157.758 183.874 208.711 1.00 137.03 630 THR C C 1
ATOM 9351 O O . THR B 2 253 ? 157.814 183.267 209.783 1.00 137.03 630 THR C O 1
ATOM 9362 N N . LEU B 2 254 ? 158.600 184.853 208.399 1.00 137.25 631 LEU C N 1
ATOM 9363 C CA . LEU B 2 254 ? 159.762 185.174 209.211 1.00 137.25 631 LEU C CA 1
ATOM 9364 C C . LEU B 2 254 ? 159.613 186.556 209.832 1.00 137.25 631 LEU C C 1
ATOM 9365 O O . LEU B 2 254 ? 158.968 187.444 209.270 1.00 137.25 631 LEU C O 1
ATOM 9381 N N . ASP B 2 255 ? 160.206 186.717 211.008 1.00 139.37 632 ASP C N 1
ATOM 9382 C CA . ASP B 2 255 ? 160.322 188.009 211.677 1.00 139.37 632 ASP C CA 1
ATOM 9383 C C . ASP B 2 255 ? 161.813 188.300 211.799 1.00 139.37 632 ASP C C 1
ATOM 9384 O O . ASP B 2 255 ? 162.471 187.838 212.736 1.00 139.37 632 ASP C O 1
ATOM 9393 N N . LEU B 2 256 ? 162.344 189.064 210.842 1.00 137.51 633 LEU C N 1
ATOM 9394 C CA . LEU B 2 256 ? 163.787 189.271 210.787 1.00 137.51 633 LEU C CA 1
ATOM 9395 C C . LEU B 2 256 ? 164.319 189.823 212.100 1.00 137.51 633 LEU C C 1
ATOM 9396 O O . LEU B 2 256 ? 165.423 189.467 212.521 1.00 137.51 633 LEU C O 1
ATOM 9412 N N . LYS B 2 257 ? 163.559 190.694 212.763 1.00 137.92 634 LYS C N 1
ATOM 9413 C CA . LYS B 2 257 ? 164.022 191.226 214.040 1.00 137.92 634 LYS C CA 1
ATOM 9414 C C . LYS B 2 257 ? 164.215 190.106 215.054 1.00 137.92 634 LYS C C 1
ATOM 9415 O O . LYS B 2 257 ? 165.217 190.076 215.780 1.00 137.92 634 LYS C O 1
ATOM 9434 N N . LEU B 2 258 ? 163.269 189.166 215.108 1.00 143.08 635 LEU C N 1
ATOM 9435 C CA . LEU B 2 258 ? 163.417 188.017 215.993 1.00 143.08 635 LEU C CA 1
ATOM 9436 C C . LEU B 2 258 ? 164.617 187.170 215.592 1.00 143.08 635 LEU C C 1
ATOM 9437 O O . LEU B 2 258 ? 165.340 186.656 216.453 1.00 143.08 635 LEU C O 1
ATOM 9453 N N . GLN B 2 259 ? 164.841 187.007 214.287 1.00 141.39 636 GLN C N 1
ATOM 9454 C CA . GLN B 2 259 ? 166.007 186.266 213.819 1.00 141.39 636 GLN C CA 1
ATOM 9455 C C . GLN B 2 259 ? 167.296 186.905 214.323 1.00 141.39 636 GLN C C 1
ATOM 9456 O O . GLN B 2 259 ? 168.173 186.223 214.868 1.00 141.39 636 GLN C O 1
ATOM 9470 N N . GLN B 2 260 ? 167.426 188.221 214.144 1.00 140.35 637 GLN C N 1
ATOM 9471 C CA . GLN B 2 260 ? 168.623 188.915 214.602 1.00 140.35 637 GLN C CA 1
ATOM 9472 C C . GLN B 2 260 ? 168.782 188.788 216.107 1.00 140.35 637 GLN C C 1
ATOM 9473 O O . GLN B 2 260 ? 169.892 188.574 216.602 1.00 140.35 637 GLN C O 1
ATOM 9487 N N . TYR B 2 261 ? 167.687 188.932 216.855 1.00 144.65 638 TYR C N 1
ATOM 9488 C CA . TYR B 2 261 ? 167.781 188.839 218.308 1.00 144.65 638 TYR C CA 1
ATOM 9489 C C . TYR B 2 261 ? 168.257 187.456 218.734 1.00 144.65 638 TYR C C 1
ATOM 9490 O O . TYR B 2 261 ? 169.147 187.323 219.585 1.00 144.65 638 TYR C O 1
ATOM 9508 N N . ILE B 2 262 ? 167.683 186.409 218.138 1.00 145.05 639 ILE C N 1
ATOM 9509 C CA . ILE B 2 262 ? 168.064 185.047 218.495 1.00 145.05 639 ILE C CA 1
ATOM 9510 C C . ILE B 2 262 ? 169.528 184.803 218.159 1.00 145.05 639 ILE C C 1
ATOM 9511 O O . ILE B 2 262 ? 170.280 184.235 218.960 1.00 145.05 639 ILE C O 1
ATOM 9527 N N . GLU B 2 263 ? 169.959 185.225 216.970 1.00 143.96 640 GLU C N 1
ATOM 9528 C CA . GLU B 2 263 ? 171.345 184.999 216.577 1.00 143.96 640 GLU C CA 1
ATOM 9529 C C . GLU B 2 263 ? 172.306 185.767 217.473 1.00 143.96 640 GLU C C 1
ATOM 9530 O O . GLU B 2 263 ? 173.349 185.237 217.874 1.00 143.96 640 GLU C O 1
ATOM 9542 N N . THR B 2 264 ? 171.972 187.016 217.804 1.00 144.19 641 THR C N 1
ATOM 9543 C CA . THR B 2 264 ? 172.839 187.806 218.669 1.00 144.19 641 THR C CA 1
ATOM 9544 C C . THR B 2 264 ? 172.956 187.175 220.049 1.00 144.19 641 THR C C 1
ATOM 9545 O O . THR B 2 264 ? 174.052 187.112 220.618 1.00 144.19 641 THR C O 1
ATOM 9556 N N . LEU B 2 265 ? 171.841 186.698 220.606 1.00 145.86 642 LEU C N 1
ATOM 9557 C CA . LEU B 2 265 ? 171.916 186.016 221.892 1.00 145.86 642 LEU C CA 1
ATOM 9558 C C . LEU B 2 265 ? 172.504 184.616 221.772 1.00 145.86 642 LEU C C 1
ATOM 9559 O O . LEU B 2 265 ? 172.771 183.987 222.801 1.00 145.86 642 LEU C O 1
ATOM 9575 N N . LEU B 2 266 ? 172.707 184.117 220.553 1.00 145.57 643 LEU C N 1
ATOM 9576 C CA . LEU B 2 266 ? 173.319 182.807 220.352 1.00 145.57 643 LEU C CA 1
ATOM 9577 C C . LEU B 2 266 ? 174.841 182.909 220.260 1.00 145.57 643 LEU C C 1
ATOM 9578 O O . LEU B 2 266 ? 175.558 182.330 221.081 1.00 145.57 643 LEU C O 1
ATOM 9594 N N . ALA B 2 267 ? 175.337 183.655 219.260 1.00 146.43 644 ALA C N 1
ATOM 9595 C CA . ALA B 2 267 ? 176.783 183.916 219.066 1.00 146.43 644 ALA C CA 1
ATOM 9596 C C . ALA B 2 267 ? 177.535 182.605 218.828 1.00 146.43 644 ALA C C 1
ATOM 9597 O O . ALA B 2 267 ? 177.234 181.957 217.814 1.00 146.43 644 ALA C O 1
ATOM 9604 N N . GLY B 2 268 ? 178.491 182.242 219.687 1.00 146.10 645 GLY C N 1
ATOM 9605 C CA . GLY B 2 268 ? 179.292 181.015 219.535 1.00 146.10 645 GLY C CA 1
ATOM 9606 C C . GLY B 2 268 ? 178.443 179.789 219.775 1.00 146.10 645 GLY C C 1
ATOM 9607 O O . GLY B 2 268 ? 178.468 178.894 218.920 1.00 146.10 645 GLY C O 1
ATOM 9611 N N . SER B 2 269 ? 177.706 179.752 220.881 1.00 146.81 646 SER C N 1
ATOM 9612 C CA . SER B 2 269 ? 176.800 178.629 221.198 1.00 146.81 646 SER C CA 1
ATOM 9613 C C . SER B 2 269 ? 176.295 178.045 219.886 1.00 146.81 646 SER C C 1
ATOM 9614 O O . SER B 2 269 ? 175.512 178.749 219.305 1.00 146.81 646 SER C O 1
ATOM 9622 N N . ARG B 2 270 ? 176.742 176.866 219.424 1.00 144.56 647 ARG C N 1
ATOM 9623 C CA . ARG B 2 270 ? 176.210 176.200 218.193 1.00 144.56 647 ARG C CA 1
ATOM 9624 C C . ARG B 2 270 ? 174.813 175.678 218.517 1.00 144.56 647 ARG C C 1
ATOM 9625 O O . ARG B 2 270 ? 174.693 175.175 219.631 1.00 144.56 647 ARG C O 1
ATOM 9646 N N . ALA B 2 271 ? 173.821 175.765 217.618 1.00 144.86 648 ALA C N 1
ATOM 9647 C CA . ALA B 2 271 ? 172.412 175.433 217.938 1.00 144.86 648 ALA C CA 1
ATOM 9648 C C . ALA B 2 271 ? 171.460 175.799 216.798 1.00 144.86 648 ALA C C 1
ATOM 9649 O O . ALA B 2 271 ? 171.938 176.300 215.787 1.00 144.86 648 ALA C O 1
ATOM 9656 N N . ALA B 2 272 ? 170.151 175.579 216.967 1.00 144.35 649 ALA C N 1
ATOM 9657 C CA . ALA B 2 272 ? 169.152 175.921 215.967 1.00 144.35 649 ALA C CA 1
ATOM 9658 C C . ALA B 2 272 ? 167.845 176.234 216.678 1.00 144.35 649 ALA C C 1
ATOM 9659 O O . ALA B 2 272 ? 167.496 175.593 217.672 1.00 144.35 649 ALA C O 1
ATOM 9666 N N . VAL B 2 273 ? 167.104 177.239 216.195 1.00 145.09 650 VAL C N 1
ATOM 9667 C CA . VAL B 2 273 ? 165.850 177.702 216.862 1.00 145.09 650 VAL C CA 1
ATOM 9668 C C . VAL B 2 273 ? 164.718 177.773 215.840 1.00 145.09 650 VAL C C 1
ATOM 9669 O O . VAL B 2 273 ? 164.829 178.586 214.917 1.00 145.09 650 VAL C O 1
ATOM 9682 N N . VAL B 2 274 ? 163.644 177.005 216.038 1.00 144.16 651 VAL C N 1
ATOM 9683 C CA . VAL B 2 274 ? 162.493 176.961 215.089 1.00 144.16 651 VAL C CA 1
ATOM 9684 C C . VAL B 2 274 ? 161.247 177.509 215.787 1.00 144.16 651 VAL C C 1
ATOM 9685 O O . VAL B 2 274 ? 160.399 176.697 216.194 1.00 144.16 651 VAL C O 1
ATOM 9698 N N . VAL B 2 275 ? 161.138 178.828 215.939 1.00 144.86 652 VAL C N 1
ATOM 9699 C CA . VAL B 2 275 ? 159.922 179.472 216.511 1.00 144.86 652 VAL C CA 1
ATOM 9700 C C . VAL B 2 275 ? 158.843 179.352 215.438 1.00 144.86 652 VAL C C 1
ATOM 9701 O O . VAL B 2 275 ? 159.230 179.306 214.269 1.00 144.86 652 VAL C O 1
ATOM 9714 N N . THR B 2 276 ? 157.562 179.309 215.801 1.00 144.30 653 THR C N 1
ATOM 9715 C CA . THR B 2 276 ? 156.433 179.120 214.850 1.00 144.30 653 THR C CA 1
ATOM 9716 C C . THR B 2 276 ? 155.214 179.885 215.364 1.00 144.30 653 THR C C 1
ATOM 9717 O O . THR B 2 276 ? 155.381 180.624 216.342 1.00 144.30 653 THR C O 1
ATOM 9728 N N . ASP B 2 277 ? 154.071 179.777 214.690 1.00 144.25 654 ASP C N 1
ATOM 9729 C CA . ASP B 2 277 ? 152.811 180.465 215.067 1.00 144.25 654 ASP C CA 1
ATOM 9730 C C . ASP B 2 277 ? 151.689 179.464 214.817 1.00 144.25 654 ASP C C 1
ATOM 9731 O O . ASP B 2 277 ? 151.199 179.450 213.700 1.00 144.25 654 ASP C O 1
ATOM 9740 N N . PRO B 2 278 ? 151.258 178.636 215.790 1.00 144.46 655 PRO C N 1
ATOM 9741 C CA . PRO B 2 278 ? 150.280 177.568 215.519 1.00 144.46 655 PRO C CA 1
ATOM 9742 C C . PRO B 2 278 ? 149.039 178.039 214.779 1.00 144.46 655 PRO C C 1
ATOM 9743 O O . PRO B 2 278 ? 148.489 177.286 213.966 1.00 144.46 655 PRO C O 1
ATOM 9754 N N . ARG B 2 279 ? 148.578 179.264 215.038 1.00 143.57 656 ARG C N 1
ATOM 9755 C CA . ARG B 2 279 ? 147.328 179.722 214.440 1.00 143.57 656 ARG C CA 1
ATOM 9756 C C . ARG B 2 279 ? 147.389 179.663 212.918 1.00 143.57 656 ARG C C 1
ATOM 9757 O O . ARG B 2 279 ? 146.497 179.102 212.272 1.00 143.57 656 ARG C O 1
ATOM 9778 N N . THR B 2 280 ? 148.438 180.235 212.327 1.00 142.72 657 THR C N 1
ATOM 9779 C CA . THR B 2 280 ? 148.549 180.331 210.877 1.00 142.72 657 THR C CA 1
ATOM 9780 C C . THR B 2 280 ? 149.408 179.237 210.259 1.00 142.72 657 THR C C 1
ATOM 9781 O O . THR B 2 280 ? 149.366 179.060 209.038 1.00 142.72 657 THR C O 1
ATOM 9792 N N . GLY B 2 281 ? 150.181 178.504 211.057 1.00 142.77 658 GLY C N 1
ATOM 9793 C CA . GLY B 2 281 ? 151.004 177.434 210.540 1.00 142.77 658 GLY C CA 1
ATOM 9794 C C . GLY B 2 281 ? 152.402 177.838 210.117 1.00 142.77 658 GLY C C 1
ATOM 9795 O O . GLY B 2 281 ? 153.179 176.969 209.704 1.00 142.77 658 GLY C O 1
ATOM 9799 N N . GLY B 2 282 ? 152.751 179.124 210.207 1.00 141.11 659 GLY C N 1
ATOM 9800 C CA . GLY B 2 282 ? 154.051 179.580 209.764 1.00 141.11 659 GLY C CA 1
ATOM 9801 C C . GLY B 2 282 ? 155.157 179.288 210.762 1.00 141.11 659 GLY C C 1
ATOM 9802 O O . GLY B 2 282 ? 154.925 178.861 211.893 1.00 141.11 659 GLY C O 1
ATOM 9806 N N . VAL B 2 283 ? 156.389 179.530 210.322 1.00 141.16 660 VAL C N 1
ATOM 9807 C CA . VAL B 2 283 ? 157.583 179.323 211.135 1.00 141.16 660 VAL C CA 1
ATOM 9808 C C . VAL B 2 283 ? 158.205 180.695 211.357 1.00 141.16 660 VAL C C 1
ATOM 9809 O O . VAL B 2 283 ? 158.898 181.224 210.482 1.00 141.16 660 VAL C O 1
ATOM 9822 N N . LEU B 2 284 ? 157.980 181.264 212.545 1.00 142.21 661 LEU C N 1
ATOM 9823 C CA . LEU B 2 284 ? 158.346 182.656 212.788 1.00 142.21 661 LEU C CA 1
ATOM 9824 C C . LEU B 2 284 ? 159.847 182.875 212.664 1.00 142.21 661 LEU C C 1
ATOM 9825 O O . LEU B 2 284 ? 160.289 183.871 212.081 1.00 142.21 661 LEU C O 1
ATOM 9841 N N . ALA B 2 285 ? 160.649 181.969 213.214 1.00 143.04 662 ALA C N 1
ATOM 9842 C CA . ALA B 2 285 ? 162.097 182.140 213.198 1.00 143.04 662 ALA C CA 1
ATOM 9843 C C . ALA B 2 285 ? 162.758 180.783 213.045 1.00 143.04 662 ALA C C 1
ATOM 9844 O O . ALA B 2 285 ? 162.562 179.898 213.882 1.00 143.04 662 ALA C O 1
ATOM 9851 N N . LEU B 2 286 ? 163.530 180.606 211.961 1.00 140.95 663 LEU C N 1
ATOM 9852 C CA . LEU B 2 286 ? 164.342 179.382 211.718 1.00 140.95 663 LEU C CA 1
ATOM 9853 C C . LEU B 2 286 ? 165.801 179.826 211.849 1.00 140.95 663 LEU C C 1
ATOM 9854 O O . LEU B 2 286 ? 166.223 180.671 211.082 1.00 140.95 663 LEU C O 1
ATOM 9870 N N . VAL B 2 287 ? 166.576 179.257 212.751 1.00 143.09 664 VAL C N 1
ATOM 9871 C CA . VAL B 2 287 ? 167.911 179.723 213.103 1.00 143.09 664 VAL C CA 1
ATOM 9872 C C . VAL B 2 287 ? 168.887 178.559 213.075 1.00 143.09 664 VAL C C 1
ATOM 9873 O O . VAL B 2 287 ? 168.548 177.436 213.464 1.00 143.09 664 VAL C O 1
ATOM 9886 N N . SER B 2 288 ? 170.101 178.835 212.605 1.00 141.41 665 SER C N 1
ATOM 9887 C CA . SER B 2 288 ? 171.226 177.916 212.702 1.00 141.41 665 SER C CA 1
ATOM 9888 C C . SER B 2 288 ? 172.455 178.732 213.069 1.00 141.41 665 SER C C 1
ATOM 9889 O O . SER B 2 288 ? 172.690 179.795 212.487 1.00 141.41 665 SER C O 1
ATOM 9897 N N . THR B 2 289 ? 173.240 178.233 214.031 1.00 143.72 666 THR C N 1
ATOM 9898 C CA . THR B 2 289 ? 174.279 179.073 214.629 1.00 143.72 666 THR C CA 1
ATOM 9899 C C . THR B 2 289 ? 175.379 179.431 213.640 1.00 143.72 666 THR C C 1
ATOM 9900 O O . THR B 2 289 ? 175.542 180.624 213.326 1.00 143.72 666 THR C O 1
ATOM 9911 N N . PRO B 2 290 ? 176.170 178.482 213.120 1.00 139.47 667 PRO C N 1
ATOM 9912 C CA . PRO B 2 290 ? 177.359 178.861 212.341 1.00 139.47 667 PRO C CA 1
ATOM 9913 C C . PRO B 2 290 ? 177.040 179.804 211.195 1.00 139.47 667 PRO C C 1
ATOM 9914 O O . PRO B 2 290 ? 177.591 180.906 211.122 1.00 139.47 667 PRO C O 1
ATOM 9925 N N . SER B 2 291 ? 176.149 179.384 210.302 1.00 137.10 668 SER C N 1
ATOM 9926 C CA . SER B 2 291 ? 175.653 180.232 209.221 1.00 137.10 668 SER C CA 1
ATOM 9927 C C . SER B 2 291 ? 176.802 180.946 208.510 1.00 137.10 668 SER C C 1
ATOM 9928 O O . SER B 2 291 ? 176.942 182.169 208.558 1.00 137.10 668 SER C O 1
ATOM 9936 N N . TYR B 2 292 ? 177.640 180.145 207.854 1.00 134.69 669 TYR C N 1
ATOM 9937 C CA . TYR B 2 292 ? 178.726 180.663 207.031 1.00 134.69 669 TYR C CA 1
ATOM 9938 C C . TYR B 2 292 ? 178.239 181.809 206.156 1.00 134.69 669 TYR C C 1
ATOM 9939 O O . TYR B 2 292 ? 177.078 181.823 205.737 1.00 134.69 669 TYR C O 1
ATOM 9957 N N . ASP B 2 293 ? 179.113 182.763 205.865 1.00 134.70 670 ASP C N 1
ATOM 9958 C CA . ASP B 2 293 ? 178.716 183.903 205.054 1.00 134.70 670 ASP C CA 1
ATOM 9959 C C . ASP B 2 293 ? 178.205 183.414 203.701 1.00 134.70 670 ASP C C 1
ATOM 9960 O O . ASP B 2 293 ? 178.888 182.622 203.038 1.00 134.70 670 ASP C O 1
ATOM 9969 N N . PRO B 2 294 ? 177.021 183.849 203.258 1.00 133.91 671 PRO C N 1
ATOM 9970 C CA . PRO B 2 294 ? 176.492 183.340 201.987 1.00 133.91 671 PRO C CA 1
ATOM 9971 C C . PRO B 2 294 ? 177.099 184.000 200.766 1.00 133.91 671 PRO C C 1
ATOM 9972 O O . PRO B 2 294 ? 177.106 183.384 199.692 1.00 133.91 671 PRO C O 1
ATOM 9983 N N . ASN B 2 295 ? 177.606 185.227 200.893 1.00 134.16 672 ASN C N 1
ATOM 9984 C CA . ASN B 2 295 ? 178.170 185.924 199.744 1.00 134.16 672 ASN C CA 1
ATOM 9985 C C . ASN B 2 295 ? 179.415 185.234 199.203 1.00 134.16 672 ASN C C 1
ATOM 9986 O O . ASN B 2 295 ? 179.747 185.419 198.028 1.00 134.16 672 ASN C O 1
ATOM 9997 N N . LEU B 2 296 ? 180.108 184.446 200.027 1.00 133.50 673 LEU C N 1
ATOM 9998 C CA . LEU B 2 296 ? 181.278 183.725 199.538 1.00 133.50 673 LEU C CA 1
ATOM 9999 C C . LEU B 2 296 ? 180.898 182.762 198.423 1.00 133.50 673 LEU C C 1
ATOM 10000 O O . LEU B 2 296 ? 181.577 182.693 197.391 1.00 133.50 673 LEU C O 1
ATOM 10016 N N . PHE B 2 297 ? 179.809 182.013 198.609 1.00 132.99 674 PHE C N 1
ATOM 10017 C CA . PHE B 2 297 ? 179.380 181.063 197.590 1.00 132.99 674 PHE C CA 1
ATOM 10018 C C . PHE B 2 297 ? 178.885 181.769 196.336 1.00 132.99 674 PHE C C 1
ATOM 10019 O O . PHE B 2 297 ? 179.122 181.290 195.222 1.00 132.99 674 PHE C O 1
ATOM 10036 N N . VAL B 2 298 ? 178.200 182.901 196.494 1.00 134.00 675 VAL C N 1
ATOM 10037 C CA . VAL B 2 298 ? 177.634 183.593 195.340 1.00 134.00 675 VAL C CA 1
ATOM 10038 C C . VAL B 2 298 ? 178.740 184.059 194.402 1.00 134.00 675 VAL C C 1
ATOM 10039 O O . VAL B 2 298 ? 178.674 183.853 193.184 1.00 134.00 675 VAL C O 1
ATOM 10052 N N . ASP B 2 299 ? 179.774 184.689 194.953 1.00 138.71 676 ASP C N 1
ATOM 10053 C CA . ASP B 2 299 ? 180.827 185.312 194.149 1.00 138.71 676 ASP C CA 1
ATOM 10054 C C . ASP B 2 299 ? 182.042 184.403 193.987 1.00 138.71 676 ASP C C 1
ATOM 10055 O O . ASP B 2 299 ? 183.131 184.697 194.477 1.00 138.71 676 ASP C O 1
ATOM 10064 N N . GLY B 2 300 ? 181.860 183.285 193.290 1.00 136.26 677 GLY C N 1
ATOM 10065 C CA . GLY B 2 300 ? 182.972 182.425 192.938 1.00 136.26 677 GLY C CA 1
ATOM 10066 C C . GLY B 2 300 ? 183.798 181.954 194.118 1.00 136.26 677 GLY C C 1
ATOM 10067 O O . GLY B 2 300 ? 184.993 182.255 194.194 1.00 136.26 677 GLY C O 1
ATOM 10071 N N . ILE B 2 301 ? 183.182 181.223 195.050 1.00 133.36 678 ILE C N 1
ATOM 10072 C CA . ILE B 2 301 ? 183.940 180.655 196.158 1.00 133.36 678 ILE C CA 1
ATOM 10073 C C . ILE B 2 301 ? 185.097 179.842 195.606 1.00 133.36 678 ILE C C 1
ATOM 10074 O O . ILE B 2 301 ? 184.921 179.007 194.712 1.00 133.36 678 ILE C O 1
ATOM 10090 N N . SER B 2 302 ? 186.291 180.088 196.136 1.00 134.84 679 SER C N 1
ATOM 10091 C CA . SER B 2 302 ? 187.478 179.371 195.703 1.00 134.84 679 SER C CA 1
ATOM 10092 C C . SER B 2 302 ? 187.526 177.995 196.362 1.00 134.84 679 SER C C 1
ATOM 10093 O O . SER B 2 302 ? 186.835 177.719 197.346 1.00 134.84 679 SER C O 1
ATOM 10101 N N . SER B 2 303 ? 188.364 177.116 195.811 1.00 134.87 680 SER C N 1
ATOM 10102 C CA . SER B 2 303 ? 188.493 175.776 196.370 1.00 134.87 680 SER C CA 1
ATOM 10103 C C . SER B 2 303 ? 189.026 175.823 197.796 1.00 134.87 680 SER C C 1
ATOM 10104 O O . SER B 2 303 ? 188.618 175.022 198.643 1.00 134.87 680 SER C O 1
ATOM 10112 N N . LYS B 2 304 ? 189.939 176.753 198.080 1.00 136.14 681 LYS C N 1
ATOM 10113 C CA . LYS B 2 304 ? 190.538 176.824 199.409 1.00 136.14 681 LYS C CA 1
ATOM 10114 C C . LYS B 2 304 ? 189.486 177.117 200.473 1.00 136.14 681 LYS C C 1
ATOM 10115 O O . LYS B 2 304 ? 189.389 176.405 201.480 1.00 136.14 681 LYS C O 1
ATOM 10134 N N . ASP B 2 305 ? 188.690 178.168 200.268 1.00 135.73 682 ASP C N 1
ATOM 10135 C CA . ASP B 2 305 ? 187.696 178.545 201.269 1.00 135.73 682 ASP C CA 1
ATOM 10136 C C . ASP B 2 305 ? 186.620 177.476 201.409 1.00 135.73 682 ASP C C 1
ATOM 10137 O O . ASP B 2 305 ? 186.172 177.178 202.523 1.00 135.73 682 ASP C O 1
ATOM 10146 N N . TYR B 2 306 ? 186.183 176.895 200.290 1.00 135.00 683 TYR C N 1
ATOM 10147 C CA . TYR B 2 306 ? 185.172 175.847 200.358 1.00 135.00 683 TYR C CA 1
ATOM 10148 C C . TYR B 2 306 ? 185.697 174.635 201.116 1.00 135.00 683 TYR C C 1
ATOM 10149 O O . TYR B 2 306 ? 184.976 174.040 201.923 1.00 135.00 683 TYR C O 1
ATOM 10167 N N . SER B 2 307 ? 186.952 174.254 200.870 1.00 135.64 684 SER C N 1
ATOM 10168 C CA . SER B 2 307 ? 187.544 173.146 201.611 1.00 135.64 684 SER C CA 1
ATOM 10169 C C . SER B 2 307 ? 187.647 173.474 203.094 1.00 135.64 684 SER C C 1
ATOM 10170 O O . SER B 2 307 ? 187.384 172.619 203.947 1.00 135.64 684 SER C O 1
ATOM 10178 N N . ALA B 2 308 ? 188.032 174.710 203.421 1.00 136.84 685 ALA C N 1
ATOM 10179 C CA . ALA B 2 308 ? 188.115 175.106 204.822 1.00 136.84 685 ALA C CA 1
ATOM 10180 C C . ALA B 2 308 ? 186.755 175.001 205.499 1.00 136.84 685 ALA C C 1
ATOM 10181 O O . ALA B 2 308 ? 186.652 174.527 206.636 1.00 136.84 685 ALA C O 1
ATOM 10188 N N . LEU B 2 309 ? 185.699 175.446 204.817 1.00 135.42 686 LEU C N 1
ATOM 10189 C CA . LEU B 2 309 ? 184.357 175.306 205.372 1.00 135.42 686 LEU C CA 1
ATOM 10190 C C . LEU B 2 309 ? 183.979 173.840 205.534 1.00 135.42 686 LEU C C 1
ATOM 10191 O O . LEU B 2 309 ? 183.409 173.446 206.558 1.00 135.42 686 LEU C O 1
ATOM 10207 N N . LEU B 2 310 ? 184.294 173.013 204.534 1.00 136.08 687 LEU C N 1
ATOM 10208 C CA . LEU B 2 310 ? 183.859 171.621 204.557 1.00 136.08 687 LEU C CA 1
ATOM 10209 C C . LEU B 2 310 ? 184.460 170.870 205.738 1.00 136.08 687 LEU C C 1
ATOM 10210 O O . LEU B 2 310 ? 183.763 170.105 206.415 1.00 136.08 687 LEU C O 1
ATOM 10226 N N . ASN B 2 311 ? 185.747 171.07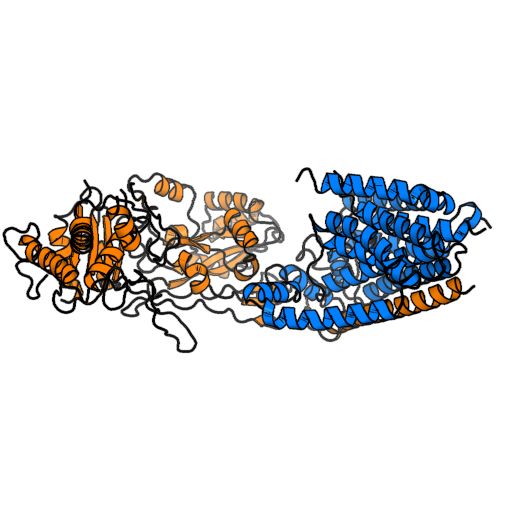3 206.003 1.00 139.01 688 ASN C N 1
ATOM 10227 C CA . ASN B 2 311 ? 186.422 170.408 207.108 1.00 139.01 688 ASN C CA 1
ATOM 10228 C C . ASN B 2 311 ? 186.346 171.198 208.407 1.00 139.01 688 ASN C C 1
ATOM 10229 O O . ASN B 2 311 ? 186.950 170.786 209.403 1.00 139.01 688 ASN C O 1
ATOM 10240 N N . ASP B 2 312 ? 185.624 172.312 208.421 1.00 138.26 689 ASP C N 1
ATOM 10241 C CA . ASP B 2 312 ? 185.516 173.114 209.629 1.00 138.26 689 ASP C CA 1
ATOM 10242 C C . ASP B 2 312 ? 184.867 172.292 210.741 1.00 138.26 689 ASP C C 1
ATOM 10243 O O . ASP B 2 312 ? 183.848 171.631 210.500 1.00 138.26 689 ASP C O 1
ATOM 10252 N N . PRO B 2 313 ? 185.417 172.298 211.958 1.00 138.38 690 PRO C N 1
ATOM 10253 C CA . PRO B 2 313 ? 184.787 171.520 213.036 1.00 138.38 690 PRO C CA 1
ATOM 10254 C C . PRO B 2 313 ? 183.360 171.945 213.326 1.00 138.38 690 PRO C C 1
ATOM 10255 O O . PRO B 2 313 ? 182.533 171.101 213.691 1.00 138.38 690 PRO C O 1
ATOM 10266 N N . ASN B 2 314 ? 183.046 173.233 213.176 1.00 139.18 691 ASN C N 1
ATOM 10267 C CA . ASN B 2 314 ? 181.693 173.717 213.421 1.00 139.18 691 ASN C CA 1
ATOM 10268 C C . ASN B 2 314 ? 180.693 173.222 212.386 1.00 139.18 691 ASN C C 1
ATOM 10269 O O . ASN B 2 314 ? 179.486 173.283 212.640 1.00 139.18 691 ASN C O 1
ATOM 10280 N N . THR B 2 315 ? 181.182 172.749 211.242 1.00 139.56 692 THR C N 1
ATOM 10281 C CA . THR B 2 315 ? 180.317 172.241 210.149 1.00 139.56 692 THR C CA 1
ATOM 10282 C C . THR B 2 315 ? 179.293 173.330 209.821 1.00 139.56 692 THR C C 1
ATOM 10283 O O . THR B 2 315 ? 178.094 173.116 210.058 1.00 139.56 692 THR C O 1
ATOM 10294 N N . PRO B 2 316 ? 179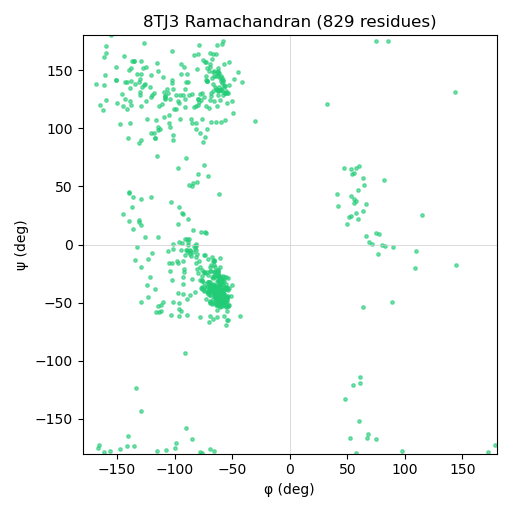.714 174.505 209.318 1.00 136.89 693 PRO C N 1
ATOM 10295 C CA . PRO B 2 316 ? 178.749 175.535 208.904 1.00 136.89 693 PRO C CA 1
ATOM 10296 C C . PRO B 2 316 ? 177.821 175.079 207.797 1.00 136.89 693 PRO C C 1
ATOM 10297 O O . PRO B 2 316 ? 176.685 175.561 207.715 1.00 136.89 693 PRO C O 1
ATOM 10308 N N . LEU B 2 317 ? 178.269 174.164 206.937 1.00 137.56 694 LEU C N 1
ATOM 10309 C CA . LEU B 2 317 ? 177.453 173.727 205.812 1.00 137.56 694 LEU C CA 1
ATOM 10310 C C . LEU B 2 317 ? 176.206 172.967 206.247 1.00 137.56 694 LEU C C 1
ATOM 10311 O O . LEU B 2 317 ? 175.297 172.785 205.429 1.00 137.56 694 LEU C O 1
ATOM 10327 N N . VAL B 2 318 ? 176.130 172.537 207.501 1.00 139.45 695 VAL C N 1
ATOM 10328 C CA . VAL B 2 318 ? 174.993 171.770 207.996 1.00 139.45 695 VAL C CA 1
ATOM 10329 C C . VAL B 2 318 ? 173.961 172.738 208.559 1.00 139.45 695 VAL C C 1
ATOM 10330 O O . VAL B 2 318 ? 174.239 173.466 209.518 1.00 139.45 695 VAL C O 1
ATOM 10343 N N . ASN B 2 319 ? 172.771 172.748 207.963 1.00 139.00 696 ASN C N 1
ATOM 10344 C CA . ASN B 2 319 ? 171.644 173.510 208.498 1.00 139.00 696 ASN C CA 1
ATOM 10345 C C . ASN B 2 319 ? 171.017 172.673 209.603 1.00 139.00 696 ASN C C 1
ATOM 10346 O O . ASN B 2 319 ? 170.305 171.702 209.339 1.00 139.00 696 ASN C O 1
ATOM 10357 N N . ARG B 2 320 ? 171.276 173.055 210.853 1.00 141.78 697 ARG C N 1
ATOM 10358 C CA . ARG B 2 320 ? 170.832 172.262 211.991 1.00 141.78 697 ARG C CA 1
ATOM 10359 C C . ARG B 2 320 ? 169.316 172.210 212.114 1.00 141.78 697 ARG C C 1
ATOM 10360 O O . ARG B 2 320 ? 168.803 171.377 212.869 1.00 141.78 697 ARG C O 1
ATOM 10381 N N . ALA B 2 321 ? 168.592 173.073 211.398 1.00 141.15 698 ALA C N 1
ATOM 10382 C CA . ALA B 2 321 ? 167.136 173.060 211.477 1.00 141.15 698 ALA C CA 1
ATOM 10383 C C . ALA B 2 321 ? 166.549 171.843 210.774 1.00 141.15 698 ALA C C 1
ATOM 10384 O O . ALA B 2 321 ? 165.541 171.288 211.226 1.00 141.15 698 ALA C O 1
ATOM 10391 N N . THR B 2 322 ? 167.149 171.422 209.662 1.00 139.62 699 THR C N 1
ATOM 10392 C CA . THR B 2 322 ? 166.648 170.288 208.896 1.00 139.62 699 THR C CA 1
ATOM 10393 C C . THR B 2 322 ? 167.606 169.107 208.899 1.00 139.62 699 THR C C 1
ATOM 10394 O O . THR B 2 322 ? 167.217 168.007 209.305 1.00 139.62 699 THR C O 1
ATOM 10405 N N . GLN B 2 323 ? 168.858 169.348 208.534 1.00 139.41 700 GLN C N 1
ATOM 10406 C CA . GLN B 2 323 ? 169.876 168.279 208.482 1.00 139.41 700 GLN C CA 1
ATOM 10407 C C . GLN B 2 323 ? 170.118 167.822 209.919 1.00 139.41 700 GLN C C 1
ATOM 10408 O O . GLN B 2 323 ? 170.353 166.624 210.115 1.00 139.41 700 GLN C O 1
ATOM 10422 N N . GLY B 2 324 ? 170.060 168.734 210.887 1.00 140.60 701 GLY C N 1
ATOM 10423 C CA . GLY B 2 324 ? 170.248 168.381 212.276 1.00 140.60 701 GLY C CA 1
ATOM 10424 C C . GLY B 2 324 ? 169.198 167.380 212.702 1.00 140.60 701 GLY C C 1
ATOM 10425 O O . GLY B 2 324 ? 168.033 167.734 212.900 1.00 140.60 701 GLY C O 1
ATOM 10429 N N . VAL B 2 325 ? 169.604 166.125 212.846 1.00 142.07 702 VAL C N 1
ATOM 10430 C CA . VAL B 2 325 ? 168.711 165.034 213.211 1.00 142.07 702 VAL C CA 1
ATOM 10431 C C . VAL B 2 325 ? 169.131 164.583 214.603 1.00 142.07 702 VAL C C 1
ATOM 10432 O O . VAL B 2 325 ? 170.092 163.823 214.764 1.00 142.07 702 VAL C O 1
ATOM 10445 N N . TYR B 2 326 ? 168.411 165.051 215.617 1.00 143.73 703 TYR C N 1
ATOM 10446 C CA . TYR B 2 326 ? 168.823 164.890 216.999 1.00 143.73 703 TYR C CA 1
ATOM 10447 C C . TYR B 2 326 ? 167.696 164.264 217.804 1.00 143.73 703 TYR C C 1
ATOM 10448 O O . TYR B 2 326 ? 166.520 164.433 217.467 1.00 143.73 703 TYR C O 1
ATOM 10466 N N . PRO B 2 327 ? 168.022 163.541 218.871 1.00 145.12 704 PRO C N 1
ATOM 10467 C CA . PRO B 2 327 ? 166.980 162.906 219.683 1.00 145.12 704 PRO C CA 1
ATOM 10468 C C . PRO B 2 327 ? 166.168 163.946 220.433 1.00 145.12 704 PRO C C 1
ATOM 10469 O O . PRO B 2 327 ? 166.731 164.754 221.187 1.00 145.12 704 PRO C O 1
ATOM 10480 N N . PRO B 2 328 ? 164.842 163.962 220.263 1.00 146.48 705 PRO C N 1
ATOM 10481 C CA . PRO B 2 328 ? 164.030 164.945 220.997 1.00 146.48 705 PRO C CA 1
ATOM 10482 C C . PRO B 2 328 ? 164.125 164.808 222.505 1.00 146.48 705 PRO C C 1
ATOM 10483 O O . PRO B 2 328 ? 163.789 165.761 223.217 1.00 146.48 705 PRO C O 1
ATOM 10494 N N . ALA B 2 329 ? 164.555 163.656 223.015 1.00 147.36 706 ALA C N 1
ATOM 10495 C CA . ALA B 2 329 ? 164.746 163.442 224.452 1.00 147.36 706 ALA C CA 1
ATOM 10496 C C . ALA B 2 329 ? 163.399 163.635 225.138 1.00 147.36 706 ALA C C 1
ATOM 10497 O O . ALA B 2 329 ? 162.485 162.828 224.894 1.00 147.36 706 ALA C O 1
ATOM 10504 N N . SER B 2 330 ? 163.220 164.650 225.979 1.00 147.81 707 SER C N 1
ATOM 10505 C CA . SER B 2 330 ? 161.983 164.841 226.722 1.00 147.81 707 SER C CA 1
ATOM 10506 C C . SER B 2 330 ? 160.935 165.630 225.949 1.00 147.81 707 SER C C 1
ATOM 10507 O O . SER B 2 330 ? 159.809 165.776 226.436 1.00 147.81 707 SER C O 1
ATOM 10515 N N . THR B 2 331 ? 161.269 166.141 224.763 1.00 147.26 708 THR C N 1
ATOM 10516 C CA . THR B 2 331 ? 160.304 166.919 223.996 1.00 147.26 708 THR C CA 1
ATOM 10517 C C . THR B 2 331 ? 159.118 166.077 223.544 1.00 147.26 708 THR C C 1
ATOM 10518 O O . THR B 2 331 ? 158.063 166.635 223.220 1.00 147.26 708 THR C O 1
ATOM 10529 N N . VAL B 2 332 ? 159.258 164.749 223.527 1.00 148.64 709 VAL C N 1
ATOM 10530 C CA . VAL B 2 332 ? 158.190 163.887 223.023 1.00 148.64 709 VAL C CA 1
ATOM 10531 C C . VAL B 2 332 ? 157.158 163.529 224.080 1.00 148.64 709 VAL C C 1
ATOM 10532 O O . VAL B 2 332 ? 156.126 162.936 223.742 1.00 148.64 709 VAL C O 1
ATOM 10545 N N . LYS B 2 333 ? 157.402 163.871 225.344 1.00 149.11 710 LYS C N 1
ATOM 10546 C CA . LYS B 2 333 ? 156.498 163.444 226.408 1.00 149.11 710 LYS C CA 1
ATOM 10547 C C . LYS B 2 333 ? 155.052 163.865 226.167 1.00 149.11 710 LYS C C 1
ATOM 10548 O O . LYS B 2 333 ? 154.152 163.031 226.373 1.00 149.11 710 LYS C O 1
ATOM 10567 N N . PRO B 2 334 ? 154.754 165.100 225.753 1.00 149.45 711 PRO C N 1
ATOM 10568 C CA . PRO B 2 334 ? 153.348 165.446 225.489 1.00 149.45 711 PRO C CA 1
ATOM 10569 C C . PRO B 2 334 ? 152.695 164.541 224.461 1.00 149.45 711 PRO C C 1
ATOM 10570 O O . PRO B 2 334 ? 151.526 164.169 224.615 1.00 149.45 711 PRO C O 1
ATOM 10581 N N . TYR B 2 335 ? 153.432 164.155 223.421 1.00 148.84 712 TYR C N 1
ATOM 10582 C CA . TYR B 2 335 ? 152.833 163.384 222.338 1.00 148.84 712 TYR C CA 1
ATOM 10583 C C . TYR B 2 335 ? 152.620 161.928 222.733 1.00 148.84 712 TYR C C 1
ATOM 10584 O O . TYR B 2 335 ? 151.598 161.332 222.376 1.00 148.84 712 TYR C O 1
ATOM 10602 N N . VAL B 2 336 ? 153.553 161.339 223.485 1.00 149.66 713 VAL C N 1
ATOM 10603 C CA . VAL B 2 336 ? 153.315 159.996 224.008 1.00 149.66 713 VAL C CA 1
ATOM 10604 C C . VAL B 2 336 ? 152.141 160.014 224.978 1.00 149.66 713 VAL C C 1
ATOM 10605 O O . VAL B 2 336 ? 151.328 159.083 225.008 1.00 149.66 713 VAL C O 1
ATOM 10618 N N . ALA B 2 337 ? 152.029 161.073 225.785 1.00 150.58 714 ALA C N 1
ATOM 10619 C CA . ALA B 2 337 ? 150.886 161.180 226.686 1.00 150.58 714 ALA C CA 1
ATOM 10620 C C . ALA B 2 337 ? 149.579 161.262 225.907 1.00 150.58 714 ALA C C 1
ATOM 10621 O O . ALA B 2 337 ? 148.590 160.609 226.265 1.00 150.58 714 ALA C O 1
ATOM 10628 N N . VAL B 2 338 ? 149.555 162.060 224.838 1.00 150.62 715 VAL C N 1
ATOM 10629 C CA . VAL B 2 338 ? 148.347 162.178 224.026 1.00 150.62 715 VAL C CA 1
ATOM 10630 C C . VAL B 2 338 ? 148.000 160.836 223.397 1.00 150.62 715 VAL C C 1
ATOM 10631 O O . VAL B 2 338 ? 146.832 160.429 223.371 1.00 150.62 715 VAL C O 1
ATOM 10644 N N . SER B 2 339 ? 149.005 160.129 222.876 1.00 150.91 716 SER C N 1
ATOM 10645 C CA . SER B 2 339 ? 148.753 158.819 222.284 1.00 150.91 716 SER C CA 1
ATOM 10646 C C . SER B 2 339 ? 148.186 157.853 223.315 1.00 150.91 716 SER C C 1
ATOM 10647 O O . SER B 2 339 ? 147.227 157.125 223.034 1.00 150.91 716 SER C O 1
ATOM 10655 N N . ALA B 2 340 ? 148.765 157.833 224.518 1.00 150.06 717 ALA C N 1
ATOM 10656 C CA . ALA B 2 340 ? 148.270 156.940 225.559 1.00 150.06 717 ALA C CA 1
ATOM 10657 C C . ALA B 2 340 ? 146.830 157.270 225.926 1.00 150.06 717 ALA C C 1
ATOM 10658 O O . ALA B 2 340 ? 146.000 156.368 226.089 1.00 150.06 717 ALA C O 1
ATOM 10665 N N . LEU B 2 341 ? 146.513 158.560 226.061 1.00 150.91 718 LEU C N 1
ATOM 10666 C CA . LEU B 2 341 ? 145.143 158.943 226.386 1.00 150.91 718 LEU C CA 1
ATOM 10667 C C . LEU B 2 341 ? 144.184 158.613 225.250 1.00 150.91 718 LEU C C 1
ATOM 10668 O O . LEU B 2 341 ? 142.999 158.361 225.497 1.00 150.91 718 LEU C O 1
ATOM 10684 N N . SER B 2 342 ? 144.667 158.610 224.011 1.00 151.37 719 SER C N 1
ATOM 10685 C CA . SER B 2 342 ? 143.843 158.276 222.858 1.00 151.37 719 SER C CA 1
ATOM 10686 C C . SER B 2 342 ? 143.795 156.780 222.578 1.00 151.37 719 SER C C 1
ATOM 10687 O O . SER B 2 342 ? 143.051 156.356 221.688 1.00 151.37 719 SER C O 1
ATOM 10695 N N . ALA B 2 343 ? 144.566 155.975 223.307 1.00 151.40 720 ALA C N 1
ATOM 10696 C CA . ALA B 2 343 ? 144.587 154.527 223.127 1.00 151.40 720 ALA C CA 1
ATOM 10697 C C . ALA B 2 343 ? 144.577 153.828 224.478 1.00 151.40 720 ALA C C 1
ATOM 10698 O O . ALA B 2 343 ? 145.278 152.833 224.689 1.00 151.40 720 ALA C O 1
ATOM 10705 N N . GLY B 2 344 ? 143.781 154.339 225.411 1.00 149.40 721 GLY C N 1
ATOM 10706 C CA . GLY B 2 344 ? 143.689 153.757 226.737 1.00 149.40 721 GLY C CA 1
ATOM 10707 C C . GLY B 2 344 ? 145.000 153.821 227.495 1.00 149.40 721 GLY C C 1
ATOM 10708 O O . GLY B 2 344 ? 145.083 154.435 228.559 1.00 149.40 721 GLY C O 1
ATOM 10712 N N . ASP B 2 402 ? 153.783 148.143 219.183 1.00 145.69 779 ASP C N 1
ATOM 10713 C CA . ASP B 2 402 ? 154.461 149.402 218.903 1.00 145.69 779 ASP C CA 1
ATOM 10714 C C . ASP B 2 402 ? 153.504 150.392 218.247 1.00 145.69 779 ASP C C 1
ATOM 10715 O O . ASP B 2 402 ? 153.861 151.071 217.285 1.00 145.69 779 ASP C O 1
ATOM 10723 N N . ARG B 2 403 ? 152.281 150.464 218.776 1.00 148.90 780 ARG C N 1
ATOM 10724 C CA . ARG B 2 403 ? 151.300 151.409 218.250 1.00 148.90 780 ARG C CA 1
ATOM 10725 C C . ARG B 2 403 ? 151.770 152.851 218.401 1.00 148.90 780 ARG C C 1
ATOM 10726 O O . ARG B 2 403 ? 151.381 153.719 217.607 1.00 148.90 780 ARG C O 1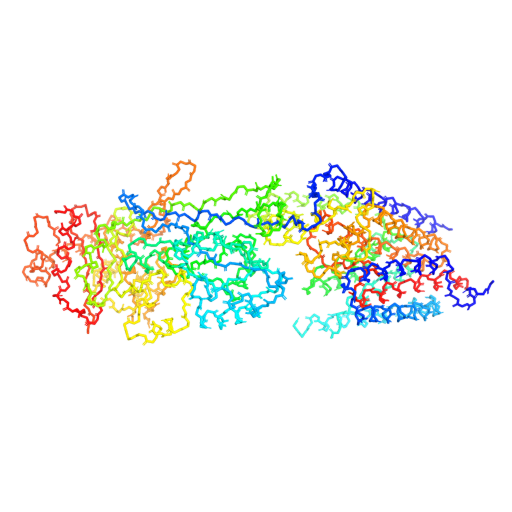
ATOM 10747 N N . LEU B 2 404 ? 152.602 153.129 219.408 1.00 148.97 781 LEU C N 1
ATOM 10748 C CA . LEU B 2 404 ? 153.122 154.481 219.573 1.00 148.97 781 LEU C CA 1
ATOM 10749 C C . LEU B 2 404 ? 153.932 154.913 218.360 1.00 148.97 781 LEU C C 1
ATOM 10750 O O . LEU B 2 404 ? 153.939 156.097 218.010 1.00 148.97 781 LEU C O 1
ATOM 10766 N N . SER B 2 405 ? 154.621 153.974 217.708 1.00 148.22 782 SER C N 1
ATOM 10767 C CA . SER B 2 405 ? 155.344 154.314 216.488 1.00 148.22 782 SER C CA 1
ATOM 10768 C C . SER B 2 405 ? 154.390 154.801 215.406 1.00 148.22 782 SER C C 1
ATOM 10769 O O . SER B 2 405 ? 154.662 155.802 214.732 1.00 148.22 782 SER C O 1
ATOM 10777 N N . GLU B 2 406 ? 153.262 154.110 215.228 1.00 147.76 783 GLU C N 1
ATOM 10778 C CA . GLU B 2 406 ? 152.273 154.557 214.253 1.00 147.76 783 GLU C CA 1
ATOM 10779 C C . GLU B 2 406 ? 151.705 155.917 214.635 1.00 147.76 783 GLU C C 1
ATOM 10780 O O . GLU B 2 406 ? 151.509 156.783 213.772 1.00 147.76 783 GLU C O 1
ATOM 10792 N N . TRP B 2 407 ? 151.430 156.126 215.924 1.00 148.94 784 TRP C N 1
ATOM 10793 C CA . TRP B 2 407 ? 150.895 157.415 216.351 1.00 148.94 784 TRP C CA 1
ATOM 10794 C C . TRP B 2 407 ? 151.879 158.541 216.057 1.00 148.94 784 TRP C C 1
ATOM 10795 O O . TRP B 2 407 ? 151.491 159.602 215.554 1.00 148.94 784 TRP C O 1
ATOM 10816 N N . MET B 2 408 ? 153.160 158.327 216.359 1.00 148.37 785 MET C N 1
ATOM 10817 C CA . MET B 2 408 ? 154.163 159.349 216.085 1.00 148.37 785 MET C CA 1
ATOM 10818 C C . MET B 2 408 ? 154.304 159.592 214.590 1.00 148.37 785 MET C C 1
ATOM 10819 O O . MET B 2 408 ? 154.432 160.741 214.152 1.00 148.37 785 MET C O 1
ATOM 10833 N N . GLY B 2 409 ? 154.283 158.526 213.788 1.00 147.61 786 GLY C N 1
ATOM 10834 C CA . GLY B 2 409 ? 154.293 158.709 212.348 1.00 147.61 786 GLY C CA 1
ATOM 10835 C C . GLY B 2 409 ? 153.128 159.558 211.880 1.00 147.61 786 GLY C C 1
ATOM 10836 O O . GLY B 2 409 ? 153.271 160.390 210.981 1.00 147.61 786 GLY C O 1
ATOM 10840 N N . LYS B 2 410 ? 151.957 159.358 212.487 1.00 148.51 787 LYS C N 1
ATOM 10841 C CA . LYS B 2 410 ? 150.818 160.220 212.189 1.00 148.51 787 LYS C CA 1
ATOM 10842 C C . LYS B 2 410 ? 151.109 161.662 212.583 1.00 148.51 787 LYS C C 1
ATOM 10843 O O . LYS B 2 410 ? 150.765 162.596 211.849 1.00 148.51 787 LYS C O 1
ATOM 10862 N N . PHE B 2 411 ? 151.747 161.864 213.738 1.00 148.36 788 PHE C N 1
ATOM 10863 C CA . PHE B 2 411 ? 152.061 163.222 214.175 1.00 148.36 788 PHE C CA 1
ATOM 10864 C C . PHE B 2 411 ? 153.003 163.912 213.196 1.00 148.36 788 PHE C C 1
ATOM 10865 O O . PHE B 2 411 ? 152.833 165.098 212.894 1.00 148.36 788 PHE C O 1
ATOM 10882 N N . GLY B 2 412 ? 153.999 163.188 212.689 1.00 147.17 789 GLY C N 1
ATOM 10883 C CA . GLY B 2 412 ? 154.925 163.756 211.728 1.00 147.17 789 GLY C CA 1
ATOM 10884 C C . GLY B 2 412 ? 156.350 163.261 211.872 1.00 147.17 789 GLY C C 1
ATOM 10885 O O . GLY B 2 412 ? 157.154 163.406 210.946 1.00 147.17 789 GLY C O 1
ATOM 10889 N N . TYR B 2 413 ? 156.680 162.675 213.019 1.00 146.13 790 TYR C N 1
ATOM 10890 C CA . TYR B 2 413 ? 158.023 162.153 213.228 1.00 146.13 790 TYR C CA 1
ATOM 10891 C C . TYR B 2 413 ? 158.292 160.982 212.293 1.00 146.13 790 TYR C C 1
ATOM 10892 O O . TYR B 2 413 ? 157.399 160.188 211.988 1.00 146.13 790 TYR C O 1
ATOM 10910 N N . GLY B 2 414 ? 159.538 160.879 211.836 1.00 142.96 791 GLY C N 1
ATOM 10911 C CA . GLY B 2 414 ? 159.936 159.823 210.934 1.00 142.96 791 GLY C CA 1
ATOM 10912 C C . GLY B 2 414 ? 159.624 160.076 209.478 1.00 142.96 791 GLY C C 1
ATOM 10913 O O . GLY B 2 414 ? 159.955 159.232 208.636 1.00 142.96 791 GLY C O 1
ATOM 10917 N N . HIS B 2 415 ? 159.001 161.205 209.150 1.00 141.66 792 HIS C N 1
ATOM 10918 C CA . HIS B 2 415 ? 158.660 161.543 207.778 1.00 141.66 792 HIS C CA 1
ATOM 10919 C C . HIS B 2 415 ? 159.013 163.000 207.520 1.00 141.66 792 HIS C C 1
ATOM 10920 O O . HIS B 2 415 ? 159.130 163.806 208.445 1.00 141.66 792 HIS C O 1
ATOM 10934 N N . TYR B 2 416 ? 159.186 163.329 206.243 1.00 141.11 793 TYR C N 1
ATOM 10935 C CA . TYR B 2 416 ? 159.362 164.722 205.864 1.00 141.11 793 TYR C CA 1
ATOM 10936 C C . TYR B 2 416 ? 158.164 165.531 206.339 1.00 141.11 793 TYR C C 1
ATOM 10937 O O . TYR B 2 416 ? 157.014 165.110 206.186 1.00 141.11 793 TYR C O 1
ATOM 10955 N N . THR B 2 417 ? 158.435 166.695 206.923 1.00 140.84 794 THR C N 1
ATOM 10956 C CA . THR B 2 417 ? 157.385 167.520 207.504 1.00 140.84 794 THR C CA 1
ATOM 10957 C C . THR B 2 417 ? 156.671 168.382 206.476 1.00 140.84 794 THR C C 1
ATOM 10958 O O . THR B 2 417 ? 155.719 169.081 206.836 1.00 140.84 794 THR C O 1
ATOM 10969 N N . GLY B 2 418 ? 157.096 168.351 205.218 1.00 138.43 795 GLY C N 1
ATOM 10970 C CA . GLY B 2 418 ? 156.571 169.273 204.237 1.00 138.43 795 GLY C CA 1
ATOM 10971 C C . GLY B 2 418 ? 157.146 170.664 204.328 1.00 138.43 795 GLY C C 1
ATOM 10972 O O . GLY B 2 418 ? 156.648 171.571 203.651 1.00 138.43 795 GLY C O 1
ATOM 10976 N N . ILE B 2 419 ? 158.181 170.864 205.149 1.00 137.92 796 ILE C N 1
ATOM 10977 C CA . ILE B 2 419 ? 158.799 172.174 205.254 1.00 137.92 796 ILE C CA 1
ATOM 10978 C C . ILE B 2 419 ? 159.280 172.623 203.879 1.00 137.92 796 ILE C C 1
ATOM 10979 O O . ILE B 2 419 ? 159.551 171.815 202.983 1.00 137.92 796 ILE C O 1
ATOM 10995 N N . ASP B 2 420 ? 159.388 173.938 203.715 1.00 135.25 797 ASP C N 1
ATOM 10996 C CA . ASP B 2 420 ? 159.819 174.510 202.448 1.00 135.25 797 ASP C CA 1
ATOM 10997 C C . ASP B 2 420 ? 161.336 174.460 202.316 1.00 135.25 797 ASP C C 1
ATOM 10998 O O . ASP B 2 420 ? 161.975 175.486 202.064 1.00 135.25 797 ASP C O 1
ATOM 11007 N N . LEU B 2 421 ? 161.920 173.275 202.476 1.00 136.07 798 LEU C N 1
ATOM 11008 C CA . LEU B 2 421 ? 163.366 173.096 202.380 1.00 136.07 798 LEU C CA 1
ATOM 11009 C C . LEU B 2 421 ? 163.627 171.706 201.817 1.00 136.07 798 LEU C C 1
ATOM 11010 O O . LEU B 2 421 ? 163.503 170.710 202.536 1.00 136.07 798 LEU C O 1
ATOM 11026 N N . ALA B 2 422 ? 163.998 171.642 200.536 1.00 134.47 799 ALA C N 1
ATOM 11027 C CA . ALA B 2 422 ? 164.207 170.351 199.892 1.00 134.47 799 ALA C CA 1
ATOM 11028 C C . ALA B 2 422 ? 165.334 169.578 200.554 1.00 134.47 799 ALA C C 1
ATOM 11029 O O . ALA B 2 422 ? 165.373 168.345 200.480 1.00 134.47 799 ALA C O 1
ATOM 11036 N N . GLU B 2 423 ? 166.253 170.282 201.203 1.00 135.90 800 GLU C N 1
ATOM 11037 C CA . GLU B 2 423 ? 167.421 169.676 201.835 1.00 135.90 800 GLU C CA 1
ATOM 11038 C C . GLU B 2 423 ? 167.108 169.248 203.263 1.00 135.90 800 GLU C C 1
ATOM 11039 O O . GLU B 2 423 ? 167.823 169.584 204.205 1.00 135.90 800 GLU C O 1
ATOM 11051 N N . GLU B 2 424 ? 166.023 168.503 203.430 1.00 138.64 801 GLU C N 1
ATOM 11052 C CA . GLU B 2 424 ? 165.549 168.097 204.744 1.00 138.64 801 GLU C CA 1
ATOM 11053 C C . GLU B 2 424 ? 165.771 166.604 204.927 1.00 138.64 801 GLU C C 1
ATOM 11054 O O . GLU B 2 424 ? 165.410 165.805 204.057 1.00 138.64 801 GLU C O 1
ATOM 11066 N N . ARG B 2 425 ? 166.361 166.233 206.058 1.00 139.24 802 ARG C N 1
ATOM 11067 C CA . ARG B 2 425 ? 166.580 164.834 206.385 1.00 139.24 802 ARG C CA 1
ATOM 11068 C C . ARG B 2 425 ? 165.386 164.313 207.173 1.00 139.24 802 ARG C C 1
ATOM 11069 O O . ARG B 2 425 ? 165.012 164.886 208.201 1.00 139.24 802 ARG C O 1
ATOM 11090 N N . SER B 2 426 ? 164.788 163.227 206.683 1.00 138.90 803 SER C N 1
ATOM 11091 C CA . SER B 2 426 ? 163.558 162.725 207.284 1.00 138.90 803 SER C CA 1
ATOM 11092 C C . SER B 2 426 ? 163.791 162.243 208.710 1.00 138.90 803 SER C C 1
ATOM 11093 O O . SER B 2 426 ? 162.923 162.402 209.576 1.00 138.90 803 SER C O 1
ATOM 11101 N N . GLY B 2 427 ? 164.947 161.649 208.975 1.00 140.51 804 GLY C N 1
ATOM 11102 C CA . GLY B 2 427 ? 165.224 161.067 210.269 1.00 140.51 804 GLY C CA 1
ATOM 11103 C C . GLY B 2 427 ? 164.694 159.650 210.381 1.00 140.51 804 GLY C C 1
ATOM 11104 O O . GLY B 2 427 ? 164.019 159.124 209.494 1.00 140.51 804 GLY C O 1
ATOM 11108 N N . ASN B 2 428 ? 165.012 159.019 211.508 1.00 144.24 805 ASN C N 1
ATOM 11109 C CA . ASN B 2 428 ? 164.663 157.628 211.751 1.00 144.24 805 ASN C CA 1
ATOM 11110 C C . ASN B 2 428 ? 163.593 157.531 212.830 1.00 144.24 805 ASN C C 1
ATOM 11111 O O . ASN B 2 428 ? 163.577 158.320 213.779 1.00 144.24 805 ASN C O 1
ATOM 11122 N N . MET B 2 429 ? 162.696 156.563 212.667 1.00 146.34 806 MET C N 1
ATOM 11123 C CA . MET B 2 429 ? 161.624 156.297 213.626 1.00 146.34 806 MET C CA 1
ATOM 11124 C C . MET B 2 429 ? 161.795 154.863 214.105 1.00 146.34 806 MET C C 1
ATOM 11125 O O . MET B 2 429 ? 161.319 153.925 213.439 1.00 146.34 806 MET C O 1
ATOM 11139 N N . PRO B 2 430 ? 162.458 154.629 215.239 1.00 147.48 807 PRO C N 1
ATOM 11140 C CA . PRO B 2 430 ? 162.768 153.248 215.631 1.00 147.48 807 PRO C CA 1
ATOM 11141 C C . PRO B 2 430 ? 161.512 152.406 215.787 1.00 147.48 807 PRO C C 1
ATOM 11142 O O . PRO B 2 430 ? 160.469 152.879 216.243 1.00 147.48 807 PRO C O 1
ATOM 11153 N N . THR B 2 431 ? 161.628 151.141 215.397 1.00 146.50 808 THR C N 1
ATOM 11154 C CA . THR B 2 431 ? 160.511 150.209 215.464 1.00 146.50 808 THR C CA 1
ATOM 11155 C C . THR B 2 431 ? 160.935 148.912 216.145 1.00 146.50 808 THR C C 1
ATOM 11156 O O . THR B 2 431 ? 162.060 148.446 215.968 1.00 146.50 808 THR C O 1
ATOM 11167 N N . TRP B 2 458 ? 166.436 157.015 217.550 1.00 146.10 835 TRP C N 1
ATOM 11168 C CA . TRP B 2 458 ? 165.437 158.036 217.258 1.00 146.10 835 TRP C CA 1
ATOM 11169 C C . TRP B 2 458 ? 166.102 159.384 217.029 1.00 146.10 835 TRP C C 1
ATOM 11170 O O . TRP B 2 458 ? 166.780 159.910 217.911 1.00 146.10 835 TRP C O 1
ATOM 11190 N N . THR B 2 459 ? 165.906 159.941 215.837 1.00 143.50 836 THR C N 1
ATOM 11191 C CA . THR B 2 459 ? 166.451 161.247 215.489 1.00 143.50 836 THR C CA 1
ATOM 11192 C C . THR B 2 459 ? 165.390 162.022 214.728 1.00 143.50 836 THR C C 1
ATOM 11193 O O . THR B 2 459 ? 164.940 161.582 213.666 1.00 143.50 836 THR C O 1
ATOM 11204 N N . ALA B 2 460 ? 164.994 163.170 215.270 1.00 143.93 837 ALA C N 1
ATOM 11205 C CA . ALA B 2 460 ? 164.001 164.033 214.652 1.00 143.93 837 ALA C CA 1
ATOM 11206 C C . ALA B 2 460 ? 164.566 165.438 214.531 1.00 143.93 837 ALA C C 1
ATOM 11207 O O . ALA B 2 460 ? 165.205 165.942 215.459 1.00 143.93 837 ALA C O 1
ATOM 11214 N N . THR B 2 461 ? 164.329 166.065 213.384 1.00 141.60 838 THR C N 1
ATOM 11215 C CA . THR B 2 461 ? 164.843 167.400 213.149 1.00 141.60 838 THR C CA 1
ATOM 11216 C C . THR B 2 461 ? 164.020 168.423 213.928 1.00 141.60 838 THR C C 1
ATOM 11217 O O . THR B 2 461 ? 162.880 168.153 214.314 1.00 141.60 838 THR C O 1
ATOM 11228 N N . PRO B 2 462 ? 164.581 169.607 214.182 1.00 143.62 839 PRO C N 1
ATOM 11229 C CA . PRO B 2 462 ? 163.813 170.629 214.913 1.00 143.62 839 PRO C CA 1
ATOM 11230 C C . PRO B 2 462 ? 162.466 170.951 214.287 1.00 143.62 839 PRO C C 1
ATOM 11231 O O . PRO B 2 462 ? 161.493 171.177 215.017 1.00 143.62 839 PRO C O 1
ATOM 11242 N N . ILE B 2 463 ? 162.375 170.979 212.956 1.00 141.23 840 ILE C N 1
ATOM 11243 C CA . ILE B 2 463 ? 161.094 171.287 212.332 1.00 141.23 840 ILE C CA 1
ATOM 11244 C C . ILE B 2 463 ? 160.085 170.176 212.594 1.00 141.23 840 ILE C C 1
ATOM 11245 O O . ILE B 2 463 ? 158.876 170.426 212.633 1.00 141.23 840 ILE C O 1
ATOM 11261 N N . GLN B 2 464 ? 160.569 168.950 212.779 1.00 143.66 841 GLN C N 1
ATOM 11262 C CA . GLN B 2 464 ? 159.681 167.810 213.112 1.00 143.66 841 GLN C CA 1
ATOM 11263 C C . GLN B 2 464 ? 159.073 168.086 214.486 1.00 143.66 841 GLN C C 1
ATOM 11264 O O . GLN B 2 464 ? 157.870 167.872 214.595 1.00 143.66 841 GLN C O 1
ATOM 11278 N N . MET B 2 465 ? 159.850 168.540 215.479 1.00 145.59 842 MET C N 1
ATOM 11279 C CA . MET B 2 465 ? 159.318 168.900 216.788 1.00 145.59 842 MET C CA 1
ATOM 11280 C C . MET B 2 465 ? 158.375 170.089 216.676 1.00 145.59 842 MET C C 1
ATOM 11281 O O . MET B 2 465 ? 157.366 170.162 217.388 1.00 145.59 842 MET C O 1
ATOM 11295 N N . SER B 2 466 ? 158.687 171.030 215.786 1.00 144.39 843 SER C N 1
ATOM 11296 C CA . SER B 2 466 ? 157.790 172.157 215.557 1.00 144.39 843 SER C CA 1
ATOM 11297 C C . SER B 2 466 ? 156.431 171.679 215.060 1.00 144.39 843 SER C C 1
ATOM 11298 O O . SER B 2 466 ? 155.388 172.150 215.524 1.00 144.39 843 SER C O 1
ATOM 11306 N N . LYS B 2 467 ? 156.427 170.745 214.108 1.00 143.57 844 LYS C N 1
ATOM 11307 C CA . LYS B 2 467 ? 155.167 170.208 213.599 1.00 143.57 844 LYS C CA 1
ATOM 11308 C C . LYS B 2 467 ? 154.398 169.481 214.693 1.00 143.57 844 LYS C C 1
ATOM 11309 O O . LYS B 2 467 ? 153.171 169.614 214.799 1.00 143.57 844 LYS C O 1
ATOM 11328 N N . ALA B 2 468 ? 155.098 168.687 215.502 1.00 146.32 845 ALA C N 1
ATOM 11329 C CA . ALA B 2 468 ? 154.430 167.965 216.579 1.00 146.32 845 ALA C CA 1
ATOM 11330 C C . ALA B 2 468 ? 153.791 168.936 217.563 1.00 146.32 845 ALA C C 1
ATOM 11331 O O . ALA B 2 468 ? 152.638 168.757 217.974 1.00 146.32 845 ALA C O 1
ATOM 11338 N N . LEU B 2 469 ? 154.521 169.987 217.938 1.00 148.09 846 LEU C N 1
ATOM 11339 C CA . LEU B 2 469 ? 153.959 170.986 218.839 1.00 148.09 846 LEU C CA 1
ATOM 11340 C C . LEU B 2 469 ? 152.786 171.711 218.193 1.00 148.09 846 LEU C C 1
ATOM 11341 O O . LEU B 2 469 ? 151.802 172.027 218.867 1.00 148.09 846 LEU C O 1
ATOM 11357 N N . MET B 2 470 ? 152.875 171.996 216.893 1.00 145.24 847 MET C N 1
ATOM 11358 C CA . MET B 2 470 ? 151.761 172.633 216.199 1.00 145.24 847 MET C CA 1
ATOM 11359 C C . MET B 2 470 ? 150.508 171.776 216.292 1.00 145.24 847 MET C C 1
ATOM 11360 O O . MET B 2 470 ? 149.419 172.273 216.601 1.00 145.24 847 MET C O 1
ATOM 11374 N N . ILE B 2 471 ? 150.647 170.477 216.028 1.00 147.34 848 ILE C N 1
ATOM 11375 C CA . ILE B 2 471 ? 149.502 169.579 216.135 1.00 147.34 848 ILE C CA 1
ATOM 11376 C C . ILE B 2 471 ? 148.987 169.553 217.567 1.00 147.34 848 ILE C C 1
ATOM 11377 O O . ILE B 2 471 ? 147.775 169.492 217.807 1.00 147.34 848 ILE C O 1
ATOM 11393 N N . LEU B 2 472 ? 149.897 169.597 218.541 1.00 148.33 849 LEU C N 1
ATOM 11394 C CA . LEU B 2 472 ? 149.476 169.599 219.939 1.00 148.33 849 LEU C CA 1
ATOM 11395 C C . LEU B 2 472 ? 148.650 170.837 220.268 1.00 148.33 849 LEU C C 1
ATOM 11396 O O . LEU B 2 472 ? 147.611 170.740 220.930 1.00 148.33 849 LEU C O 1
ATOM 11412 N N . ILE B 2 473 ? 149.094 172.010 219.813 1.00 147.67 850 ILE C N 1
ATOM 11413 C CA . ILE B 2 473 ? 148.354 173.240 220.076 1.00 147.67 850 ILE C CA 1
ATOM 11414 C C . ILE B 2 473 ? 146.983 173.189 219.418 1.00 147.67 850 ILE C C 1
ATOM 11415 O O . ILE B 2 473 ? 145.970 173.546 220.031 1.00 147.67 850 ILE C O 1
ATOM 11431 N N . ASN B 2 474 ? 146.927 172.746 218.171 1.00 146.44 851 ASN C N 1
ATOM 11432 C CA . ASN B 2 474 ? 145.696 172.746 217.389 1.00 146.44 851 ASN C CA 1
ATOM 11433 C C . ASN B 2 474 ? 144.744 171.608 217.760 1.00 146.44 851 ASN C C 1
ATOM 11434 O O . ASN B 2 474 ? 143.765 171.392 217.034 1.00 146.44 851 ASN C O 1
ATOM 11445 N N . ASP B 2 475 ? 144.992 170.881 218.856 1.00 149.13 852 ASP C N 1
ATOM 11446 C CA . ASP B 2 475 ? 144.077 169.815 219.355 1.00 149.13 852 ASP C CA 1
ATOM 11447 C C . ASP B 2 475 ? 143.965 168.674 218.341 1.00 149.13 852 ASP C C 1
ATOM 11448 O O . ASP B 2 475 ? 142.912 168.014 218.341 1.00 149.13 852 ASP C O 1
ATOM 11457 N N . GLY B 2 476 ? 144.998 168.423 217.534 1.00 148.62 853 GLY C N 1
ATOM 11458 C CA . GLY B 2 476 ? 145.014 167.364 216.553 1.00 148.62 853 GLY C CA 1
ATOM 11459 C C . GLY B 2 476 ? 144.941 167.826 215.113 1.00 148.62 853 GLY C C 1
ATOM 11460 O O . GLY B 2 476 ? 145.327 167.066 214.218 1.00 148.62 853 GLY C O 1
ATOM 11464 N N . ILE B 2 477 ? 144.461 169.044 214.859 1.00 146.93 854 ILE C N 1
ATOM 11465 C CA . ILE B 2 477 ? 144.434 169.557 213.495 1.00 146.93 854 ILE C CA 1
ATOM 11466 C C . ILE B 2 477 ? 145.865 169.763 213.021 1.00 146.93 854 ILE C C 1
ATOM 11467 O O . ILE B 2 477 ? 146.693 170.350 213.731 1.00 146.93 854 ILE C O 1
ATOM 11483 N N . VAL B 2 478 ? 146.164 169.283 211.818 1.00 146.47 855 VAL C N 1
ATOM 11484 C CA . VAL B 2 478 ? 147.530 169.228 211.311 1.00 146.47 855 VAL C CA 1
ATOM 11485 C C . VAL B 2 478 ? 147.773 170.415 210.392 1.00 146.47 855 VAL C C 1
ATOM 11486 O O . VAL B 2 478 ? 146.988 170.671 209.470 1.00 146.47 855 VAL C O 1
ATOM 11499 N N . LYS B 2 479 ? 148.861 171.140 210.645 1.00 144.47 856 LYS C N 1
ATOM 11500 C CA . LYS B 2 479 ? 149.307 172.231 209.791 1.00 144.47 856 LYS C CA 1
ATOM 11501 C C . LYS B 2 479 ? 150.784 172.037 209.488 1.00 144.47 856 LYS C C 1
ATOM 11502 O O . LYS B 2 479 ? 151.581 171.800 210.401 1.00 144.47 856 LYS C O 1
ATOM 11521 N N . VAL B 2 480 ? 151.142 172.131 208.215 1.00 141.38 857 VAL C N 1
ATOM 11522 C CA . VAL B 2 480 ? 152.543 171.949 207.817 1.00 141.38 857 VAL C CA 1
ATOM 11523 C C . VAL B 2 480 ? 153.375 173.097 208.376 1.00 141.38 857 VAL C C 1
ATOM 11524 O O . VAL B 2 480 ? 152.924 174.256 208.334 1.00 141.38 857 VAL C O 1
ATOM 11537 N N . PRO B 2 481 ? 154.583 172.847 208.901 1.00 139.81 858 PRO C N 1
ATOM 11538 C CA . PRO B 2 481 ? 155.424 173.963 209.355 1.00 139.81 858 PRO C CA 1
ATOM 11539 C C . PRO B 2 481 ? 155.977 174.769 208.192 1.00 139.81 858 PRO C C 1
ATOM 11540 O O . PRO B 2 481 ? 157.193 174.907 208.034 1.00 139.81 858 PRO C O 1
ATOM 11551 N N . HIS B 2 482 ? 155.083 175.313 207.376 1.00 137.69 859 HIS C N 1
ATOM 11552 C CA . HIS B 2 482 ? 155.481 176.043 206.186 1.00 137.69 859 HIS C CA 1
ATOM 11553 C C . HIS B 2 482 ? 156.205 177.328 206.559 1.00 137.69 859 HIS C C 1
ATOM 11554 O O . HIS B 2 482 ? 155.928 177.947 207.590 1.00 137.69 859 HIS C O 1
ATOM 11569 N N . LEU B 2 483 ? 157.147 177.725 205.706 1.00 136.73 860 LEU C N 1
ATOM 11570 C CA . LEU B 2 483 ? 157.826 179.005 205.834 1.00 136.73 860 LEU C CA 1
ATOM 11571 C C . LEU B 2 483 ? 157.300 180.043 204.857 1.00 136.73 860 LEU C C 1
ATOM 11572 O O . LEU B 2 483 ? 157.565 181.234 205.039 1.00 136.73 860 LEU C O 1
ATOM 11588 N N . LEU B 2 484 ? 156.561 179.628 203.832 1.00 133.75 861 LEU C N 1
ATOM 11589 C CA . LEU B 2 484 ? 156.003 180.541 202.838 1.00 133.75 861 LEU C CA 1
ATOM 11590 C C . LEU B 2 484 ? 154.689 181.084 203.387 1.00 133.75 861 LEU C C 1
ATOM 11591 O O . LEU B 2 484 ? 153.675 180.383 203.404 1.00 133.75 861 LEU C O 1
ATOM 11607 N N . MET B 2 485 ? 154.708 182.337 203.842 1.00 134.32 862 MET C N 1
ATOM 11608 C CA . MET B 2 485 ? 153.474 182.973 204.284 1.00 134.32 862 MET C CA 1
ATOM 11609 C C . MET B 2 485 ? 152.597 183.359 203.104 1.00 134.32 862 MET C C 1
ATOM 11610 O O . MET B 2 485 ? 151.367 183.320 203.211 1.00 134.32 862 MET C O 1
ATOM 11624 N N . SER B 2 486 ? 153.205 183.729 201.984 1.00 133.43 863 SER C N 1
ATOM 11625 C CA . SER B 2 486 ? 152.470 184.141 200.797 1.00 133.43 863 SER C CA 1
ATOM 11626 C C . SER B 2 486 ? 153.439 184.150 199.621 1.00 133.43 863 SER C C 1
ATOM 11627 O O . SER B 2 486 ? 154.589 183.715 199.740 1.00 133.43 863 SER C O 1
ATOM 11635 N N . THR B 2 487 ? 152.973 184.646 198.479 1.00 132.43 864 THR C N 1
ATOM 11636 C CA . THR B 2 487 ? 153.794 184.735 197.281 1.00 132.43 864 THR C CA 1
ATOM 11637 C C . THR B 2 487 ? 153.234 185.836 196.392 1.00 132.43 864 THR C C 1
ATOM 11638 O O . THR B 2 487 ? 152.266 186.515 196.744 1.00 132.43 864 THR C O 1
ATOM 11649 N N . ALA B 2 488 ? 153.851 186.009 195.229 1.00 133.38 865 ALA C N 1
ATOM 11650 C CA . ALA B 2 488 ? 153.432 187.013 194.262 1.00 133.38 865 ALA C CA 1
ATOM 11651 C C . ALA B 2 488 ? 152.511 186.372 193.234 1.00 133.38 865 ALA C C 1
ATOM 11652 O O . ALA B 2 488 ? 152.851 185.341 192.645 1.00 133.38 865 ALA C O 1
ATOM 11659 N N . GLU B 2 489 ? 151.352 186.984 193.024 1.00 136.75 866 GLU C N 1
ATOM 11660 C CA . GLU B 2 489 ? 150.364 186.492 192.072 1.00 136.75 866 GLU C CA 1
ATOM 11661 C C . GLU B 2 489 ? 149.765 187.704 191.368 1.00 136.75 866 GLU C C 1
ATOM 11662 O O . GLU B 2 489 ? 150.305 188.814 191.427 1.00 136.75 866 GLU C O 1
ATOM 11674 N N . ASP B 2 490 ? 148.636 187.498 190.687 1.00 143.03 867 ASP C N 1
ATOM 11675 C CA . ASP B 2 490 ? 147.935 188.622 190.076 1.00 143.03 867 ASP C CA 1
ATOM 11676 C C . ASP B 2 490 ? 147.614 189.689 191.115 1.00 143.03 867 ASP C C 1
ATOM 11677 O O . ASP B 2 490 ? 147.802 190.886 190.867 1.00 143.03 867 ASP C O 1
ATOM 11686 N N . GLY B 2 491 ? 147.131 189.275 192.285 1.00 141.76 868 GLY C N 1
ATOM 11687 C CA . GLY B 2 491 ? 146.912 190.180 193.392 1.00 141.76 868 GLY C CA 1
ATOM 11688 C C . GLY B 2 491 ? 148.147 190.502 194.197 1.00 141.76 868 GLY C C 1
ATOM 11689 O O . GLY B 2 491 ? 148.070 191.275 195.157 1.00 141.76 868 GLY C O 1
ATOM 11693 N N . LYS B 2 492 ? 149.290 189.920 193.836 1.00 138.04 869 LYS C N 1
ATOM 11694 C CA . LYS B 2 492 ? 150.593 190.133 194.456 1.00 138.04 869 LYS C CA 1
ATOM 11695 C C . LYS B 2 492 ? 150.696 189.519 195.845 1.00 138.04 869 LYS C C 1
ATOM 11696 O O . LYS B 2 492 ? 151.756 189.626 196.472 1.00 138.04 869 LYS C O 1
ATOM 11715 N N . GLN B 2 493 ? 149.646 188.871 196.345 1.00 134.07 870 GLN C N 1
ATOM 11716 C CA . GLN B 2 493 ? 149.688 188.266 197.673 1.00 134.07 870 GLN C CA 1
ATOM 11717 C C . GLN B 2 493 ? 148.596 187.215 197.755 1.00 134.07 870 GLN C C 1
ATOM 11718 O O . GLN B 2 493 ? 147.425 187.521 197.510 1.00 134.07 870 GLN C O 1
ATOM 11732 N N . VAL B 2 494 ? 148.973 185.987 198.095 1.00 133.58 871 VAL C N 1
ATOM 11733 C CA . VAL B 2 494 ? 148.006 184.915 198.318 1.00 133.58 871 VAL C CA 1
ATOM 11734 C C . VAL B 2 494 ? 148.455 184.120 199.539 1.00 133.58 871 VAL C C 1
ATOM 11735 O O . VAL B 2 494 ? 149.588 183.619 199.565 1.00 133.58 871 VAL C O 1
ATOM 11748 N N . PRO B 2 495 ? 147.624 183.982 200.572 1.00 134.51 872 PRO C N 1
ATOM 11749 C CA . PRO B 2 495 ? 148.057 183.229 201.753 1.00 134.51 872 PRO C CA 1
ATOM 11750 C C . PRO B 2 495 ? 148.321 181.773 201.410 1.00 134.51 872 PRO C C 1
ATOM 11751 O O . PRO B 2 495 ? 147.693 181.193 200.523 1.00 134.51 872 PRO C O 1
ATOM 11762 N N . TRP B 2 496 ? 149.273 181.184 202.127 1.00 138.08 873 TRP C N 1
ATOM 11763 C CA . TRP B 2 496 ? 149.618 179.785 201.919 1.00 138.08 873 TRP C CA 1
ATOM 11764 C C . TRP B 2 496 ? 148.512 178.900 202.481 1.00 138.08 873 TRP C C 1
ATOM 11765 O O . TRP B 2 496 ? 148.219 178.947 203.680 1.00 138.08 873 TRP C O 1
ATOM 11786 N N . VAL B 2 497 ? 147.898 178.099 201.617 1.00 140.40 874 VAL C N 1
ATOM 11787 C CA . VAL B 2 497 ? 146.763 177.264 201.999 1.00 140.40 874 VAL C CA 1
ATOM 11788 C C . VAL B 2 497 ? 147.281 175.939 202.540 1.00 140.40 874 VAL C C 1
ATOM 11789 O O . VAL B 2 497 ? 148.100 175.270 201.900 1.00 140.40 874 VAL C O 1
ATOM 11802 N N . GLN B 2 498 ? 146.806 175.563 203.719 1.00 143.09 875 GLN C N 1
ATOM 11803 C CA . GLN B 2 498 ? 147.266 174.337 204.358 1.00 143.09 875 GLN C CA 1
ATOM 11804 C C . GLN B 2 498 ? 146.621 173.124 203.697 1.00 143.09 875 GLN C C 1
ATOM 11805 O O . GLN B 2 498 ? 145.398 173.097 203.527 1.00 143.09 875 GLN C O 1
ATOM 11819 N N . PRO B 2 499 ? 147.399 172.105 203.314 1.00 143.51 876 PRO C N 1
ATOM 11820 C CA . PRO B 2 499 ? 146.790 170.893 202.753 1.00 143.51 876 PRO C CA 1
ATOM 11821 C C . PRO B 2 499 ? 146.158 170.028 203.829 1.00 143.51 876 PRO C C 1
ATOM 11822 O O . PRO B 2 499 ? 146.866 169.395 204.618 1.00 143.51 876 PRO C O 1
ATOM 11833 N N . HIS B 2 500 ? 144.829 169.994 203.873 1.00 144.98 877 HIS C N 1
ATOM 11834 C CA . HIS B 2 500 ? 144.142 169.209 204.888 1.00 144.98 877 HIS C CA 1
ATOM 11835 C C . HIS B 2 500 ? 144.495 167.735 204.752 1.00 144.98 877 HIS C C 1
ATOM 11836 O O . HIS B 2 500 ? 144.466 167.172 203.654 1.00 144.98 877 HIS C O 1
ATOM 11850 N N . GLU B 2 501 ? 144.831 167.115 205.874 1.00 146.19 878 GLU C N 1
ATOM 11851 C CA . GLU B 2 501 ? 145.079 165.686 205.957 1.00 146.19 878 GLU C CA 1
ATOM 11852 C C . GLU B 2 501 ? 144.411 165.171 207.220 1.00 146.19 878 GLU C C 1
ATOM 11853 O O . GLU B 2 501 ? 144.140 165.947 208.143 1.00 146.19 878 GLU C O 1
ATOM 11865 N N . PRO B 2 502 ? 144.119 163.874 207.287 1.00 147.48 879 PRO C N 1
ATOM 11866 C CA . PRO B 2 502 ? 143.326 163.346 208.405 1.00 147.48 879 PRO C CA 1
ATOM 11867 C C . PRO B 2 502 ? 143.865 163.822 209.742 1.00 147.48 879 PRO C C 1
ATOM 11868 O O . PRO B 2 502 ? 144.978 163.447 210.140 1.00 147.48 879 PRO C O 1
ATOM 11879 N N . PRO B 2 503 ? 143.111 164.651 210.464 1.00 146.68 880 PRO C N 1
ATOM 11880 C CA . PRO B 2 503 ? 143.551 165.055 211.803 1.00 146.68 880 PRO C CA 1
ATOM 11881 C C . PRO B 2 503 ? 143.662 163.856 212.730 1.00 146.68 880 PRO C C 1
ATOM 11882 O O . PRO B 2 503 ? 142.877 162.909 212.657 1.00 146.68 880 PRO C O 1
ATOM 11893 N N . VAL B 2 504 ? 144.654 163.909 213.617 1.00 148.44 881 VAL C N 1
ATOM 11894 C CA . VAL B 2 504 ? 144.878 162.814 214.549 1.00 148.44 881 VAL C CA 1
ATOM 11895 C C . VAL B 2 504 ? 143.811 162.851 215.634 1.00 148.44 881 VAL C C 1
ATOM 11896 O O . VAL B 2 504 ? 143.599 163.882 216.285 1.00 148.44 881 VAL C O 1
ATOM 11909 N N . GLY B 2 505 ? 143.132 161.724 215.831 1.00 150.79 882 GLY C N 1
ATOM 11910 C CA . GLY B 2 505 ? 142.127 161.645 216.868 1.00 150.79 882 GLY C CA 1
ATOM 11911 C C . GLY B 2 505 ? 140.918 162.516 216.560 1.00 150.79 882 GLY C C 1
ATOM 11912 O O . GLY B 2 505 ? 140.688 162.951 215.429 1.00 150.79 882 GLY C O 1
ATOM 11916 N N . ASP B 2 506 ? 140.136 162.766 217.606 1.00 153.46 883 ASP C N 1
ATOM 11917 C CA . ASP B 2 506 ? 138.935 163.586 217.524 1.00 153.46 883 ASP C CA 1
ATOM 11918 C C . ASP B 2 506 ? 139.206 164.929 218.185 1.00 153.46 883 ASP C C 1
ATOM 11919 O O . ASP B 2 506 ? 139.761 164.984 219.288 1.00 153.46 883 ASP C O 1
ATOM 11928 N N . ILE B 2 507 ? 138.812 166.010 217.509 1.00 151.54 884 ILE C N 1
ATOM 11929 C CA . ILE B 2 507 ? 139.045 167.346 218.047 1.00 151.54 884 ILE C CA 1
ATOM 11930 C C . ILE B 2 507 ? 138.317 167.520 219.373 1.00 151.54 884 ILE C C 1
ATOM 11931 O O . ILE B 2 507 ? 138.879 168.041 220.344 1.00 151.54 884 ILE C O 1
ATOM 11947 N N . HIS B 2 508 ? 137.059 167.085 219.438 1.00 153.01 885 HIS C N 1
ATOM 11948 C CA . HIS B 2 508 ? 136.234 167.260 220.633 1.00 153.01 885 HIS C CA 1
ATOM 11949 C C . HIS B 2 508 ? 136.575 166.203 221.686 1.00 153.01 885 HIS C C 1
ATOM 11950 O O . HIS B 2 508 ? 135.748 165.391 222.100 1.00 153.01 885 HIS C O 1
ATOM 11964 N N . SER B 2 509 ? 137.834 166.229 222.118 1.00 151.08 886 SER C N 1
ATOM 11965 C CA . SER B 2 509 ? 138.318 165.352 223.172 1.00 151.08 886 SER C CA 1
ATOM 11966 C C . SER B 2 509 ? 139.205 166.155 224.109 1.00 151.08 886 SER C C 1
ATOM 11967 O O . SER B 2 509 ? 139.981 167.004 223.663 1.00 151.08 886 SER C O 1
ATOM 11975 N N . GLY B 2 510 ? 139.088 165.881 225.404 1.00 151.23 887 GLY C N 1
ATOM 11976 C CA . GLY B 2 510 ? 139.848 166.598 226.405 1.00 151.23 887 GLY C CA 1
ATOM 11977 C C . GLY B 2 510 ? 141.267 166.125 226.598 1.00 151.23 887 GLY C C 1
ATOM 11978 O O . GLY B 2 510 ? 141.983 166.669 227.443 1.00 151.23 887 GLY C O 1
ATOM 11982 N N . TYR B 2 511 ? 141.701 165.118 225.839 1.00 151.49 888 TYR C N 1
ATOM 11983 C CA . TYR B 2 511 ? 143.056 164.601 226.004 1.00 151.49 888 TYR C CA 1
ATOM 11984 C C . TYR B 2 511 ? 144.099 165.649 225.634 1.00 151.49 888 TYR C C 1
ATOM 11985 O O . TYR B 2 511 ? 145.105 165.804 226.336 1.00 151.49 888 TYR C O 1
ATOM 12003 N N . TRP B 2 512 ? 143.879 166.379 224.539 1.00 150.28 889 TRP C N 1
ATOM 12004 C CA . TRP B 2 512 ? 144.859 167.371 224.108 1.00 150.28 889 TRP C CA 1
ATOM 12005 C C . TRP B 2 512 ? 145.034 168.449 225.171 1.00 150.28 889 TRP C C 1
ATOM 12006 O O . TRP B 2 512 ? 146.164 168.829 225.514 1.00 150.28 889 TRP C O 1
ATOM 12027 N N . GLU B 2 513 ? 143.918 168.946 225.709 1.00 151.40 890 GLU C N 1
ATOM 12028 C CA . GLU B 2 513 ? 143.984 169.942 226.768 1.00 151.40 890 GLU C CA 1
ATOM 12029 C C . GLU B 2 513 ? 144.736 169.413 227.978 1.00 151.40 890 GLU C C 1
ATOM 12030 O O . GLU B 2 513 ? 145.376 170.187 228.693 1.00 151.40 890 GLU C O 1
ATOM 12042 N N . LEU B 2 514 ? 144.675 168.104 228.227 1.00 150.95 891 LEU C N 1
ATOM 12043 C CA . LEU B 2 514 ? 145.429 167.536 229.338 1.00 150.95 891 LEU C CA 1
ATOM 12044 C C . LEU B 2 514 ? 146.926 167.727 229.131 1.00 150.95 891 LEU C C 1
ATOM 12045 O O . LEU B 2 514 ? 147.647 168.128 230.052 1.00 150.95 891 LEU C O 1
ATOM 12061 N N . ALA B 2 515 ? 147.412 167.449 227.919 1.00 151.01 892 ALA C N 1
ATOM 12062 C CA . ALA B 2 515 ? 148.829 167.646 227.628 1.00 151.01 892 ALA C CA 1
ATOM 12063 C C . ALA B 2 515 ? 149.208 169.120 227.704 1.00 151.01 892 ALA C C 1
ATOM 12064 O O . ALA B 2 515 ? 150.267 169.470 228.246 1.00 151.01 892 ALA C O 1
ATOM 12071 N N . LYS B 2 516 ? 148.359 169.999 227.165 1.00 150.09 893 LYS C N 1
ATOM 12072 C CA . LYS B 2 516 ? 148.650 171.426 227.263 1.00 150.09 893 LYS C CA 1
ATOM 12073 C C . LYS B 2 516 ? 148.740 171.865 228.718 1.00 150.09 893 LYS C C 1
ATOM 12074 O O . LYS B 2 516 ? 149.656 172.606 229.091 1.00 150.09 893 LYS C O 1
ATOM 12093 N N . ASP B 2 517 ? 147.799 171.420 229.552 1.00 152.46 894 ASP C N 1
ATOM 12094 C CA . ASP B 2 517 ? 147.808 171.791 230.962 1.00 152.46 894 ASP C CA 1
ATOM 12095 C C . ASP B 2 517 ? 149.045 171.239 231.657 1.00 152.46 894 ASP C C 1
ATOM 12096 O O . ASP B 2 517 ? 149.637 171.913 232.505 1.00 152.46 894 ASP C O 1
ATOM 12105 N N . GLY B 2 518 ? 149.443 170.012 231.324 1.00 152.89 895 GLY C N 1
ATOM 12106 C CA . GLY B 2 518 ? 150.657 169.466 231.907 1.00 152.89 895 GLY C CA 1
ATOM 12107 C C . GLY B 2 518 ? 151.875 170.307 231.582 1.00 152.89 895 GLY C C 1
ATOM 12108 O O . GLY B 2 518 ? 152.680 170.629 232.462 1.00 152.89 895 GLY C O 1
ATOM 12112 N N . MET B 2 519 ? 152.022 170.687 230.310 1.00 152.11 896 MET C N 1
ATOM 12113 C CA . MET B 2 519 ? 153.163 171.514 229.926 1.00 152.11 896 MET C CA 1
ATOM 12114 C C . MET B 2 519 ? 153.099 172.883 230.594 1.00 152.11 896 MET C C 1
ATOM 12115 O O . MET B 2 519 ? 154.122 173.416 231.042 1.00 152.11 896 MET C O 1
ATOM 12129 N N . TYR B 2 520 ? 151.903 173.469 230.665 1.00 151.38 897 TYR C N 1
ATOM 12130 C CA . TYR B 2 520 ? 151.743 174.766 231.313 1.00 151.38 897 TYR C CA 1
ATOM 12131 C C . TYR B 2 520 ? 152.122 174.695 232.784 1.00 151.38 897 TYR C C 1
ATOM 12132 O O . TYR B 2 520 ? 152.770 175.605 233.310 1.00 151.38 897 TYR C O 1
ATOM 12150 N N . GLY B 2 521 ? 151.712 173.630 233.470 1.00 153.47 898 GLY C N 1
ATOM 12151 C CA . GLY B 2 521 ? 152.104 173.462 234.857 1.00 153.47 898 GLY C CA 1
ATOM 12152 C C . GLY B 2 521 ? 153.600 173.275 235.011 1.00 153.47 898 GLY C C 1
ATOM 12153 O O . GLY B 2 521 ? 154.213 173.826 235.929 1.00 153.47 898 GLY C O 1
ATOM 12157 N N . VAL B 2 522 ? 154.209 172.498 234.114 1.00 153.59 899 VAL C N 1
ATOM 12158 C CA . VAL B 2 522 ? 155.657 172.321 234.155 1.00 153.59 899 VAL C CA 1
ATOM 12159 C C . VAL B 2 522 ? 156.358 173.664 234.001 1.00 153.59 899 VAL C C 1
ATOM 12160 O O . VAL B 2 522 ? 157.373 173.932 234.655 1.00 153.59 899 VAL C O 1
ATOM 12173 N N . ALA B 2 523 ? 155.834 174.525 233.131 1.00 152.58 900 ALA C N 1
ATOM 12174 C CA . ALA B 2 523 ? 156.443 175.828 232.902 1.00 152.58 900 ALA C CA 1
ATOM 12175 C C . ALA B 2 523 ? 156.065 176.868 233.951 1.00 152.58 900 ALA C C 1
ATOM 12176 O O . ALA B 2 523 ? 156.735 177.904 234.034 1.00 152.58 900 ALA C O 1
ATOM 12183 N N . ASN B 2 524 ? 155.021 176.631 234.746 1.00 151.40 901 ASN C N 1
ATOM 12184 C CA . ASN B 2 524 ? 154.510 177.632 235.679 1.00 151.40 901 ASN C CA 1
ATOM 12185 C C . ASN B 2 524 ? 154.128 176.999 237.010 1.00 151.40 901 ASN C C 1
ATOM 12186 O O . ASN B 2 524 ? 153.074 177.303 237.579 1.00 151.40 901 ASN C O 1
ATOM 12197 N N . ARG B 2 525 ? 154.973 176.108 237.533 1.00 154.20 902 ARG C N 1
ATOM 12198 C CA . ARG B 2 525 ? 154.742 175.546 238.857 1.00 154.20 902 ARG C CA 1
ATOM 12199 C C . ARG B 2 525 ? 156.096 175.202 239.459 1.00 154.20 902 ARG C C 1
ATOM 12200 O O . ARG B 2 525 ? 156.978 174.720 238.732 1.00 154.20 902 ARG C O 1
ATOM 12221 N N . PRO B 2 526 ? 156.296 175.426 240.763 1.00 153.82 903 PRO C N 1
ATOM 12222 C CA . PRO B 2 526 ? 157.631 175.177 241.339 1.00 153.82 903 PRO C CA 1
ATOM 12223 C C . PRO B 2 526 ? 158.152 173.774 241.087 1.00 153.82 903 PRO C C 1
ATOM 12224 O O . PRO B 2 526 ? 159.357 173.601 240.865 1.00 153.82 903 PRO C O 1
ATOM 12235 N N . ASN B 2 527 ? 157.285 172.760 241.117 1.00 154.23 904 ASN C N 1
ATOM 12236 C CA . ASN B 2 527 ? 157.746 171.406 240.830 1.00 154.23 904 ASN C CA 1
ATOM 12237 C C . ASN B 2 527 ? 158.279 171.293 239.409 1.00 154.23 904 ASN C C 1
ATOM 12238 O O . ASN B 2 527 ? 159.141 170.450 239.134 1.00 154.23 904 ASN C O 1
ATOM 12249 N N . GLY B 2 528 ? 157.785 172.128 238.498 1.00 154.32 905 GLY C N 1
ATOM 12250 C CA . GLY B 2 528 ? 158.265 172.090 237.132 1.00 154.32 905 GLY C CA 1
ATOM 12251 C C . GLY B 2 528 ? 159.687 172.605 237.013 1.00 154.32 905 GLY C C 1
ATOM 12252 O O . GLY B 2 528 ? 160.132 173.467 237.771 1.00 154.32 905 GLY C O 1
ATOM 12256 N N . THR B 2 529 ? 160.411 172.058 236.036 1.00 152.69 906 THR C N 1
ATOM 12257 C CA . THR B 2 529 ? 161.810 172.424 235.849 1.00 152.69 906 THR C CA 1
ATOM 12258 C C . THR B 2 529 ? 161.969 173.785 235.183 1.00 152.69 906 THR C C 1
ATOM 12259 O O . THR B 2 529 ? 162.951 174.487 235.450 1.00 152.69 906 THR C O 1
ATOM 12270 N N . ALA B 2 530 ? 161.030 174.174 234.324 1.00 152.34 907 ALA C N 1
ATOM 12271 C CA . ALA B 2 530 ? 161.123 175.417 233.570 1.00 152.34 907 ALA C CA 1
ATOM 12272 C C . ALA B 2 530 ? 160.480 176.598 234.287 1.00 152.34 907 ALA C C 1
ATOM 12273 O O . ALA B 2 530 ? 160.412 177.690 233.715 1.00 152.34 907 ALA C O 1
ATOM 12280 N N . HIS B 2 531 ? 160.011 176.407 235.522 1.00 153.42 908 HIS C N 1
ATOM 12281 C CA . HIS B 2 531 ? 159.331 177.489 236.228 1.00 153.42 908 HIS C CA 1
ATOM 12282 C C . HIS B 2 531 ? 160.250 178.687 236.430 1.00 153.42 908 HIS C C 1
ATOM 12283 O O . HIS B 2 531 ? 159.833 179.836 236.243 1.00 153.42 908 HIS C O 1
ATOM 12297 N N . LYS B 2 532 ? 161.505 178.440 236.809 1.00 151.94 909 LYS C N 1
ATOM 12298 C CA . LYS B 2 532 ? 162.424 179.536 237.094 1.00 151.94 909 LYS C CA 1
ATOM 12299 C C . LYS B 2 532 ? 162.672 180.414 235.876 1.00 151.94 909 LYS C C 1
ATOM 12300 O O . LYS B 2 532 ? 163.077 181.570 236.031 1.00 151.94 909 LYS C O 1
ATOM 12319 N N . TYR B 2 533 ? 162.439 179.895 234.673 1.00 149.69 910 TYR C N 1
ATOM 12320 C CA . TYR B 2 533 ? 162.702 180.634 233.448 1.00 149.69 910 TYR C CA 1
ATOM 12321 C C . TYR B 2 533 ? 161.507 181.441 232.961 1.00 149.69 910 TYR C C 1
ATOM 12322 O O . TYR B 2 533 ? 161.662 182.236 232.029 1.00 149.69 910 TYR C O 1
ATOM 12340 N N . PHE B 2 534 ? 160.322 181.257 233.555 1.00 150.61 911 PHE C N 1
ATOM 12341 C CA . PHE B 2 534 ? 159.142 182.001 233.127 1.00 150.61 911 PHE C CA 1
ATOM 12342 C C . PHE B 2 534 ? 158.278 182.446 234.303 1.00 150.61 911 PHE C C 1
ATOM 12343 O O . PHE B 2 534 ? 157.091 182.737 234.111 1.00 150.61 911 PHE C O 1
ATOM 12360 N N . ALA B 2 535 ? 158.838 182.508 235.512 1.00 153.02 912 ALA C N 1
ATOM 12361 C CA . ALA B 2 535 ? 158.045 182.896 236.674 1.00 153.02 912 ALA C CA 1
ATOM 12362 C C . ALA B 2 535 ? 157.561 184.336 236.562 1.00 153.02 912 ALA C C 1
ATOM 12363 O O . ALA B 2 535 ? 156.416 184.644 236.913 1.00 153.02 912 ALA C O 1
ATOM 12370 N N . SER B 2 536 ? 158.415 185.232 236.073 1.00 152.47 913 SER C N 1
ATOM 12371 C CA . SER B 2 536 ? 158.130 186.660 236.055 1.00 152.47 913 SER C CA 1
ATOM 12372 C C . SER B 2 536 ? 157.373 187.104 234.809 1.00 152.47 913 SER C C 1
ATOM 12373 O O . SER B 2 536 ? 157.157 188.306 234.629 1.00 152.47 913 SER C O 1
ATOM 12381 N N . ALA B 2 537 ? 156.971 186.178 233.953 1.00 150.33 914 ALA C N 1
ATOM 12382 C CA . ALA B 2 537 ? 156.293 186.552 232.719 1.00 150.33 914 ALA C CA 1
ATOM 12383 C C . ALA B 2 537 ? 154.942 187.182 233.033 1.00 150.33 914 ALA C C 1
ATOM 12384 O O . ALA B 2 537 ? 154.120 186.549 233.708 1.00 150.33 914 ALA C O 1
ATOM 12391 N N . PRO B 2 538 ? 154.664 188.408 232.577 1.00 151.10 915 PRO C N 1
ATOM 12392 C CA . PRO B 2 538 ? 153.326 188.975 232.811 1.00 151.10 915 PRO C CA 1
ATOM 12393 C C . PRO B 2 538 ? 152.223 188.149 232.181 1.00 151.10 915 PRO C C 1
ATOM 12394 O O . PRO B 2 538 ? 151.113 188.084 232.724 1.00 151.10 915 PRO C O 1
ATOM 12405 N N . TYR B 2 539 ? 152.503 187.519 231.047 1.00 151.02 916 TYR C N 1
ATOM 12406 C CA . TYR B 2 539 ? 151.587 186.598 230.392 1.00 151.02 916 TYR C CA 1
ATOM 12407 C C . TYR B 2 539 ? 152.034 185.173 230.681 1.00 151.02 916 TYR C C 1
ATOM 12408 O O . TYR B 2 539 ? 153.235 184.884 230.710 1.00 151.02 916 TYR C O 1
ATOM 12426 N N . LYS B 2 540 ? 151.069 184.286 230.897 1.00 150.23 917 LYS C N 1
ATOM 12427 C CA . LYS B 2 540 ? 151.399 182.909 231.232 1.00 150.23 917 LYS C CA 1
ATOM 12428 C C . LYS B 2 540 ? 152.220 182.279 230.114 1.00 150.23 917 LYS C C 1
ATOM 12429 O O . LYS B 2 540 ? 152.034 182.580 228.933 1.00 150.23 917 LYS C O 1
ATOM 12448 N N . ILE B 2 541 ? 153.155 181.417 230.502 1.00 151.22 918 ILE C N 1
ATOM 12449 C CA . ILE B 2 541 ? 153.967 180.680 229.542 1.00 151.22 918 ILE C CA 1
ATOM 12450 C C . ILE B 2 541 ? 153.937 179.195 229.876 1.00 151.22 918 ILE C C 1
ATOM 12451 O O . ILE B 2 541 ? 154.493 178.767 230.887 1.00 151.22 918 ILE C O 1
ATOM 12467 N N . ASP B 2 570 ? 176.974 168.259 225.201 1.00 146.67 947 ASP C N 1
ATOM 12468 C CA . ASP B 2 570 ? 175.615 167.797 225.458 1.00 146.67 947 ASP C CA 1
ATOM 12469 C C . ASP B 2 570 ? 174.597 168.778 224.893 1.00 146.67 947 ASP C C 1
ATOM 12470 O O . ASP B 2 570 ? 174.573 169.948 225.271 1.00 146.67 947 ASP C O 1
ATOM 12478 N N . HIS B 2 571 ? 173.756 168.293 223.984 1.00 145.17 948 HIS C N 1
ATOM 12479 C CA . HIS B 2 571 ? 172.736 169.146 223.392 1.00 145.17 948 HIS C CA 1
ATOM 12480 C C . HIS B 2 571 ? 171.644 169.439 224.412 1.00 145.17 948 HIS C C 1
ATOM 12481 O O . HIS B 2 571 ? 171.243 168.566 225.187 1.00 145.17 948 HIS C O 1
ATOM 12495 N N . LYS B 2 572 ? 171.159 170.684 224.410 1.00 146.87 949 LYS C N 1
ATOM 12496 C CA . LYS B 2 572 ? 170.139 171.149 225.354 1.00 146.87 949 LYS C CA 1
ATOM 12497 C C . LYS B 2 572 ? 168.971 171.701 224.536 1.00 146.87 949 LYS C C 1
ATOM 12498 O O . LYS B 2 572 ? 169.074 172.763 223.919 1.00 146.87 949 LYS C O 1
ATOM 12517 N N . LEU B 2 573 ? 167.862 170.966 224.532 1.00 147.96 950 LEU C N 1
ATOM 12518 C CA . LEU B 2 573 ? 166.680 171.356 223.779 1.00 147.96 950 LEU C CA 1
ATOM 12519 C C . LEU B 2 573 ? 165.515 171.657 224.719 1.00 147.96 950 LEU C C 1
ATOM 12520 O O . LEU B 2 573 ? 165.457 171.182 225.856 1.00 147.96 950 LEU C O 1
ATOM 12536 N N . MET B 2 574 ? 164.575 172.463 224.223 1.00 149.55 951 MET C N 1
ATOM 12537 C CA . MET B 2 574 ? 163.378 172.800 224.984 1.00 149.55 951 MET C CA 1
ATOM 12538 C C . MET B 2 574 ? 162.360 173.491 224.084 1.00 149.55 951 MET C C 1
ATOM 12539 O O . MET B 2 574 ? 162.729 174.316 223.243 1.00 149.55 951 MET C O 1
ATOM 12553 N N . THR B 2 575 ? 161.081 173.121 224.225 1.00 148.70 952 THR C N 1
ATOM 12554 C CA . THR B 2 575 ? 159.982 173.669 223.386 1.00 148.70 952 THR C CA 1
ATOM 12555 C C . THR B 2 575 ? 158.806 174.047 224.282 1.00 148.70 952 THR C C 1
ATOM 12556 O O . THR B 2 575 ? 158.521 173.271 225.215 1.00 148.70 952 THR C O 1
ATOM 12567 N N . ALA B 2 576 ? 158.167 175.189 224.028 1.00 148.04 953 ALA C N 1
ATOM 12568 C CA . ALA B 2 576 ? 156.994 175.620 224.774 1.00 148.04 953 ALA C CA 1
ATOM 12569 C C . ALA B 2 576 ? 156.237 176.652 223.953 1.00 148.04 953 ALA C C 1
ATOM 12570 O O . ALA B 2 576 ? 156.709 177.115 222.913 1.00 148.04 953 ALA C O 1
ATOM 12577 N N . PHE B 2 577 ? 155.042 177.000 224.425 1.00 148.52 954 PHE C N 1
ATOM 12578 C CA . PHE B 2 577 ? 154.226 178.040 223.814 1.00 148.52 954 PHE C CA 1
ATOM 12579 C C . PHE B 2 577 ? 153.773 178.993 224.908 1.00 148.52 954 PHE C C 1
ATOM 12580 O O . PHE B 2 577 ? 153.238 178.557 225.932 1.00 148.52 954 PHE C O 1
ATOM 12597 N N . ALA B 2 578 ? 153.998 180.286 224.699 1.00 149.85 955 ALA C N 1
ATOM 12598 C CA . ALA B 2 578 ? 153.755 181.254 225.759 1.00 149.85 955 ALA C CA 1
ATOM 12599 C C . ALA B 2 578 ? 152.263 181.428 226.032 1.00 149.85 955 ALA C C 1
ATOM 12600 O O . ALA B 2 578 ? 151.787 181.024 227.099 1.00 149.85 955 ALA C O 1
ATOM 12607 N N . PRO B 2 579 ? 151.480 181.980 225.096 1.00 148.10 956 PRO C N 1
ATOM 12608 C CA . PRO B 2 579 ? 150.105 182.368 225.441 1.00 148.10 956 PRO C CA 1
ATOM 12609 C C . PRO B 2 579 ? 149.175 181.170 225.557 1.00 148.10 956 PRO C C 1
ATOM 12610 O O . PRO B 2 579 ? 148.542 180.774 224.575 1.00 148.10 956 PRO C O 1
ATOM 12621 N N . TYR B 2 580 ? 149.088 180.579 226.748 1.00 149.39 957 TYR C N 1
ATOM 12622 C CA . TYR B 2 580 ? 148.274 179.383 226.930 1.00 149.39 957 TYR C CA 1
ATOM 12623 C C . TYR B 2 580 ? 146.859 179.550 226.394 1.00 149.39 957 TYR C C 1
ATOM 12624 O O . TYR B 2 580 ? 146.339 178.650 225.727 1.00 149.39 957 TYR C O 1
ATOM 12642 N N . ASN B 2 581 ? 146.228 180.687 226.667 1.00 148.76 958 ASN C N 1
ATOM 12643 C CA . ASN B 2 581 ? 144.894 180.975 226.158 1.00 148.76 958 ASN C CA 1
ATOM 12644 C C . ASN B 2 581 ? 145.003 181.588 224.764 1.00 148.76 958 ASN C C 1
ATOM 12645 O O . ASN B 2 581 ? 145.433 182.734 224.608 1.00 148.76 958 ASN C O 1
ATOM 12656 N N . ASN B 2 582 ? 144.626 180.807 223.753 1.00 146.82 959 ASN C N 1
ATOM 12657 C CA . ASN B 2 582 ? 144.764 181.206 222.359 1.00 146.82 959 ASN C CA 1
ATOM 12658 C C . ASN B 2 582 ? 146.228 181.472 222.028 1.00 146.82 959 ASN C C 1
ATOM 12659 O O . ASN B 2 582 ? 146.605 182.621 221.770 1.00 146.82 959 ASN C O 1
ATOM 12670 N N . PRO B 2 583 ? 147.080 180.447 222.029 1.00 147.39 960 PRO C N 1
ATOM 12671 C CA . PRO B 2 583 ? 148.495 180.670 221.710 1.00 147.39 960 PRO C CA 1
ATOM 12672 C C . PRO B 2 583 ? 148.673 181.260 220.321 1.00 147.39 960 PRO C C 1
ATOM 12673 O O . PRO B 2 583 ? 147.980 180.889 219.372 1.00 147.39 960 PRO C O 1
ATOM 12684 N N . GLN B 2 584 ? 149.625 182.188 220.211 1.00 145.02 961 GLN C N 1
ATOM 12685 C CA . GLN B 2 584 ? 149.964 182.808 218.942 1.00 145.02 961 GLN C CA 1
ATOM 12686 C C . GLN B 2 584 ? 151.405 182.575 218.519 1.00 145.02 961 GLN C C 1
ATOM 12687 O O . GLN B 2 584 ? 151.763 182.938 217.393 1.00 145.02 961 GLN C O 1
ATOM 12701 N N . VAL B 2 585 ? 152.241 181.991 219.376 1.00 145.93 962 VAL C N 1
ATOM 12702 C CA . VAL B 2 585 ? 153.610 181.639 219.016 1.00 145.93 962 VAL C CA 1
ATOM 12703 C C . VAL B 2 585 ? 153.988 180.352 219.736 1.00 145.93 962 VAL C C 1
ATOM 12704 O O . VAL B 2 585 ? 153.805 180.235 220.952 1.00 145.93 962 VAL C O 1
ATOM 12717 N N . ALA B 2 586 ? 154.510 179.390 218.981 1.00 146.50 963 ALA C N 1
ATOM 12718 C CA . ALA B 2 586 ? 155.004 178.129 219.512 1.00 146.50 963 ALA C CA 1
ATOM 12719 C C . ALA B 2 586 ? 156.438 177.929 219.047 1.00 146.50 963 ALA C C 1
ATOM 12720 O O . ALA B 2 586 ? 156.764 178.195 217.886 1.00 146.50 963 ALA C O 1
ATOM 12727 N N . VAL B 2 587 ? 157.292 177.455 219.952 1.00 147.77 964 VAL C N 1
ATOM 12728 C CA . VAL B 2 587 ? 158.729 177.403 219.716 1.00 147.77 964 VAL C CA 1
ATOM 12729 C C . VAL B 2 587 ? 159.249 176.007 220.022 1.00 147.77 964 VAL C C 1
ATOM 12730 O O . VAL B 2 587 ? 158.733 175.317 220.909 1.00 147.77 964 VAL C O 1
ATOM 12743 N N . ALA B 2 588 ? 160.270 175.594 219.276 1.00 146.83 965 ALA C N 1
ATOM 12744 C CA . ALA B 2 588 ? 161.034 174.387 219.567 1.00 146.83 965 ALA C CA 1
ATOM 12745 C C . ALA B 2 588 ? 162.447 174.620 219.065 1.00 146.83 965 ALA C C 1
ATOM 12746 O O . ALA B 2 588 ? 162.640 174.890 217.876 1.00 146.83 965 ALA C O 1
ATOM 12753 N N . MET B 2 589 ? 163.433 174.526 219.955 1.00 146.71 966 MET C N 1
ATOM 12754 C CA . MET B 2 589 ? 164.808 174.802 219.572 1.00 146.71 966 MET C CA 1
ATOM 12755 C C . MET B 2 589 ? 165.757 173.873 220.313 1.00 146.71 966 MET C C 1
ATOM 12756 O O . MET B 2 589 ? 165.416 173.268 221.333 1.00 146.71 966 MET C O 1
ATOM 12770 N N . ILE B 2 590 ? 166.969 173.777 219.773 1.00 145.30 967 ILE C N 1
ATOM 12771 C CA . ILE B 2 590 ? 168.011 172.889 220.272 1.00 145.30 967 ILE C CA 1
ATOM 12772 C C . ILE B 2 590 ? 169.279 173.704 220.472 1.00 145.30 967 ILE C C 1
ATOM 12773 O O . ILE B 2 590 ? 169.635 174.524 219.619 1.00 145.30 967 ILE C O 1
ATOM 12789 N N . LEU B 2 591 ? 169.952 173.495 221.600 1.00 146.94 968 LEU C N 1
ATOM 12790 C CA . LEU B 2 591 ? 171.242 174.119 221.873 1.00 146.94 968 LEU C CA 1
ATOM 12791 C C . LEU B 2 591 ? 172.319 173.056 221.688 1.00 146.94 968 LEU C C 1
ATOM 12792 O O . LEU B 2 591 ? 172.490 172.182 222.543 1.00 146.94 968 LEU C O 1
ATOM 12808 N N . GLU B 2 592 ? 173.044 173.134 220.575 1.00 145.17 969 GLU C N 1
ATOM 12809 C CA . GLU B 2 592 ? 173.983 172.081 220.208 1.00 145.17 969 GLU C CA 1
ATOM 12810 C C . GLU B 2 592 ? 175.160 172.060 221.175 1.00 145.17 969 GLU C C 1
ATOM 12811 O O . GLU B 2 592 ? 175.772 173.099 221.445 1.00 145.17 969 GLU C O 1
ATOM 12823 N N . ASN B 2 593 ? 175.474 170.874 221.697 1.00 145.95 970 ASN C N 1
ATOM 12824 C CA . ASN B 2 593 ? 176.605 170.677 222.604 1.00 145.95 970 ASN C CA 1
ATOM 12825 C C . ASN B 2 593 ? 176.562 171.642 223.784 1.00 145.95 970 ASN C C 1
ATOM 12826 O O . ASN B 2 593 ? 177.594 171.953 224.384 1.00 145.95 970 ASN C O 1
ATOM 12837 N N . GLY B 2 594 ? 175.371 172.124 224.129 1.00 146.63 971 GLY C N 1
ATOM 12838 C CA . GLY B 2 594 ? 175.214 173.048 225.229 1.00 146.63 971 GLY C CA 1
ATOM 12839 C C . GLY B 2 594 ? 175.543 174.487 224.904 1.00 146.63 971 GLY C C 1
ATOM 12840 O O . GLY B 2 594 ? 175.429 175.344 225.790 1.00 146.63 971 GLY C O 1
ATOM 12844 N N . GLY B 2 595 ? 175.948 174.783 223.673 1.00 147.20 972 GLY C N 1
ATOM 12845 C CA . GLY B 2 595 ? 176.270 176.147 223.313 1.00 147.20 972 GLY C CA 1
ATOM 12846 C C . GLY B 2 595 ? 177.401 176.694 224.163 1.00 147.20 972 GLY C C 1
ATOM 12847 O O . GLY B 2 595 ? 178.265 175.962 224.656 1.00 147.20 972 GLY C O 1
ATOM 12851 N N . ALA B 2 596 ? 177.392 178.016 224.337 1.00 148.56 973 ALA C N 1
ATOM 12852 C CA . ALA B 2 596 ? 178.381 178.686 225.172 1.00 148.56 973 ALA C CA 1
ATOM 12853 C C . ALA B 2 596 ? 177.786 179.711 226.123 1.00 148.56 973 ALA C C 1
ATOM 12854 O O . ALA B 2 596 ? 178.490 180.142 227.041 1.00 148.56 973 ALA C O 1
ATOM 12861 N N . GLY B 2 597 ? 176.531 180.116 225.947 1.00 149.27 974 GLY C N 1
ATOM 12862 C CA . GLY B 2 597 ? 175.909 181.084 226.817 1.00 149.27 974 GLY C CA 1
ATOM 12863 C C . GLY B 2 597 ? 175.213 180.428 227.993 1.00 149.27 974 GLY C C 1
ATOM 12864 O O . GLY B 2 597 ? 175.530 179.299 228.379 1.00 149.27 974 GLY C O 1
ATOM 12868 N N . PRO B 2 598 ? 174.245 181.130 228.591 1.00 149.84 975 PRO C N 1
ATOM 12869 C CA . PRO B 2 598 ? 173.519 180.553 229.732 1.00 149.84 975 PRO C CA 1
ATOM 12870 C C . PRO B 2 598 ? 172.617 179.401 229.323 1.00 149.84 975 PRO C C 1
ATOM 12871 O O . PRO B 2 598 ? 172.600 178.999 228.155 1.00 149.84 975 PRO C O 1
ATOM 12882 N N . ALA B 2 599 ? 171.862 178.864 230.278 1.00 149.89 976 ALA C N 1
ATOM 12883 C CA . ALA B 2 599 ? 170.970 177.752 229.986 1.00 149.89 976 ALA C CA 1
ATOM 12884 C C . ALA B 2 599 ? 169.906 178.174 228.978 1.00 149.89 976 ALA C C 1
ATOM 12885 O O . ALA B 2 599 ? 169.519 179.342 228.898 1.00 149.89 976 ALA C O 1
ATOM 12892 N N . VAL B 2 600 ? 169.426 177.196 228.207 1.00 148.67 977 VAL C N 1
ATOM 12893 C CA . VAL B 2 600 ? 168.499 177.484 227.115 1.00 148.67 977 VAL C CA 1
ATOM 12894 C C . VAL B 2 600 ? 167.220 178.126 227.634 1.00 148.67 977 VAL C C 1
ATOM 12895 O O . VAL B 2 600 ? 166.544 178.862 226.903 1.00 148.67 977 VAL C O 1
ATOM 12908 N N . GLY B 2 601 ? 166.853 177.847 228.885 1.00 148.32 978 GLY C N 1
ATOM 12909 C CA . GLY B 2 601 ? 165.605 178.377 229.410 1.00 148.32 978 GLY C CA 1
ATOM 12910 C C . GLY B 2 601 ? 165.575 179.893 229.417 1.00 148.32 978 GLY C C 1
ATOM 12911 O O . GLY B 2 601 ? 164.611 180.511 228.961 1.00 148.32 978 GLY C O 1
ATOM 12915 N N . THR B 2 602 ? 166.640 180.515 229.923 1.00 148.72 979 THR C N 1
ATOM 12916 C CA . THR B 2 602 ? 166.693 181.972 229.937 1.00 148.72 979 THR C CA 1
ATOM 12917 C C . THR B 2 602 ? 166.693 182.527 228.518 1.00 148.72 979 THR C C 1
ATOM 12918 O O . THR B 2 602 ? 166.061 183.559 228.245 1.00 148.72 979 THR C O 1
ATOM 12929 N N . LEU B 2 603 ? 167.420 181.862 227.614 1.00 148.52 980 LEU C N 1
ATOM 12930 C CA . LEU B 2 603 ? 167.430 182.247 226.208 1.00 148.52 980 LEU C CA 1
ATOM 12931 C C . LEU B 2 603 ? 166.016 182.314 225.651 1.00 148.52 980 LEU C C 1
ATOM 12932 O O . LEU B 2 603 ? 165.608 183.323 225.059 1.00 148.52 980 LEU C O 1
ATOM 12948 N N . MET B 2 604 ? 165.242 181.244 225.837 1.00 149.41 981 MET C N 1
ATOM 12949 C CA . MET B 2 604 ? 163.869 181.291 225.359 1.00 149.41 981 MET C CA 1
ATOM 12950 C C . MET B 2 604 ? 163.057 182.321 226.124 1.00 149.41 981 MET C C 1
ATOM 12951 O O . MET B 2 604 ? 162.091 182.866 225.583 1.00 149.41 981 MET C O 1
ATOM 12965 N N . ARG B 2 605 ? 163.425 182.609 227.371 1.00 149.45 982 ARG C N 1
ATOM 12966 C CA . ARG B 2 605 ? 162.687 183.619 228.115 1.00 149.45 982 ARG C CA 1
ATOM 12967 C C . ARG B 2 605 ? 162.763 184.969 227.413 1.00 149.45 982 ARG C C 1
ATOM 12968 O O . ARG B 2 605 ? 161.728 185.588 227.127 1.00 149.45 982 ARG C O 1
ATOM 12989 N N . GLN B 2 606 ? 163.977 185.444 227.094 1.00 148.25 983 GLN C N 1
ATOM 12990 C CA . GLN B 2 606 ? 163.987 186.769 226.467 1.00 148.25 983 GLN C CA 1
ATOM 12991 C C . GLN B 2 606 ? 163.565 186.671 225.008 1.00 148.25 983 GLN C C 1
ATOM 12992 O O . GLN B 2 606 ? 163.104 187.664 224.437 1.00 148.25 983 GLN C O 1
ATOM 13006 N N . ILE B 2 607 ? 163.683 185.492 224.389 1.00 146.89 984 ILE C N 1
ATOM 13007 C CA . ILE B 2 607 ? 163.127 185.326 223.049 1.00 146.89 984 ILE C CA 1
ATOM 13008 C C . ILE B 2 607 ? 161.623 185.579 223.070 1.00 146.89 984 ILE C C 1
ATOM 13009 O O . ILE B 2 607 ? 161.090 186.349 222.261 1.00 146.89 984 ILE C O 1
ATOM 13025 N N . LEU B 2 608 ? 160.920 184.948 224.013 1.00 148.92 985 LEU C N 1
ATOM 13026 C CA . LEU B 2 608 ? 159.489 185.186 224.160 1.00 148.92 985 LEU C CA 1
ATOM 13027 C C . LEU B 2 608 ? 159.211 186.646 224.481 1.00 148.92 985 LEU C C 1
ATOM 13028 O O . LEU B 2 608 ? 158.298 187.252 223.908 1.00 148.92 985 LEU C O 1
ATOM 13044 N N . ASP B 2 609 ? 160.004 187.211 225.394 1.00 147.73 986 ASP C N 1
ATOM 13045 C CA . ASP B 2 609 ? 159.852 188.625 225.804 1.00 147.73 986 ASP C CA 1
ATOM 13046 C C . ASP B 2 609 ? 159.900 189.503 224.557 1.00 147.73 986 ASP C C 1
ATOM 13047 O O . ASP B 2 609 ? 159.072 190.393 224.480 1.00 147.73 986 ASP C O 1
ATOM 13056 N N . HIS B 2 610 ? 160.861 189.291 223.657 1.00 144.38 987 HIS C N 1
ATOM 13057 C CA . HIS B 2 610 ? 160.993 190.076 222.436 1.00 144.38 987 HIS C CA 1
ATOM 13058 C C . HIS B 2 610 ? 159.887 189.762 221.439 1.00 144.38 987 HIS C C 1
ATOM 13059 O O . HIS B 2 610 ? 159.545 190.612 220.610 1.00 144.38 987 HIS C O 1
ATOM 13073 N N . ILE B 2 611 ? 159.322 188.555 221.495 1.00 146.10 988 ILE C N 1
ATOM 13074 C CA . ILE B 2 611 ? 158.348 188.154 220.483 1.00 146.10 988 ILE C CA 1
ATOM 13075 C C . ILE B 2 611 ? 157.116 189.052 220.532 1.00 146.10 988 ILE C C 1
ATOM 13076 O O . ILE B 2 611 ? 156.618 189.496 219.490 1.00 146.10 988 ILE C O 1
ATOM 13092 N N . MET B 2 612 ? 156.601 189.334 221.734 1.00 146.27 989 MET C N 1
ATOM 13093 C CA . MET B 2 612 ? 155.448 190.218 221.883 1.00 146.27 989 MET C CA 1
ATOM 13094 C C . MET B 2 612 ? 155.675 191.290 222.944 1.00 146.27 989 MET C C 1
ATOM 13095 O O . MET B 2 612 ? 154.705 191.852 223.462 1.00 146.27 989 MET C O 1
ATOM 13109 N N . LEU B 2 613 ? 156.927 191.590 223.275 1.00 143.57 990 LEU C N 1
ATOM 13110 C CA . LEU B 2 613 ? 157.236 192.619 224.264 1.00 143.57 990 LEU C CA 1
ATOM 13111 C C . LEU B 2 613 ? 156.515 192.353 225.582 1.00 143.57 990 LEU C C 1
ATOM 13112 O O . LEU B 2 613 ? 156.056 191.241 225.837 1.00 143.57 990 LEU C O 1
#

Organism: Escherichia coli (strain K12) (NCBI:txid83333)